Protein 7CY6 (pdb70)

Radius of gyration: 31.19 Å; Cα contacts (8 Å, |Δi|>4): 1895; chains: 1; bounding box: 80×72×86 Å

Solvent-accessible surface area: 35749 Å² total; per-residue (Å²): 58,55,141,35,104,2,33,0,20,4,44,28,92,60,1,49,84,0,1,27,83,1,0,126,89,0,65,173,85,58,57,28,107,17,53,26,73,79,28,127,55,1,56,107,92,0,6,37,42,6,18,27,26,43,16,0,1,0,1,4,38,36,1,36,89,0,0,18,7,22,91,49,47,10,16,11,92,8,82,13,64,78,70,11,48,98,99,1,40,95,32,0,8,78,2,0,80,57,88,62,92,18,5,0,0,0,3,6,1,68,0,0,2,0,0,28,7,101,104,34,10,98,123,31,8,168,40,2,78,76,3,36,66,36,1,159,113,10,91,94,130,65,62,15,1,3,32,2,8,5,51,67,2,41,17,0,1,2,2,2,0,3,41,34,2,59,0,6,95,100,64,106,31,128,47,66,34,178,45,4,2,1,46,51,77,5,0,66,24,0,0,53,33,0,25,48,4,23,148,81,163,34,8,92,34,118,4,48,66,76,85,3,38,44,5,1,25,143,14,76,0,0,0,6,2,9,1,24,112,3,22,81,78,6,84,123,36,103,19,86,29,7,10,36,47,3,0,35,9,120,66,83,45,3,68,0,1,0,12,0,20,0,0,0,6,2,38,42,4,65,6,81,122,40,0,51,55,0,0,20,86,32,2,2,46,68,89,0,0,89,21,6,30,172,49,68,113,23,6,0,0,0,4,64,59,12,3,118,93,24,34,156,42,95,64,13,40,6,0,13,75,2,3,109,75,20,25,38,21,1,8,15,63,17,10,77,14,0,49,62,6,1,71,51,2,3,71,23,9,19,76,60,196,50,94,19,84,48,1,2,45,34,3,49,59,76,0,28,150,11,0,55,61,39,75,44,70,40,67,92,12,100,132,18,11,55,23,66,26,104,124,176,20,43,95,87,32,28,127,66,49,6,104,123,8,28,68,14,68,145,107,13,64,60,95,87,132,94,61,74,24,40,108,18,51,100,2,51,18,62,65,59,73,4,9,50,2,0,44,1,29,38,102,82,126,62,13,0,37,0,53,112,70,49,80,48,65,105,17,22,106,46,36,115,32,3,71,31,15,148,46,32,28,9,9,0,0,0,19,21,7,2,8,4,60,9,38,74,13,112,29,43,4,17,13,0,47,6,136,23,0,15,97,18,8,64,51,0,31,59,11,30,131,85,18,48,76,113,37,15,112,32,1,36,120,49,9,156,43,2,56,10,4,7,11,45,14,0,1,0,3,0,8,10,125,59,116,148,70,29,5,93,20,29,30,144,21,82,48,20,90,1,37,93,31,109,2,43,22,43,0,0,0,3,0,0,0,0,3,28,16,111,59,31,135,82,1,52,54,0,19,49,8,4,92,66,0,70,91,110,40,13,28,23,96,58,92,91,69,71,71,50,15,51,8,31,15,5,2,3,0,9,54,77,141,30,12,47,1,1,1,55,2,15,35,36,11,5,114,21,46,71,93,49,155,145,119,32,119,34,16,27,65,10,5,80,103,0,0,60,19,0,10,62,21,0,66,151,52,0,66,2,2,20,23,1,50,91,47,0,10,32,119,90,0,106,55,6,8,7,23,65,2,6,3,0,0,0,10,5,21,75,43,58,18,20,19,2,10,61,13,64,40,14,0,0,8,4,4,22,0,13,19,1,104,42,56,12,47,0,32,6,1,3,4,1,0,8,0,0,5,0,1,1,0,0,0,9,2,0,0,0,1,0,0,0,28,1,0,0,6,1,15,50,62,29,109,54,90,58,145,2,33,8,43,5,3,20,3,23,1,46,9,105,7,0,16,5,0,2,5,0,8,54,37,72,32,65,134,95,5,65,23,49,5,107,67,20,20,101,95,16,90,60,15,70,101,171,87,26,83,41,13,10,161,160,32,18,72,83,11,25,63,123,11,124,65,17,11,62,39,40,101,27,48,30,25,64,0,1,33,40,30,87,40,22,37,58,11,2,21,0,0,8,7,8,2,0,78,74,80,180

Foldseek 3Di:
DDPQEFEEEDAPQFLQVLLLVLQVVVCVPPVHHYHYDHDPPLLQVLLQALLFLDDGQKYWDWLLQVLLCVVSVFFDFFDDDPVLCVQFDVVQQLSQDHPNTRFWAFWFKKWKWKKFFCVLPVDQAQAPVCQVVSQVVQVVVQAAAEAEALLFVLQLQLQLPQQPADAFDDDPSDTDLLRHRLQDPSNLQSLVSVLVCVVSVSYPLPGHHVNRLVCVLAPRYGIYMDMPVSVVSSVVGPTDMDTAFHHHYPNGGRAREMITTTMTGTSSDPCSVVVNCSVRVRQLDLSNQVSRCVSPRRQATRRVVNNVVVVVRVNSVRRVVSRVSHDHNHNHPLVVLLRVLVSQLSSCCNVVVDPSNVSSVRSSVLSSLLSVVVVVLQVLQVCQQADADDAPDDPVQLVVQLVQLVVLLVVQVVVCVVVVADDQAQDGDDLQKAQQKFWWADPDQDFTFTHGRDDIDGFADFPPQKDWDDGSSQVSNCCRRAQFAADRSFAIEMEGEQVLLQVLQVQQVVQCVVQVNAPDDSNVVLVVQFGAQASGWYWYKYKYAAPCGQADHDPVDDAAAGPDQVSARIWIYTFKTKDRDPDDDLSVLQVVLVVVCVVVVQWDWDAPPVNQDIKTKWFFFQDLVFLLGQGGIDPVLLVQLPPDPPHSCVNLVSQLSNQVSLVVSVCVRGVCQLVQLVSWFDPLLQVQASHSHLFGMKMKHKQHKHGWDADAQWEQKKKKKKTKDHIWMKGFFWKDQSSRRHIYDHGHIMMMIGRRNQTIIITTHMDIGGDMIMMMMMGIHRFVRSFLLSLSCVQQNNVCRSVSSVVSVVVLVVCCVPVRDVSSVVSSNVSSVVSVVSSVVSVSSVRGRTRANPSSRHYRNGHNIHHYHHDD

Nearest PDB structures (foldseek):
  7cy6-assembly1_A  TM=1.001E+00  e=0.000E+00  Escherichia coli
  7cy7-assembly1_A  TM=1.001E+00  e=0.000E+00  Escherichia coli
  7cy8-assembly1_A  TM=9.998E-01  e=0.000E+00  Escherichia coli
  8vxm-assembly1_A  TM=9.082E-01  e=4.873E-70  Escherichia coli K-12
  6k7d-assembly1_A  TM=8.519E-01  e=3.403E-69  Escherichia coli K-12

GO terms:
  GO:0005506 iron ion binding (F, IDA)
  GO:0141167 chromosomal 5-methylcytosine DNA demethylation, oxidation pathway (P, IDA)
  GO:0120204 methylcytosine to 5-glyceryl-methylcytosine dioxygenase activity (F, IDA)
  GO:0120204 methylcytosine to 5-glyceryl-methylcytosine dioxygenase activity (F, EXP)
  GO:0010109 regulation of photosynthesis (P, IMP)

Structure (mmCIF, N/CA/C/O backbone):
data_7CY6
#
_entry.id   7CY6
#
_cell.length_a   153.173
_cell.length_b   127.055
_cell.length_c   64.217
_cell.angle_alpha   90.000
_cell.angle_beta   102.740
_cell.angle_gamma   90.000
#
_symmetry.space_group_name_H-M   'C 1 2 1'
#
loop_
_entity.id
_entity.type
_entity.pdbx_description
1 polymer 'Maltodextrin-binding protein,5-methylcytosine-modifying enzyme 1'
2 polymer "DNA (5'-D(P*(5CM)P*GP*CP*GP*CP*GP*GP*GP*A)-3')"
3 non-polymer 'TETRAETHYLENE GLYCOL'
4 non-polymer 1,2-ETHANEDIOL
5 non-polymer 'FE (II) ION'
6 water water
#
loop_
_atom_site.group_PDB
_atom_site.id
_atom_site.type_symbol
_atom_site.label_atom_id
_atom_site.label_alt_id
_atom_site.label_comp_id
_atom_site.label_asym_id
_atom_site.label_entity_id
_atom_site.label_seq_id
_atom_site.pdbx_PDB_ins_code
_atom_site.Cartn_x
_atom_site.Cartn_y
_atom_site.Cartn_z
_atom_site.occupancy
_atom_site.B_iso_or_equiv
_atom_site.auth_seq_id
_atom_site.auth_comp_id
_atom_site.auth_asym_id
_atom_site.auth_atom_id
_atom_site.pdbx_PDB_model_num
ATOM 1 N N . ILE A 1 3 ? 450.425 9.424 161.250 1.00 71.70 -371 ILE A N 1
ATOM 2 C CA . ILE A 1 3 ? 449.088 9.934 160.872 1.00 74.08 -371 ILE A CA 1
ATOM 3 C C . ILE A 1 3 ? 448.077 9.551 161.957 1.00 72.61 -371 ILE A C 1
ATOM 4 O O . ILE A 1 3 ? 447.962 8.376 162.318 1.00 79.17 -371 ILE A O 1
ATOM 9 N N . GLU A 1 4 ? 447.342 10.542 162.465 1.00 70.83 -370 GLU A N 1
ATOM 10 C CA . GLU A 1 4 ? 446.414 10.335 163.579 1.00 67.47 -370 GLU A CA 1
ATOM 11 C C . GLU A 1 4 ? 445.036 9.917 163.084 1.00 65.92 -370 GLU A C 1
ATOM 12 O O . GLU A 1 4 ? 444.441 10.594 162.239 1.00 62.36 -370 GLU A O 1
ATOM 14 N N . GLU A 1 5 ? 444.534 8.804 163.619 1.00 68.01 -369 GLU A N 1
ATOM 15 C CA . GLU A 1 5 ? 443.178 8.347 163.320 1.00 69.93 -369 GLU A CA 1
ATOM 16 C C . GLU A 1 5 ? 442.156 9.318 163.911 1.00 69.29 -369 GLU A C 1
ATOM 17 O O . GLU A 1 5 ? 442.384 9.903 164.973 1.00 69.02 -369 GLU A O 1
ATOM 23 N N . GLY A 1 6 ? 441.043 9.496 163.200 1.00 63.04 -368 GLY A N 1
ATOM 24 C CA . GLY A 1 6 ? 440.013 10.453 163.577 1.00 61.24 -368 GLY A CA 1
ATOM 25 C C . GLY A 1 6 ? 440.246 11.880 163.110 1.00 66.19 -368 GLY A C 1
ATOM 26 O O . GLY A 1 6 ? 439.500 12.775 163.514 1.00 68.75 -368 GLY A O 1
ATOM 27 N N . LYS A 1 7 ? 441.259 12.108 162.269 1.00 67.72 -367 LYS A N 1
ATOM 28 C CA . LYS A 1 7 ? 441.606 13.433 161.759 1.00 70.27 -367 LYS A CA 1
ATOM 29 C C . LYS A 1 7 ? 441.893 13.336 160.268 1.00 72.03 -367 LYS A C 1
ATOM 30 O O . LYS A 1 7 ? 442.010 12.241 159.710 1.00 78.74 -367 LYS A O 1
ATOM 36 N N . LEU A 1 8 ? 442.023 14.495 159.626 1.00 65.41 -366 LEU A N 1
ATOM 37 C CA . LEU A 1 8 ? 442.408 14.571 158.222 1.00 55.69 -366 LEU A CA 1
ATOM 38 C C . LEU A 1 8 ? 443.414 15.690 158.031 1.00 52.13 -366 LEU A C 1
ATOM 39 O O . LEU A 1 8 ? 443.134 16.838 158.385 1.00 53.24 -366 LEU A O 1
ATOM 44 N N . VAL A 1 9 ? 444.579 15.356 157.483 1.00 50.53 -365 VAL A N 1
ATOM 45 C CA . VAL A 1 9 ? 445.576 16.344 157.087 1.00 50.91 -365 VAL A CA 1
ATOM 46 C C . VAL A 1 9 ? 445.755 16.269 155.568 1.00 53.28 -365 VAL A C 1
ATOM 47 O O . VAL A 1 9 ? 445.928 15.182 155.008 1.00 50.13 -365 VAL A O 1
ATOM 51 N N . ILE A 1 10 ? 445.700 17.429 154.916 1.00 53.43 -364 ILE A N 1
ATOM 52 C CA . ILE A 1 10 ? 445.777 17.530 153.465 1.00 46.67 -364 ILE A CA 1
ATOM 53 C C . ILE A 1 10 ? 447.024 18.303 153.095 1.00 42.78 -364 ILE A C 1
ATOM 54 O O . ILE A 1 10 ? 447.283 19.373 153.657 1.00 49.85 -364 ILE A O 1
ATOM 59 N N . TRP A 1 11 ? 447.784 17.773 152.140 1.00 37.82 -363 TRP A N 1
ATOM 60 C CA . TRP A 1 11 ? 448.854 18.534 151.508 1.00 41.25 -363 TRP A CA 1
ATOM 61 C C . TRP A 1 11 ? 448.404 19.012 150.132 1.00 40.97 -363 TRP A C 1
ATOM 62 O O . TRP A 1 11 ? 447.786 18.261 149.366 1.00 43.98 -363 TRP A O 1
ATOM 73 N N . ILE A 1 12 ? 448.698 20.274 149.834 1.00 39.77 -362 ILE A N 1
ATOM 74 C CA . ILE A 1 12 ? 448.406 20.872 148.533 1.00 38.72 -362 ILE A CA 1
ATOM 75 C C . ILE A 1 12 ? 449.449 21.953 148.284 1.00 36.77 -362 ILE A C 1
ATOM 76 O O . ILE A 1 12 ? 449.940 22.582 149.220 1.00 43.67 -362 ILE A O 1
ATOM 81 N N . ASN A 1 13 ? 449.805 22.156 147.024 1.00 39.18 -361 ASN A N 1
ATOM 82 C CA . ASN A 1 13 ? 450.849 23.117 146.702 1.00 43.58 -361 ASN A CA 1
ATOM 83 C C . ASN A 1 13 ? 450.459 24.527 147.123 1.00 50.64 -361 ASN A C 1
ATOM 84 O O . ASN A 1 13 ? 449.273 24.862 147.196 1.00 50.67 -361 ASN A O 1
ATOM 89 N N . GLY A 1 14 ? 451.466 25.353 147.394 1.00 55.40 -360 GLY A N 1
ATOM 90 C CA . GLY A 1 14 ? 451.234 26.700 147.894 1.00 52.25 -360 GLY A CA 1
ATOM 91 C C . GLY A 1 14 ? 450.584 27.642 146.894 1.00 49.50 -360 GLY A C 1
ATOM 92 O O . GLY A 1 14 ? 449.951 28.619 147.304 1.00 54.81 -360 GLY A O 1
ATOM 93 N N . ASP A 1 15 ? 450.716 27.362 145.596 1.00 44.74 -359 ASP A N 1
ATOM 94 C CA . ASP A 1 15 ? 450.138 28.227 144.571 1.00 44.66 -359 ASP A CA 1
ATOM 95 C C . ASP A 1 15 ? 448.652 27.960 144.313 1.00 46.89 -359 ASP A C 1
ATOM 96 O O . ASP A 1 15 ? 448.081 28.556 143.402 1.00 46.73 -359 ASP A O 1
ATOM 101 N N . LYS A 1 16 ? 448.027 27.083 145.094 1.00 45.68 -358 LYS A N 1
ATOM 102 C CA . LYS A 1 16 ? 446.612 26.775 144.932 1.00 46.27 -358 LYS A CA 1
ATOM 103 C C . LYS A 1 16 ? 445.784 27.393 146.050 1.00 51.65 -358 LYS A C 1
ATOM 104 O O . LYS A 1 16 ? 446.319 27.976 146.996 1.00 57.00 -358 LYS A O 1
ATOM 110 N N . GLY A 1 17 ? 444.466 27.278 145.930 1.00 42.89 -357 GLY A N 1
ATOM 111 C CA . GLY A 1 17 ? 443.562 27.921 146.874 1.00 33.96 -357 GLY A CA 1
ATOM 112 C C . GLY A 1 17 ? 443.402 27.181 148.186 1.00 42.26 -357 GLY A C 1
ATOM 113 O O . GLY A 1 17 ? 442.302 26.710 148.493 1.00 43.43 -357 GLY A O 1
ATOM 114 N N . TYR A 1 18 ? 444.474 27.095 148.981 1.00 47.07 -356 TYR A N 1
ATOM 115 C CA . TYR A 1 18 ? 444.430 26.274 150.189 1.00 48.69 -356 TYR A CA 1
ATOM 116 C C . TYR A 1 18 ? 443.506 26.852 151.252 1.00 52.45 -356 TYR A C 1
ATOM 117 O O . TYR A 1 18 ? 442.881 26.099 152.002 1.00 53.23 -356 TYR A O 1
ATOM 126 N N . ASN A 1 19 ? 443.391 28.177 151.312 1.00 52.40 -355 ASN A N 1
ATOM 127 C CA . ASN A 1 19 ? 442.460 28.781 152.265 1.00 51.09 -355 ASN A CA 1
ATOM 128 C C . ASN A 1 19 ? 441.014 28.466 151.893 1.00 50.14 -355 ASN A C 1
ATOM 129 O O . ASN A 1 19 ? 440.189 28.192 152.770 1.00 49.51 -355 ASN A O 1
ATOM 134 N N . GLY A 1 20 ? 440.701 28.469 150.600 1.00 51.29 -354 GLY A N 1
ATOM 135 C CA . GLY A 1 20 ? 439.385 28.016 150.170 1.00 50.02 -354 GLY A CA 1
ATOM 136 C C . GLY A 1 20 ? 439.129 26.559 150.522 1.00 51.80 -354 GLY A C 1
ATOM 137 O O . GLY A 1 20 ? 438.039 26.204 150.984 1.00 48.90 -354 GLY A O 1
ATOM 138 N N . LEU A 1 21 ? 440.131 25.706 150.308 1.00 50.56 -353 LEU A N 1
ATOM 139 C CA . LEU A 1 21 ? 440.032 24.309 150.719 1.00 46.64 -353 LEU A CA 1
ATOM 140 C C . LEU A 1 21 ? 439.832 24.189 152.231 1.00 50.93 -353 LEU A C 1
ATOM 141 O O . LEU A 1 21 ? 439.011 23.385 152.691 1.00 48.88 -353 LEU A O 1
ATOM 146 N N . ALA A 1 22 ? 440.556 25.001 153.005 1.00 55.64 -352 ALA A N 1
ATOM 147 C CA . ALA A 1 22 ? 440.398 24.988 154.462 1.00 54.08 -352 ALA A CA 1
ATOM 148 C C . ALA A 1 22 ? 438.958 25.285 154.869 1.00 54.35 -352 ALA A C 1
ATOM 149 O O . ALA A 1 22 ? 438.467 24.725 155.855 1.00 58.00 -352 ALA A O 1
ATOM 151 N N . GLU A 1 23 ? 438.279 26.149 154.114 1.00 54.97 -351 GLU A N 1
ATOM 152 C CA . GLU A 1 23 ? 436.868 26.437 154.376 1.00 56.91 -351 GLU A CA 1
ATOM 153 C C . GLU A 1 23 ? 435.985 25.218 154.129 1.00 62.02 -351 GLU A C 1
ATOM 154 O O . GLU A 1 23 ? 434.994 25.025 154.838 1.00 63.00 -351 GLU A O 1
ATOM 160 N N . VAL A 1 24 ? 436.336 24.394 153.142 1.00 63.05 -350 VAL A N 1
ATOM 161 C CA . VAL A 1 24 ? 435.603 23.152 152.906 1.00 58.71 -350 VAL A CA 1
ATOM 162 C C . VAL A 1 24 ? 435.840 22.173 154.059 1.00 56.96 -350 VAL A C 1
ATOM 163 O O . VAL A 1 24 ? 434.918 21.469 154.495 1.00 51.07 -350 VAL A O 1
ATOM 167 N N . GLY A 1 25 ? 437.072 22.126 154.562 1.00 57.45 -349 GLY A N 1
ATOM 168 C CA . GLY A 1 25 ? 437.351 21.330 155.750 1.00 61.41 -349 GLY A CA 1
ATOM 169 C C . GLY A 1 25 ? 436.639 21.867 156.980 1.00 62.04 -349 GLY A C 1
ATOM 170 O O . GLY A 1 25 ? 436.108 21.093 157.783 1.00 56.93 -349 GLY A O 1
ATOM 171 N N . LYS A 1 26 ? 436.609 23.192 157.126 1.00 61.47 -348 LYS A N 1
ATOM 172 C CA . LYS A 1 26 ? 435.879 23.801 158.236 1.00 60.97 -348 LYS A CA 1
ATOM 173 C C . LYS A 1 26 ? 434.388 23.476 158.158 1.00 60.23 -348 LYS A C 1
ATOM 174 O O . LYS A 1 26 ? 433.760 23.199 159.181 1.00 64.49 -348 LYS A O 1
ATOM 180 N N . LYS A 1 27 ? 433.824 23.471 156.951 1.00 61.80 -347 LYS A N 1
ATOM 181 C CA . LYS A 1 27 ? 432.444 23.008 156.789 1.00 61.12 -347 LYS A CA 1
ATOM 182 C C . LYS A 1 27 ? 432.322 21.503 157.047 1.00 66.13 -347 LYS A C 1
ATOM 183 O O . LYS A 1 27 ? 431.273 21.037 157.499 1.00 72.84 -347 LYS A O 1
ATOM 189 N N . PHE A 1 28 ? 433.383 20.747 156.764 1.00 66.68 -346 PHE A N 1
ATOM 190 C CA . PHE A 1 28 ? 433.384 19.309 157.042 1.00 62.04 -346 PHE A CA 1
ATOM 191 C C . PHE A 1 28 ? 433.432 19.041 158.548 1.00 65.09 -346 PHE A C 1
ATOM 192 O O . PHE A 1 28 ? 432.668 18.218 159.064 1.00 63.86 -346 PHE A O 1
ATOM 200 N N . GLU A 1 29 ? 434.324 19.743 159.257 1.00 65.87 -345 GLU A N 1
ATOM 201 C CA . GLU A 1 29 ? 434.439 19.608 160.709 1.00 65.83 -345 GLU A CA 1
ATOM 202 C C . GLU A 1 29 ? 433.115 19.902 161.415 1.00 69.20 -345 GLU A C 1
ATOM 203 O O . GLU A 1 29 ? 432.812 19.291 162.444 1.00 68.91 -345 GLU A O 1
ATOM 209 N N . LYS A 1 30 ? 432.316 20.815 160.861 1.00 70.83 -344 LYS A N 1
ATOM 210 C CA . LYS A 1 30 ? 431.045 21.155 161.487 1.00 68.96 -344 LYS A CA 1
ATOM 211 C C . LYS A 1 30 ? 430.072 19.975 161.463 1.00 70.28 -344 LYS A C 1
ATOM 212 O O . LYS A 1 30 ? 429.412 19.688 162.464 1.00 71.67 -344 LYS A O 1
ATOM 218 N N . ASP A 1 31 ? 430.005 19.269 160.339 1.00 69.84 -343 ASP A N 1
ATOM 219 C CA . ASP A 1 31 ? 428.973 18.248 160.159 1.00 67.50 -343 ASP A CA 1
ATOM 220 C C . ASP A 1 31 ? 429.314 16.922 160.821 1.00 65.72 -343 ASP A C 1
ATOM 221 O O . ASP A 1 31 ? 428.411 16.183 161.214 1.00 65.66 -343 ASP A O 1
ATOM 226 N N . THR A 1 32 ? 430.599 16.613 160.950 1.00 64.54 -342 THR A N 1
ATOM 227 C CA . THR A 1 32 ? 431.022 15.315 161.443 1.00 69.20 -342 THR A CA 1
ATOM 228 C C . THR A 1 32 ? 431.948 15.371 162.657 1.00 69.58 -342 THR A C 1
ATOM 229 O O . THR A 1 32 ? 432.174 14.334 163.281 1.00 70.76 -342 THR A O 1
ATOM 233 N N . GLY A 1 33 ? 432.495 16.543 162.982 1.00 62.20 -341 GLY A N 1
ATOM 234 C CA . GLY A 1 33 ? 433.389 16.686 164.122 1.00 61.74 -341 GLY A CA 1
ATOM 235 C C . GLY A 1 33 ? 434.842 16.351 163.844 1.00 69.78 -341 GLY A C 1
ATOM 236 O O . GLY A 1 33 ? 435.644 16.324 164.780 1.00 69.12 -341 GLY A O 1
ATOM 237 N N . ILE A 1 34 ? 435.196 16.114 162.580 1.00 71.53 -340 ILE A N 1
ATOM 238 C CA . ILE A 1 34 ? 436.549 15.737 162.202 1.00 68.02 -340 ILE A CA 1
ATOM 239 C C . ILE A 1 34 ? 437.298 16.977 161.744 1.00 66.17 -340 ILE A C 1
ATOM 240 O O . ILE A 1 34 ? 436.942 17.589 160.733 1.00 66.74 -340 ILE A O 1
ATOM 245 N N . LYS A 1 35 ? 438.332 17.352 162.491 1.00 61.38 -339 LYS A N 1
ATOM 246 C CA . LYS A 1 35 ? 439.137 18.515 162.133 1.00 58.61 -339 LYS A CA 1
ATOM 247 C C . LYS A 1 35 ? 439.911 18.230 160.849 1.00 61.36 -339 LYS A C 1
ATOM 248 O O . LYS A 1 35 ? 440.434 17.130 160.660 1.00 67.35 -339 LYS A O 1
ATOM 254 N N . VAL A 1 36 ? 439.953 19.224 159.962 1.00 62.09 -338 VAL A N 1
ATOM 255 C CA . VAL A 1 36 ? 440.682 19.127 158.702 1.00 56.35 -338 VAL A CA 1
ATOM 256 C C . VAL A 1 36 ? 441.763 20.200 158.689 1.00 55.09 -338 VAL A C 1
ATOM 257 O O . VAL A 1 36 ? 441.460 21.398 158.769 1.00 55.30 -338 VAL A O 1
ATOM 261 N N . THR A 1 37 ? 443.014 19.763 158.570 1.00 53.42 -337 THR A N 1
ATOM 262 C CA . THR A 1 37 ? 444.163 20.650 158.538 1.00 56.72 -337 THR A CA 1
ATOM 263 C C . THR A 1 37 ? 444.760 20.643 157.136 1.00 56.06 -337 THR A C 1
ATOM 264 O O . THR A 1 37 ? 445.216 19.600 156.657 1.00 56.65 -337 THR A O 1
ATOM 268 N N . VAL A 1 38 ? 444.765 21.811 156.499 1.00 56.20 -336 VAL A N 1
ATOM 269 C CA . VAL A 1 38 ? 445.368 22.001 155.183 1.00 51.51 -336 VAL A CA 1
ATOM 270 C C . VAL A 1 38 ? 446.745 22.635 155.368 1.00 52.86 -336 VAL A C 1
ATOM 271 O O . VAL A 1 38 ? 446.869 23.687 156.005 1.00 50.70 -336 VAL A O 1
ATOM 275 N N . GLU A 1 39 ? 447.770 21.991 154.812 1.00 53.01 -335 GLU A N 1
ATOM 276 C CA . GLU A 1 39 ? 449.144 22.481 154.862 1.00 56.18 -335 GLU A CA 1
ATOM 277 C C . GLU A 1 39 ? 449.673 22.593 153.433 1.00 59.35 -335 GLU A C 1
ATOM 278 O O . GLU A 1 39 ? 449.225 21.867 152.536 1.00 55.97 -335 GLU A O 1
ATOM 284 N N . HIS A 1 40 ? 450.622 23.505 153.219 1.00 58.82 -334 HIS A N 1
ATOM 285 C CA . HIS A 1 40 ? 451.275 23.661 151.921 1.00 55.12 -334 HIS A CA 1
ATOM 286 C C . HIS A 1 40 ? 452.787 23.595 152.074 1.00 56.67 -334 HIS A C 1
ATOM 287 O O . HIS A 1 40 ? 453.474 24.612 151.969 1.00 58.38 -334 HIS A O 1
ATOM 294 N N . PRO A 1 41 ? 453.332 22.390 152.305 1.00 58.29 -333 PRO A N 1
ATOM 295 C CA . PRO A 1 41 ? 454.784 22.237 152.446 1.00 55.65 -333 PRO A CA 1
ATOM 296 C C . PRO A 1 41 ? 455.532 22.594 151.173 1.00 57.48 -333 PRO A C 1
ATOM 297 O O . PRO A 1 41 ? 454.988 22.517 150.068 1.00 49.00 -333 PRO A O 1
ATOM 301 N N . ASP A 1 42 ? 456.791 22.980 151.340 1.00 64.96 -332 ASP A N 1
ATOM 302 C CA . ASP A 1 42 ? 457.687 23.202 150.214 1.00 67.27 -332 ASP A CA 1
ATOM 303 C C . ASP A 1 42 ? 458.197 21.883 149.664 1.00 69.81 -332 ASP A C 1
ATOM 304 O O . ASP A 1 42 ? 458.220 20.863 150.367 1.00 73.44 -332 ASP A O 1
ATOM 309 N N . LYS A 1 43 ? 458.622 21.919 148.401 1.00 69.34 -331 LYS A N 1
ATOM 310 C CA . LYS A 1 43 ? 459.072 20.730 147.671 1.00 66.73 -331 LYS A CA 1
ATOM 311 C C . LYS A 1 43 ? 458.084 19.581 147.886 1.00 64.07 -331 LYS A C 1
ATOM 312 O O . LYS A 1 43 ? 458.453 18.467 148.258 1.00 65.67 -331 LYS A O 1
ATOM 314 N N . LEU A 1 44 ? 456.806 19.887 147.676 1.00 61.36 -330 LEU A N 1
ATOM 315 C CA . LEU A 1 44 ? 455.740 18.941 147.970 1.00 51.19 -330 LEU A CA 1
ATOM 316 C C . LEU A 1 44 ? 455.859 17.674 147.121 1.00 48.39 -330 LEU A C 1
ATOM 317 O O . LEU A 1 44 ? 455.601 16.573 147.610 1.00 44.09 -330 LEU A O 1
ATOM 322 N N . GLU A 1 45 ? 456.241 17.829 145.856 1.00 53.77 -329 GLU A N 1
ATOM 323 C CA . GLU A 1 45 ? 456.404 16.673 144.971 1.00 57.73 -329 GLU A CA 1
ATOM 324 C C . GLU A 1 45 ? 457.533 15.766 145.445 1.00 60.80 -329 GLU A C 1
ATOM 325 O O . GLU A 1 45 ? 457.458 14.550 145.273 1.00 66.87 -329 GLU A O 1
ATOM 331 N N . GLU A 1 46 ? 458.573 16.347 146.039 1.00 61.37 -328 GLU A N 1
ATOM 332 C CA . GLU A 1 46 ? 459.668 15.548 146.578 1.00 60.68 -328 GLU A CA 1
ATOM 333 C C . GLU A 1 46 ? 459.332 15.023 147.967 1.00 57.28 -328 GLU A C 1
ATOM 334 O O . GLU A 1 46 ? 459.697 13.891 148.306 1.00 56.53 -328 GLU A O 1
ATOM 340 N N . LYS A 1 47 ? 458.611 15.819 148.762 1.00 52.33 -327 LYS A N 1
ATOM 341 C CA . LYS A 1 47 ? 458.433 15.506 150.179 1.00 51.06 -327 LYS A CA 1
ATOM 342 C C . LYS A 1 47 ? 457.436 14.374 150.397 1.00 47.47 -327 LYS A C 1
ATOM 343 O O . LYS A 1 47 ? 457.595 13.585 151.336 1.00 43.49 -327 LYS A O 1
ATOM 349 N N . PHE A 1 48 ? 456.419 14.270 149.540 1.00 48.05 -326 PHE A N 1
ATOM 350 C CA . PHE A 1 48 ? 455.396 13.244 149.743 1.00 48.76 -326 PHE A CA 1
ATOM 351 C C . PHE A 1 48 ? 455.912 11.811 149.552 1.00 48.65 -326 PHE A C 1
ATOM 352 O O . PHE A 1 48 ? 455.599 10.958 150.381 1.00 49.98 -326 PHE A O 1
ATOM 360 N N . PRO A 1 49 ? 456.665 11.500 148.476 1.00 50.75 -325 PRO A N 1
ATOM 361 C CA . PRO A 1 49 ? 457.184 10.118 148.367 1.00 49.85 -325 PRO A CA 1
ATOM 362 C C . PRO A 1 49 ? 458.203 9.761 149.453 1.00 50.69 -325 PRO A C 1
ATOM 363 O O . PRO A 1 49 ? 458.284 8.595 149.847 1.00 47.00 -325 PRO A O 1
ATOM 367 N N . GLN A 1 50 ? 458.958 10.751 149.940 1.00 49.00 -324 GLN A N 1
ATOM 368 C CA . GLN A 1 50 ? 459.917 10.526 151.019 1.00 48.27 -324 GLN A CA 1
ATOM 369 C C . GLN A 1 50 ? 459.212 10.217 152.341 1.00 52.53 -324 GLN A C 1
ATOM 370 O O . GLN A 1 50 ? 459.614 9.298 153.064 1.00 57.02 -324 GLN A O 1
ATOM 376 N N . VAL A 1 51 ? 458.147 10.948 152.650 1.00 50.31 -323 VAL A N 1
ATOM 377 C CA . VAL A 1 51 ? 457.467 10.769 153.927 1.00 50.38 -323 VAL A CA 1
ATOM 378 C C . VAL A 1 51 ? 456.388 9.679 153.882 1.00 53.75 -323 VAL A C 1
ATOM 379 O O . VAL A 1 51 ? 456.147 9.007 154.890 1.00 55.67 -323 VAL A O 1
ATOM 383 N N . ALA A 1 52 ? 455.733 9.481 152.737 1.00 52.18 -322 ALA A N 1
ATOM 384 C CA . ALA A 1 52 ? 454.707 8.439 152.649 1.00 55.47 -322 ALA A CA 1
ATOM 385 C C . ALA A 1 52 ? 455.311 7.042 152.676 1.00 61.20 -322 ALA A C 1
ATOM 386 O O . ALA A 1 52 ? 454.709 6.117 153.223 1.00 60.41 -322 ALA A O 1
ATOM 388 N N . ALA A 1 53 ? 456.510 6.889 152.106 1.00 66.19 -321 ALA A N 1
ATOM 389 C CA . ALA A 1 53 ? 457.212 5.603 152.132 1.00 66.61 -321 ALA A CA 1
ATOM 390 C C . ALA A 1 53 ? 457.487 5.116 153.560 1.00 75.26 -321 ALA A C 1
ATOM 391 O O . ALA A 1 53 ? 457.767 3.939 153.755 1.00 86.07 -321 ALA A O 1
ATOM 393 N N . THR A 1 54 ? 457.387 6.006 154.549 1.00 75.58 -320 THR A N 1
ATOM 394 C CA . THR A 1 54 ? 457.609 5.648 155.945 1.00 64.42 -320 THR A CA 1
ATOM 395 C C . THR A 1 54 ? 456.304 5.549 156.734 1.00 66.09 -320 THR A C 1
ATOM 396 O O . THR A 1 54 ? 456.315 5.642 157.967 1.00 70.80 -320 THR A O 1
ATOM 400 N N . GLY A 1 55 ? 455.183 5.353 156.048 1.00 65.70 -319 GLY A N 1
ATOM 401 C CA . GLY A 1 55 ? 453.901 5.277 156.731 1.00 66.76 -319 GLY A CA 1
ATOM 402 C C . GLY A 1 55 ? 453.447 6.571 157.388 1.00 70.60 -319 GLY A C 1
ATOM 403 O O . GLY A 1 55 ? 452.543 6.548 158.218 1.00 70.95 -319 GLY A O 1
ATOM 404 N N . ASP A 1 56 ? 454.071 7.693 157.032 1.00 68.90 -318 ASP A N 1
ATOM 405 C CA . ASP A 1 56 ? 453.727 8.994 157.590 1.00 71.77 -318 ASP A CA 1
ATOM 406 C C . ASP A 1 56 ? 453.294 9.939 156.480 1.00 71.39 -318 ASP A C 1
ATOM 407 O O . ASP A 1 56 ? 453.165 9.541 155.319 1.00 72.87 -318 ASP A O 1
ATOM 412 N N . GLY A 1 57 ? 453.061 11.194 156.845 1.00 69.65 -317 GLY A N 1
ATOM 413 C CA . GLY A 1 57 ? 452.617 12.197 155.906 1.00 63.75 -317 GLY A CA 1
ATOM 414 C C . GLY A 1 57 ? 451.115 12.409 155.935 1.00 60.64 -317 GLY A C 1
ATOM 415 O O . GLY A 1 57 ? 450.433 12.010 156.878 1.00 60.28 -317 GLY A O 1
ATOM 416 N N . PRO A 1 58 ? 450.578 13.050 154.893 1.00 55.86 -316 PRO A N 1
ATOM 417 C CA . PRO A 1 58 ? 449.183 13.493 154.926 1.00 50.80 -316 PRO A CA 1
ATOM 418 C C . PRO A 1 58 ? 448.206 12.355 154.684 1.00 45.86 -316 PRO A C 1
ATOM 419 O O . PRO A 1 58 ? 448.586 11.256 154.271 1.00 44.46 -316 PRO A O 1
ATOM 423 N N . ASP A 1 59 ? 446.936 12.632 154.957 1.00 47.97 -315 ASP A N 1
ATOM 424 C CA . ASP A 1 59 ? 445.863 11.710 154.584 1.00 50.29 -315 ASP A CA 1
ATOM 425 C C . ASP A 1 59 ? 445.540 11.819 153.096 1.00 48.77 -315 ASP A C 1
ATOM 426 O O . ASP A 1 59 ? 445.198 10.820 152.458 1.00 47.09 -315 ASP A O 1
ATOM 431 N N . ILE A 1 60 ? 445.628 13.035 152.553 1.00 48.52 -314 ILE A N 1
ATOM 432 C CA . ILE A 1 60 ? 445.277 13.329 151.168 1.00 43.29 -314 ILE A CA 1
ATOM 433 C C . ILE A 1 60 ? 446.392 14.174 150.553 1.00 40.92 -314 ILE A C 1
ATOM 434 O O . ILE A 1 60 ? 446.890 15.108 151.193 1.00 44.42 -314 ILE A O 1
ATOM 439 N N . ILE A 1 61 ? 446.789 13.830 149.331 1.00 32.66 -313 ILE A N 1
ATOM 440 C CA . ILE A 1 61 ? 447.788 14.582 148.584 1.00 35.56 -313 ILE A CA 1
ATOM 441 C C . ILE A 1 61 ? 447.117 15.185 147.351 1.00 35.54 -313 ILE A C 1
ATOM 442 O O . ILE A 1 61 ? 446.372 14.498 146.649 1.00 39.55 -313 ILE A O 1
ATOM 447 N N . PHE A 1 62 ? 447.358 16.474 147.115 1.00 33.34 -312 PHE A N 1
ATOM 448 C CA . PHE A 1 62 ? 446.934 17.165 145.903 1.00 31.65 -312 PHE A CA 1
ATOM 449 C C . PHE A 1 62 ? 448.149 17.408 145.023 1.00 32.07 -312 PHE A C 1
ATOM 450 O O . PHE A 1 62 ? 449.100 18.074 145.446 1.00 37.08 -312 PHE A O 1
ATOM 458 N N . TRP A 1 63 ? 448.122 16.876 143.804 1.00 30.68 -311 TRP A N 1
ATOM 459 C CA . TRP A 1 63 ? 449.192 17.132 142.850 1.00 31.05 -311 TRP A CA 1
ATOM 460 C C . TRP A 1 63 ? 448.727 16.792 141.449 1.00 30.39 -311 TRP A C 1
ATOM 461 O O . TRP A 1 63 ? 447.676 16.173 141.251 1.00 32.76 -311 TRP A O 1
ATOM 472 N N . ALA A 1 64 ? 449.534 17.199 140.470 1.00 30.13 -310 ALA A N 1
ATOM 473 C CA . ALA A 1 64 ? 449.356 16.788 139.081 1.00 28.48 -310 ALA A CA 1
ATOM 474 C C . ALA A 1 64 ? 449.300 15.260 138.965 1.00 28.88 -310 ALA A C 1
ATOM 475 O O . ALA A 1 64 ? 450.077 14.541 139.600 1.00 27.58 -310 ALA A O 1
ATOM 477 N N . HIS A 1 65 ? 448.368 14.774 138.150 1.00 30.74 -309 HIS A N 1
ATOM 478 C CA . HIS A 1 65 ? 448.112 13.345 138.050 1.00 29.50 -309 HIS A CA 1
ATOM 479 C C . HIS A 1 65 ? 449.346 12.564 137.595 1.00 30.54 -309 HIS A C 1
ATOM 480 O O . HIS A 1 65 ? 449.470 11.381 137.919 1.00 32.36 -309 HIS A O 1
ATOM 487 N N . ASP A 1 66 ? 450.252 13.214 136.854 1.00 30.54 -308 ASP A N 1
ATOM 488 C CA . ASP A 1 66 ? 451.368 12.503 136.234 1.00 33.03 -308 ASP A CA 1
ATOM 489 C C . ASP A 1 66 ? 452.328 11.922 137.266 1.00 36.86 -308 ASP A C 1
ATOM 490 O O . ASP A 1 66 ? 453.007 10.934 136.978 1.00 38.82 -308 ASP A O 1
ATOM 495 N N . ARG A 1 67 ? 452.388 12.507 138.460 1.00 37.25 -307 ARG A N 1
ATOM 496 C CA . ARG A 1 67 ? 453.270 11.968 139.494 1.00 40.53 -307 ARG A CA 1
ATOM 497 C C . ARG A 1 67 ? 452.687 10.741 140.180 1.00 36.93 -307 ARG A C 1
ATOM 498 O O . ARG A 1 67 ? 453.440 9.935 140.728 1.00 32.41 -307 ARG A O 1
ATOM 506 N N . PHE A 1 68 ? 451.362 10.585 140.129 1.00 36.43 -306 PHE A N 1
ATOM 507 C CA . PHE A 1 68 ? 450.651 9.572 140.915 1.00 33.93 -306 PHE A CA 1
ATOM 508 C C . PHE A 1 68 ? 450.884 8.135 140.455 1.00 34.07 -306 PHE A C 1
ATOM 509 O O . PHE A 1 68 ? 450.715 7.211 141.256 1.00 32.02 -306 PHE A O 1
ATOM 517 N N . GLY A 1 69 ? 451.249 7.921 139.188 1.00 36.51 -305 GLY A N 1
ATOM 518 C CA . GLY A 1 69 ? 451.627 6.573 138.752 1.00 36.98 -305 GLY A CA 1
ATOM 519 C C . GLY A 1 69 ? 452.925 6.105 139.382 1.00 40.35 -305 GLY A C 1
ATOM 520 O O . GLY A 1 69 ? 453.036 4.952 139.806 1.00 42.55 -305 GLY A O 1
ATOM 521 N N . GLY A 1 70 ? 453.916 6.994 139.442 1.00 41.74 -304 GLY A N 1
ATOM 522 C CA . GLY A 1 70 ? 455.118 6.731 140.232 1.00 40.21 -304 GLY A CA 1
ATOM 523 C C . GLY A 1 70 ? 454.773 6.370 141.668 1.00 41.54 -304 GLY A C 1
ATOM 524 O O . GLY A 1 70 ? 455.309 5.402 142.220 1.00 42.96 -304 GLY A O 1
ATOM 525 N N . TYR A 1 71 ? 453.852 7.125 142.272 1.00 38.72 -303 TYR A N 1
ATOM 526 C CA . TYR A 1 71 ? 453.444 6.854 143.651 1.00 38.70 -303 TYR A CA 1
ATOM 527 C C . TYR A 1 71 ? 452.781 5.491 143.775 1.00 38.87 -303 TYR A C 1
ATOM 528 O O . TYR A 1 71 ? 453.026 4.765 144.744 1.00 41.76 -303 TYR A O 1
ATOM 537 N N . ALA A 1 72 ? 451.946 5.138 142.798 1.00 40.72 -302 ALA A N 1
ATOM 538 C CA . ALA A 1 72 ? 451.235 3.853 142.813 1.00 42.94 -302 ALA A CA 1
ATOM 539 C C . ALA A 1 72 ? 452.197 2.671 142.649 1.00 49.89 -302 ALA A C 1
ATOM 540 O O . ALA A 1 72 ? 451.989 1.619 143.263 1.00 51.49 -302 ALA A O 1
ATOM 542 N N . GLN A 1 73 ? 453.238 2.836 141.822 1.00 51.37 -301 GLN A N 1
ATOM 543 C CA . GLN A 1 73 ? 454.282 1.814 141.697 1.00 50.20 -301 GLN A CA 1
ATOM 544 C C . GLN A 1 73 ? 454.905 1.483 143.051 1.00 53.07 -301 GLN A C 1
ATOM 545 O O . GLN A 1 73 ? 455.234 0.324 143.317 1.00 57.37 -301 GLN A O 1
ATOM 551 N N . SER A 1 74 ? 455.069 2.505 143.899 1.00 49.50 -300 SER A N 1
ATOM 552 C CA . SER A 1 74 ? 455.651 2.358 145.229 1.00 47.85 -300 SER A CA 1
ATOM 553 C C . SER A 1 74 ? 454.624 2.002 146.300 1.00 49.48 -300 SER A C 1
ATOM 554 O O . SER A 1 74 ? 454.979 1.930 147.475 1.00 56.13 -300 SER A O 1
ATOM 557 N N . GLY A 1 75 ? 453.365 1.792 145.921 1.00 49.06 -299 GLY A N 1
ATOM 558 C CA . GLY A 1 75 ? 452.322 1.466 146.890 1.00 50.23 -299 GLY A CA 1
ATOM 559 C C . GLY A 1 75 ? 452.009 2.562 147.894 1.00 49.81 -299 GLY A C 1
ATOM 560 O O . GLY A 1 75 ? 451.576 2.269 149.007 1.00 54.97 -299 GLY A O 1
ATOM 561 N N . LEU A 1 76 ? 452.207 3.818 147.517 1.00 44.35 -298 LEU A N 1
ATOM 562 C CA . LEU A 1 76 ? 451.936 4.926 148.425 1.00 41.10 -298 LEU A CA 1
ATOM 563 C C . LEU A 1 76 ? 450.472 5.340 148.454 1.00 43.54 -298 LEU A C 1
ATOM 564 O O . LEU A 1 76 ? 450.076 6.105 149.330 1.00 46.61 -298 LEU A O 1
ATOM 569 N N . LEU A 1 77 ? 449.660 4.843 147.525 1.00 44.99 -297 LEU A N 1
ATOM 570 C CA . LEU A 1 77 ? 448.294 5.325 147.356 1.00 46.06 -297 LEU A CA 1
ATOM 571 C C . LEU A 1 77 ? 447.289 4.210 147.522 1.00 44.75 -297 LEU A C 1
ATOM 572 O O . LEU A 1 77 ? 447.520 3.079 147.091 1.00 51.61 -297 LEU A O 1
ATOM 577 N N . ALA A 1 78 ? 446.169 4.546 148.146 1.00 42.31 -296 ALA A N 1
ATOM 578 C CA . ALA A 1 78 ? 445.054 3.619 148.297 1.00 45.41 -296 ALA A CA 1
ATOM 579 C C . ALA A 1 78 ? 444.208 3.598 147.036 1.00 47.25 -296 ALA A C 1
ATOM 580 O O . ALA A 1 78 ? 444.029 4.628 146.376 1.00 46.80 -296 ALA A O 1
ATOM 582 N N . GLU A 1 79 ? 443.679 2.423 146.703 1.00 45.09 -295 GLU A N 1
ATOM 583 C CA . GLU A 1 79 ? 442.687 2.339 145.641 1.00 47.10 -295 GLU A CA 1
ATOM 584 C C . GLU A 1 79 ? 441.406 3.006 146.114 1.00 51.09 -295 GLU A C 1
ATOM 585 O O . GLU A 1 79 ? 440.842 2.636 147.147 1.00 57.28 -295 GLU A O 1
ATOM 591 N N . ILE A 1 80 ? 440.960 3.983 145.360 1.00 51.11 -294 ILE A N 1
ATOM 592 C CA . ILE A 1 80 ? 439.724 4.682 145.668 1.00 52.82 -294 ILE A CA 1
ATOM 593 C C . ILE A 1 80 ? 438.569 3.922 145.030 1.00 58.08 -294 ILE A C 1
ATOM 594 O O . ILE A 1 80 ? 438.730 3.245 144.006 1.00 68.19 -294 ILE A O 1
ATOM 599 N N . THR A 1 81 ? 437.395 4.033 145.642 1.00 56.62 -293 THR A N 1
ATOM 600 C CA . THR A 1 81 ? 436.248 3.220 145.254 1.00 56.87 -293 THR A CA 1
ATOM 601 C C . THR A 1 81 ? 435.011 4.090 145.046 1.00 61.18 -293 THR A C 1
ATOM 602 O O . THR A 1 81 ? 434.037 3.981 145.792 1.00 68.90 -293 THR A O 1
ATOM 606 N N . PRO A 1 82 ? 435.024 4.967 144.032 1.00 57.50 -292 PRO A N 1
ATOM 607 C CA . PRO A 1 82 ? 433.800 5.718 143.735 1.00 55.37 -292 PRO A CA 1
ATOM 608 C C . PRO A 1 82 ? 432.738 4.824 143.108 1.00 56.33 -292 PRO A C 1
ATOM 609 O O . PRO A 1 82 ? 433.039 3.985 142.252 1.00 60.97 -292 PRO A O 1
ATOM 613 N N . ALA A 1 83 ? 431.501 4.995 143.558 1.00 52.43 -291 ALA A N 1
ATOM 614 C CA . ALA A 1 83 ? 430.360 4.355 142.921 1.00 53.86 -291 ALA A CA 1
ATOM 615 C C . ALA A 1 83 ? 430.209 4.846 141.482 1.00 59.00 -291 ALA A C 1
ATOM 616 O O . ALA A 1 83 ? 430.646 5.952 141.135 1.00 55.73 -291 ALA A O 1
ATOM 618 N N . ALA A 1 84 ? 429.598 4.012 140.642 1.00 60.60 -290 ALA A N 1
ATOM 619 C CA . ALA A 1 84 ? 429.409 4.357 139.238 1.00 60.03 -290 ALA A CA 1
ATOM 620 C C . ALA A 1 84 ? 428.640 5.671 139.083 1.00 56.81 -290 ALA A C 1
ATOM 621 O O . ALA A 1 84 ? 428.930 6.468 138.186 1.00 53.06 -290 ALA A O 1
ATOM 623 N N . ALA A 1 85 ? 427.667 5.902 139.965 1.00 56.45 -289 ALA A N 1
ATOM 624 C CA . ALA A 1 85 ? 426.928 7.163 139.972 1.00 53.02 -289 ALA A CA 1
ATOM 625 C C . ALA A 1 85 ? 427.859 8.362 140.188 1.00 56.02 -289 ALA A C 1
ATOM 626 O O . ALA A 1 85 ? 427.745 9.381 139.500 1.00 56.07 -289 ALA A O 1
ATOM 628 N N . PHE A 1 86 ? 428.787 8.249 141.134 1.00 52.44 -288 PHE A N 1
ATOM 629 C CA . PHE A 1 86 ? 429.689 9.360 141.399 1.00 46.73 -288 PHE A CA 1
ATOM 630 C C . PHE A 1 86 ? 430.644 9.593 140.228 1.00 48.00 -288 PHE A C 1
ATOM 631 O O . PHE A 1 86 ? 430.919 10.744 139.869 1.00 53.52 -288 PHE A O 1
ATOM 639 N N . GLN A 1 87 ? 431.145 8.515 139.621 1.00 44.53 -287 GLN A N 1
ATOM 640 C CA . GLN A 1 87 ? 432.038 8.656 138.470 1.00 45.22 -287 GLN A CA 1
ATOM 641 C C . GLN A 1 87 ? 431.367 9.400 137.315 1.00 45.23 -287 GLN A C 1
ATOM 642 O O . GLN A 1 87 ? 432.049 10.057 136.528 1.00 48.61 -287 GLN A O 1
ATOM 648 N N . ASP A 1 88 ? 430.037 9.331 137.230 1.00 43.93 -286 ASP A N 1
ATOM 649 C CA . ASP A 1 88 ? 429.307 10.029 136.170 1.00 41.55 -286 ASP A CA 1
ATOM 650 C C . ASP A 1 88 ? 429.302 11.538 136.348 1.00 39.11 -286 ASP A C 1
ATOM 651 O O . ASP A 1 88 ? 428.989 12.256 135.397 1.00 41.72 -286 ASP A O 1
ATOM 656 N N . LYS A 1 89 ? 429.610 12.023 137.553 1.00 40.33 -285 LYS A N 1
ATOM 657 C CA . LYS A 1 89 ? 429.629 13.460 137.810 1.00 43.22 -285 LYS A CA 1
ATOM 658 C C . LYS A 1 89 ? 430.838 14.144 137.173 1.00 43.29 -285 LYS A C 1
ATOM 659 O O . LYS A 1 89 ? 430.834 15.361 136.999 1.00 42.88 -285 LYS A O 1
ATOM 665 N N . LEU A 1 90 ? 431.867 13.371 136.835 1.00 42.49 -284 LEU A N 1
ATOM 666 C CA . LEU A 1 90 ? 433.124 13.907 136.323 1.00 38.13 -284 LEU A CA 1
ATOM 667 C C . LEU A 1 90 ? 433.316 13.458 134.886 1.00 37.07 -284 LEU A C 1
ATOM 668 O O . LEU A 1 90 ? 432.864 12.378 134.499 1.00 39.18 -284 LEU A O 1
ATOM 673 N N . TYR A 1 91 ? 433.982 14.292 134.093 1.00 38.05 -283 TYR A N 1
ATOM 674 C CA . TYR A 1 91 ? 434.238 13.960 132.693 1.00 37.26 -283 TYR A CA 1
ATOM 675 C C . TYR A 1 91 ? 435.006 12.644 132.580 1.00 36.83 -283 TYR A C 1
ATOM 676 O O . TYR A 1 91 ? 435.964 12.421 133.330 1.00 37.00 -283 TYR A O 1
ATOM 685 N N . PRO A 1 92 ? 434.609 11.758 131.653 1.00 38.93 -282 PRO A N 1
ATOM 686 C CA . PRO A 1 92 ? 435.275 10.451 131.538 1.00 38.29 -282 PRO A CA 1
ATOM 687 C C . PRO A 1 92 ? 436.803 10.513 131.392 1.00 37.11 -282 PRO A C 1
ATOM 688 O O . PRO A 1 92 ? 437.507 9.747 132.060 1.00 41.77 -282 PRO A O 1
ATOM 692 N N . PHE A 1 93 ? 437.328 11.414 130.563 1.00 32.56 -281 PHE A N 1
ATOM 693 C CA . PHE A 1 93 ? 438.768 11.402 130.326 1.00 33.23 -281 PHE A CA 1
ATOM 694 C C . PHE A 1 93 ? 439.571 11.731 131.581 1.00 34.07 -281 PHE A C 1
ATOM 695 O O . PHE A 1 93 ? 440.732 11.334 131.673 1.00 37.45 -281 PHE A O 1
ATOM 703 N N . THR A 1 94 ? 438.973 12.439 132.542 1.00 35.35 -280 THR A N 1
ATOM 704 C CA . THR A 1 94 ? 439.693 12.768 133.771 1.00 34.23 -280 THR A CA 1
ATOM 705 C C . THR A 1 94 ? 439.885 11.524 134.634 1.00 35.24 -280 THR A C 1
ATOM 706 O O . THR A 1 94 ? 440.928 11.370 135.275 1.00 38.80 -280 THR A O 1
ATOM 710 N N . TRP A 1 95 ? 438.910 10.614 134.633 1.00 35.83 -279 TRP A N 1
ATOM 711 C CA . TRP A 1 95 ? 439.134 9.331 135.298 1.00 40.13 -279 TRP A CA 1
ATOM 712 C C . TRP A 1 95 ? 440.265 8.539 134.645 1.00 39.43 -279 TRP A C 1
ATOM 713 O O . TRP A 1 95 ? 441.001 7.833 135.339 1.00 39.82 -279 TRP A O 1
ATOM 724 N N . ASP A 1 96 ? 440.420 8.644 133.323 1.00 37.94 -278 ASP A N 1
ATOM 725 C CA . ASP A 1 96 ? 441.549 7.975 132.670 1.00 37.67 -278 ASP A CA 1
ATOM 726 C C . ASP A 1 96 ? 442.888 8.471 133.205 1.00 36.08 -278 ASP A C 1
ATOM 727 O O . ASP A 1 96 ? 443.848 7.705 133.264 1.00 37.45 -278 ASP A O 1
ATOM 732 N N . ALA A 1 97 ? 442.956 9.740 133.608 1.00 34.68 -277 ALA A N 1
ATOM 733 C CA . ALA A 1 97 ? 444.214 10.312 134.079 1.00 36.53 -277 ALA A CA 1
ATOM 734 C C . ALA A 1 97 ? 444.629 9.796 135.452 1.00 35.23 -277 ALA A C 1
ATOM 735 O O . ALA A 1 97 ? 445.779 9.995 135.849 1.00 32.37 -277 ALA A O 1
ATOM 737 N N . VAL A 1 98 ? 443.718 9.151 136.177 1.00 35.62 -276 VAL A N 1
ATOM 738 C CA . VAL A 1 98 ? 444.000 8.694 137.532 1.00 37.95 -276 VAL A CA 1
ATOM 739 C C . VAL A 1 98 ? 443.884 7.175 137.629 1.00 43.67 -276 VAL A C 1
ATOM 740 O O . VAL A 1 98 ? 443.436 6.638 138.645 1.00 43.26 -276 VAL A O 1
ATOM 744 N N . ARG A 1 99 ? 444.296 6.477 136.572 1.00 47.04 -275 ARG A N 1
ATOM 745 C CA . ARG A 1 99 ? 444.300 5.020 136.540 1.00 46.22 -275 ARG A CA 1
ATOM 746 C C . ARG A 1 99 ? 445.721 4.497 136.469 1.00 46.75 -275 ARG A C 1
ATOM 747 O O . ARG A 1 99 ? 446.496 4.908 135.603 1.00 46.94 -275 ARG A O 1
ATOM 755 N N . TYR A 1 100 ? 446.065 3.609 137.395 1.00 48.57 -274 TYR A N 1
ATOM 756 C CA . TYR A 1 100 ? 447.299 2.844 137.304 1.00 46.82 -274 TYR A CA 1
ATOM 7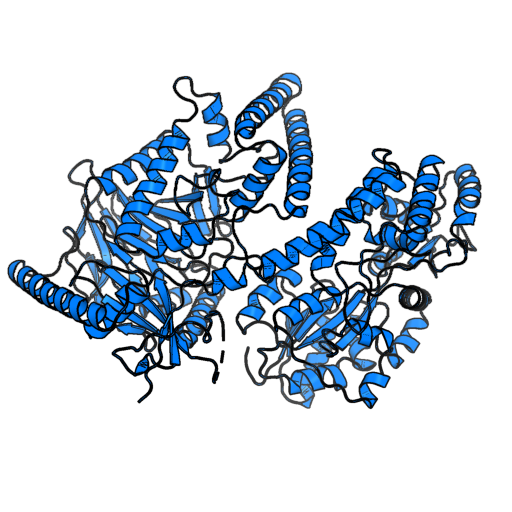57 C C . TYR A 1 100 ? 446.969 1.372 137.458 1.00 53.08 -274 TYR A C 1
ATOM 758 O O . TYR A 1 100 ? 446.279 0.985 138.407 1.00 54.77 -274 TYR A O 1
ATOM 767 N N . ASN A 1 101 ? 447.441 0.560 136.512 1.00 54.36 -273 ASN A N 1
ATOM 768 C CA . ASN A 1 101 ? 447.260 -0.887 136.539 1.00 52.77 -273 ASN A CA 1
ATOM 769 C C . ASN A 1 101 ? 445.781 -1.267 136.600 1.00 52.83 -273 ASN A C 1
ATOM 770 O O . ASN A 1 101 ? 445.383 -2.174 137.329 1.00 57.88 -273 ASN A O 1
ATOM 775 N N . GLY A 1 102 ? 444.964 -0.537 135.845 1.00 54.18 -272 GLY A N 1
ATOM 776 C CA . GLY A 1 102 ? 443.521 -0.733 135.839 1.00 57.25 -272 GLY A CA 1
ATOM 777 C C . GLY A 1 102 ? 442.780 -0.330 137.104 1.00 56.83 -272 GLY A C 1
ATOM 778 O O . GLY A 1 102 ? 441.583 -0.592 137.210 1.00 56.59 -272 GLY A O 1
ATOM 779 N N . LYS A 1 103 ? 443.460 0.314 138.050 1.00 56.26 -271 LYS A N 1
ATOM 780 C CA . LYS A 1 103 ? 442.846 0.749 139.301 1.00 54.40 -271 LYS A CA 1
ATOM 781 C C . LYS A 1 103 ? 442.797 2.272 139.369 1.00 54.08 -271 LYS A C 1
ATOM 782 O O . LYS A 1 103 ? 443.742 2.952 138.961 1.00 60.65 -271 LYS A O 1
ATOM 788 N N . LEU A 1 104 ? 441.686 2.800 139.873 1.00 51.24 -270 LEU A N 1
ATOM 789 C CA . LEU A 1 104 ? 441.593 4.225 140.174 1.00 46.10 -270 LEU A CA 1
ATOM 790 C C . LEU A 1 104 ? 442.403 4.534 141.428 1.00 49.62 -270 LEU A C 1
ATOM 791 O O . LEU A 1 104 ? 442.240 3.872 142.458 1.00 54.45 -270 LEU A O 1
ATOM 796 N N . ILE A 1 105 ? 443.278 5.533 141.348 1.00 46.06 -269 ILE A N 1
ATOM 797 C CA . ILE A 1 105 ? 444.174 5.836 142.455 1.00 41.46 -269 ILE A CA 1
ATOM 798 C C . ILE A 1 105 ? 444.071 7.278 142.935 1.00 39.85 -269 ILE A C 1
ATOM 799 O O . ILE A 1 105 ? 444.904 7.716 143.719 1.00 42.41 -269 ILE A O 1
ATOM 804 N N . ALA A 1 106 ? 443.070 8.023 142.470 1.00 40.54 -268 ALA A N 1
ATOM 805 C CA . ALA A 1 106 ? 442.924 9.429 142.849 1.00 36.35 -268 ALA A CA 1
ATOM 806 C C . ALA A 1 106 ? 441.615 9.978 142.309 1.00 34.08 -268 ALA A C 1
ATOM 807 O O . ALA A 1 106 ? 441.040 9.440 141.360 1.00 34.82 -268 ALA A O 1
ATOM 809 N N . TYR A 1 107 ? 441.161 11.077 142.910 1.00 33.25 -267 TYR A N 1
ATOM 810 C CA . TYR A 1 107 ? 440.005 11.818 142.413 1.00 34.97 -267 TYR A CA 1
ATOM 811 C C . TYR A 1 107 ? 440.477 13.009 141.574 1.00 37.92 -267 TYR A C 1
ATOM 812 O O . TYR A 1 107 ? 441.282 13.811 142.055 1.00 35.09 -267 TYR A O 1
ATOM 821 N N . PRO A 1 108 ? 440.003 13.155 140.327 1.00 37.79 -266 PRO A N 1
ATOM 822 C CA . PRO A 1 108 ? 440.338 14.371 139.577 1.00 38.32 -266 PRO A CA 1
ATOM 823 C C . PRO A 1 108 ? 439.673 15.596 140.207 1.00 38.46 -266 PRO A C 1
ATOM 824 O O . PRO A 1 108 ? 438.595 15.499 140.810 1.00 39.83 -266 PRO A O 1
ATOM 828 N N . ILE A 1 109 ? 440.334 16.745 140.090 1.00 37.24 -265 ILE A N 1
ATOM 829 C CA . ILE A 1 109 ? 439.765 17.999 140.568 1.00 38.40 -265 ILE A CA 1
ATOM 830 C C . ILE A 1 109 ? 439.715 19.041 139.446 1.00 34.69 -265 ILE A C 1
ATOM 831 O O . ILE A 1 109 ? 438.642 19.555 139.122 1.00 34.42 -265 ILE A O 1
ATOM 836 N N . ALA A 1 110 ? 440.868 19.354 138.850 1.00 29.69 -264 ALA A N 1
ATOM 837 C CA . ALA A 1 110 ? 440.941 20.414 137.851 1.00 29.54 -264 ALA A CA 1
ATOM 838 C C . ALA A 1 110 ? 441.722 19.933 136.633 1.00 29.01 -264 ALA A C 1
ATOM 839 O O . ALA A 1 110 ? 442.483 18.966 136.702 1.00 31.88 -264 ALA A O 1
ATOM 841 N N . VAL A 1 111 ? 441.516 20.624 135.515 1.00 27.60 -263 VAL A N 1
ATOM 842 C CA . VAL A 1 111 ? 442.074 20.262 134.225 1.00 27.36 -263 VAL A CA 1
ATOM 843 C C . VAL A 1 111 ? 442.777 21.485 133.656 1.00 29.18 -263 VAL A C 1
ATOM 844 O O . VAL A 1 111 ? 442.193 22.575 133.609 1.00 27.61 -263 VAL A O 1
ATOM 848 N N . GLU A 1 112 ? 444.021 21.304 133.213 1.00 29.11 -262 GLU A N 1
ATOM 849 C CA . GLU A 1 112 ? 444.729 22.381 132.546 1.00 27.99 -262 GLU A CA 1
ATOM 850 C C . GLU A 1 112 ? 445.411 21.877 131.280 1.00 27.45 -262 GLU A C 1
ATOM 851 O O . GLU A 1 112 ? 445.873 20.732 131.210 1.00 27.88 -262 GLU A O 1
ATOM 857 N N . ALA A 1 113 ? 445.462 22.762 130.290 1.00 24.79 -261 ALA A N 1
ATOM 858 C CA . ALA A 1 113 ? 446.184 22.560 129.051 1.00 25.24 -261 ALA A CA 1
ATOM 859 C C . ALA A 1 113 ? 446.497 23.932 128.456 1.00 25.58 -261 ALA A C 1
ATOM 860 O O . ALA A 1 113 ? 445.877 24.944 128.815 1.00 25.34 -261 ALA A O 1
ATOM 862 N N . LEU A 1 114 ? 447.460 23.953 127.541 1.00 22.76 -260 LEU A N 1
ATOM 863 C CA . LEU A 1 114 ? 447.819 25.165 126.822 1.00 22.19 -260 LEU A CA 1
ATOM 864 C C . LEU A 1 114 ? 446.684 25.605 125.889 1.00 23.20 -260 LEU A C 1
ATOM 865 O O . LEU A 1 114 ? 445.971 24.776 125.314 1.00 25.79 -260 LEU A O 1
ATOM 870 N N . SER A 1 115 ? 446.541 26.916 125.722 1.00 23.33 -259 SER A N 1
ATOM 871 C CA . SER A 1 115 ? 445.659 27.456 124.706 1.00 22.27 -259 SER A CA 1
ATOM 872 C C . SER A 1 115 ? 446.382 28.506 123.875 1.00 22.77 -259 SER A C 1
ATOM 873 O O . SER A 1 115 ? 447.498 28.922 124.188 1.00 23.17 -259 SER A O 1
ATOM 876 N N . LEU A 1 116 ? 445.711 28.949 122.820 1.00 22.52 -258 LEU A N 1
ATOM 877 C CA . LEU A 1 116 ? 446.152 30.089 122.048 1.00 23.43 -258 LEU A CA 1
ATOM 878 C C . LEU A 1 116 ? 445.635 31.376 122.679 1.00 25.63 -258 LEU A C 1
ATOM 879 O O . LEU A 1 116 ? 444.429 31.527 122.886 1.00 27.28 -258 LEU A O 1
ATOM 884 N N . ILE A 1 117 ? 446.539 32.306 122.966 1.00 24.28 -257 ILE A N 1
ATOM 885 C CA . ILE A 1 117 ? 446.177 33.598 123.540 1.00 25.56 -257 ILE A CA 1
ATOM 886 C C . ILE A 1 117 ? 446.479 34.644 122.481 1.00 25.70 -257 ILE A C 1
ATOM 887 O O . ILE A 1 117 ? 447.589 34.676 121.943 1.00 30.01 -257 ILE A O 1
ATOM 892 N N . TYR A 1 118 ? 445.494 35.467 122.149 1.00 25.40 -256 TYR A N 1
ATOM 893 C CA . TYR A 1 118 ? 445.661 36.424 121.064 1.00 28.55 -256 TYR A CA 1
ATOM 894 C C . TYR A 1 118 ? 445.204 37.814 121.470 1.00 30.21 -256 TYR A C 1
ATOM 895 O O . TYR A 1 118 ? 444.324 37.982 122.315 1.00 29.56 -256 TYR A O 1
ATOM 904 N N . ASN A 1 119 ? 445.804 38.806 120.822 1.00 34.02 -255 ASN A N 1
ATOM 905 C CA . ASN A 1 119 ? 445.551 40.212 121.085 1.00 33.62 -255 ASN A CA 1
ATOM 906 C C . ASN A 1 119 ? 444.437 40.689 120.159 1.00 35.79 -255 ASN A C 1
ATOM 907 O O . ASN A 1 119 ? 444.638 40.794 118.945 1.00 42.18 -255 ASN A O 1
ATOM 912 N N . LYS A 1 120 ? 443.276 41.003 120.733 1.00 31.93 -254 LYS A N 1
ATOM 913 C CA . LYS A 1 120 ? 442.088 41.304 119.934 1.00 34.48 -254 LYS A CA 1
ATOM 914 C C . LYS A 1 120 ? 442.243 42.557 119.081 1.00 38.60 -254 LYS A C 1
ATOM 915 O O . LYS A 1 120 ? 441.590 42.683 118.047 1.00 37.88 -254 LYS A O 1
ATOM 921 N N . ASP A 1 121 ? 443.069 43.504 119.519 1.00 41.70 -253 ASP A N 1
ATOM 922 C CA . ASP A 1 121 ? 443.258 44.719 118.725 1.00 41.96 -253 ASP A CA 1
ATOM 923 C C . ASP A 1 121 ? 444.206 44.485 117.556 1.00 42.57 -253 ASP A C 1
ATOM 924 O O . ASP A 1 121 ? 443.993 45.027 116.470 1.00 50.44 -253 ASP A O 1
ATOM 929 N N . LEU A 1 122 ? 445.250 43.687 117.773 1.00 41.22 -252 LEU A N 1
ATOM 930 C CA . LEU A 1 122 ? 446.204 43.357 116.712 1.00 42.61 -252 LEU A CA 1
ATOM 931 C C . LEU A 1 122 ? 445.633 42.334 115.740 1.00 43.51 -252 LEU A C 1
ATOM 932 O O . LEU A 1 122 ? 446.023 42.295 114.572 1.00 43.39 -252 LEU A O 1
ATOM 937 N N . LEU A 1 123 ? 444.705 41.512 116.217 1.00 43.20 -251 LEU A N 1
ATOM 938 C CA . LEU A 1 123 ? 444.257 40.336 115.491 1.00 39.94 -251 LEU A CA 1
ATOM 939 C C . LEU A 1 123 ? 442.834 39.992 115.919 1.00 38.05 -251 LEU A C 1
ATOM 940 O O . LEU A 1 123 ? 442.636 39.171 116.815 1.00 39.51 -251 LEU A O 1
ATOM 945 N N . PRO A 1 124 ? 441.825 40.605 115.289 1.00 36.68 -250 PRO A N 1
ATOM 946 C CA . PRO A 1 124 ? 440.439 40.319 115.681 1.00 37.89 -250 PRO A CA 1
ATOM 947 C C . PRO A 1 124 ? 440.023 38.867 115.452 1.00 37.88 -250 PRO A C 1
ATOM 948 O O . PRO A 1 124 ? 439.228 38.334 116.225 1.00 37.54 -250 PRO A O 1
ATOM 952 N N . ASN A 1 125 ? 440.550 38.222 114.411 1.00 40.95 -249 ASN A N 1
ATOM 953 C CA . ASN A 1 125 ? 440.222 36.827 114.125 1.00 38.14 -249 ASN A CA 1
ATOM 954 C C . ASN A 1 125 ? 441.495 35.995 114.095 1.00 39.55 -249 ASN A C 1
ATOM 955 O O . ASN A 1 125 ? 442.236 36.017 113.103 1.00 47.53 -249 ASN A O 1
ATOM 960 N N . PRO A 1 126 ? 441.772 35.238 115.168 1.00 35.92 -248 PRO A N 1
ATOM 961 C CA . PRO A 1 126 ? 443.016 34.482 115.219 1.00 33.60 -248 PRO A CA 1
ATOM 962 C C . PRO A 1 126 ? 442.982 33.341 114.206 1.00 34.95 -248 PRO A C 1
ATOM 963 O O . PRO A 1 126 ? 441.906 32.848 113.853 1.00 37.69 -248 PRO A O 1
ATOM 967 N N . PRO A 1 127 ? 444.151 32.911 113.713 1.00 35.48 -247 PRO A N 1
ATOM 968 C CA . PRO A 1 127 ? 444.161 31.898 112.658 1.00 35.26 -247 PRO A CA 1
ATOM 969 C C . PRO A 1 127 ? 443.731 30.526 113.165 1.00 35.92 -247 PRO A C 1
ATOM 970 O O . PRO A 1 127 ? 444.128 30.094 114.251 1.00 37.95 -247 PRO A O 1
ATOM 974 N N . LYS A 1 128 ? 442.919 29.842 112.371 1.00 34.99 -246 LYS A N 1
ATOM 975 C CA . LYS A 1 128 ? 442.500 28.497 112.730 1.00 34.84 -246 LYS A CA 1
ATOM 976 C C . LYS A 1 128 ? 443.599 27.459 112.498 1.00 30.90 -246 LYS A C 1
ATOM 977 O O . LYS A 1 128 ? 443.530 26.366 113.058 1.00 33.99 -246 LYS A O 1
ATOM 983 N N . THR A 1 129 ? 444.609 27.785 111.698 1.00 27.19 -245 THR A N 1
ATOM 984 C CA . THR A 1 129 ? 445.635 26.819 111.324 1.00 27.24 -245 THR A CA 1
ATOM 985 C C . THR A 1 129 ? 447.025 27.404 111.506 1.00 28.79 -245 THR A C 1
ATOM 986 O O . THR A 1 129 ? 447.227 28.622 111.403 1.00 32.88 -245 THR A O 1
ATOM 990 N N . TRP A 1 130 ? 447.986 26.521 111.764 1.00 26.49 -244 TRP A N 1
ATOM 991 C CA . TRP A 1 130 ? 449.386 26.927 111.824 1.00 26.10 -244 TRP A CA 1
ATOM 992 C C . TRP A 1 130 ? 449.872 27.478 110.488 1.00 29.92 -244 TRP A C 1
ATOM 993 O O . TRP A 1 130 ? 450.701 28.397 110.455 1.00 31.92 -244 TRP A O 1
ATOM 1004 N N . GLU A 1 131 ? 449.355 26.929 109.389 1.00 33.44 -243 GLU A N 1
ATOM 1005 C CA . GLU A 1 131 ? 449.879 27.235 108.059 1.00 36.13 -243 GLU A CA 1
ATOM 1006 C C . GLU A 1 131 ? 449.632 28.690 107.647 1.00 32.87 -243 GLU A C 1
ATOM 1007 O O . GLU A 1 131 ? 450.388 29.234 106.841 1.00 38.38 -243 GLU A O 1
ATOM 1013 N N . GLU A 1 132 ? 448.595 29.324 108.210 1.00 30.25 -242 GLU A N 1
ATOM 1014 C CA . GLU A 1 132 ? 448.327 30.739 107.946 1.00 37.12 -242 GLU A CA 1
ATOM 1015 C C . GLU A 1 132 ? 449.343 31.661 108.600 1.00 39.04 -242 GLU A C 1
ATOM 1016 O O . GLU A 1 132 ? 449.501 32.808 108.160 1.00 43.10 -242 GLU A O 1
ATOM 1022 N N . ILE A 1 133 ? 450.017 31.179 109.645 1.00 39.75 -241 ILE A N 1
ATOM 1023 C CA . ILE A 1 133 ? 450.810 32.066 110.500 1.00 37.72 -241 ILE A CA 1
ATOM 1024 C C . ILE A 1 133 ? 451.952 32.774 109.767 1.00 39.05 -241 ILE A C 1
ATOM 1025 O O . ILE A 1 133 ? 452.159 33.963 110.006 1.00 37.38 -241 ILE A O 1
ATOM 1030 N N . PRO A 1 134 ? 452.670 32.117 108.840 1.00 43.45 -240 PRO A N 1
ATOM 1031 C CA . PRO A 1 134 ? 453.703 32.872 108.095 1.00 45.78 -240 PRO A CA 1
ATOM 1032 C C . PRO A 1 134 ? 453.179 34.106 107.344 1.00 41.98 -240 PRO A C 1
ATOM 1033 O O . PRO A 1 134 ? 453.779 35.184 107.459 1.00 45.00 -240 PRO A O 1
ATOM 1037 N N . ALA A 1 135 ? 452.088 33.976 106.598 1.00 41.70 -239 ALA A N 1
ATOM 1038 C CA . ALA A 1 135 ? 451.521 35.129 105.898 1.00 46.45 -239 ALA A CA 1
ATOM 1039 C C . ALA A 1 135 ? 451.105 36.207 106.907 1.00 53.43 -239 ALA A C 1
ATOM 1040 O O . ALA A 1 135 ? 451.523 37.372 106.822 1.00 58.59 -239 ALA A O 1
ATOM 1042 N N . LEU A 1 136 ? 450.291 35.804 107.880 1.00 53.66 -238 LEU A N 1
ATOM 1043 C CA . LEU A 1 136 ? 449.867 36.695 108.956 1.00 45.66 -238 LEU A CA 1
ATOM 1044 C C . LEU A 1 136 ? 451.048 37.410 109.620 1.00 41.70 -238 LEU A C 1
ATOM 1045 O O . LEU A 1 136 ? 450.945 38.586 109.969 1.00 43.42 -238 LEU A O 1
ATOM 1050 N N . ASP A 1 137 ? 452.172 36.712 109.792 1.00 40.02 -237 ASP A N 1
ATOM 1051 C CA . ASP A 1 137 ? 453.347 37.351 110.377 1.00 42.02 -237 ASP A CA 1
ATOM 1052 C C . ASP A 1 137 ? 453.958 38.386 109.448 1.00 47.60 -237 ASP A C 1
ATOM 1053 O O . ASP A 1 137 ? 454.529 39.374 109.918 1.00 47.48 -237 ASP A O 1
ATOM 1058 N N . LYS A 1 138 ? 453.856 38.164 108.139 1.00 52.58 -236 LYS A N 1
ATOM 1059 C CA . LYS A 1 138 ? 454.411 39.114 107.180 1.00 57.43 -236 LYS A CA 1
ATOM 1060 C C . LYS A 1 138 ? 453.706 40.474 107.275 1.00 59.19 -236 LYS A C 1
ATOM 1061 O O . LYS A 1 138 ? 454.365 41.519 107.311 1.00 63.94 -236 LYS A O 1
ATOM 1067 N N . GLU A 1 139 ? 452.376 40.463 107.336 1.00 60.24 -235 GLU A N 1
ATOM 1068 C CA . GLU A 1 139 ? 451.621 41.711 107.489 1.00 56.90 -235 GLU A CA 1
ATOM 1069 C C . GLU A 1 139 ? 451.956 42.397 108.813 1.00 57.55 -235 GLU A C 1
ATOM 1070 O O . GLU A 1 139 ? 452.184 43.611 108.852 1.00 60.38 -235 GLU A O 1
ATOM 1076 N N . LEU A 1 140 ? 451.984 41.631 109.900 1.00 53.15 -234 LEU A N 1
ATOM 1077 C CA . LEU A 1 140 ? 452.259 42.213 111.213 1.00 49.18 -234 LEU A CA 1
ATOM 1078 C C . LEU A 1 140 ? 453.679 42.756 111.294 1.00 52.36 -234 LEU A C 1
ATOM 1079 O O . LEU A 1 140 ? 453.938 43.728 112.016 1.00 50.81 -234 LEU A O 1
ATOM 1084 N N . LYS A 1 141 ? 454.605 42.131 110.566 1.00 55.23 -233 LYS A N 1
ATOM 1085 C CA . LYS A 1 141 ? 455.977 42.637 110.495 1.00 56.73 -233 LYS A CA 1
ATOM 1086 C C . LYS A 1 141 ? 456.027 44.016 109.846 1.00 60.20 -233 LYS A C 1
ATOM 1087 O O . LYS A 1 141 ? 456.783 44.890 110.287 1.00 57.36 -233 LYS A O 1
ATOM 1093 N N . ALA A 1 142 ? 455.195 44.228 108.828 1.00 63.64 -232 ALA A N 1
ATOM 1094 C CA . ALA A 1 142 ? 455.140 45.531 108.160 1.00 65.95 -232 ALA A CA 1
ATOM 1095 C C . ALA A 1 142 ? 454.646 46.627 109.111 1.00 67.80 -232 ALA A C 1
ATOM 1096 O O . ALA A 1 142 ? 455.002 47.799 108.956 1.00 74.22 -232 ALA A O 1
ATOM 1098 N N . LYS A 1 143 ? 453.843 46.244 110.098 1.00 63.30 -231 LYS A N 1
ATOM 1099 C CA . LYS A 1 143 ? 453.339 47.175 111.096 1.00 56.45 -231 LYS A CA 1
ATOM 1100 C C . LYS A 1 143 ? 454.264 47.311 112.305 1.00 56.26 -231 LYS A C 1
ATOM 1101 O O . LYS A 1 143 ? 453.918 48.006 113.263 1.00 61.25 -231 LYS A O 1
ATOM 1107 N N . GLY A 1 144 ? 455.415 46.644 112.298 1.00 55.63 -230 GLY A N 1
ATOM 1108 C CA . GLY A 1 144 ? 456.299 46.660 113.459 1.00 59.35 -230 GLY A CA 1
ATOM 1109 C C . GLY A 1 144 ? 455.923 45.696 114.574 1.00 59.66 -230 GLY A C 1
ATOM 1110 O O . GLY A 1 144 ? 456.270 45.928 115.736 1.00 61.31 -230 GLY A O 1
ATOM 1111 N N . LYS A 1 145 ? 455.239 44.606 114.231 1.00 57.37 -229 LYS A N 1
ATOM 1112 C CA . LYS A 1 145 ? 454.818 43.592 115.192 1.00 53.93 -229 LYS A CA 1
ATOM 1113 C C . LYS A 1 145 ? 455.247 42.213 114.703 1.00 59.16 -229 LYS A C 1
ATOM 1114 O O . LYS A 1 145 ? 455.840 42.071 113.626 1.00 67.25 -229 LYS A O 1
ATOM 1120 N N . SER A 1 146 ? 454.928 41.190 115.493 1.00 52.12 -228 SER A N 1
ATOM 1121 C CA . SER A 1 146 ? 455.079 39.795 115.092 1.00 42.72 -228 SER A CA 1
ATOM 1122 C C . SER A 1 146 ? 453.771 39.063 115.351 1.00 39.88 -228 SER A C 1
ATOM 1123 O O . SER A 1 146 ? 452.970 39.470 116.200 1.00 35.29 -228 SER A O 1
ATOM 1126 N N . ALA A 1 147 ? 453.566 37.972 114.620 1.00 36.45 -227 ALA A N 1
ATOM 1127 C CA . ALA A 1 147 ? 452.355 37.175 114.772 1.00 35.06 -227 ALA A CA 1
ATOM 1128 C C . ALA A 1 147 ? 452.324 36.371 116.073 1.00 33.13 -227 ALA A C 1
ATOM 1129 O O . ALA A 1 147 ? 451.296 36.319 116.746 1.00 34.39 -227 ALA A O 1
ATOM 1131 N N . LEU A 1 148 ? 453.432 35.719 116.417 1.00 29.76 -226 LEU A N 1
ATOM 1132 C CA . LEU A 1 148 ? 453.420 34.707 117.469 1.00 29.24 -226 LEU A CA 1
ATOM 1133 C C . LEU A 1 148 ? 454.756 34.636 118.179 1.00 31.94 -226 LEU A C 1
ATOM 1134 O O . LEU A 1 148 ? 455.794 34.514 117.528 1.00 35.53 -226 LEU A O 1
ATOM 1139 N N . MET A 1 149 ? 454.724 34.685 119.512 1.00 30.89 -225 MET A N 1
ATOM 1140 C CA . MET A 1 149 ? 455.892 34.359 120.332 1.00 29.02 -225 MET A CA 1
ATOM 1141 C C . MET A 1 149 ? 455.479 33.482 121.503 1.00 24.36 -225 MET A C 1
ATOM 1142 O O . MET A 1 149 ? 454.535 33.805 122.225 1.00 24.22 -225 MET A O 1
ATOM 1147 N N . PHE A 1 150 ? 456.180 32.369 121.693 1.00 24.46 -224 PHE A N 1
ATOM 1148 C CA . PHE A 1 150 ? 455.970 31.527 122.857 1.00 23.69 -224 PHE A CA 1
ATOM 1149 C C . PHE A 1 150 ? 457.258 30.812 123.209 1.00 25.42 -224 PHE A C 1
ATOM 1150 O O . PHE A 1 150 ? 458.221 30.803 122.435 1.00 29.95 -224 PHE A O 1
ATOM 1158 N N . ASN A 1 151 ? 457.277 30.229 124.400 1.00 23.92 -223 ASN A N 1
ATOM 1159 C CA . ASN A 1 151 ? 458.468 29.576 124.917 1.00 23.01 -223 ASN A CA 1
ATOM 1160 C C . ASN A 1 151 ? 458.911 28.412 124.029 1.00 25.43 -223 ASN A C 1
ATOM 1161 O O . ASN A 1 151 ? 458.246 27.382 123.973 1.00 27.39 -223 ASN A O 1
ATOM 1166 N N . LEU A 1 152 ? 460.030 28.573 123.330 1.00 26.77 -222 LEU A N 1
ATOM 1167 C CA . LEU A 1 152 ? 460.563 27.488 122.525 1.00 25.03 -222 LEU A CA 1
ATOM 1168 C C . LEU A 1 152 ? 461.611 26.678 123.256 1.00 24.98 -222 LEU A C 1
ATOM 1169 O O . LEU A 1 152 ? 462.131 25.726 122.687 1.00 28.60 -222 LEU A O 1
ATOM 1174 N N . GLN A 1 153 ? 461.923 27.020 124.502 1.00 25.70 -221 GLN A N 1
ATOM 1175 C CA . GLN A 1 153 ? 462.992 26.322 125.211 1.00 27.46 -221 GLN A CA 1
ATOM 1176 C C . GLN A 1 153 ? 462.534 25.015 125.845 1.00 29.58 -221 GLN A C 1
ATOM 1177 O O . GLN A 1 153 ? 463.334 24.099 126.010 1.00 30.63 -221 GLN A O 1
ATOM 1183 N N . GLU A 1 154 ? 461.254 24.921 126.211 1.00 26.95 -220 GLU A N 1
ATOM 1184 C CA . GLU A 1 154 ? 460.729 23.762 126.927 1.00 23.40 -220 GLU A CA 1
ATOM 1185 C C . GLU A 1 154 ? 459.793 22.976 126.019 1.00 24.08 -220 GLU A C 1
ATOM 1186 O O . GLU A 1 154 ? 458.877 23.543 125.423 1.00 24.59 -220 GLU A O 1
ATOM 1192 N N . PRO A 1 155 ? 459.997 21.663 125.885 1.00 25.18 -219 PRO A N 1
ATOM 1193 C CA . PRO A 1 155 ? 459.143 20.904 124.961 1.00 22.50 -219 PRO A CA 1
ATOM 1194 C C . PRO A 1 155 ? 457.680 20.838 125.398 1.00 22.68 -219 PRO A C 1
ATOM 1195 O O . PRO A 1 155 ? 456.828 20.524 124.573 1.00 23.02 -219 PRO A O 1
ATOM 1199 N N . TYR A 1 156 ? 457.362 21.159 126.649 1.00 22.18 -218 TYR A N 1
ATOM 1200 C CA . TYR A 1 156 ? 455.956 21.233 127.046 1.00 22.04 -218 TYR A CA 1
ATOM 1201 C C . TYR A 1 156 ? 455.193 22.206 126.146 1.00 21.70 -218 TYR A C 1
ATOM 1202 O O . TYR A 1 156 ? 454.029 21.973 125.812 1.00 22.25 -218 TYR A O 1
ATOM 1211 N N . PHE A 1 157 ? 455.855 23.282 125.731 1.00 21.90 -217 PHE A N 1
ATOM 1212 C CA . PHE A 1 157 ? 455.198 24.320 124.947 1.00 22.99 -217 PHE A CA 1
ATOM 1213 C C . PHE A 1 157 ? 455.182 24.030 123.459 1.00 22.68 -217 PHE A C 1
ATOM 1214 O O . PHE A 1 157 ? 454.245 24.446 122.779 1.00 24.07 -217 PHE A O 1
ATOM 1222 N N . THR A 1 158 ? 456.200 23.337 122.949 1.00 20.40 -216 THR A N 1
ATOM 1223 C CA . THR A 1 158 ? 456.272 23.051 121.522 1.00 22.25 -216 THR A CA 1
ATOM 1224 C C . THR A 1 158 ? 455.650 21.714 121.159 1.00 22.32 -216 THR A C 1
ATOM 1225 O O . THR A 1 158 ? 455.333 21.488 119.990 1.00 23.32 -216 THR A O 1
ATOM 1229 N N . TRP A 1 159 ? 455.466 20.835 122.141 1.00 22.63 -215 TRP A N 1
ATOM 1230 C CA . TRP A 1 159 ? 454.823 19.548 121.896 1.00 23.32 -215 TRP A CA 1
ATOM 1231 C C . TRP A 1 159 ? 453.463 19.585 121.178 1.00 23.48 -215 TRP A C 1
ATOM 1232 O O . TRP A 1 159 ? 453.210 18.686 120.375 1.00 23.64 -215 TRP A O 1
ATOM 1243 N N . PRO A 1 160 ? 452.563 20.558 121.458 1.00 22.51 -214 PRO A N 1
ATOM 1244 C CA . PRO A 1 160 ? 451.254 20.509 120.781 1.00 22.31 -214 PRO A CA 1
ATOM 1245 C C . PRO A 1 160 ? 451.366 20.493 119.265 1.00 23.58 -214 PRO A C 1
ATOM 1246 O O . PRO A 1 160 ? 450.570 19.824 118.585 1.00 24.56 -214 PRO A O 1
ATOM 1250 N N . LEU A 1 161 ? 452.351 21.213 118.731 1.00 23.31 -213 LEU A N 1
ATOM 1251 C CA . LEU A 1 161 ? 452.574 21.227 117.299 1.00 23.27 -213 LEU A CA 1
ATOM 1252 C C . LEU A 1 161 ? 453.257 19.935 116.840 1.00 23.16 -213 LEU A C 1
ATOM 1253 O O . LEU A 1 161 ? 452.888 19.360 115.814 1.00 25.94 -213 LEU A O 1
ATOM 1258 N N . ILE A 1 162 ? 454.220 19.452 117.617 1.00 23.87 -212 ILE A N 1
ATOM 1259 C CA . ILE A 1 162 ? 454.947 18.255 117.232 1.00 25.46 -212 ILE A CA 1
ATOM 1260 C C . ILE A 1 162 ? 454.025 17.034 117.247 1.00 28.50 -212 ILE A C 1
ATOM 1261 O O . ILE A 1 162 ? 454.148 16.133 116.415 1.00 30.93 -212 ILE A O 1
ATOM 1266 N N . ALA A 1 163 ? 453.065 17.021 118.160 1.00 27.65 -211 ALA A N 1
ATOM 1267 C CA . ALA A 1 163 ? 452.189 15.866 118.282 1.00 31.37 -211 ALA A CA 1
ATOM 1268 C C . ALA A 1 163 ? 450.972 15.917 117.359 1.00 28.84 -211 ALA A C 1
ATOM 1269 O O . ALA A 1 163 ? 450.321 14.884 117.166 1.00 30.60 -211 ALA A O 1
ATOM 1271 N N . ALA A 1 164 ? 450.651 17.083 116.797 1.00 25.45 -210 ALA A N 1
ATOM 1272 C CA . ALA A 1 164 ? 449.369 17.247 116.101 1.00 26.38 -210 ALA A CA 1
ATOM 1273 C C . ALA A 1 164 ? 449.155 16.166 115.044 1.00 29.96 -210 ALA A C 1
ATOM 1274 O O . ALA A 1 164 ? 448.072 15.584 114.945 1.00 35.59 -210 ALA A O 1
ATOM 1276 N N . ASP A 1 165 ? 450.200 15.866 114.282 1.00 31.61 -209 ASP A N 1
ATOM 1277 C CA . ASP A 1 165 ? 450.100 14.970 113.139 1.00 32.68 -209 ASP A CA 1
ATOM 1278 C C . ASP A 1 165 ? 450.589 13.557 113.446 1.00 35.73 -209 ASP A C 1
ATOM 1279 O O . ASP A 1 165 ? 450.713 12.744 112.529 1.00 41.98 -209 ASP A O 1
ATOM 1284 N N . GLY A 1 166 ? 450.885 13.243 114.705 1.00 33.96 -208 GLY A N 1
ATOM 1285 C CA . GLY A 1 166 ? 451.231 11.865 115.023 1.00 33.03 -208 GLY A CA 1
ATOM 1286 C C . GLY A 1 166 ? 452.270 11.576 116.081 1.00 34.12 -208 GLY A C 1
ATOM 1287 O O . GLY A 1 166 ? 452.470 10.413 116.426 1.00 43.72 -208 GLY A O 1
ATOM 1288 N N . GLY A 1 167 ? 452.951 12.593 116.598 1.00 32.61 -207 GLY A N 1
ATOM 1289 C CA . GLY A 1 167 ? 453.865 12.366 117.715 1.00 33.04 -207 GLY A CA 1
ATOM 1290 C C . GLY A 1 167 ? 453.134 11.945 118.978 1.00 31.49 -207 GLY A C 1
ATOM 1291 O O . GLY A 1 167 ? 452.015 12.376 119.242 1.00 31.88 -207 GLY A O 1
ATOM 1292 N N . TYR A 1 168 ? 453.777 11.077 119.757 1.00 32.19 -206 TYR A N 1
ATOM 1293 C CA . TYR A 1 168 ? 453.289 10.700 121.080 1.00 28.63 -206 TYR A CA 1
ATOM 1294 C C . TYR A 1 168 ? 454.468 10.397 121.973 1.00 27.84 -206 TYR A C 1
ATOM 1295 O O . TYR A 1 168 ? 455.575 10.129 121.494 1.00 32.24 -206 TYR A O 1
ATOM 1304 N N . ALA A 1 169 ? 454.235 10.421 123.279 1.00 25.76 -205 ALA A N 1
ATOM 1305 C CA . ALA A 1 169 ? 455.328 10.152 124.216 1.00 25.51 -205 ALA A CA 1
ATOM 1306 C C . ALA A 1 169 ? 455.591 8.656 124.300 1.00 30.45 -205 ALA A C 1
ATOM 1307 O O . ALA A 1 169 ? 456.520 8.136 123.671 1.00 32.72 -205 ALA A O 1
ATOM 1309 N N . PHE A 1 170 ? 454.771 7.959 125.083 1.00 31.13 -204 PHE A N 1
ATOM 1310 C CA . PHE A 1 170 ? 454.811 6.501 125.136 1.00 32.72 -204 PHE A CA 1
ATOM 1311 C C . PHE A 1 170 ? 453.484 5.964 124.642 1.00 34.58 -204 PHE A C 1
ATOM 1312 O O . PHE A 1 170 ? 452.430 6.546 124.924 1.00 35.29 -204 PHE A O 1
ATOM 1320 N N . LYS A 1 171 ? 453.530 4.868 123.894 1.00 36.37 -203 LYS A N 1
ATOM 1321 C CA . LYS A 1 171 ? 452.299 4.263 123.398 1.00 38.38 -203 LYS A CA 1
ATOM 1322 C C . LYS A 1 171 ? 451.501 3.669 124.551 1.00 35.76 -203 LYS A C 1
ATOM 1323 O O . LYS A 1 171 ? 452.056 3.028 125.448 1.00 37.63 -203 LYS A O 1
ATOM 1329 N N . TYR A 1 172 ? 450.199 3.915 124.533 1.00 38.56 -202 TYR A N 1
ATOM 1330 C CA . TYR A 1 172 ? 449.293 3.425 125.569 1.00 43.22 -202 TYR A CA 1
ATOM 1331 C C . TYR A 1 172 ? 448.417 2.343 124.981 1.00 45.44 -202 TYR A C 1
ATOM 1332 O O . TYR A 1 172 ? 447.817 2.541 123.918 1.00 49.64 -202 TYR A O 1
ATOM 1341 N N . ALA A 1 173 ? 448.345 1.204 125.658 1.00 48.74 -201 ALA A N 1
ATOM 1342 C CA . ALA A 1 173 ? 447.511 0.096 125.194 1.00 51.32 -201 ALA A CA 1
ATOM 1343 C C . ALA A 1 173 ? 447.263 -0.847 126.353 1.00 52.04 -201 ALA A C 1
ATOM 1344 O O . ALA A 1 173 ? 448.192 -1.172 127.096 1.00 52.20 -201 ALA A O 1
ATOM 1346 N N . ALA A 1 174 ? 446.006 -1.275 126.496 1.00 54.28 -200 ALA A N 1
ATOM 1347 C CA . ALA A 1 174 ? 445.571 -2.214 127.537 1.00 54.34 -200 ALA A CA 1
ATOM 1348 C C . ALA A 1 174 ? 445.861 -1.672 128.940 1.00 54.98 -200 ALA A C 1
ATOM 1349 O O . ALA A 1 174 ? 446.365 -2.385 129.813 1.00 61.92 -200 ALA A O 1
ATOM 1351 N N . GLY A 1 175 ? 445.557 -0.392 129.140 1.00 51.76 -199 GLY A N 1
ATOM 1352 C CA . GLY A 1 175 ? 445.723 0.226 130.443 1.00 54.01 -199 GLY A CA 1
ATOM 1353 C C . GLY A 1 175 ? 447.150 0.469 130.897 1.00 54.69 -199 GLY A C 1
ATOM 1354 O O . GLY A 1 175 ? 447.362 0.774 132.069 1.00 50.13 -199 GLY A O 1
ATOM 1355 N N . LYS A 1 176 ? 448.128 0.353 129.997 1.00 54.38 -198 LYS A N 1
ATOM 1356 C CA . LYS A 1 176 ? 449.535 0.505 130.365 1.00 50.93 -198 LYS A CA 1
ATOM 1357 C C . LYS A 1 176 ? 450.294 1.291 129.307 1.00 42.48 -198 LYS A C 1
ATOM 1358 O O . LYS A 1 176 ? 449.957 1.259 128.118 1.00 41.16 -198 LYS A O 1
ATOM 1364 N N . TYR A 1 177 ? 451.336 1.983 129.750 1.00 38.39 -197 TYR A N 1
ATOM 1365 C CA . TYR A 1 177 ? 452.255 2.661 128.848 1.00 37.18 -197 TYR A CA 1
ATOM 1366 C C . TYR A 1 177 ? 453.401 1.731 128.475 1.00 35.47 -197 TYR A C 1
ATOM 1367 O O . TYR A 1 177 ? 454.072 1.192 129.353 1.00 38.35 -197 TYR A O 1
ATOM 1376 N N . ASP A 1 178 ? 453.621 1.551 127.175 1.00 32.62 -196 ASP A N 1
ATOM 1377 C CA . ASP A 1 178 ? 454.730 0.738 126.682 1.00 32.98 -196 ASP A CA 1
ATOM 1378 C C . ASP A 1 178 ? 455.967 1.614 126.545 1.00 27.16 -196 ASP A C 1
ATOM 1379 O O . ASP A 1 178 ? 456.121 2.337 125.559 1.00 30.58 -196 ASP A O 1
ATOM 1384 N N . ILE A 1 179 ? 456.878 1.510 127.510 1.00 26.89 -195 ILE A N 1
ATOM 1385 C CA . ILE A 1 179 ? 458.090 2.326 127.498 1.00 30.89 -195 ILE A CA 1
ATOM 1386 C C . ILE A 1 179 ? 459.072 1.931 126.401 1.00 33.91 -195 ILE A C 1
ATOM 1387 O O . ILE A 1 179 ? 460.053 2.636 126.184 1.00 38.62 -195 ILE A O 1
ATOM 1392 N N . LYS A 1 180 ? 458.826 0.829 125.703 1.00 37.37 -194 LYS A N 1
ATOM 1393 C CA . LYS A 1 180 ? 459.639 0.512 124.531 1.00 37.08 -194 LYS A CA 1
ATOM 1394 C C . LYS A 1 180 ? 459.184 1.268 123.280 1.00 38.30 -194 LYS A C 1
ATOM 1395 O O . LYS A 1 180 ? 459.918 1.318 122.294 1.00 41.32 -194 LYS A O 1
ATOM 1401 N N . ASP A 1 181 ? 457.993 1.862 123.318 1.00 36.76 -193 ASP A N 1
ATOM 1402 C CA . ASP A 1 181 ? 457.363 2.453 122.145 1.00 35.09 -193 ASP A CA 1
ATOM 1403 C C . ASP A 1 181 ? 457.281 3.966 122.347 1.00 37.98 -193 ASP A C 1
ATOM 1404 O O . ASP A 1 181 ? 456.310 4.490 122.901 1.00 40.10 -193 ASP A O 1
ATOM 1409 N N . VAL A 1 182 ? 458.308 4.664 121.884 1.00 37.53 -192 VAL A N 1
ATOM 1410 C CA . VAL A 1 182 ? 458.364 6.120 121.963 1.00 35.04 -192 VAL A CA 1
ATOM 1411 C C . VAL A 1 182 ? 457.988 6.674 120.595 1.00 34.46 -192 VAL A C 1
ATOM 1412 O O . VAL A 1 182 ? 458.369 6.103 119.572 1.00 41.21 -192 VAL A O 1
ATOM 1416 N N . GLY A 1 183 ? 457.219 7.762 120.575 1.00 33.35 -191 GLY A N 1
ATOM 1417 C CA . GLY A 1 183 ? 456.630 8.271 119.334 1.00 30.36 -191 GLY A CA 1
ATOM 1418 C C . GLY A 1 183 ? 457.205 9.592 118.858 1.00 27.33 -191 GLY A C 1
ATOM 1419 O O . GLY A 1 183 ? 456.496 10.469 118.354 1.00 26.83 -191 GLY A O 1
ATOM 1420 N N . VAL A 1 184 ? 458.515 9.709 118.983 1.00 28.67 -190 VAL A N 1
ATOM 1421 C CA . VAL A 1 184 ? 459.217 10.944 118.695 1.00 30.02 -190 VAL A CA 1
ATOM 1422 C C . VAL A 1 184 ? 459.746 10.991 117.254 1.00 31.77 -190 VAL A C 1
ATOM 1423 O O . VAL A 1 184 ? 459.981 12.080 116.722 1.00 34.18 -190 VAL A O 1
ATOM 1427 N N . ASP A 1 185 ? 459.864 9.828 116.607 1.00 37.19 -189 ASP A N 1
ATOM 1428 C CA . ASP A 1 185 ? 460.571 9.672 115.340 1.00 40.01 -189 ASP A CA 1
ATOM 1429 C C . ASP A 1 185 ? 459.657 9.345 114.159 1.00 36.90 -189 ASP A C 1
ATOM 1430 O O . ASP A 1 185 ? 460.146 9.049 113.072 1.00 42.91 -189 ASP A O 1
ATOM 1435 N N . ASN A 1 186 ? 458.344 9.393 114.335 1.00 32.52 -188 ASN A N 1
ATOM 1436 C CA . ASN A 1 186 ? 457.476 9.070 113.211 1.00 30.84 -188 ASN A CA 1
ATOM 1437 C C . ASN A 1 186 ? 457.292 10.278 112.294 1.00 33.44 -188 ASN A C 1
ATOM 1438 O O . ASN A 1 186 ? 457.781 11.378 112.572 1.00 36.47 -188 ASN A O 1
ATOM 1443 N N . ALA A 1 187 ? 456.564 10.076 111.201 1.00 36.99 -187 ALA A N 1
ATOM 1444 C CA . ALA A 1 187 ? 456.407 11.122 110.193 1.00 37.80 -187 ALA A CA 1
ATOM 1445 C C . ALA A 1 187 ? 455.640 12.325 110.734 1.00 37.97 -187 ALA A C 1
ATOM 1446 O O . ALA A 1 187 ? 455.943 13.467 110.380 1.00 44.45 -187 ALA A O 1
ATOM 1448 N N . GLY A 1 188 ? 454.639 12.077 111.570 1.00 39.07 -186 GLY A N 1
ATOM 1449 C CA . GLY A 1 188 ? 453.854 13.177 112.117 1.00 40.62 -186 GLY A CA 1
ATOM 1450 C C . GLY A 1 188 ? 454.689 14.096 112.988 1.00 36.88 -186 GLY A C 1
ATOM 1451 O O . GLY A 1 188 ? 454.616 15.330 112.868 1.00 35.61 -186 GLY A O 1
ATOM 1452 N N . ALA A 1 189 ? 455.495 13.501 113.868 1.00 30.50 -185 ALA A N 1
ATOM 1453 C CA . ALA A 1 189 ? 456.361 14.281 114.737 1.00 26.47 -185 ALA A CA 1
ATOM 1454 C C . ALA A 1 189 ? 457.391 15.052 113.920 1.00 30.57 -185 ALA A C 1
ATOM 1455 O O . ALA A 1 189 ? 457.680 16.212 114.225 1.00 28.71 -185 ALA A O 1
ATOM 1457 N N . LYS A 1 190 ? 457.931 14.417 112.874 1.00 35.30 -184 LYS A N 1
ATOM 1458 C CA . LYS A 1 190 ? 458.935 15.066 112.028 1.00 34.36 -184 LYS A CA 1
ATOM 1459 C C . LYS A 1 190 ? 458.337 16.271 111.307 1.00 32.47 -184 LYS A C 1
ATOM 1460 O O . LYS A 1 190 ? 458.964 17.338 111.247 1.00 34.36 -184 LYS A O 1
ATOM 1466 N N . ALA A 1 191 ? 457.120 16.111 110.772 1.00 28.33 -183 ALA A N 1
ATOM 1467 C CA . ALA A 1 191 ? 456.442 17.206 110.075 1.00 28.04 -183 ALA A CA 1
ATOM 1468 C C . ALA A 1 191 ? 456.135 18.360 111.021 1.00 31.38 -183 ALA A C 1
ATOM 1469 O O . ALA A 1 191 ? 456.309 19.528 110.658 1.00 37.35 -183 ALA A O 1
ATOM 1471 N N . GLY A 1 192 ? 455.678 18.047 112.232 1.00 29.98 -182 GLY A N 1
ATOM 1472 C CA . GLY A 1 192 ? 455.438 19.094 113.230 1.00 28.45 -182 GLY A CA 1
ATOM 1473 C C . GLY A 1 192 ? 456.696 19.890 113.544 1.00 28.00 -182 GLY A C 1
ATOM 1474 O O . GLY A 1 192 ? 456.707 21.115 113.406 1.00 27.86 -182 GLY A O 1
ATOM 1475 N N . LEU A 1 193 ? 457.772 19.198 113.933 1.00 27.70 -181 LEU A N 1
ATOM 1476 C CA . LEU A 1 193 ? 459.021 19.887 114.252 1.00 26.50 -181 LEU A CA 1
ATOM 1477 C C . LEU A 1 193 ? 459.574 20.635 113.039 1.00 31.29 -181 LEU A C 1
ATOM 1478 O O . LEU A 1 193 ? 460.165 21.710 113.176 1.00 34.98 -181 LEU A O 1
ATOM 1483 N N . THR A 1 194 ? 459.386 20.078 111.853 1.00 32.67 -180 THR A N 1
ATOM 1484 C CA . THR A 1 194 ? 459.868 20.740 110.645 1.00 34.06 -180 THR A CA 1
ATOM 1485 C C . THR A 1 194 ? 459.180 22.086 110.443 1.00 35.31 -180 THR A C 1
ATOM 1486 O O . THR A 1 194 ? 459.829 23.091 110.134 1.00 39.37 -180 THR A O 1
ATOM 1490 N N . PHE A 1 195 ? 457.860 22.109 110.591 1.00 32.12 -179 PHE A N 1
ATOM 1491 C CA . PHE A 1 195 ? 457.128 23.364 110.461 1.00 32.67 -179 PHE A CA 1
ATOM 1492 C C . PHE A 1 195 ? 457.624 24.383 111.483 1.00 30.26 -179 PHE A C 1
ATOM 1493 O O . PHE A 1 195 ? 457.753 25.572 111.178 1.00 35.77 -179 PHE A O 1
ATOM 1501 N N . LEU A 1 196 ? 457.902 23.918 112.696 1.00 27.96 -178 LEU A N 1
ATOM 1502 C CA . LEU A 1 196 ? 458.422 24.804 113.729 1.00 28.04 -178 LEU A CA 1
ATOM 1503 C C . LEU A 1 196 ? 459.751 25.422 113.301 1.00 33.10 -178 LEU A C 1
ATOM 1504 O O . LEU A 1 196 ? 459.931 26.637 113.396 1.00 34.73 -178 LEU A O 1
ATOM 1509 N N . VAL A 1 197 ? 460.679 24.598 112.822 1.00 34.55 -177 VAL A N 1
ATOM 1510 C CA . VAL A 1 197 ? 461.994 25.118 112.454 1.00 34.04 -177 VAL A CA 1
ATOM 1511 C C . VAL A 1 197 ? 461.901 25.961 111.182 1.00 30.87 -177 VAL A C 1
ATOM 1512 O O . VAL A 1 197 ? 462.637 26.942 111.040 1.00 33.32 -177 VAL A O 1
ATOM 1516 N N . ASP A 1 198 ? 460.991 25.607 110.266 1.00 31.36 -176 ASP A N 1
ATOM 1517 C CA . ASP A 1 198 ? 460.739 26.454 109.098 1.00 35.22 -176 ASP A CA 1
ATOM 1518 C C . ASP A 1 198 ? 460.263 27.840 109.508 1.00 40.87 -176 ASP A C 1
ATOM 1519 O O . ASP A 1 198 ? 460.603 28.826 108.848 1.00 52.74 -176 ASP A O 1
ATOM 1524 N N . LEU A 1 199 ? 459.486 27.930 110.590 1.00 37.64 -175 LEU A N 1
ATOM 1525 C CA . LEU A 1 199 ? 459.112 29.240 111.121 1.00 36.56 -175 LEU A CA 1
ATOM 1526 C C . LEU A 1 199 ? 460.342 30.022 111.547 1.00 37.60 -175 LEU A C 1
ATOM 1527 O O . LEU A 1 199 ? 460.451 31.218 111.252 1.00 42.56 -175 LEU A O 1
ATOM 1532 N N . ILE A 1 200 ? 461.268 29.360 112.233 1.00 34.34 -174 ILE A N 1
ATOM 1533 C CA . ILE A 1 200 ? 462.492 30.025 112.658 1.00 38.40 -174 ILE A CA 1
ATOM 1534 C C . ILE A 1 200 ? 463.355 30.389 111.449 1.00 45.64 -174 ILE A C 1
ATOM 1535 O O . ILE A 1 200 ? 463.906 31.496 111.377 1.00 51.71 -174 ILE A O 1
ATOM 1540 N N . LYS A 1 201 ? 463.458 29.470 110.489 1.00 48.11 -173 LYS A N 1
ATOM 1541 C CA . LYS A 1 201 ? 464.337 29.677 109.341 1.00 52.77 -173 LYS A CA 1
ATOM 1542 C C . LYS A 1 201 ? 463.883 30.884 108.518 1.00 53.66 -173 LYS A C 1
ATOM 1543 O O . LYS A 1 201 ? 464.704 31.638 108.002 1.00 56.24 -173 LYS A O 1
ATOM 1549 N N . ASN A 1 202 ? 462.570 31.073 108.417 1.00 49.75 -172 ASN A N 1
ATOM 1550 C CA . ASN A 1 202 ? 462.000 32.211 107.714 1.00 46.44 -172 ASN A CA 1
ATOM 1551 C C . ASN A 1 202 ? 461.762 33.407 108.636 1.00 48.19 -172 ASN A C 1
ATOM 1552 O O . ASN A 1 202 ? 460.928 34.264 108.329 1.00 50.27 -172 ASN A O 1
ATOM 1557 N N . LYS A 1 203 ? 462.476 33.457 109.766 1.00 50.90 -171 LYS A N 1
ATOM 1558 C CA . LYS A 1 203 ? 462.518 34.618 110.662 1.00 52.53 -171 LYS A CA 1
ATOM 1559 C C . LYS A 1 203 ? 461.152 35.009 111.230 1.00 50.77 -171 LYS A C 1
ATOM 1560 O O . LYS A 1 203 ? 460.991 36.103 111.762 1.00 50.04 -171 LYS A O 1
ATOM 1566 N N . HIS A 1 204 ? 460.164 34.120 111.136 1.00 48.71 -170 HIS A N 1
ATOM 1567 C CA . HIS A 1 204 ? 458.883 34.362 111.805 1.00 42.67 -170 HIS A CA 1
ATOM 1568 C C . HIS A 1 204 ? 458.994 34.197 113.321 1.00 41.73 -170 HIS A C 1
ATOM 1569 O O . HIS A 1 204 ? 458.216 34.785 114.067 1.00 45.53 -170 HIS A O 1
ATOM 1576 N N . MET A 1 205 ? 459.966 33.415 113.778 1.00 40.94 -169 MET A N 1
ATOM 1577 C CA . MET A 1 205 ? 460.185 33.161 115.193 1.00 38.56 -169 MET A CA 1
ATOM 1578 C C . MET A 1 205 ? 461.688 33.112 115.455 1.00 38.23 -169 MET A C 1
ATOM 1579 O O . MET A 1 205 ? 462.471 32.837 114.546 1.00 39.83 -169 MET A O 1
ATOM 1584 N N . ASN A 1 206 ? 462.081 33.391 116.700 1.00 37.62 -168 ASN A N 1
ATOM 1585 C CA . ASN A 1 206 ? 463.487 33.376 117.128 1.00 41.48 -168 ASN A CA 1
ATOM 1586 C C . ASN A 1 206 ? 463.764 32.142 117.973 1.00 36.88 -168 ASN A C 1
ATOM 1587 O O . ASN A 1 206 ? 463.007 31.842 118.901 1.00 31.94 -168 ASN A O 1
ATOM 1592 N N . ALA A 1 207 ? 464.862 31.450 117.674 1.00 34.26 -167 ALA A N 1
ATOM 1593 C CA . ALA A 1 207 ? 465.269 30.272 118.434 1.00 29.30 -167 ALA A CA 1
ATOM 1594 C C . ALA A 1 207 ? 465.526 30.573 119.912 1.00 34.14 -167 ALA A C 1
ATOM 1595 O O . ALA A 1 207 ? 465.466 29.667 120.742 1.00 35.41 -167 ALA A O 1
ATOM 1597 N N . ASP A 1 208 ? 465.793 31.836 120.247 1.00 40.50 -166 ASP A N 1
ATOM 1598 C CA . ASP A 1 208 ? 466.133 32.226 121.614 1.00 41.39 -166 ASP A CA 1
ATOM 1599 C C . ASP A 1 208 ? 464.928 32.494 122.504 1.00 37.06 -166 ASP A C 1
ATOM 1600 O O . ASP A 1 208 ? 465.094 32.606 123.722 1.00 34.93 -166 ASP A O 1
ATOM 1605 N N . THR A 1 209 ? 463.731 32.618 121.930 1.00 32.21 -165 THR A N 1
ATOM 1606 C CA . THR A 1 209 ? 462.560 33.012 122.710 1.00 30.76 -165 THR A CA 1
ATOM 1607 C C . THR A 1 209 ? 462.257 31.994 123.814 1.00 30.19 -165 THR A C 1
ATOM 1608 O O . THR A 1 209 ? 462.127 30.797 123.548 1.00 31.61 -165 THR A O 1
ATOM 1612 N N . ASP A 1 210 ? 462.166 32.482 125.048 1.00 26.61 -164 ASP A N 1
ATOM 1613 C CA . ASP A 1 210 ? 461.897 31.651 126.212 1.00 25.74 -164 ASP A CA 1
ATOM 1614 C C . ASP A 1 210 ? 460.585 32.102 126.870 1.00 24.09 -164 ASP A C 1
ATOM 1615 O O . ASP A 1 210 ? 459.818 32.877 126.283 1.00 26.24 -164 ASP A O 1
ATOM 1620 N N . TYR A 1 211 ? 460.314 31.616 128.080 1.00 25.31 -163 TYR A N 1
ATOM 1621 C CA . TYR A 1 211 ? 459.072 31.983 128.748 1.00 26.92 -163 TYR A CA 1
ATOM 1622 C C . TYR A 1 211 ? 458.986 33.494 128.999 1.00 34.85 -163 TYR A C 1
ATOM 1623 O O . TYR A 1 211 ? 457.973 34.126 128.669 1.00 36.91 -163 TYR A O 1
ATOM 1632 N N . SER A 1 212 ? 460.042 34.070 129.581 1.00 36.42 -162 SER A N 1
ATOM 1633 C CA . SER A 1 212 ? 460.009 35.474 130.011 1.00 33.92 -162 SER A CA 1
ATOM 1634 C C . SER A 1 212 ? 459.921 36.424 128.825 1.00 28.26 -162 SER A C 1
ATOM 1635 O O . SER A 1 212 ? 459.155 37.389 128.866 1.00 32.31 -162 SER A O 1
ATOM 1638 N N . ILE A 1 213 ? 460.703 36.160 127.778 1.00 27.03 -161 ILE A N 1
ATOM 1639 C CA . ILE A 1 213 ? 460.685 37.018 126.599 1.00 30.92 -161 ILE A CA 1
ATOM 1640 C C . ILE A 1 213 ? 459.298 37.006 125.948 1.00 33.93 -161 ILE A C 1
ATOM 1641 O O . ILE A 1 213 ? 458.777 38.055 125.541 1.00 33.43 -161 ILE A O 1
ATOM 1646 N N . ALA A 1 214 ? 458.688 35.825 125.848 1.00 34.25 -160 ALA A N 1
ATOM 1647 C CA . ALA A 1 214 ? 457.389 35.722 125.175 1.00 27.73 -160 ALA A CA 1
ATOM 1648 C C . ALA A 1 214 ? 456.279 36.343 126.010 1.00 26.53 -160 ALA A C 1
ATOM 1649 O O . ALA A 1 214 ? 455.368 36.966 125.462 1.00 30.78 -160 ALA A O 1
ATOM 1651 N N . GLU A 1 215 ? 456.343 36.181 127.330 1.00 27.67 -159 GLU A N 1
ATOM 1652 C CA . GLU A 1 215 ? 455.340 36.793 128.197 1.00 28.38 -159 GLU A CA 1
ATOM 1653 C C . GLU A 1 215 ? 455.452 38.315 128.175 1.00 33.90 -159 GLU A C 1
ATOM 1654 O O . GLU A 1 215 ? 454.441 39.025 128.078 1.00 34.64 -159 GLU A O 1
ATOM 1660 N N . ALA A 1 216 ? 456.679 38.821 128.261 1.00 36.10 -158 ALA A N 1
ATOM 1661 C CA . ALA A 1 216 ? 456.880 40.268 128.240 1.00 34.77 -158 ALA A CA 1
ATOM 1662 C C . ALA A 1 216 ? 456.446 40.844 126.898 1.00 33.86 -158 ALA A C 1
ATOM 1663 O O . ALA A 1 216 ? 455.839 41.916 126.845 1.00 35.57 -158 ALA A O 1
ATOM 1665 N N . ALA A 1 217 ? 456.705 40.110 125.817 1.00 34.40 -157 ALA A N 1
ATOM 1666 C CA . ALA A 1 217 ? 456.349 40.596 124.486 1.00 37.57 -157 ALA A CA 1
ATOM 1667 C C . ALA A 1 217 ? 454.837 40.621 124.279 1.00 39.22 -157 ALA A C 1
ATOM 1668 O O . ALA A 1 217 ? 454.296 41.588 123.723 1.00 40.44 -157 ALA A O 1
ATOM 1670 N N . PHE A 1 218 ? 454.136 39.568 124.703 1.00 35.32 -156 PHE A N 1
ATOM 1671 C CA . PHE A 1 218 ? 452.688 39.581 124.519 1.00 31.69 -156 PHE A CA 1
ATOM 1672 C C . PHE A 1 218 ? 452.031 40.594 125.448 1.00 30.51 -156 PHE A C 1
ATOM 1673 O O . PHE A 1 218 ? 451.118 41.312 125.038 1.00 30.71 -156 PHE A O 1
ATOM 1681 N N . ASN A 1 219 ? 452.499 40.670 126.692 1.00 32.92 -155 ASN A N 1
ATOM 1682 C CA . ASN A 1 219 ? 451.862 41.555 127.657 1.00 36.86 -155 ASN A CA 1
ATOM 1683 C C . ASN A 1 219 ? 452.171 43.024 127.424 1.00 40.67 -155 ASN A C 1
ATOM 1684 O O . ASN A 1 219 ? 451.542 43.871 128.058 1.00 44.75 -155 ASN A O 1
ATOM 1689 N N . LYS A 1 220 ? 453.096 43.337 126.513 1.00 42.04 -154 LYS A N 1
ATOM 1690 C CA . LYS A 1 220 ? 453.395 44.723 126.149 1.00 42.56 -154 LYS A CA 1
ATOM 1691 C C . LYS A 1 220 ? 452.798 45.139 124.808 1.00 39.64 -154 LYS A C 1
ATOM 1692 O O . LYS A 1 220 ? 452.969 46.285 124.399 1.00 41.97 -154 LYS A O 1
ATOM 1698 N N . GLY A 1 221 ? 452.089 44.244 124.125 1.00 36.89 -153 GLY A N 1
ATOM 1699 C CA . GLY A 1 221 ? 451.464 44.586 122.857 1.00 34.69 -153 GLY A CA 1
ATOM 1700 C C . GLY A 1 221 ? 452.312 44.383 121.613 1.00 36.34 -153 GLY A C 1
ATOM 1701 O O . GLY A 1 221 ? 451.914 44.827 120.538 1.00 38.56 -153 GLY A O 1
ATOM 1702 N N . GLU A 1 222 ? 453.438 43.680 121.727 1.00 39.45 -152 GLU A N 1
ATOM 1703 C CA . GLU A 1 222 ? 454.407 43.560 120.632 1.00 40.59 -152 GLU A CA 1
ATOM 1704 C C . GLU A 1 222 ? 454.143 42.382 119.701 1.00 42.87 -152 GLU A C 1
ATOM 1705 O O . GLU A 1 222 ? 454.552 42.415 118.539 1.00 42.30 -152 GLU A O 1
ATOM 1711 N N . THR A 1 223 ? 453.487 41.336 120.198 1.00 39.90 -151 THR A N 1
ATOM 1712 C CA . THR A 1 223 ? 453.164 40.184 119.375 1.00 36.27 -151 THR A CA 1
ATOM 1713 C C . THR A 1 223 ? 451.672 39.910 119.475 1.00 34.62 -151 THR A C 1
ATOM 1714 O O . THR A 1 223 ? 451.048 40.203 120.501 1.00 37.49 -151 THR A O 1
ATOM 1718 N N . ALA A 1 224 ? 451.096 39.374 118.400 1.00 30.80 -150 ALA A N 1
ATOM 1719 C CA . ALA A 1 224 ? 449.647 39.204 118.334 1.00 29.41 -150 ALA A CA 1
ATOM 1720 C C . ALA A 1 224 ? 449.159 37.927 119.016 1.00 29.64 -150 ALA A C 1
ATOM 1721 O O . ALA A 1 224 ? 447.995 37.858 119.415 1.00 33.94 -150 ALA A O 1
ATOM 1723 N N . MET A 1 225 ? 450.019 36.926 119.159 1.00 27.64 -149 MET A N 1
ATOM 1724 C CA . MET A 1 225 ? 449.640 35.658 119.773 1.00 26.34 -149 MET A CA 1
ATOM 1725 C C . MET A 1 225 ? 450.760 35.155 120.657 1.00 26.11 -149 MET A C 1
ATOM 1726 O O . MET A 1 225 ? 451.933 35.403 120.388 1.00 30.19 -149 MET A O 1
ATOM 1731 N N . THR A 1 226 ? 450.382 34.432 121.707 1.00 25.18 -148 THR A N 1
ATOM 1732 C CA . THR A 1 226 ? 451.307 33.578 122.437 1.00 23.95 -148 THR A CA 1
ATOM 1733 C C . THR A 1 226 ? 450.598 32.259 122.728 1.00 24.99 -148 THR A C 1
ATOM 1734 O O . THR A 1 226 ? 449.419 32.067 122.380 1.00 25.02 -148 THR A O 1
ATOM 1738 N N . ILE A 1 227 ? 451.321 31.351 123.373 1.00 23.66 -147 ILE A N 1
ATOM 1739 C CA . ILE A 1 227 ? 450.780 30.061 123.772 1.00 23.20 -147 ILE A CA 1
ATOM 1740 C C . ILE A 1 227 ? 451.145 29.866 125.227 1.00 23.49 -147 ILE A C 1
ATOM 1741 O O . ILE A 1 227 ? 452.330 29.830 125.577 1.00 25.15 -147 ILE A O 1
ATOM 1746 N N . ASN A 1 228 ? 450.136 29.767 126.079 1.00 24.30 -146 ASN A N 1
ATOM 1747 C CA . ASN A 1 228 ? 450.380 29.640 127.508 1.00 25.47 -146 ASN A CA 1
ATOM 1748 C C . ASN A 1 228 ? 449.155 29.021 128.149 1.00 25.28 -146 ASN A C 1
ATOM 1749 O O . ASN A 1 228 ? 448.127 28.831 127.488 1.00 25.57 -146 ASN A O 1
ATOM 1754 N N . GLY A 1 229 ? 449.278 28.699 129.439 1.00 23.50 -145 GLY A N 1
ATOM 1755 C CA . GLY A 1 229 ? 448.206 28.076 130.201 1.00 22.75 -145 GLY A CA 1
ATOM 1756 C C . GLY A 1 229 ? 447.462 29.043 131.103 1.00 24.36 -145 GLY A C 1
ATOM 1757 O O . GLY A 1 229 ? 447.757 30.238 131.130 1.00 27.00 -145 GLY A O 1
ATOM 1758 N N . PRO A 1 230 ? 446.467 28.545 131.856 1.00 26.14 -144 PRO A N 1
ATOM 1759 C CA . PRO A 1 230 ? 445.646 29.449 132.682 1.00 27.13 -144 PRO A CA 1
ATOM 1760 C C . PRO A 1 230 ? 446.415 30.158 133.797 1.00 27.47 -144 PRO A C 1
ATOM 1761 O O . PRO A 1 230 ? 445.939 31.167 134.315 1.00 28.07 -144 PRO A O 1
ATOM 1765 N N . TRP A 1 231 ? 447.609 29.679 134.139 1.00 28.28 -143 TRP A N 1
ATOM 1766 C CA . TRP A 1 231 ? 448.409 30.348 135.163 1.00 27.60 -143 TRP A CA 1
ATOM 1767 C C . TRP A 1 231 ? 448.949 31.695 134.691 1.00 32.22 -143 TRP A C 1
ATOM 1768 O O . TRP A 1 231 ? 449.411 32.482 135.513 1.00 37.67 -143 TRP A O 1
ATOM 1779 N N . ALA A 1 232 ? 448.916 31.958 133.385 1.00 29.61 -142 ALA A N 1
ATOM 1780 C CA . ALA A 1 232 ? 449.464 33.196 132.841 1.00 25.65 -142 ALA A CA 1
ATOM 1781 C C . ALA A 1 232 ? 448.435 34.322 132.760 1.00 24.91 -142 ALA A C 1
ATOM 1782 O O . ALA A 1 232 ? 448.807 35.454 132.468 1.00 30.14 -142 ALA A O 1
ATOM 1784 N N . TRP A 1 233 ? 447.156 34.023 132.989 1.00 25.33 -141 TRP A N 1
ATOM 1785 C CA . TRP A 1 233 ? 446.108 35.016 132.752 1.00 28.28 -141 TRP A CA 1
ATOM 1786 C C . TRP A 1 233 ? 446.199 36.199 133.714 1.00 31.26 -141 TRP A C 1
ATOM 1787 O O . TRP A 1 233 ? 445.961 37.341 133.316 1.00 31.21 -141 TRP A O 1
ATOM 1798 N N . SER A 1 234 ? 446.539 35.931 134.976 1.00 33.91 -140 SER A N 1
ATOM 1799 C CA . SER A 1 234 ? 446.636 36.989 135.993 1.00 36.67 -140 SER A CA 1
ATOM 1800 C C . SER A 1 234 ? 447.524 38.141 135.503 1.00 31.43 -140 SER A C 1
ATOM 1801 O O . SER A 1 234 ? 447.134 39.308 135.578 1.00 33.75 -140 SER A O 1
ATOM 1804 N N . ASN A 1 235 ? 448.700 37.805 134.975 1.00 31.52 -139 ASN A N 1
ATOM 1805 C CA . ASN A 1 235 ? 449.640 38.825 134.524 1.00 32.74 -139 ASN A CA 1
ATOM 1806 C C . ASN A 1 235 ? 449.116 39.599 133.328 1.00 34.52 -139 ASN A C 1
ATOM 1807 O O . ASN A 1 235 ? 449.256 40.824 133.274 1.00 42.99 -139 ASN A O 1
ATOM 1812 N N . ILE A 1 236 ? 448.501 38.915 132.369 1.00 31.16 -138 ILE A N 1
ATOM 1813 C CA . ILE A 1 236 ? 447.885 39.644 131.260 1.00 27.27 -138 ILE A CA 1
ATOM 1814 C C . ILE A 1 236 ? 446.756 40.526 131.781 1.00 27.45 -138 ILE A C 1
ATOM 1815 O O . ILE A 1 236 ? 446.494 41.599 131.227 1.00 32.46 -138 ILE A O 1
ATOM 1820 N N . ASP A 1 237 ? 446.103 40.098 132.862 1.00 31.67 -137 ASP A N 1
ATOM 1821 C CA . ASP A 1 237 ? 444.990 40.855 133.419 1.00 32.87 -137 ASP A CA 1
ATOM 1822 C C . ASP A 1 237 ? 445.418 42.179 134.059 1.00 31.40 -137 ASP A C 1
ATOM 1823 O O . ASP A 1 237 ? 444.593 43.075 134.187 1.00 28.73 -137 ASP A O 1
ATOM 1828 N N . THR A 1 238 ? 446.686 42.316 134.446 1.00 32.35 -136 THR A N 1
ATOM 1829 C CA . THR A 1 238 ? 447.181 43.601 134.946 1.00 30.53 -136 THR A CA 1
ATOM 1830 C C . THR A 1 238 ? 447.619 44.544 133.818 1.00 32.49 -136 THR A C 1
ATOM 1831 O O . THR A 1 238 ? 447.711 45.750 134.041 1.00 32.40 -136 THR A O 1
ATOM 1835 N N . SER A 1 239 ? 447.876 44.001 132.625 1.00 31.55 -135 SER A N 1
ATOM 1836 C CA . SER A 1 239 ? 448.375 44.751 131.483 1.00 29.31 -135 SER A CA 1
ATOM 1837 C C . SER A 1 239 ? 447.233 45.418 130.725 1.00 29.99 -135 SER A C 1
ATOM 1838 O O . SER A 1 239 ? 446.054 45.240 131.041 1.00 32.56 -135 SER A O 1
ATOM 1841 N N . ALA A 1 240 ? 447.593 46.180 129.695 1.00 30.65 -134 ALA A N 1
ATOM 1842 C CA . ALA A 1 240 ? 446.628 46.913 128.877 1.00 31.37 -134 ALA A CA 1
ATOM 1843 C C . ALA A 1 240 ? 446.084 46.099 127.704 1.00 31.42 -134 ALA A C 1
ATOM 1844 O O . ALA A 1 240 ? 445.262 46.610 126.945 1.00 33.27 -134 ALA A O 1
ATOM 1846 N N . VAL A 1 241 ? 446.512 44.852 127.562 1.00 32.00 -133 VAL A N 1
ATOM 1847 C CA . VAL A 1 241 ? 446.208 44.078 126.371 1.00 31.10 -133 VAL A CA 1
ATOM 1848 C C . VAL A 1 241 ? 444.779 43.553 126.429 1.00 33.38 -133 VAL A C 1
ATOM 1849 O O . VAL A 1 241 ? 444.379 42.933 127.416 1.00 34.69 -133 VAL A O 1
ATOM 1853 N N . ASN A 1 242 ? 444.010 43.825 125.372 1.00 32.74 -132 ASN A N 1
ATOM 1854 C CA . ASN A 1 242 ? 442.703 43.215 125.157 1.00 31.80 -132 ASN A CA 1
ATOM 1855 C C . ASN A 1 242 ? 442.906 41.869 124.467 1.00 33.80 -132 ASN A C 1
ATOM 1856 O O . ASN A 1 242 ? 443.301 41.818 123.297 1.00 37.07 -132 ASN A O 1
ATOM 1861 N N . TYR A 1 243 ? 442.632 40.781 125.188 1.00 34.80 -131 TYR A N 1
ATOM 1862 C CA . TYR A 1 243 ? 443.030 39.455 124.742 1.00 32.94 -131 TYR A CA 1
ATOM 1863 C C . TYR A 1 243 ? 441.896 38.456 124.831 1.00 33.13 -131 TYR A C 1
ATOM 1864 O O . TYR A 1 243 ? 440.940 38.631 125.594 1.00 30.92 -131 TYR A O 1
ATOM 1873 N N . GLY A 1 244 ? 442.025 37.394 124.035 1.00 33.68 -130 GLY A N 1
ATOM 1874 C CA . GLY A 1 244 ? 441.143 36.247 124.132 1.00 31.72 -130 GLY A CA 1
ATOM 1875 C C . GLY A 1 244 ? 441.945 34.960 124.192 1.00 29.35 -130 GLY A C 1
ATOM 1876 O O . GLY A 1 244 ? 443.139 34.929 123.854 1.00 29.76 -130 GLY A O 1
ATOM 1877 N N . VAL A 1 245 ? 441.268 33.892 124.620 1.00 28.91 -129 VAL A N 1
ATOM 1878 C CA . VAL A 1 245 ? 441.874 32.569 124.744 1.00 27.76 -129 VAL A CA 1
ATOM 1879 C C . VAL A 1 245 ? 441.035 31.580 123.941 1.00 27.53 -129 VAL A C 1
ATOM 1880 O O . VAL A 1 245 ? 439.825 31.486 124.151 1.00 31.38 -129 VAL A O 1
ATOM 1884 N N . THR A 1 246 ? 441.670 30.843 123.034 1.00 26.26 -128 THR A N 1
ATOM 1885 C CA . THR A 1 246 ? 440.910 30.041 122.084 1.00 25.40 -128 THR A CA 1
ATOM 1886 C C . THR A 1 246 ? 441.615 28.720 121.784 1.00 26.09 -128 THR A C 1
ATOM 1887 O O . THR A 1 246 ? 442.679 28.408 122.343 1.00 26.09 -128 THR A O 1
ATOM 1891 N N . VAL A 1 247 ? 440.998 27.930 120.917 1.00 26.51 -127 VAL A N 1
ATOM 1892 C CA . VAL A 1 247 ? 441.540 26.639 120.534 1.00 25.30 -127 VAL A CA 1
ATOM 1893 C C . VAL A 1 247 ? 442.861 26.851 119.791 1.00 24.61 -127 VAL A C 1
ATOM 1894 O O . VAL A 1 247 ? 442.999 27.793 118.998 1.00 27.00 -127 VAL A O 1
ATOM 1898 N N . LEU A 1 248 ? 443.839 25.998 120.077 1.00 24.90 -126 LEU A N 1
ATOM 1899 C CA . LEU A 1 248 ? 445.105 26.047 119.358 1.00 27.12 -126 LEU A CA 1
ATOM 1900 C C . LEU A 1 248 ? 444.882 25.879 117.852 1.00 30.37 -126 LEU A C 1
ATOM 1901 O O . LEU A 1 248 ? 443.890 25.275 117.439 1.00 31.04 -126 LEU A O 1
ATOM 1906 N N . PRO A 1 249 ? 445.782 26.414 117.019 1.00 31.12 -125 PRO A N 1
ATOM 1907 C CA . PRO A 1 249 ? 445.651 26.187 115.579 1.00 30.99 -125 PRO A CA 1
ATOM 1908 C C . PRO A 1 249 ? 445.794 24.707 115.243 1.00 30.35 -125 PRO A C 1
ATOM 1909 O O . PRO A 1 249 ? 446.379 23.929 116.007 1.00 26.80 -125 PRO A O 1
ATOM 1913 N N . THR A 1 250 ? 445.217 24.328 114.109 1.00 28.84 -124 THR A N 1
ATOM 1914 C CA . THR A 1 250 ? 445.396 22.992 113.568 1.00 27.41 -124 THR A CA 1
ATOM 1915 C C . THR A 1 250 ? 446.666 22.932 112.720 1.00 26.95 -124 THR A C 1
ATOM 1916 O O . THR A 1 250 ? 447.179 23.956 112.246 1.00 30.45 -124 THR A O 1
ATOM 1920 N N . PHE A 1 251 ? 447.161 21.714 112.524 1.00 25.92 -123 PHE A N 1
ATOM 1921 C CA . PHE A 1 251 ? 448.320 21.452 111.672 1.00 28.88 -123 PHE A CA 1
ATOM 1922 C C . PHE A 1 251 ? 448.001 20.247 110.812 1.00 34.55 -123 PHE A C 1
ATOM 1923 O O . PHE A 1 251 ? 447.714 19.169 111.348 1.00 37.51 -123 PHE A O 1
ATOM 1931 N N . LYS A 1 252 ? 448.057 20.427 109.489 1.00 37.06 -122 LYS A N 1
ATOM 1932 C CA . LYS A 1 252 ? 447.605 19.401 108.531 1.00 35.66 -122 LYS A CA 1
ATOM 1933 C C . LYS A 1 252 ? 446.176 18.971 108.848 1.00 37.60 -122 LYS A C 1
ATOM 1934 O O . LYS A 1 252 ? 445.848 17.781 108.842 1.00 41.05 -122 LYS A O 1
ATOM 1940 N N . GLY A 1 253 ? 445.339 19.951 109.185 1.00 35.16 -121 GLY A N 1
ATOM 1941 C CA . GLY A 1 253 ? 443.949 19.697 109.528 1.00 30.99 -121 GLY A CA 1
ATOM 1942 C C . GLY A 1 253 ? 443.736 18.919 110.813 1.00 33.35 -121 GLY A C 1
ATOM 1943 O O . GLY A 1 253 ? 442.589 18.622 111.142 1.00 36.98 -121 GLY A O 1
ATOM 1944 N N . GLN A 1 254 ? 444.822 18.596 111.540 1.00 33.63 -120 GLN A N 1
ATOM 1945 C CA A GLN A 1 254 ? 444.761 17.920 112.827 0.54 34.35 -120 GLN A CA 1
ATOM 1946 C CA B GLN A 1 254 ? 444.751 17.924 112.834 0.46 34.38 -120 GLN A CA 1
ATOM 1947 C C . GLN A 1 254 ? 444.825 18.923 113.979 1.00 33.81 -120 GLN A C 1
ATOM 1948 O O . GLN A 1 254 ? 445.516 19.933 113.887 1.00 29.62 -120 GLN A O 1
ATOM 1959 N N . PRO A 1 255 ? 444.115 18.651 115.077 1.00 35.55 -119 PRO A N 1
ATOM 1960 C CA . PRO A 1 255 ? 444.230 19.536 116.245 1.00 32.98 -119 PRO A CA 1
ATOM 1961 C C . PRO A 1 255 ? 445.617 19.454 116.866 1.00 31.67 -119 PRO A C 1
ATOM 1962 O O . PRO A 1 255 ? 446.225 18.376 116.914 1.00 32.40 -119 PRO A O 1
ATOM 1966 N N . SER A 1 256 ? 446.123 20.596 117.323 1.00 27.82 -118 SER A N 1
ATOM 1967 C CA . SER A 1 256 ? 447.288 20.560 118.208 1.00 25.94 -118 SER A CA 1
ATOM 1968 C C . SER A 1 256 ? 446.909 19.772 119.456 1.00 26.04 -118 SER A C 1
ATOM 1969 O O . SER A 1 256 ? 445.748 19.797 119.897 1.00 31.02 -118 SER A O 1
ATOM 1972 N N . LYS A 1 257 ? 447.874 19.046 120.013 1.00 23.78 -117 LYS A N 1
ATOM 1973 C CA . LYS A 1 257 ? 447.608 18.106 121.096 1.00 25.34 -117 LYS A CA 1
ATOM 1974 C C . LYS A 1 257 ? 448.469 18.477 122.298 1.00 23.26 -117 LYS A C 1
ATOM 1975 O O . LYS A 1 257 ? 449.479 17.825 122.571 1.00 26.32 -117 LYS A O 1
ATOM 1981 N N . PRO A 1 258 ? 448.084 19.520 123.037 1.00 24.60 -116 PRO A N 1
ATOM 1982 C CA . PRO A 1 258 ? 448.840 19.861 124.240 1.00 24.34 -116 PRO A CA 1
ATOM 1983 C C . PRO A 1 258 ? 448.752 18.741 125.263 1.00 23.77 -116 PRO A C 1
ATOM 1984 O O . PRO A 1 258 ? 447.800 17.951 125.265 1.00 26.15 -116 PRO A O 1
ATOM 1988 N N . PHE A 1 259 ? 449.759 18.658 126.118 1.00 21.35 -115 PHE A N 1
ATOM 1989 C CA . PHE A 1 259 ? 449.650 17.802 127.275 1.00 21.06 -115 PHE A CA 1
ATOM 1990 C C . PHE A 1 259 ? 448.552 18.310 128.214 1.00 21.67 -115 PHE A C 1
ATOM 1991 O O . PHE A 1 259 ? 448.269 19.507 128.283 1.00 24.15 -115 PHE A O 1
ATOM 1999 N N . VAL A 1 260 ? 447.921 17.376 128.913 1.00 23.65 -114 VAL A N 1
ATOM 2000 C CA . VAL A 1 260 ? 446.829 17.663 129.835 1.00 22.12 -114 VAL A CA 1
ATOM 2001 C C . VAL A 1 260 ? 447.288 17.270 131.227 1.00 21.84 -114 VAL A C 1
ATOM 2002 O O . VAL A 1 260 ? 447.818 16.169 131.426 1.00 24.13 -114 VAL A O 1
ATOM 2006 N N . GLY A 1 261 ? 447.151 18.188 132.172 1.00 22.51 -113 GLY A N 1
ATOM 2007 C CA . GLY A 1 261 ? 447.500 17.889 133.549 1.00 21.92 -113 GLY A CA 1
ATOM 2008 C C . GLY A 1 261 ? 446.214 17.926 134.340 1.00 23.60 -113 GLY A C 1
ATOM 2009 O O . GLY A 1 261 ? 445.429 18.865 134.203 1.00 26.80 -113 GLY A O 1
ATOM 2010 N N . VAL A 1 262 ? 445.966 16.905 135.148 1.00 25.97 -112 VAL A N 1
ATOM 2011 C CA . VAL A 1 262 ? 444.754 16.839 135.952 1.00 24.42 -112 VAL A CA 1
ATOM 2012 C C . VAL A 1 262 ? 445.178 16.940 137.406 1.00 25.63 -112 VAL A C 1
ATOM 2013 O O . VAL A 1 262 ? 445.797 16.019 137.949 1.00 28.52 -112 VAL A O 1
ATOM 2017 N N . LEU A 1 263 ? 444.874 18.072 138.028 1.00 26.76 -111 LEU A N 1
ATOM 2018 C CA . LEU A 1 263 ? 445.075 18.206 139.461 1.00 28.00 -111 LEU A CA 1
ATOM 2019 C C . LEU A 1 263 ? 444.184 17.196 140.166 1.00 30.42 -111 LEU A C 1
ATOM 2020 O O . LEU A 1 263 ? 442.973 17.188 139.949 1.00 32.61 -111 LEU A O 1
ATOM 2025 N N . SER A 1 264 ? 444.780 16.345 140.998 1.00 30.52 -110 SER A N 1
ATOM 2026 C CA . SER A 1 264 ? 444.061 15.219 141.583 1.00 32.67 -110 SER A CA 1
ATOM 2027 C C . SER A 1 264 ? 444.353 15.079 143.067 1.00 33.10 -110 SER A C 1
ATOM 2028 O O . SER A 1 264 ? 445.431 15.451 143.543 1.00 34.10 -110 SER A O 1
ATOM 2031 N N . ALA A 1 265 ? 443.377 14.518 143.785 1.00 32.36 -109 ALA A N 1
ATOM 2032 C CA . ALA A 1 265 ? 443.509 14.193 145.200 1.00 32.98 -109 ALA A CA 1
ATOM 2033 C C . ALA A 1 265 ? 443.611 12.683 145.371 1.00 36.85 -109 ALA A C 1
ATOM 2034 O O . ALA A 1 265 ? 442.704 11.947 144.969 1.00 41.32 -109 ALA A O 1
ATOM 2036 N N . GLY A 1 266 ? 444.709 12.225 145.966 1.00 36.66 -108 GLY A N 1
ATOM 2037 C CA . GLY A 1 266 ? 444.910 10.812 146.246 1.00 34.92 -108 GLY A CA 1
ATOM 2038 C C . GLY A 1 266 ? 444.944 10.557 147.742 1.00 37.45 -108 GLY A C 1
ATOM 2039 O O . GLY A 1 266 ? 445.264 11.456 148.529 1.00 38.42 -108 GLY A O 1
ATOM 2040 N N . ILE A 1 267 ? 444.616 9.324 148.132 1.00 39.21 -107 ILE A N 1
ATOM 2041 C CA . ILE A 1 267 ? 444.529 8.935 149.537 1.00 39.59 -107 ILE A CA 1
ATOM 2042 C C . ILE A 1 267 ? 445.742 8.093 149.914 1.00 43.76 -107 ILE A C 1
ATOM 2043 O O . ILE A 1 267 ? 446.023 7.069 149.275 1.00 40.75 -107 ILE A O 1
ATOM 2048 N N . ASN A 1 268 ? 446.442 8.520 150.964 1.00 48.29 -106 ASN A N 1
ATOM 2049 C CA . ASN A 1 268 ? 447.639 7.834 151.435 1.00 51.04 -106 ASN A CA 1
ATOM 2050 C C . ASN A 1 268 ? 447.322 6.387 151.794 1.00 53.44 -106 ASN A C 1
ATOM 2051 O O . ASN A 1 268 ? 446.329 6.110 152.471 1.00 56.92 -106 ASN A O 1
ATOM 2056 N N . ALA A 1 269 ? 448.164 5.465 151.327 1.00 53.67 -105 ALA A N 1
ATOM 2057 C CA . ALA A 1 269 ? 447.976 4.050 151.643 1.00 53.51 -105 ALA A CA 1
ATOM 2058 C C . ALA A 1 269 ? 448.079 3.796 153.145 1.00 48.86 -105 ALA A C 1
ATOM 2059 O O . ALA A 1 269 ? 447.360 2.953 153.678 1.00 50.59 -105 ALA A O 1
ATOM 2061 N N . ALA A 1 270 ? 448.947 4.553 153.820 1.00 49.54 -104 ALA A N 1
ATOM 2062 C CA . ALA A 1 270 ? 449.198 4.438 155.257 1.00 48.81 -104 ALA A CA 1
ATOM 2063 C C . ALA A 1 270 ? 448.167 5.179 156.105 1.00 55.38 -104 ALA A C 1
ATOM 2064 O O . ALA A 1 270 ? 448.353 5.300 157.319 1.00 58.53 -104 ALA A O 1
ATOM 2066 N N . SER A 1 271 ? 447.096 5.673 155.490 1.00 59.19 -103 SER A N 1
ATOM 2067 C CA . SER A 1 271 ? 446.106 6.466 156.204 1.00 60.22 -103 SER A CA 1
ATOM 2068 C C . SER A 1 271 ? 445.092 5.562 156.905 1.00 60.19 -103 SER A C 1
ATOM 2069 O O . SER A 1 271 ? 444.514 4.686 156.268 1.00 57.81 -103 SER A O 1
ATOM 2072 N N . PRO A 1 272 ? 444.858 5.770 158.210 1.00 59.66 -102 PRO A N 1
ATOM 2073 C CA . PRO A 1 272 ? 443.746 5.088 158.879 1.00 59.18 -102 PRO A CA 1
ATOM 2074 C C . PRO A 1 272 ? 442.384 5.727 158.613 1.00 60.59 -102 PRO A C 1
ATOM 2075 O O . PRO A 1 272 ? 441.369 5.192 159.066 1.00 64.03 -102 PRO A O 1
ATOM 2079 N N . ASN A 1 273 ? 442.351 6.855 157.905 1.00 57.42 -101 ASN A N 1
ATOM 2080 C CA . ASN A 1 273 ? 441.113 7.600 157.724 1.00 58.24 -101 ASN A CA 1
ATOM 2081 C C . ASN A 1 273 ? 440.662 7.575 156.272 1.00 58.16 -101 ASN A C 1
ATOM 2082 O O . ASN A 1 273 ? 440.243 8.602 155.729 1.00 56.00 -101 ASN A O 1
ATOM 2087 N N . LYS A 1 274 ? 440.729 6.398 155.651 1.00 58.28 -100 LYS A N 1
ATOM 2088 C CA . LYS A 1 274 ? 440.426 6.263 154.230 1.00 55.72 -100 LYS A CA 1
ATOM 2089 C C . LYS A 1 274 ? 438.961 6.598 153.929 1.00 54.24 -100 LYS A C 1
ATOM 2090 O O . LYS A 1 274 ? 438.670 7.386 153.023 1.00 54.74 -100 LYS A O 1
ATOM 2096 N N . GLU A 1 275 ? 438.038 6.029 154.699 1.00 52.01 -99 GLU A N 1
ATOM 2097 C CA . GLU A 1 275 ? 436.623 6.274 154.441 1.00 54.00 -99 GLU A CA 1
ATOM 2098 C C . GLU A 1 275 ? 436.218 7.714 154.763 1.00 56.64 -99 GLU A C 1
ATOM 2099 O O . GLU A 1 275 ? 435.316 8.261 154.125 1.00 61.00 -99 GLU A O 1
ATOM 2105 N N . LEU A 1 276 ? 436.887 8.335 155.731 1.00 57.85 -98 LEU A N 1
ATOM 2106 C CA . LEU A 1 276 ? 436.646 9.749 155.997 1.00 58.62 -98 LEU A CA 1
ATOM 2107 C C . LEU A 1 276 ? 437.138 10.621 154.850 1.00 54.88 -98 LEU A C 1
ATOM 2108 O O . LEU A 1 276 ? 436.456 11.570 154.445 1.00 50.87 -98 LEU A O 1
ATOM 2113 N N . ALA A 1 277 ? 438.320 10.304 154.317 1.00 56.61 -97 ALA A N 1
ATOM 2114 C CA . ALA A 1 277 ? 438.852 11.041 153.169 1.00 52.59 -97 ALA A CA 1
ATOM 2115 C C . ALA A 1 277 ? 437.950 10.876 151.950 1.00 50.07 -97 ALA A C 1
ATOM 2116 O O . ALA A 1 277 ? 437.751 11.827 151.190 1.00 52.14 -97 ALA A O 1
ATOM 2118 N N . LYS A 1 278 ? 437.386 9.679 151.776 1.00 50.37 -96 LYS A N 1
ATOM 2119 C CA . LYS A 1 278 ? 436.504 9.423 150.641 1.00 51.42 -96 LYS A CA 1
ATOM 2120 C C . LYS A 1 278 ? 435.233 10.267 150.721 1.00 51.67 -96 LYS A C 1
ATOM 2121 O O . LYS A 1 278 ? 434.801 10.841 149.717 1.00 53.65 -96 LYS A O 1
ATOM 2127 N N . GLU A 1 279 ? 434.629 10.363 151.900 1.00 50.71 -95 GLU A N 1
ATOM 2128 C CA . GLU A 1 279 ? 433.406 11.155 151.987 1.00 53.28 -95 GLU A CA 1
ATOM 2129 C C . GLU A 1 279 ? 433.693 12.657 151.949 1.00 49.43 -95 GLU A C 1
ATOM 2130 O O . GLU A 1 279 ? 432.872 13.418 151.435 1.00 50.31 -95 GLU A O 1
ATOM 2136 N N . PHE A 1 280 ? 434.844 13.091 152.473 1.00 47.15 -94 PHE A N 1
ATOM 2137 C CA . PHE A 1 280 ? 435.217 14.502 152.356 1.00 47.16 -94 PHE A CA 1
ATOM 2138 C C . PHE A 1 280 ? 435.415 14.895 150.895 1.00 49.60 -94 PHE A C 1
ATOM 2139 O O . PHE A 1 280 ? 435.016 15.984 150.477 1.00 50.20 -94 PHE A O 1
ATOM 2147 N N . LEU A 1 281 ? 436.050 14.021 150.123 1.00 46.99 -93 LEU A N 1
ATOM 2148 C CA . LEU A 1 281 ? 436.307 14.329 148.727 1.00 44.08 -93 LEU A CA 1
ATOM 2149 C C . LEU A 1 281 ? 435.031 14.231 147.898 1.00 45.78 -93 LEU A C 1
ATOM 2150 O O . LEU A 1 281 ? 434.767 15.088 147.050 1.00 50.18 -93 LEU A O 1
ATOM 2155 N N . GLU A 1 282 ? 434.208 13.219 148.158 1.00 46.66 -92 GLU A N 1
ATOM 2156 C CA . GLU A 1 282 ? 433.048 12.972 147.298 1.00 48.95 -92 GLU A CA 1
ATOM 2157 C C . GLU A 1 282 ? 431.891 13.916 147.608 1.00 51.05 -92 GLU A C 1
ATOM 2158 O O . GLU A 1 282 ? 431.274 14.473 146.697 1.00 51.14 -92 GLU A O 1
ATOM 2164 N N . ASN A 1 283 ? 431.596 14.109 148.889 1.00 53.44 -91 ASN A N 1
ATOM 2165 C CA . ASN A 1 283 ? 430.392 14.828 149.288 1.00 53.84 -91 ASN A CA 1
ATOM 2166 C C . ASN A 1 283 ? 430.637 16.291 149.634 1.00 50.70 -91 ASN A C 1
ATOM 2167 O O . ASN A 1 283 ? 429.674 17.060 149.725 1.00 49.30 -91 ASN A O 1
ATOM 2172 N N . TYR A 1 284 ? 431.896 16.687 149.823 1.00 50.22 -90 TYR A N 1
ATOM 2173 C CA . TYR A 1 284 ? 432.221 18.049 150.243 1.00 51.86 -90 TYR A CA 1
ATOM 2174 C C . TYR A 1 284 ? 433.069 18.807 149.231 1.00 52.72 -90 TYR A C 1
ATOM 2175 O O . TYR A 1 284 ? 432.736 19.943 148.887 1.00 58.20 -90 TYR A O 1
ATOM 2184 N N . LEU A 1 285 ? 434.163 18.219 148.750 1.00 49.08 -89 LEU A N 1
ATOM 2185 C CA . LEU A 1 285 ? 434.999 18.950 147.806 1.00 44.00 -89 LEU A CA 1
ATOM 2186 C C . LEU A 1 285 ? 434.399 18.933 146.400 1.00 43.67 -89 LEU A C 1
ATOM 2187 O O . LEU A 1 285 ? 434.145 19.993 145.821 1.00 44.32 -89 LEU A O 1
ATOM 2192 N N . LEU A 1 286 ? 434.171 17.738 145.856 1.00 41.90 -88 LEU A N 1
ATOM 2193 C CA . LEU A 1 286 ? 433.674 17.586 144.487 1.00 38.62 -88 LEU A CA 1
ATOM 2194 C C . LEU A 1 286 ? 432.182 17.874 144.399 1.00 42.58 -88 LEU A C 1
ATOM 2195 O O . LEU A 1 286 ? 431.375 17.055 143.957 1.00 49.21 -88 LEU A O 1
ATOM 2200 N N . THR A 1 287 ? 431.826 19.071 144.848 1.00 43.59 -87 THR A N 1
ATOM 2201 C CA . THR A 1 287 ? 430.500 19.646 144.650 1.00 44.18 -87 THR A CA 1
ATOM 2202 C C . THR A 1 287 ? 430.678 21.052 144.095 1.00 45.77 -87 THR A C 1
ATOM 2203 O O . THR A 1 287 ? 431.793 21.592 144.081 1.00 46.33 -87 THR A O 1
ATOM 2207 N N . ASP A 1 288 ? 429.582 21.639 143.614 1.00 44.18 -86 ASP A N 1
ATOM 2208 C CA . ASP A 1 288 ? 429.619 23.029 143.176 1.00 41.83 -86 ASP A CA 1
ATOM 2209 C C . ASP A 1 288 ? 430.037 23.949 144.322 1.00 44.99 -86 ASP A C 1
ATOM 2210 O O . ASP A 1 288 ? 430.910 24.801 144.151 1.00 51.45 -86 ASP A O 1
ATOM 2215 N N . GLU A 1 289 ? 429.437 23.762 145.497 1.00 50.00 -85 GLU A N 1
ATOM 2216 C CA . GLU A 1 289 ? 429.819 24.547 146.672 1.00 55.04 -85 GLU A CA 1
ATOM 2217 C C . GLU A 1 289 ? 431.282 24.314 147.046 1.00 51.44 -85 GLU A C 1
ATOM 2218 O O . GLU A 1 289 ? 431.989 25.253 147.434 1.00 51.89 -85 GLU A O 1
ATOM 2224 N N . GLY A 1 290 ? 431.744 23.072 146.919 1.00 50.15 -84 GLY A N 1
ATOM 2225 C CA . GLY A 1 290 ? 433.117 22.757 147.291 1.00 48.57 -84 GLY A CA 1
ATOM 2226 C C . GLY A 1 290 ? 434.136 23.423 146.386 1.00 47.09 -84 GLY A C 1
ATOM 2227 O O . GLY A 1 290 ? 435.029 24.138 146.858 1.00 50.77 -84 GLY A O 1
ATOM 2228 N N . LEU A 1 291 ? 434.009 23.211 145.080 1.00 46.36 -83 LEU A N 1
ATOM 2229 C CA . LEU A 1 291 ? 434.995 23.762 144.154 1.00 44.19 -83 LEU A CA 1
ATOM 2230 C C . LEU A 1 291 ? 434.906 25.279 144.079 1.00 47.11 -83 LEU A C 1
ATOM 2231 O O . LEU A 1 291 ? 435.921 25.946 143.860 1.00 48.51 -83 LEU A O 1
ATOM 2236 N N . GLU A 1 292 ? 433.707 25.829 144.287 1.00 46.87 -82 GLU A N 1
ATOM 2237 C CA . GLU A 1 292 ? 433.545 27.282 144.383 1.00 49.74 -82 GLU A CA 1
ATOM 2238 C C . GLU A 1 292 ? 434.432 27.871 145.479 1.00 50.72 -82 GLU A C 1
ATOM 2239 O O . GLU A 1 292 ? 435.161 28.840 145.243 1.00 54.74 -82 GLU A O 1
ATOM 2245 N N . ALA A 1 293 ? 434.379 27.283 146.676 1.00 49.86 -81 ALA A N 1
ATOM 2246 C CA . ALA A 1 293 ? 435.133 27.823 147.811 1.00 48.67 -81 ALA A CA 1
ATOM 2247 C C . ALA A 1 293 ? 436.625 27.840 147.511 1.00 49.64 -81 ALA A C 1
ATOM 2248 O O . ALA A 1 293 ? 437.326 28.786 147.876 1.00 54.72 -81 ALA A O 1
ATOM 2250 N N . VAL A 1 294 ? 437.115 26.801 146.842 1.00 50.29 -80 VAL A N 1
ATOM 2251 C CA . VAL A 1 294 ? 438.507 26.774 146.421 1.00 49.60 -80 VAL A CA 1
ATOM 2252 C C . VAL A 1 294 ? 438.739 27.811 145.326 1.00 50.78 -80 VAL A C 1
ATOM 2253 O O . VAL A 1 294 ? 439.682 28.613 145.400 1.00 54.70 -80 VAL A O 1
ATOM 2257 N N . ASN A 1 295 ? 437.868 27.811 144.316 1.00 48.70 -79 ASN A N 1
ATOM 2258 C CA . ASN A 1 295 ? 438.062 28.659 143.147 1.00 50.22 -79 ASN A CA 1
ATOM 2259 C C . ASN A 1 295 ? 438.051 30.144 143.502 1.00 54.96 -79 ASN A C 1
ATOM 2260 O O . ASN A 1 295 ? 438.748 30.935 142.863 1.00 55.88 -79 ASN A O 1
ATOM 2265 N N . LYS A 1 296 ? 437.281 30.520 144.526 1.00 57.08 -78 LYS A N 1
ATOM 2266 C CA . LYS A 1 296 ? 437.213 31.919 144.942 1.00 59.69 -78 LYS A CA 1
ATOM 2267 C C . LYS A 1 296 ? 438.535 32.381 145.557 1.00 58.57 -78 LYS A C 1
ATOM 2268 O O . LYS A 1 296 ? 438.943 33.531 145.357 1.00 69.24 -78 LYS A O 1
ATOM 2274 N N . ASP A 1 297 ? 439.206 31.489 146.288 1.00 55.20 -77 ASP A N 1
ATOM 2275 C CA . ASP A 1 297 ? 440.543 31.761 146.825 1.00 56.40 -77 ASP A CA 1
ATOM 2276 C C . ASP A 1 297 ? 441.532 31.984 145.677 1.00 58.00 -77 ASP A C 1
ATOM 2277 O O . ASP A 1 297 ? 442.053 33.087 145.512 1.00 66.60 -77 ASP A O 1
ATOM 2282 N N . LYS A 1 298 ? 441.795 30.936 144.901 1.00 56.12 -76 LYS A N 1
ATOM 2283 C CA . LYS A 1 298 ? 442.596 31.033 143.685 1.00 55.50 -76 LYS A CA 1
ATOM 2284 C C . LYS A 1 298 ? 441.931 30.156 142.626 1.00 56.05 -76 LYS A C 1
ATOM 2285 O O . LYS A 1 298 ? 441.521 29.028 142.920 1.00 49.57 -76 LYS A O 1
ATOM 2291 N N . PRO A 1 299 ? 441.800 30.662 141.394 1.00 57.08 -75 PRO A N 1
ATOM 2292 C CA . PRO A 1 299 ? 440.990 29.961 140.390 1.00 53.32 -75 PRO A CA 1
ATOM 2293 C C . PRO A 1 299 ? 441.582 28.608 140.000 1.00 46.39 -75 PRO A C 1
ATOM 2294 O O . PRO A 1 299 ? 442.787 28.488 139.779 1.00 42.16 -75 PRO A O 1
ATOM 2298 N N . LEU A 1 300 ? 440.722 27.592 139.935 1.00 43.78 -74 LEU A N 1
ATOM 2299 C CA . LEU A 1 300 ? 441.144 26.247 139.559 1.00 39.09 -74 LEU A CA 1
ATOM 2300 C C . LEU A 1 300 ? 441.423 26.122 138.073 1.00 39.18 -74 LEU A C 1
ATOM 2301 O O . LEU A 1 300 ? 442.174 25.237 137.661 1.00 41.06 -74 LEU A O 1
ATOM 2306 N N . GLY A 1 301 ? 440.836 27.009 137.272 1.00 36.96 -73 GLY A N 1
ATOM 2307 C CA . GLY A 1 301 ? 440.852 26.859 135.830 1.00 32.62 -73 GLY A CA 1
ATOM 2308 C C . GLY A 1 301 ? 439.659 26.021 135.426 1.00 30.31 -73 GLY A C 1
ATOM 2309 O O . GLY A 1 301 ? 438.556 26.198 135.962 1.00 30.79 -73 GLY A O 1
ATOM 2310 N N . ALA A 1 302 ? 439.858 25.116 134.473 1.00 29.88 -72 ALA A N 1
ATOM 2311 C CA . ALA A 1 302 ? 438.821 24.149 134.164 1.00 30.29 -72 ALA A CA 1
ATOM 2312 C C . ALA A 1 302 ? 438.785 23.075 135.253 1.00 32.07 -72 ALA A C 1
ATOM 2313 O O . ALA A 1 302 ? 439.765 22.849 135.976 1.00 31.41 -72 ALA A O 1
ATOM 2315 N N . VAL A 1 303 ? 437.635 22.419 135.360 1.00 30.03 -71 VAL A N 1
ATOM 2316 C CA . VAL A 1 303 ? 437.327 21.558 136.483 1.00 30.60 -71 VAL A CA 1
ATOM 2317 C C . VAL A 1 303 ? 436.787 20.223 135.976 1.00 30.98 -71 VAL A C 1
ATOM 2318 O O . VAL A 1 303 ? 436.111 20.160 134.943 1.00 32.74 -71 VAL A O 1
ATOM 2322 N N . ALA A 1 304 ? 437.112 19.148 136.694 1.00 31.12 -70 ALA A N 1
ATOM 2323 C CA . ALA A 1 304 ? 436.665 17.801 136.323 1.00 33.58 -70 ALA A CA 1
ATOM 2324 C C . ALA A 1 304 ? 435.180 17.543 136.609 1.00 34.93 -70 ALA A C 1
ATOM 2325 O O . ALA A 1 304 ? 434.589 16.643 136.004 1.00 34.31 -70 ALA A O 1
ATOM 2327 N N . LEU A 1 305 ? 434.574 18.296 137.526 1.00 34.45 -69 LEU A N 1
ATOM 2328 C CA . LEU A 1 305 ? 433.169 18.103 137.874 1.00 35.14 -69 LEU A CA 1
ATOM 2329 C C . LEU A 1 305 ? 432.288 18.779 136.830 1.00 37.42 -69 LEU A C 1
ATOM 2330 O O . LEU A 1 305 ? 432.274 20.010 136.725 1.00 37.16 -69 LEU A O 1
ATOM 2335 N N . LYS A 1 306 ? 431.536 17.980 136.072 1.00 37.95 -68 LYS A N 1
ATOM 2336 C CA . LYS A 1 306 ? 430.782 18.511 134.938 1.00 38.96 -68 LYS A CA 1
ATOM 2337 C C . LYS A 1 306 ? 429.868 19.661 135.349 1.00 40.22 -68 LYS A C 1
ATOM 2338 O O . LYS A 1 306 ? 429.766 20.661 134.633 1.00 41.25 -68 LYS A O 1
ATOM 2344 N N . SER A 1 307 ? 429.198 19.529 136.494 1.00 39.86 -67 SER A N 1
ATOM 2345 C CA . SER A 1 307 ? 428.169 20.509 136.845 1.00 39.50 -67 SER A CA 1
ATOM 2346 C C . SER A 1 307 ? 428.786 21.888 137.080 1.00 41.27 -67 SER A C 1
ATOM 2347 O O . SER A 1 307 ? 428.250 22.896 136.618 1.00 44.06 -67 SER A O 1
ATOM 2350 N N . TYR A 1 308 ? 429.926 21.934 137.764 1.00 38.50 -66 TYR A N 1
ATOM 2351 C CA . TYR A 1 308 ? 430.581 23.212 137.998 1.00 39.51 -66 TYR A CA 1
ATOM 2352 C C . TYR A 1 308 ? 431.316 23.708 136.760 1.00 39.47 -66 TYR A C 1
ATOM 2353 O O . TYR A 1 308 ? 431.395 24.917 136.535 1.00 45.59 -66 TYR A O 1
ATOM 2362 N N . GLU A 1 309 ? 431.841 22.787 135.954 1.00 32.70 -65 GLU A N 1
ATOM 2363 C CA . GLU A 1 309 ? 432.525 23.175 134.726 1.00 36.06 -65 GLU A CA 1
ATOM 2364 C C . GLU A 1 309 ? 431.570 23.831 133.730 1.00 39.13 -65 GLU A C 1
ATOM 2365 O O . GLU A 1 309 ? 431.964 24.736 132.992 1.00 41.14 -65 GLU A O 1
ATOM 2371 N N . GLU A 1 310 ? 430.316 23.377 133.701 1.00 39.44 -64 GLU A N 1
ATOM 2372 C CA . GLU A 1 310 ? 429.313 24.036 132.860 1.00 42.50 -64 GLU A CA 1
ATOM 2373 C C . GLU A 1 310 ? 429.098 25.482 133.306 1.00 41.99 -64 GLU A C 1
ATOM 2374 O O . GLU A 1 310 ? 428.771 26.348 132.487 1.00 44.80 -64 GLU A O 1
ATOM 2380 N N . GLU A 1 311 ? 429.293 25.747 134.595 1.00 38.36 -63 GLU A N 1
ATOM 2381 C CA . GLU A 1 311 ? 429.189 27.104 135.112 1.00 39.38 -63 GLU A CA 1
ATOM 2382 C C . GLU A 1 311 ? 430.424 27.926 134.741 1.00 39.95 -63 GLU A C 1
ATOM 2383 O O . GLU A 1 311 ? 430.305 29.031 134.200 1.00 45.25 -63 GLU A O 1
ATOM 2389 N N . LEU A 1 312 ? 431.606 27.387 135.035 1.00 36.76 -62 LEU A N 1
ATOM 2390 C CA . LEU A 1 312 ? 432.863 28.073 134.729 1.00 34.30 -62 LEU A CA 1
ATOM 2391 C C . LEU A 1 312 ? 433.017 28.363 133.238 1.00 34.78 -62 LEU A C 1
ATOM 2392 O O . LEU A 1 312 ? 433.529 29.417 132.854 1.00 37.13 -62 LEU A O 1
ATOM 2397 N N . ALA A 1 313 ? 432.578 27.433 132.392 1.00 35.69 -61 ALA A N 1
ATOM 2398 C CA . ALA A 1 313 ? 432.800 27.530 130.947 1.00 36.87 -61 ALA A CA 1
ATOM 2399 C C . ALA A 1 313 ? 432.065 28.709 130.324 1.00 40.97 -61 ALA A C 1
ATOM 2400 O O . ALA A 1 313 ? 432.198 28.959 129.128 1.00 42.37 -61 ALA A O 1
ATOM 2402 N N . LYS A 1 314 ? 431.277 29.424 131.121 1.00 42.40 -60 LYS A N 1
ATOM 2403 C CA . LYS A 1 314 ? 430.734 30.698 130.663 1.00 38.54 -60 LYS A CA 1
ATOM 2404 C C . LYS A 1 314 ? 431.846 31.717 130.454 1.00 44.59 -60 LYS A C 1
ATOM 2405 O O . LYS A 1 314 ? 431.663 32.667 129.694 1.00 51.49 -60 LYS A O 1
ATOM 2411 N N . ASP A 1 315 ? 432.994 31.512 131.114 1.00 41.84 -59 ASP A N 1
ATOM 2412 C CA . ASP A 1 315 ? 434.219 32.233 130.797 1.00 36.82 -59 ASP A CA 1
ATOM 2413 C C . ASP A 1 315 ? 434.834 31.575 129.564 1.00 35.91 -59 ASP A C 1
ATOM 2414 O O . ASP A 1 315 ? 435.241 30.412 129.613 1.00 36.99 -59 ASP A O 1
ATOM 2419 N N . PRO A 1 316 ? 434.899 32.301 128.440 1.00 34.59 -58 PRO A N 1
ATOM 2420 C CA . PRO A 1 316 ? 435.434 31.704 127.212 1.00 31.57 -58 PRO A CA 1
ATOM 2421 C C . PRO A 1 316 ? 436.851 31.170 127.375 1.00 30.94 -58 PRO A C 1
ATOM 2422 O O . PRO A 1 316 ? 437.244 30.240 126.659 1.00 30.02 -58 PRO A O 1
ATOM 2426 N N . ARG A 1 317 ? 437.604 31.727 128.315 1.00 29.19 -57 ARG A N 1
ATOM 2427 C CA . ARG A 1 317 ? 438.954 31.234 128.553 1.00 31.18 -57 ARG A CA 1
ATOM 2428 C C . ARG A 1 317 ? 438.919 29.831 129.155 1.00 33.02 -57 ARG A C 1
ATOM 2429 O O . ARG A 1 317 ? 439.730 28.976 128.774 1.00 28.05 -57 ARG A O 1
ATOM 2437 N N . ILE A 1 318 ? 437.966 29.581 130.064 1.00 31.79 -56 ILE A N 1
ATOM 2438 C CA . ILE A 1 318 ? 437.783 28.239 130.620 1.00 32.33 -56 ILE A CA 1
ATOM 2439 C C . ILE A 1 318 ? 437.329 27.267 129.529 1.00 28.56 -56 ILE A C 1
ATOM 2440 O O . ILE A 1 318 ? 437.907 26.184 129.365 1.00 30.35 -56 ILE A O 1
ATOM 2445 N N . ALA A 1 319 ? 436.324 27.662 128.752 1.00 27.69 -55 ALA A N 1
ATOM 2446 C CA . ALA A 1 319 ? 435.813 26.803 127.680 1.00 28.51 -55 ALA A CA 1
ATOM 2447 C C . ALA A 1 319 ? 436.937 26.382 126.726 1.00 29.22 -55 ALA A C 1
ATOM 2448 O O . ALA A 1 319 ? 437.086 25.199 126.415 1.00 32.53 -55 ALA A O 1
ATOM 2450 N N . ALA A 1 320 ? 437.736 27.353 126.274 1.00 27.65 -54 ALA A N 1
ATOM 2451 C CA . ALA A 1 320 ? 438.900 27.059 125.438 1.00 26.17 -54 ALA A CA 1
ATOM 2452 C C . ALA A 1 320 ? 439.866 26.098 126.124 1.00 25.14 -54 ALA A C 1
ATOM 2453 O O . ALA A 1 320 ? 440.423 25.204 125.474 1.00 28.03 -54 ALA A O 1
ATOM 2455 N N . THR A 1 321 ? 440.109 26.295 127.417 1.00 24.92 -53 THR A N 1
ATOM 2456 C CA . THR A 1 321 ? 441.026 25.414 128.132 1.00 26.30 -53 THR A CA 1
ATOM 2457 C C . THR A 1 321 ? 440.556 23.961 128.059 1.00 30.48 -53 THR A C 1
ATOM 2458 O O . THR A 1 321 ? 441.344 23.065 127.725 1.00 30.10 -53 THR A O 1
ATOM 2462 N N . MET A 1 322 ? 439.273 23.728 128.352 1.00 28.61 -52 MET A N 1
ATOM 2463 C CA . MET A 1 322 ? 438.728 22.373 128.325 1.00 27.30 -52 MET A CA 1
ATOM 2464 C C . MET A 1 322 ? 438.708 21.816 126.901 1.00 27.46 -52 MET A C 1
ATOM 2465 O O . MET A 1 322 ? 438.979 20.626 126.693 1.00 32.19 -52 MET A O 1
ATOM 2470 N N . GLU A 1 323 ? 438.411 22.666 125.918 1.00 27.28 -51 GLU A N 1
ATOM 2471 C CA . GLU A 1 323 ? 438.427 22.229 124.524 1.00 29.79 -51 GLU A CA 1
ATOM 2472 C C . GLU A 1 323 ? 439.825 21.754 124.093 1.00 28.07 -51 GLU A C 1
ATOM 2473 O O . GLU A 1 323 ? 439.962 20.682 123.490 1.00 29.24 -51 GLU A O 1
ATOM 2479 N N . ASN A 1 324 ? 440.864 22.545 124.380 1.00 29.51 -50 ASN A N 1
ATOM 2480 C CA . ASN A 1 324 ? 442.221 22.099 124.054 1.00 26.46 -50 ASN A CA 1
ATOM 2481 C C . ASN A 1 324 ? 442.590 20.874 124.870 1.00 24.13 -50 ASN A C 1
ATOM 2482 O O . ASN A 1 324 ? 443.311 19.991 124.388 1.00 24.49 -50 ASN A O 1
ATOM 2487 N N . ALA A 1 325 ? 442.114 20.810 126.108 1.00 23.27 -49 ALA A N 1
ATOM 2488 C CA . ALA A 1 325 ? 442.378 19.636 126.928 1.00 24.69 -49 ALA A CA 1
ATOM 2489 C C . ALA A 1 325 ? 441.767 18.383 126.302 1.00 28.59 -49 ALA A C 1
ATOM 2490 O O . ALA A 1 325 ? 442.408 17.335 126.255 1.00 31.22 -49 ALA A O 1
ATOM 2492 N N . GLN A 1 326 ? 440.546 18.484 125.785 1.00 29.12 -48 GLN A N 1
ATOM 2493 C CA . GLN A 1 326 ? 439.919 17.284 125.230 1.00 28.72 -48 GLN A CA 1
ATOM 2494 C C . GLN A 1 326 ? 440.525 16.894 123.886 1.00 29.99 -48 GLN A C 1
ATOM 2495 O O . GLN A 1 326 ? 440.503 15.719 123.524 1.00 35.28 -48 GLN A O 1
ATOM 2501 N N . LYS A 1 327 ? 441.089 17.858 123.158 1.00 28.24 -47 LYS A N 1
ATOM 2502 C CA . LYS A 1 327 ? 441.877 17.541 121.971 1.00 24.95 -47 LYS A CA 1
ATOM 2503 C C . LYS A 1 327 ? 443.305 17.121 122.287 1.00 25.43 -47 LYS A C 1
ATOM 2504 O O . LYS A 1 327 ? 444.060 16.808 121.373 1.00 31.55 -47 LYS A O 1
ATOM 2510 N N . GLY A 1 328 ? 443.699 17.111 123.553 1.00 26.11 -46 GLY A N 1
ATOM 2511 C CA . GLY A 1 328 ? 445.089 16.936 123.913 1.00 27.17 -46 GLY A CA 1
ATOM 2512 C C . GLY A 1 328 ? 445.448 15.506 124.253 1.00 29.28 -46 GLY A C 1
ATOM 2513 O O . GLY A 1 328 ? 444.704 14.564 123.979 1.00 34.43 -46 GLY A O 1
ATOM 2514 N N . GLU A 1 329 ? 446.617 15.356 124.860 1.00 29.84 -45 GLU A N 1
ATOM 2515 C CA . GLU A 1 329 ? 447.191 14.062 125.219 1.00 29.06 -45 GLU A CA 1
ATOM 2516 C C . GLU A 1 329 ? 447.387 14.104 126.726 1.00 30.03 -45 GLU A C 1
ATOM 2517 O O . GLU A 1 329 ? 448.116 14.964 127.240 1.00 29.54 -45 GLU A O 1
ATOM 2523 N N . ILE A 1 330 ? 446.687 13.229 127.436 1.00 27.98 -44 ILE A N 1
ATOM 2524 C CA . ILE A 1 330 ? 446.869 13.125 128.874 1.00 26.92 -44 ILE A CA 1
ATOM 2525 C C . ILE A 1 330 ? 448.335 12.823 129.153 1.00 25.00 -44 ILE A C 1
ATOM 2526 O O . ILE A 1 330 ? 448.934 11.930 128.545 1.00 23.58 -44 ILE A O 1
ATOM 2531 N N . MET A 1 331 ? 448.936 13.596 130.036 1.00 23.27 -43 MET A N 1
ATOM 2532 C CA . MET A 1 331 ? 450.349 13.386 130.263 1.00 23.98 -43 MET A CA 1
ATOM 2533 C C . MET A 1 331 ? 450.535 12.015 130.912 1.00 26.13 -43 MET A C 1
ATOM 2534 O O . MET A 1 331 ? 449.839 11.702 131.880 1.00 26.75 -43 MET A O 1
ATOM 2539 N N . PRO A 1 332 ? 451.425 11.169 130.363 1.00 25.07 -42 PRO A N 1
ATOM 2540 C CA . PRO A 1 332 ? 451.652 9.852 130.968 1.00 23.39 -42 PRO A CA 1
ATOM 2541 C C . PRO A 1 332 ? 452.075 9.979 132.427 1.00 26.70 -42 PRO A C 1
ATOM 2542 O O . PRO A 1 332 ? 452.827 10.886 132.792 1.00 30.61 -42 PRO A O 1
ATOM 2546 N N . ASN A 1 333 ? 451.564 9.079 133.257 1.00 28.40 -41 ASN A N 1
ATOM 2547 C CA . ASN A 1 333 ? 451.773 9.127 134.701 1.00 31.87 -41 ASN A CA 1
ATOM 2548 C C . ASN A 1 333 ? 452.859 8.157 135.166 1.00 34.83 -41 ASN A C 1
ATOM 2549 O O . ASN A 1 333 ? 452.695 7.484 136.180 1.00 39.89 -41 ASN A O 1
ATOM 2554 N N . ILE A 1 334 ? 453.966 8.052 134.448 1.00 32.55 -40 ILE A N 1
ATOM 2555 C CA . ILE A 1 334 ? 455.016 7.101 134.819 1.00 27.41 -40 ILE A CA 1
ATOM 2556 C C . ILE A 1 334 ? 456.312 7.880 134.983 1.00 25.24 -40 ILE A C 1
ATOM 2557 O O . ILE A 1 334 ? 456.472 8.933 134.359 1.00 25.04 -40 ILE A O 1
ATOM 2562 N N . PRO A 1 335 ? 457.241 7.407 135.830 1.00 24.66 -39 PRO A N 1
ATOM 2563 C CA . PRO A 1 335 ? 458.506 8.135 136.017 1.00 25.61 -39 PRO A CA 1
ATOM 2564 C C . PRO A 1 335 ? 459.363 8.239 134.758 1.00 26.18 -39 PRO A C 1
ATOM 2565 O O . PRO A 1 335 ? 460.170 9.168 134.662 1.00 29.29 -39 PRO A O 1
ATOM 2569 N N . GLN A 1 336 ? 459.186 7.338 133.789 1.00 28.13 -38 GLN A N 1
ATOM 2570 C CA . GLN A 1 336 ? 460.003 7.374 132.566 1.00 27.18 -38 GLN A CA 1
ATOM 2571 C C . GLN A 1 336 ? 459.720 8.583 131.676 1.00 23.67 -38 GLN A C 1
ATOM 2572 O O . GLN A 1 336 ? 460.396 8.759 130.659 1.00 24.06 -38 GLN A O 1
ATOM 2578 N N . MET A 1 337 ? 458.737 9.412 132.027 1.00 20.40 -37 MET A N 1
ATOM 2579 C CA . MET A 1 337 ? 458.554 10.666 131.305 1.00 20.20 -37 MET A CA 1
ATOM 2580 C C . MET A 1 337 ? 459.791 11.555 131.381 1.00 21.86 -37 MET A C 1
ATOM 2581 O O . MET A 1 337 ? 460.024 12.357 130.468 1.00 26.05 -37 MET A O 1
ATOM 2586 N N . SER A 1 338 ? 460.595 11.420 132.440 1.00 21.66 -36 SER A N 1
ATOM 2587 C CA . SER A 1 338 ? 461.824 12.216 132.546 1.00 24.03 -36 SER A CA 1
ATOM 2588 C C . SER A 1 338 ? 462.796 11.902 131.412 1.00 23.10 -36 SER A C 1
ATOM 2589 O O . SER A 1 338 ? 463.435 12.804 130.861 1.00 27.74 -36 SER A O 1
ATOM 2592 N N . ALA A 1 339 ? 462.922 10.627 131.060 1.00 21.31 -35 ALA A N 1
ATOM 2593 C CA . ALA A 1 339 ? 463.671 10.273 129.856 1.00 19.86 -35 ALA A CA 1
ATOM 2594 C C . ALA A 1 339 ? 463.090 10.975 128.625 1.00 21.92 -35 ALA A C 1
ATOM 2595 O O . ALA A 1 339 ? 463.839 11.454 127.773 1.00 24.21 -35 ALA A O 1
ATOM 2597 N N . PHE A 1 340 ? 461.761 11.068 128.543 1.00 22.06 -34 PHE A N 1
ATOM 2598 C CA . PHE A 1 340 ? 461.136 11.682 127.373 1.00 20.58 -34 PHE A CA 1
ATOM 2599 C C . PHE A 1 340 ? 461.466 13.173 127.311 1.00 22.59 -34 PHE A C 1
ATOM 2600 O O . PHE A 1 340 ? 461.872 13.684 126.254 1.00 22.61 -34 PHE A O 1
ATOM 2608 N N . TRP A 1 341 ? 461.304 13.870 128.446 1.00 23.21 -33 TRP A N 1
ATOM 2609 C CA . TRP A 1 341 ? 461.507 15.316 128.491 1.00 22.12 -33 TRP A CA 1
ATOM 2610 C C . TRP A 1 341 ? 462.934 15.699 128.113 1.00 22.03 -33 TRP A C 1
ATOM 2611 O O . TRP A 1 341 ? 463.139 16.618 127.312 1.00 22.65 -33 TRP A O 1
ATOM 2622 N N . TYR A 1 342 ? 463.921 15.031 128.711 1.00 22.07 -32 TYR A N 1
ATOM 2623 C CA . TYR A 1 342 ? 465.309 15.397 128.411 1.00 22.82 -32 TYR A CA 1
ATOM 2624 C C . TYR A 1 342 ? 465.623 15.183 126.928 1.00 22.75 -32 TYR A C 1
ATOM 2625 O O . TYR A 1 342 ? 466.241 16.034 126.286 1.00 25.16 -32 TYR A O 1
ATOM 2634 N N . ALA A 1 343 ? 465.181 14.061 126.371 1.00 22.76 -31 ALA A N 1
ATOM 2635 C CA . ALA A 1 343 ? 465.529 13.739 124.986 1.00 21.64 -31 ALA A CA 1
ATOM 2636 C C . ALA A 1 343 ? 464.853 14.700 124.008 1.00 23.38 -31 ALA A C 1
ATOM 2637 O O . ALA A 1 343 ? 465.487 15.168 123.060 1.00 26.03 -31 ALA A O 1
ATOM 2639 N N . VAL A 1 344 ? 463.582 15.025 124.242 1.00 23.39 -30 VAL A N 1
ATOM 2640 C CA . VAL A 1 344 ? 462.866 15.928 123.339 1.00 22.35 -30 VAL A CA 1
ATOM 2641 C C . VAL A 1 344 ? 463.341 17.378 123.512 1.00 20.80 -30 VAL A C 1
ATOM 2642 O O . VAL A 1 344 ? 463.418 18.126 122.538 1.00 21.26 -30 VAL A O 1
ATOM 2646 N N . ARG A 1 345 ? 463.645 17.791 124.741 1.00 20.90 -29 ARG A N 1
ATOM 2647 C CA . ARG A 1 345 ? 464.187 19.140 124.938 1.00 21.01 -29 ARG A CA 1
ATOM 2648 C C . ARG A 1 345 ? 465.472 19.323 124.118 1.00 21.86 -29 ARG A C 1
ATOM 2649 O O . ARG A 1 345 ? 465.611 20.293 123.369 1.00 23.85 -29 ARG A O 1
ATOM 2657 N N . THR A 1 346 ? 466.390 18.3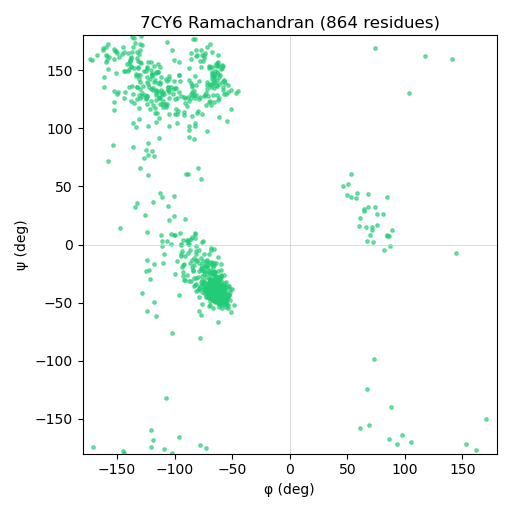67 124.220 1.00 22.45 -28 THR A N 1
ATOM 2658 C CA . THR A 1 346 ? 467.625 18.415 123.444 1.00 21.85 -28 THR A CA 1
ATOM 2659 C C . THR A 1 346 ? 467.340 18.484 121.950 1.00 23.74 -28 THR A C 1
ATOM 2660 O O . THR A 1 346 ? 467.897 19.333 121.237 1.00 29.46 -28 THR A O 1
ATOM 2664 N N . ALA A 1 347 ? 466.460 17.609 121.468 1.00 23.75 -27 ALA A N 1
ATOM 2665 C CA . ALA A 1 347 ? 466.193 17.542 120.037 1.00 24.21 -27 ALA A CA 1
ATOM 2666 C C . ALA A 1 347 ? 465.604 18.851 119.510 1.00 25.77 -27 ALA A C 1
ATOM 2667 O O . ALA A 1 347 ? 466.007 19.330 118.440 1.00 27.73 -27 ALA A O 1
ATOM 2669 N N . VAL A 1 348 ? 464.644 19.434 120.236 1.00 22.53 -26 VAL A N 1
ATOM 2670 C CA . VAL A 1 348 ? 464.037 20.673 119.756 1.00 23.30 -26 VAL A CA 1
ATOM 2671 C C . VAL A 1 348 ? 465.056 21.812 119.759 1.00 24.03 -26 VAL A C 1
ATOM 2672 O O . VAL A 1 348 ? 465.093 22.617 118.826 1.00 27.70 -26 VAL A O 1
ATOM 2676 N N . ILE A 1 349 ? 465.864 21.907 120.811 1.00 24.41 -25 ILE A N 1
ATOM 2677 C CA . ILE A 1 349 ? 466.902 22.938 120.855 1.00 26.23 -25 ILE A CA 1
ATOM 2678 C C . ILE A 1 349 ? 467.907 22.759 119.702 1.00 31.18 -25 ILE A C 1
ATOM 2679 O O . ILE A 1 349 ? 468.296 23.734 119.041 1.00 32.59 -25 ILE A O 1
ATOM 2684 N N . ASN A 1 350 ? 468.314 21.519 119.432 1.00 31.32 -24 ASN A N 1
ATOM 2685 C CA . ASN A 1 350 ? 469.271 21.287 118.343 1.00 28.96 -24 ASN A CA 1
ATOM 2686 C C . ASN A 1 350 ? 468.656 21.521 116.971 1.00 32.97 -24 ASN A C 1
ATOM 2687 O O . ASN A 1 350 ? 469.318 22.058 116.069 1.00 33.55 -24 ASN A O 1
ATOM 2692 N N . ALA A 1 351 ? 467.404 21.112 116.775 1.00 32.24 -23 ALA A N 1
ATOM 2693 C CA . ALA A 1 351 ? 466.772 21.366 115.479 1.00 32.82 -23 ALA A CA 1
ATOM 2694 C C . ALA A 1 351 ? 466.558 22.860 115.253 1.00 35.35 -23 ALA A C 1
ATOM 2695 O O . ALA A 1 351 ? 466.587 23.314 114.112 1.00 34.58 -23 ALA A O 1
ATOM 2697 N N . ALA A 1 352 ? 466.367 23.631 116.327 1.00 36.38 -22 ALA A N 1
ATOM 2698 C CA . ALA A 1 352 ? 466.067 25.063 116.188 1.00 34.07 -22 ALA A CA 1
ATOM 2699 C C . ALA A 1 352 ? 467.322 25.886 115.897 1.00 36.05 -22 ALA A C 1
ATOM 2700 O O . ALA A 1 352 ? 467.270 26.844 115.125 1.00 38.82 -22 ALA A O 1
ATOM 2702 N N . SER A 1 353 ? 468.435 25.509 116.526 1.00 34.95 -21 SER A N 1
ATOM 2703 C CA . SER A 1 353 ? 469.733 26.155 116.373 1.00 38.71 -21 SER A CA 1
ATOM 2704 C C . SER A 1 353 ? 470.488 25.721 115.117 1.00 46.02 -21 SER A C 1
ATOM 2705 O O . SER A 1 353 ? 471.489 26.348 114.767 1.00 59.66 -21 SER A O 1
ATOM 2708 N N . GLY A 1 354 ? 470.050 24.651 114.457 1.00 39.10 -20 GLY A N 1
ATOM 2709 C CA . GLY A 1 354 ? 470.776 24.118 113.323 1.00 34.67 -20 GLY A CA 1
ATOM 2710 C C . GLY A 1 354 ? 471.854 23.115 113.669 1.00 34.09 -20 GLY A C 1
ATOM 2711 O O . GLY A 1 354 ? 472.486 22.578 112.757 1.00 42.00 -20 GLY A O 1
ATOM 2712 N N . ARG A 1 355 ? 472.063 22.835 114.955 1.00 31.91 -19 ARG A N 1
ATOM 2713 C CA . ARG A 1 355 ? 473.019 21.810 115.373 1.00 33.68 -19 ARG A CA 1
ATOM 2714 C C . ARG A 1 355 ? 472.661 20.415 114.839 1.00 37.74 -19 ARG A C 1
ATOM 2715 O O . ARG A 1 355 ? 473.543 19.601 114.601 1.00 40.82 -19 ARG A O 1
ATOM 2723 N N . GLN A 1 356 ? 471.377 20.135 114.641 1.00 34.87 -18 GLN A N 1
ATOM 2724 C CA . GLN A 1 356 ? 470.967 18.900 113.971 1.00 33.16 -18 GLN A CA 1
ATOM 2725 C C . GLN A 1 356 ? 469.842 19.199 113.003 1.00 33.44 -18 GLN A C 1
ATOM 2726 O O . GLN A 1 356 ? 469.077 20.140 113.202 1.00 36.60 -18 GLN A O 1
ATOM 2732 N N . THR A 1 357 ? 469.721 18.388 111.963 1.00 33.35 -17 THR A N 1
ATOM 2733 C CA . THR A 1 357 ? 468.504 18.431 111.173 1.00 32.57 -17 THR A CA 1
ATOM 2734 C C . THR A 1 357 ? 467.349 17.908 112.030 1.00 29.54 -17 THR A C 1
ATOM 2735 O O . THR A 1 357 ? 467.565 17.325 113.091 1.00 28.37 -17 THR A O 1
ATOM 2739 N N . VAL A 1 358 ? 466.120 18.146 111.581 1.00 32.32 -16 VAL A N 1
ATOM 2740 C CA . VAL A 1 358 ? 464.945 17.599 112.259 1.00 31.04 -16 VAL A CA 1
ATOM 2741 C C . VAL A 1 358 ? 465.017 16.070 112.322 1.00 31.31 -16 VAL A C 1
ATOM 2742 O O . VAL A 1 358 ? 464.757 15.470 113.371 1.00 27.78 -16 VAL A O 1
ATOM 2746 N N . ASP A 1 359 ? 465.405 15.447 111.208 1.00 35.81 -15 ASP A N 1
ATOM 2747 C CA . ASP A 1 359 ? 465.509 13.992 111.144 1.00 37.90 -15 ASP A CA 1
ATOM 2748 C C . ASP A 1 359 ? 466.529 13.469 112.137 1.00 34.37 -15 ASP A C 1
ATOM 2749 O O . ASP A 1 359 ? 466.230 12.561 112.919 1.00 36.42 -15 ASP A O 1
ATOM 2754 N N . ALA A 1 360 ? 467.733 14.040 112.114 1.00 31.36 -14 ALA A N 1
ATOM 2755 C CA . ALA A 1 360 ? 468.785 13.600 113.030 1.00 29.58 -14 ALA A CA 1
ATOM 2756 C C . ALA A 1 360 ? 468.392 13.874 114.484 1.00 29.90 -14 ALA A C 1
ATOM 2757 O O . ALA A 1 360 ? 468.617 13.032 115.361 1.00 30.40 -14 ALA A O 1
ATOM 2759 N N . ALA A 1 361 ? 467.775 15.029 114.742 1.00 30.91 -13 ALA A N 1
ATOM 2760 C CA . ALA A 1 361 ? 467.409 15.378 116.111 1.00 28.54 -13 ALA A CA 1
ATOM 2761 C C . ALA A 1 361 ? 466.393 14.382 116.679 1.00 26.33 -13 ALA A C 1
ATOM 2762 O O . ALA A 1 361 ? 466.554 13.878 117.798 1.00 28.83 -13 ALA A O 1
ATOM 2764 N N . LEU A 1 362 ? 465.355 14.079 115.907 1.00 27.37 -12 LEU A N 1
ATOM 2765 C CA . LEU A 1 362 ? 464.302 13.206 116.418 1.00 26.00 -12 LEU A CA 1
ATOM 2766 C C . LEU A 1 362 ? 464.741 11.746 116.468 1.00 28.51 -12 LEU A C 1
ATOM 2767 O O . LEU A 1 362 ? 464.315 11.008 117.364 1.00 30.21 -12 LEU A O 1
ATOM 2772 N N . ALA A 1 363 ? 465.602 11.327 115.532 1.00 31.49 -11 ALA A N 1
ATOM 2773 C CA . ALA A 1 363 ? 466.101 9.950 115.537 1.00 29.01 -11 ALA A CA 1
ATOM 2774 C C . ALA A 1 363 ? 466.871 9.675 116.819 1.00 28.04 -11 ALA A C 1
ATOM 2775 O O . ALA A 1 363 ? 466.646 8.656 117.483 1.00 35.48 -11 ALA A O 1
ATOM 2777 N N . ALA A 1 364 ? 467.762 10.594 117.196 1.00 27.83 -10 ALA A N 1
ATOM 2778 C CA . ALA A 1 364 ? 468.521 10.416 118.428 1.00 28.11 -10 ALA A CA 1
ATOM 2779 C C . ALA A 1 364 ? 467.614 10.506 119.654 1.00 26.92 -10 ALA A C 1
ATOM 2780 O O . ALA A 1 364 ? 467.815 9.774 120.627 1.00 26.52 -10 ALA A O 1
ATOM 2782 N N . ALA A 1 365 ? 466.616 11.395 119.632 1.00 25.63 -9 ALA A N 1
ATOM 2783 C CA . ALA A 1 365 ? 465.734 11.502 120.795 1.00 23.74 -9 ALA A CA 1
ATOM 2784 C C . ALA A 1 365 ? 464.970 10.197 120.998 1.00 25.68 -9 ALA A C 1
ATOM 2785 O O . ALA A 1 365 ? 464.881 9.696 122.121 1.00 26.40 -9 ALA A O 1
ATOM 2787 N N . GLN A 1 366 ? 464.452 9.626 119.906 1.00 26.43 -8 GLN A N 1
ATOM 2788 C CA . GLN A 1 366 ? 463.762 8.342 119.977 1.00 25.54 -8 GLN A CA 1
ATOM 2789 C C . GLN A 1 366 ? 464.625 7.259 120.643 1.00 27.80 -8 GLN A C 1
ATOM 2790 O O . GLN A 1 366 ? 464.203 6.646 121.637 1.00 28.61 -8 GLN A O 1
ATOM 2796 N N . THR A 1 367 ? 465.831 7.046 120.138 1.00 28.85 -7 THR A N 1
ATOM 2797 C CA A THR A 1 367 ? 466.670 5.968 120.658 0.32 26.32 -7 THR A CA 1
ATOM 2798 C CA B THR A 1 367 ? 466.668 5.970 120.651 0.68 27.68 -7 THR A CA 1
ATOM 2799 C C . THR A 1 367 ? 467.186 6.284 122.058 1.00 25.51 -7 THR A C 1
ATOM 2800 O O . THR A 1 367 ? 467.307 5.382 122.893 1.00 29.65 -7 THR A O 1
ATOM 2807 N N . ASN A 1 368 ? 467.489 7.554 122.330 1.00 24.72 -6 ASN A N 1
ATOM 2808 C CA . ASN A 1 368 ? 467.996 7.922 123.653 1.00 25.05 -6 ASN A CA 1
ATOM 2809 C C . ASN A 1 368 ? 466.906 7.851 124.724 1.00 25.00 -6 ASN A C 1
ATOM 2810 O O . ASN A 1 368 ? 467.173 7.434 125.858 1.00 25.41 -6 ASN A O 1
ATOM 2815 N N . ALA A 1 369 ? 465.676 8.250 124.389 1.00 23.92 -5 ALA A N 1
ATOM 2816 C CA . ALA A 1 369 ? 464.600 8.158 125.382 1.00 22.24 -5 ALA A CA 1
ATOM 2817 C C . ALA A 1 369 ? 464.249 6.703 125.687 1.00 25.83 -5 ALA A C 1
ATOM 2818 O O . ALA A 1 369 ? 464.030 6.348 126.846 1.00 28.44 -5 ALA A O 1
ATOM 2820 N N . ALA A 1 370 ? 464.219 5.850 124.659 1.00 24.55 -4 ALA A N 1
ATOM 2821 C CA . ALA A 1 370 ? 463.933 4.430 124.888 1.00 25.22 -4 ALA A CA 1
ATOM 2822 C C . ALA A 1 370 ? 465.042 3.782 125.717 1.00 25.50 -4 ALA A C 1
ATOM 2823 O O . ALA A 1 370 ? 464.760 3.014 126.637 1.00 28.70 -4 ALA A O 1
ATOM 2825 N N . ARG A 1 371 ? 466.298 4.084 125.392 1.00 28.52 -3 ARG A N 1
ATOM 2826 C CA . ARG A 1 371 ? 467.415 3.531 126.156 1.00 32.23 -3 ARG A CA 1
ATOM 2827 C C . ARG A 1 371 ? 467.350 3.994 127.613 1.00 27.45 -3 ARG A C 1
ATOM 2828 O O . ARG A 1 371 ? 467.466 3.183 128.537 1.00 26.73 -3 ARG A O 1
ATOM 2836 N N . ALA A 1 372 ? 467.121 5.290 127.825 1.00 27.07 -2 ALA A N 1
ATOM 2837 C CA . ALA A 1 372 ? 467.062 5.827 129.185 1.00 29.77 -2 ALA A CA 1
ATOM 2838 C C . ALA A 1 372 ? 465.868 5.263 129.960 1.00 31.12 -2 ALA A C 1
ATOM 2839 O O . ALA A 1 372 ? 465.981 4.962 131.155 1.00 34.03 -2 ALA A O 1
ATOM 2841 N N . ALA A 1 373 ? 464.727 5.113 129.286 1.00 29.68 -1 ALA A N 1
ATOM 2842 C CA . ALA A 1 373 ? 463.554 4.519 129.928 1.00 26.93 -1 ALA A CA 1
ATOM 2843 C C . ALA A 1 373 ? 463.833 3.074 130.346 1.00 26.12 -1 ALA A C 1
ATOM 2844 O O . ALA A 1 373 ? 463.467 2.664 131.456 1.00 33.20 -1 ALA A O 1
ATOM 2846 N N . ALA A 1 374 ? 464.483 2.302 129.468 1.00 22.40 0 ALA A N 1
ATOM 2847 C CA . ALA A 1 374 ? 464.875 0.929 129.806 1.00 24.78 0 ALA A CA 1
ATOM 2848 C C . ALA A 1 374 ? 465.810 0.890 131.021 1.00 28.80 0 ALA A C 1
ATOM 2849 O O . ALA A 1 374 ? 465.550 0.154 131.978 1.00 36.87 0 ALA A O 1
ATOM 2851 N N . MET A 1 375 ? 466.896 1.667 130.989 1.00 29.48 1 MET A N 1
ATOM 2852 C CA . MET A 1 375 ? 467.848 1.646 132.107 1.00 34.63 1 MET A CA 1
ATOM 2853 C C . MET A 1 375 ? 467.172 2.031 133.418 1.00 34.43 1 MET A C 1
ATOM 2854 O O . MET A 1 375 ? 467.500 1.475 134.472 1.00 38.79 1 MET A O 1
ATOM 2859 N N . SER A 1 376 ? 466.212 2.956 133.352 1.00 33.72 2 SER A N 1
ATOM 2860 C CA . SER A 1 376 ? 465.436 3.328 134.532 1.00 37.42 2 SER A CA 1
ATOM 2861 C C . SER A 1 376 ? 464.765 2.102 135.161 1.00 40.16 2 SER A C 1
ATOM 2862 O O . SER A 1 376 ? 464.805 1.924 136.387 1.00 42.97 2 SER A O 1
ATOM 2865 N N . VAL A 1 377 ? 464.177 1.242 134.333 1.00 39.36 3 VAL A N 1
ATOM 2866 C CA . VAL A 1 377 ? 463.587 0.009 134.845 1.00 39.32 3 VAL A CA 1
ATOM 2867 C C . VAL A 1 377 ? 464.654 -0.899 135.460 1.00 42.40 3 VAL A C 1
ATOM 2868 O O . VAL A 1 377 ? 464.452 -1.458 136.545 1.00 45.23 3 VAL A O 1
ATOM 2872 N N . ALA A 1 378 ? 465.789 -1.049 134.777 1.00 41.96 4 ALA A N 1
ATOM 2873 C CA . ALA A 1 378 ? 466.848 -1.935 135.271 1.00 39.42 4 ALA A CA 1
ATOM 2874 C C . ALA A 1 378 ? 467.371 -1.465 136.627 1.00 38.22 4 ALA A C 1
ATOM 2875 O O . ALA A 1 378 ? 467.574 -2.275 137.534 1.00 41.59 4 ALA A O 1
ATOM 2877 N N . LEU A 1 379 ? 467.572 -0.157 136.774 1.00 37.84 5 LEU A N 1
ATOM 2878 C CA . LEU A 1 379 ? 468.028 0.391 138.047 1.00 37.61 5 LEU A CA 1
ATOM 2879 C C . LEU A 1 379 ? 467.009 0.168 139.155 1.00 40.95 5 LEU A C 1
ATOM 2880 O O . LEU A 1 379 ? 467.378 -0.130 140.298 1.00 40.66 5 LEU A O 1
ATOM 2885 N N . ALA A 1 380 ? 465.724 0.301 138.829 1.00 40.43 6 ALA A N 1
ATOM 2886 C CA . ALA A 1 380 ? 464.690 0.167 139.860 1.00 37.86 6 ALA A CA 1
ATOM 2887 C C . ALA A 1 380 ? 464.623 -1.267 140.379 1.00 38.41 6 ALA A C 1
ATOM 2888 O O . ALA A 1 380 ? 464.418 -1.487 141.576 1.00 44.52 6 ALA A O 1
ATOM 2890 N N . SER A 1 381 ? 464.835 -2.245 139.500 1.00 38.55 7 SER A N 1
ATOM 2891 C CA . SER A 1 381 ? 464.869 -3.636 139.951 1.00 41.02 7 SER A CA 1
ATOM 2892 C C . SER A 1 381 ? 466.183 -3.975 140.648 1.00 42.09 7 SER A C 1
ATOM 2893 O O . SER A 1 381 ? 466.192 -4.781 141.585 1.00 46.70 7 SER A O 1
ATOM 2896 N N . GLU A 1 382 ? 467.290 -3.381 140.201 1.00 39.53 8 GLU A N 1
ATOM 2897 C CA A GLU A 1 382 ? 468.565 -3.590 140.880 0.49 34.33 8 GLU A CA 1
ATOM 2898 C CA B GLU A 1 382 ? 468.571 -3.569 140.874 0.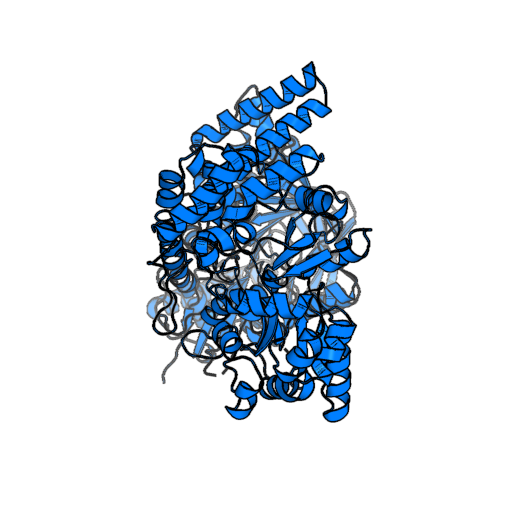51 33.72 8 GLU A CA 1
ATOM 2899 C C . GLU A 1 382 ? 468.514 -3.048 142.311 1.00 33.32 8 GLU A C 1
ATOM 2900 O O . GLU A 1 382 ? 469.100 -3.635 143.225 1.00 37.12 8 GLU A O 1
ATOM 2911 N N . TYR A 1 383 ? 467.798 -1.949 142.515 1.00 32.79 9 TYR A N 1
ATOM 2912 C CA . TYR A 1 383 ? 467.703 -1.360 143.846 1.00 34.80 9 TYR A CA 1
ATOM 2913 C C . TYR A 1 383 ? 467.044 -2.305 144.842 1.00 35.05 9 TYR A C 1
ATOM 2914 O O . TYR A 1 383 ? 467.450 -2.368 146.006 1.00 30.98 9 TYR A O 1
ATOM 2923 N N . GLN A 1 384 ? 466.027 -3.037 144.398 1.00 34.82 10 GLN A N 1
ATOM 2924 C CA . GLN A 1 384 ? 465.395 -4.003 145.294 1.00 36.10 10 GLN A CA 1
ATOM 2925 C C . GLN A 1 384 ? 466.380 -5.082 145.727 1.00 36.64 10 GLN A C 1
ATOM 2926 O O . GLN A 1 384 ? 466.286 -5.594 146.847 1.00 37.63 10 GLN A O 1
ATOM 2932 N N . LEU A 1 385 ? 467.344 -5.415 144.873 1.00 35.28 11 LEU A N 1
ATOM 2933 C CA . LEU A 1 385 ? 468.332 -6.411 145.267 1.00 34.23 11 LEU A CA 1
ATOM 2934 C C . LEU A 1 385 ? 469.286 -5.871 146.336 1.00 31.45 11 LEU A C 1
ATOM 2935 O O . LEU A 1 385 ? 469.660 -6.606 147.258 1.00 32.66 11 LEU A O 1
ATOM 2940 N N . VAL A 1 386 ? 469.678 -4.599 146.251 1.00 29.13 12 VAL A N 1
ATOM 2941 C CA . VAL A 1 386 ? 470.576 -4.086 147.285 1.00 31.29 12 VAL A CA 1
ATOM 2942 C C . VAL A 1 386 ? 469.817 -3.917 148.601 1.00 30.25 12 VAL A C 1
ATOM 2943 O O . VAL A 1 386 ? 470.373 -4.171 149.666 1.00 32.07 12 VAL A O 1
ATOM 2947 N N . GLN A 1 387 ? 468.539 -3.526 148.542 1.00 30.32 13 GLN A N 1
ATOM 2948 C CA . GLN A 1 387 ? 467.776 -3.389 149.784 1.00 31.91 13 GLN A CA 1
ATOM 2949 C C . GLN A 1 387 ? 467.653 -4.722 150.511 1.00 32.82 13 GLN A C 1
ATOM 2950 O O . GLN A 1 387 ? 467.676 -4.759 151.743 1.00 33.24 13 GLN A O 1
ATOM 2956 N N . ASN A 1 388 ? 467.558 -5.812 149.754 1.00 31.59 14 ASN A N 1
ATOM 2957 C CA . ASN A 1 388 ? 467.345 -7.136 150.326 1.00 30.26 14 ASN A CA 1
ATOM 2958 C C . ASN A 1 388 ? 468.614 -7.963 150.443 1.00 28.07 14 ASN A C 1
ATOM 2959 O O . ASN A 1 388 ? 468.525 -9.151 150.764 1.00 30.84 14 ASN A O 1
ATOM 2964 N N . ALA A 1 389 ? 469.784 -7.368 150.187 1.00 23.06 15 ALA A N 1
ATOM 2965 C CA . ALA A 1 389 ? 471.019 -8.143 150.165 1.00 21.10 15 ALA A CA 1
ATOM 2966 C C . ALA A 1 389 ? 471.391 -8.608 151.571 1.00 20.69 15 ALA A C 1
ATOM 2967 O O . ALA A 1 389 ? 471.047 -7.961 152.569 1.00 22.12 15 ALA A O 1
ATOM 2969 N N . GLN A 1 390 ? 472.087 -9.738 151.648 1.00 20.86 16 GLN A N 1
ATOM 2970 C CA . GLN A 1 390 ? 472.452 -10.331 152.929 1.00 22.82 16 GLN A CA 1
ATOM 2971 C C . GLN A 1 390 ? 473.966 -10.347 153.119 1.00 24.84 16 GLN A C 1
ATOM 2972 O O . GLN A 1 390 ? 474.728 -10.500 152.156 1.00 26.66 16 GLN A O 1
ATOM 2978 N N . LEU A 1 391 ? 474.392 -10.211 154.370 1.00 23.70 17 LEU A N 1
ATOM 2979 C CA . LEU A 1 391 ? 475.801 -10.342 154.691 1.00 25.44 17 LEU A CA 1
ATOM 2980 C C . LEU A 1 391 ? 476.290 -11.749 154.375 1.00 27.05 17 LEU A C 1
ATOM 2981 O O . LEU A 1 391 ? 475.518 -12.697 154.454 1.00 27.83 17 LEU A O 1
ATOM 2986 N N . PRO A 1 392 ? 477.565 -11.895 153.989 1.00 30.08 18 PRO A N 1
ATOM 2987 C CA . PRO A 1 392 ? 478.170 -13.233 153.908 1.00 31.25 18 PRO A CA 1
ATOM 2988 C C . PRO A 1 392 ? 477.852 -14.021 155.175 1.00 33.52 18 PRO A C 1
ATOM 2989 O O . PRO A 1 392 ? 478.024 -13.511 156.290 1.00 37.39 18 PRO A O 1
ATOM 2993 N N . GLN A 1 393 ? 477.363 -15.247 155.009 1.00 31.42 19 GLN A N 1
ATOM 2994 C CA . GLN A 1 393 ? 476.851 -15.997 156.147 1.00 30.73 19 GLN A CA 1
ATOM 2995 C C . GLN A 1 393 ? 477.987 -16.544 156.998 1.00 33.43 19 GLN A C 1
ATOM 2996 O O . GLN A 1 393 ? 478.730 -17.421 156.561 1.00 37.17 19 GLN A O 1
ATOM 3002 N N . ARG A 1 394 ? 478.109 -16.021 158.213 1.00 31.95 20 ARG A N 1
ATOM 3003 C CA . ARG A 1 394 ? 478.955 -16.629 159.228 1.00 33.24 20 ARG A CA 1
ATOM 3004 C C . ARG A 1 394 ? 478.133 -17.259 160.347 1.00 33.02 20 ARG A C 1
ATOM 3005 O O . ARG A 1 394 ? 478.688 -17.961 161.191 1.00 37.70 20 ARG A O 1
ATOM 3013 N N . TRP A 1 395 ? 476.820 -17.033 160.354 1.00 31.45 21 TRP A N 1
ATOM 3014 C CA . TRP A 1 395 ? 475.969 -17.543 161.419 1.00 29.79 21 TRP A CA 1
ATOM 3015 C C . TRP A 1 395 ? 475.613 -19.006 161.189 1.00 30.54 21 TRP A C 1
ATOM 3016 O O . TRP A 1 395 ? 475.302 -19.415 160.069 1.00 34.50 21 TRP A O 1
ATOM 3027 N N . SER A 1 396 ? 475.660 -19.779 162.266 1.00 32.08 22 SER A N 1
ATOM 3028 C CA . SER A 1 396 ? 475.085 -21.119 162.324 1.00 36.49 22 SER A CA 1
ATOM 3029 C C . SER A 1 396 ? 474.866 -21.438 163.792 1.00 40.18 22 SER A C 1
ATOM 3030 O O . SER A 1 396 ? 475.431 -20.779 164.669 1.00 40.69 22 SER A O 1
ATOM 3033 N N . GLN A 1 397 ? 474.033 -22.440 164.058 1.00 41.06 23 GLN A N 1
ATOM 3034 C CA . GLN A 1 397 ? 473.810 -22.869 165.434 1.00 39.44 23 GLN A CA 1
ATOM 3035 C C . GLN A 1 397 ? 475.117 -23.320 166.077 1.00 36.88 23 GLN A C 1
ATOM 3036 O O . GLN A 1 397 ? 475.402 -22.979 167.231 1.00 34.49 23 GLN A O 1
ATOM 3042 N N . SER A 1 398 ? 475.940 -24.037 165.318 1.00 42.39 24 SER A N 1
ATOM 3043 C CA . SER A 1 398 ? 477.252 -24.439 165.812 1.00 42.89 24 SER A CA 1
ATOM 3044 C C . SER A 1 398 ? 478.133 -23.221 166.107 1.00 40.26 24 SER A C 1
ATOM 3045 O O . SER A 1 398 ? 478.829 -23.178 167.131 1.00 39.66 24 SER A O 1
ATOM 3048 N N . ALA A 1 399 ? 478.104 -22.227 165.224 1.00 38.60 25 ALA A N 1
ATOM 3049 C CA . ALA A 1 399 ? 478.975 -21.062 165.395 1.00 34.91 25 ALA A CA 1
ATOM 3050 C C . ALA A 1 399 ? 478.453 -20.148 166.502 1.00 29.47 25 ALA A C 1
ATOM 3051 O O . ALA A 1 399 ? 479.238 -19.582 167.267 1.00 27.93 25 ALA A O 1
ATOM 3053 N N . ARG A 1 400 ? 477.129 -20.005 166.582 1.00 29.12 26 ARG A N 1
ATOM 3054 C CA . ARG A 1 400 ? 476.479 -19.317 167.695 1.00 31.30 26 ARG A CA 1
ATOM 3055 C C . ARG A 1 400 ? 477.002 -19.809 169.047 1.00 28.39 26 ARG A C 1
ATOM 3056 O O . ARG A 1 400 ? 477.421 -19.011 169.891 1.00 29.52 26 ARG A O 1
ATOM 3064 N N . LYS A 1 401 ? 476.988 -21.124 169.249 1.00 32.10 27 LYS A N 1
ATOM 3065 C CA . LYS A 1 401 ? 477.335 -21.685 170.550 1.00 32.38 27 LYS A CA 1
ATOM 3066 C C . LYS A 1 401 ? 478.814 -21.507 170.872 1.00 33.41 27 LYS A C 1
ATOM 3067 O O . LYS A 1 401 ? 479.157 -21.110 171.991 1.00 39.75 27 LYS A O 1
ATOM 3073 N N . SER A 1 402 ? 479.688 -21.790 169.905 1.00 35.41 28 SER A N 1
ATOM 3074 C CA . SER A 1 402 ? 481.128 -21.561 170.091 1.00 32.72 28 SER A CA 1
ATOM 3075 C C . SER A 1 402 ? 481.397 -20.120 170.502 1.00 32.49 28 SER A C 1
ATOM 3076 O O . SER A 1 402 ? 482.175 -19.861 171.430 1.00 32.09 28 SER A O 1
ATOM 3079 N N . LEU A 1 403 ? 480.752 -19.175 169.815 1.00 30.47 29 LEU A N 1
ATOM 3080 C CA . LEU A 1 403 ? 480.994 -17.773 170.114 1.00 29.46 29 LEU A CA 1
ATOM 3081 C C . LEU A 1 403 ? 480.444 -17.405 171.485 1.00 23.06 29 LEU A C 1
ATOM 3082 O O . LEU A 1 403 ? 481.069 -16.636 172.221 1.00 27.80 29 LEU A O 1
ATOM 3087 N N . ALA A 1 404 ? 479.281 -17.951 171.839 1.00 24.05 30 ALA A N 1
ATOM 3088 C CA . ALA A 1 404 ? 478.712 -17.693 173.166 1.00 25.05 30 ALA A CA 1
ATOM 3089 C C . ALA A 1 404 ? 479.687 -18.102 174.261 1.00 26.16 30 ALA A C 1
ATOM 3090 O O . ALA A 1 404 ? 479.821 -17.405 175.271 1.00 27.54 30 ALA A O 1
ATOM 3092 N N . ILE A 1 405 ? 480.397 -19.209 174.050 1.00 31.12 31 ILE A N 1
ATOM 3093 C CA . ILE A 1 405 ? 481.317 -19.707 175.069 1.00 32.28 31 ILE A CA 1
ATOM 3094 C C . ILE A 1 405 ? 482.546 -18.811 175.159 1.00 32.02 31 ILE A C 1
ATOM 3095 O O . ILE A 1 405 ? 483.006 -18.494 176.263 1.00 30.15 31 ILE A O 1
ATOM 3100 N N . LEU A 1 406 ? 483.073 -18.388 174.007 1.00 32.44 32 LEU A N 1
ATOM 3101 C CA . LEU A 1 406 ? 484.165 -17.417 173.993 1.00 32.63 32 LEU A CA 1
ATOM 3102 C C . LEU A 1 406 ? 483.751 -16.121 174.686 1.00 34.14 32 LEU A C 1
ATOM 3103 O O . LEU A 1 406 ? 484.504 -15.572 175.498 1.00 33.58 32 LEU A O 1
ATOM 3108 N N . GLU A 1 407 ? 482.555 -15.627 174.357 1.00 33.44 33 GLU A N 1
ATOM 3109 C CA . GLU A 1 407 ? 482.056 -14.411 174.979 1.00 30.49 33 GLU A CA 1
ATOM 3110 C C . GLU A 1 407 ? 481.893 -14.608 176.484 1.00 31.50 33 GLU A C 1
ATOM 3111 O O . GLU A 1 407 ? 482.232 -13.721 177.276 1.00 32.99 33 GLU A O 1
ATOM 3117 N N . ALA A 1 408 ? 481.396 -15.777 176.887 1.00 30.27 34 ALA A N 1
ATOM 3118 C CA . ALA A 1 408 ? 481.218 -16.053 178.312 1.00 27.14 34 ALA A CA 1
ATOM 3119 C C . ALA A 1 408 ? 482.561 -16.112 179.045 1.00 26.76 34 ALA A C 1
ATOM 3120 O O . ALA A 1 408 ? 482.662 -15.652 180.189 1.00 28.39 34 ALA A O 1
ATOM 3122 N N . THR A 1 409 ? 483.588 -16.672 178.403 1.00 26.85 35 THR A N 1
ATOM 3123 C CA . THR A 1 409 ? 484.909 -16.688 179.011 1.00 28.18 35 THR A CA 1
ATOM 3124 C C . THR A 1 409 ? 485.430 -15.262 179.191 1.00 29.83 35 THR A C 1
ATOM 3125 O O . THR A 1 409 ? 485.996 -14.922 180.244 1.00 31.21 35 THR A O 1
ATOM 3129 N N . ALA A 1 410 ? 485.235 -14.424 178.173 1.00 24.12 36 ALA A N 1
ATOM 3130 C CA . ALA A 1 410 ? 485.744 -13.059 178.221 1.00 22.75 36 ALA A CA 1
ATOM 3131 C C . ALA A 1 410 ? 485.035 -12.227 179.287 1.00 25.15 36 ALA A C 1
ATOM 3132 O O . ALA A 1 410 ? 485.664 -11.374 179.918 1.00 28.83 36 ALA A O 1
ATOM 3134 N N . ARG A 1 411 ? 483.741 -12.479 179.513 1.00 25.04 37 ARG A N 1
ATOM 3135 C CA . ARG A 1 411 ? 483.039 -11.777 180.589 1.00 27.87 37 ARG A CA 1
ATOM 3136 C C . ARG A 1 411 ? 483.647 -12.088 181.958 1.00 30.36 37 ARG A C 1
ATOM 3137 O O . ARG A 1 411 ? 483.727 -11.210 182.824 1.00 28.11 37 ARG A O 1
ATOM 3145 N N . LYS A 1 412 ? 484.081 -13.328 182.160 1.00 30.30 38 LYS A N 1
ATOM 3146 C CA . LYS A 1 412 ? 484.742 -13.663 183.419 1.00 31.61 38 LYS A CA 1
ATOM 3147 C C . LYS A 1 412 ? 486.116 -12.991 183.524 1.00 31.47 38 LYS A C 1
ATOM 3148 O O . LYS A 1 412 ? 486.448 -12.426 184.568 1.00 34.28 38 LYS A O 1
ATOM 3154 N N .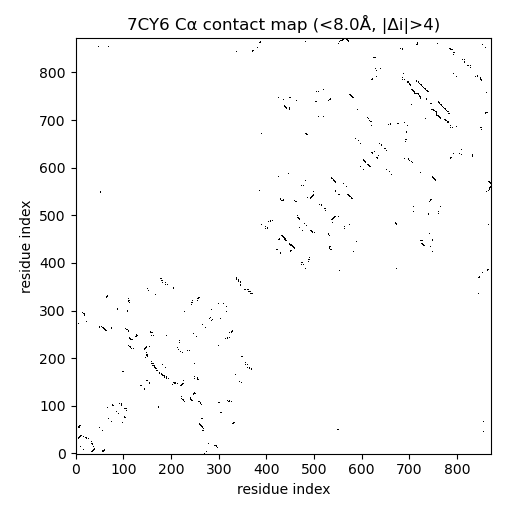 GLU A 1 413 ? 486.902 -13.011 182.446 1.00 32.31 39 GLU A N 1
ATOM 3155 C CA . GLU A 1 413 ? 488.185 -12.294 182.442 1.00 32.25 39 GLU A CA 1
ATOM 3156 C C . GLU A 1 413 ? 487.988 -10.820 182.790 1.00 36.46 39 GLU A C 1
ATOM 3157 O O . GLU A 1 413 ? 488.664 -10.284 183.674 1.00 38.07 39 GLU A O 1
ATOM 3163 N N . ALA A 1 414 ? 487.051 -10.166 182.099 1.00 36.67 40 ALA A N 1
ATOM 3164 C CA . ALA A 1 414 ? 486.779 -8.751 182.346 1.00 33.55 40 ALA A CA 1
ATOM 3165 C C . ALA A 1 414 ? 486.376 -8.511 183.797 1.00 30.50 40 ALA A C 1
ATOM 3166 O O . ALA A 1 414 ? 486.842 -7.557 184.426 1.00 33.39 40 ALA A O 1
ATOM 3168 N N . THR A 1 415 ? 485.509 -9.366 184.333 1.00 30.38 41 THR A N 1
ATOM 3169 C CA . THR A 1 415 ? 485.118 -9.244 185.733 1.00 31.09 41 THR A CA 1
ATOM 3170 C C . THR A 1 415 ? 486.318 -9.433 186.661 1.00 33.35 41 THR A C 1
ATOM 3171 O O . THR A 1 415 ? 486.465 -8.707 187.656 1.00 32.49 41 THR A O 1
ATOM 3175 N N . ALA A 1 416 ? 487.175 -10.402 186.338 1.00 33.00 42 ALA A N 1
ATOM 3176 C CA . ALA A 1 416 ? 488.362 -10.652 187.157 1.00 37.23 42 ALA A CA 1
ATOM 3177 C C . ALA A 1 416 ? 489.277 -9.423 187.179 1.00 41.38 42 ALA A C 1
ATOM 3178 O O . ALA A 1 416 ? 489.669 -8.948 188.250 1.00 41.61 42 ALA A O 1
ATOM 3180 N N . GLN A 1 417 ? 489.597 -8.880 186.007 1.00 39.67 43 GLN A N 1
ATOM 3181 C CA . GLN A 1 417 ? 490.495 -7.736 186.008 1.00 41.95 43 GLN A CA 1
ATOM 3182 C C . GLN A 1 417 ? 489.798 -6.445 186.409 1.00 45.11 43 GLN A C 1
ATOM 3183 O O . GLN A 1 417 ? 490.479 -5.461 186.694 1.00 48.87 43 GLN A O 1
ATOM 3189 N N . MET A 1 418 ? 488.462 -6.444 186.466 1.00 45.21 44 MET A N 1
ATOM 3190 C CA . MET A 1 418 ? 487.741 -5.332 187.097 1.00 44.29 44 MET A CA 1
ATOM 3191 C C . MET A 1 418 ? 487.909 -5.369 188.613 1.00 45.23 44 MET A C 1
ATOM 3192 O O . MET A 1 418 ? 488.148 -4.331 189.238 1.00 46.57 44 MET A O 1
ATOM 3197 N N . GLU A 1 419 ? 487.769 -6.548 189.213 1.00 45.81 45 GLU A N 1
ATOM 3198 C CA . GLU A 1 419 ? 488.012 -6.686 190.649 1.00 48.80 45 GLU A CA 1
ATOM 3199 C C . GLU A 1 419 ? 489.474 -6.406 190.989 1.00 45.22 45 GLU A C 1
ATOM 3200 O O . GLU A 1 419 ? 489.763 -5.690 191.950 1.00 50.79 45 GLU A O 1
ATOM 3206 N N . ALA A 1 420 ? 490.391 -6.938 190.183 1.00 45.06 46 ALA A N 1
ATOM 3207 C CA . ALA A 1 420 ? 491.816 -6.722 190.411 1.00 45.45 46 ALA A CA 1
ATOM 3208 C C . ALA A 1 420 ? 492.187 -5.240 190.384 1.00 52.11 46 ALA A C 1
ATOM 3209 O O . ALA A 1 420 ? 493.063 -4.808 191.136 1.00 62.24 46 ALA A O 1
ATOM 3211 N N . ALA A 1 421 ? 491.516 -4.457 189.539 1.00 42.54 47 ALA A N 1
ATOM 3212 C CA . ALA A 1 421 ? 491.870 -3.054 189.362 1.00 35.24 47 ALA A CA 1
ATOM 3213 C C . ALA A 1 421 ? 491.056 -2.115 190.232 1.00 33.43 47 ALA A C 1
ATOM 3214 O O . ALA A 1 421 ? 491.379 -0.929 190.303 1.00 44.53 47 ALA A O 1
ATOM 3216 N N . GLY A 1 422 ? 490.015 -2.609 190.892 1.00 32.57 48 GLY A N 1
ATOM 3217 C CA . GLY A 1 422 ? 489.172 -1.753 191.707 1.00 35.65 48 GLY A CA 1
ATOM 3218 C C . GLY A 1 422 ? 488.041 -1.055 190.980 1.00 38.83 48 GLY A C 1
ATOM 3219 O O . GLY A 1 422 ? 487.358 -0.221 191.573 1.00 43.08 48 GLY A O 1
ATOM 3220 N N . GLY A 1 423 ? 487.813 -1.381 189.720 1.00 39.72 49 GLY A N 1
ATOM 3221 C CA . GLY A 1 423 ? 486.712 -0.777 188.996 1.00 35.03 49 GLY A CA 1
ATOM 3222 C C . GLY A 1 423 ? 486.898 -0.943 187.510 1.00 29.85 49 GLY A C 1
ATOM 3223 O O . GLY A 1 423 ? 487.841 -1.595 187.051 1.00 26.59 49 GLY A O 1
ATOM 3224 N N . SER A 1 424 ? 485.960 -0.354 186.768 1.00 26.86 50 SER A N 1
ATOM 3225 C CA . SER A 1 424 ? 485.991 -0.320 185.314 1.00 22.12 50 SER A CA 1
ATOM 3226 C C . SER A 1 424 ? 486.615 0.980 184.832 1.00 19.84 50 SER A C 1
ATOM 3227 O O . SER A 1 424 ? 486.347 2.046 185.396 1.00 21.32 50 SER A O 1
ATOM 3230 N N . PHE A 1 425 ? 487.427 0.886 183.778 1.00 17.40 51 PHE A N 1
ATOM 3231 C CA . PHE A 1 425 ? 488.071 2.045 183.176 1.00 18.29 51 PHE A CA 1
ATOM 3232 C C . PHE A 1 425 ? 487.938 2.030 181.662 1.00 18.16 51 PHE A C 1
ATOM 3233 O O . PHE A 1 425 ? 487.944 0.966 181.032 1.00 19.01 51 PHE A O 1
ATOM 3241 N N . CYS A 1 426 ? 487.799 3.220 181.085 1.00 17.37 52 CYS A N 1
ATOM 3242 C CA . CYS A 1 426 ? 487.987 3.432 179.648 1.00 18.32 52 CYS A CA 1
ATOM 3243 C C . CYS A 1 426 ? 489.180 4.369 179.545 1.00 16.29 52 CYS A C 1
ATOM 3244 O O . CYS A 1 426 ? 489.071 5.561 179.854 1.00 16.13 52 CYS A O 1
ATOM 3247 N N . GLY A 1 427 ? 490.329 3.816 179.153 1.00 17.39 53 GLY A N 1
ATOM 3248 C CA . GLY A 1 427 ? 491.593 4.549 179.231 1.00 18.93 53 GLY A CA 1
ATOM 3249 C C . GLY A 1 427 ? 491.922 4.764 180.699 1.00 18.97 53 GLY A C 1
ATOM 3250 O O . GLY A 1 427 ? 491.995 3.804 181.473 1.00 21.63 53 GLY A O 1
ATOM 3251 N N . GLN A 1 428 ? 492.124 6.021 181.092 1.00 19.77 54 GLN A N 1
ATOM 3252 C CA . GLN A 1 428 ? 492.264 6.369 182.502 1.00 20.31 54 GLN A CA 1
ATOM 3253 C C . GLN A 1 428 ? 490.945 6.792 183.150 1.00 19.40 54 GLN A C 1
ATOM 3254 O O . GLN A 1 428 ? 490.921 7.016 184.350 1.00 23.11 54 GLN A O 1
ATOM 3260 N N . PHE A 1 429 ? 489.852 6.916 182.373 1.00 17.33 55 PHE A N 1
ATOM 3261 C CA . PHE A 1 429 ? 488.579 7.429 182.903 1.00 17.33 55 PHE A CA 1
ATOM 3262 C C . PHE A 1 429 ? 487.828 6.350 183.694 1.00 18.30 55 PHE A C 1
ATOM 3263 O O . PHE A 1 429 ? 487.572 5.268 183.162 1.00 18.26 55 PHE A O 1
ATOM 3271 N N . PRO A 1 430 ? 487.465 6.613 184.959 1.00 20.02 56 PRO A N 1
ATOM 3272 C CA . PRO A 1 430 ? 486.690 5.625 185.720 1.00 19.57 56 PRO A CA 1
ATOM 3273 C C . PRO A 1 430 ? 485.266 5.539 185.190 1.00 18.72 56 PRO A C 1
ATOM 3274 O O . PRO A 1 430 ? 484.583 6.558 185.073 1.00 21.44 56 PRO A O 1
ATOM 3278 N N . VAL A 1 431 ? 484.821 4.324 184.884 1.00 17.99 57 VAL A N 1
ATOM 3279 C CA . VAL A 1 431 ? 483.505 4.108 184.292 1.00 18.14 57 VAL A CA 1
ATOM 3280 C C . VAL A 1 431 ? 482.581 3.489 185.340 1.00 20.44 57 VAL A C 1
ATOM 3281 O O . VAL A 1 431 ? 482.855 2.397 185.844 1.00 23.92 57 VAL A O 1
ATOM 3285 N N . ASP A 1 432 ? 481.482 4.179 185.646 1.00 19.97 58 ASP A N 1
ATOM 3286 C CA . ASP A 1 432 ? 480.466 3.672 186.572 1.00 20.40 58 ASP A CA 1
ATOM 3287 C C . ASP A 1 432 ? 479.072 3.930 185.997 1.00 20.56 58 ASP A C 1
ATOM 3288 O O . ASP A 1 432 ? 478.576 5.064 186.065 1.00 21.74 58 ASP A O 1
ATOM 3293 N N . PRO A 1 433 ? 478.398 2.892 185.472 1.00 21.09 59 PRO A N 1
ATOM 3294 C CA . PRO A 1 433 ? 477.049 3.074 184.898 1.00 21.43 59 PRO A CA 1
ATOM 3295 C C . PRO A 1 433 ? 475.988 3.552 185.890 1.00 25.15 59 PRO A C 1
ATOM 3296 O O . PRO A 1 433 ? 474.878 3.892 185.459 1.00 23.04 59 PRO A O 1
ATOM 3300 N N . ALA A 1 434 ? 476.277 3.565 187.197 1.00 24.25 60 ALA A N 1
ATOM 3301 C CA . ALA A 1 434 ? 475.307 4.121 188.139 1.00 23.03 60 ALA A CA 1
ATOM 3302 C C . ALA A 1 434 ? 475.159 5.625 187.991 1.00 23.51 60 ALA A C 1
ATOM 3303 O O . ALA A 1 434 ? 474.189 6.184 188.508 1.00 23.48 60 ALA A O 1
ATOM 3305 N N . PHE A 1 435 ? 476.095 6.284 187.310 1.00 22.31 61 PHE A N 1
ATOM 3306 C CA . PHE A 1 435 ? 476.115 7.739 187.226 1.00 23.78 61 PHE A CA 1
ATOM 3307 C C . PHE A 1 435 ? 476.129 8.220 185.787 1.00 25.77 61 PHE A C 1
ATOM 3308 O O . PHE A 1 435 ? 476.624 7.542 184.886 1.00 26.63 61 PHE A O 1
ATOM 3316 N N . LYS A 1 436 ? 475.534 9.384 185.582 1.00 22.98 62 LYS A N 1
ATOM 3317 C CA . LYS A 1 436 ? 475.539 10.052 184.301 1.00 21.20 62 LYS A CA 1
ATOM 3318 C C . LYS A 1 436 ? 476.593 11.153 184.358 1.00 20.56 62 LYS A C 1
ATOM 3319 O O . LYS A 1 436 ? 476.602 11.952 185.299 1.00 21.64 62 LYS A O 1
ATOM 3325 N N . VAL A 1 437 ? 477.479 11.187 183.363 1.00 18.91 63 VAL A N 1
ATOM 3326 C CA . VAL A 1 437 ? 478.622 12.098 183.410 1.00 18.49 63 VAL A CA 1
ATOM 3327 C C . VAL A 1 437 ? 478.191 13.437 182.823 1.00 18.89 63 VAL A C 1
ATOM 3328 O O . VAL A 1 437 ? 478.169 13.619 181.608 1.00 19.30 63 VAL A O 1
ATOM 3332 N N . LEU A 1 438 ? 477.857 14.385 183.686 1.00 19.86 64 LEU A N 1
ATOM 3333 C CA . LEU A 1 438 ? 477.417 15.694 183.197 1.00 19.81 64 LEU A CA 1
ATOM 3334 C C . LEU A 1 438 ? 478.589 16.590 182.842 1.00 19.79 64 LEU A C 1
ATOM 3335 O O . LEU A 1 438 ? 478.489 17.398 181.922 1.00 20.89 64 LEU A O 1
ATOM 3340 N N . SER A 1 439 ? 479.687 16.491 183.569 1.00 18.97 65 SER A N 1
ATOM 3341 C CA . SER A 1 439 ? 480.899 17.171 183.120 1.00 19.76 65 SER A CA 1
ATOM 3342 C C . SER A 1 439 ? 482.103 16.340 183.507 1.00 18.69 65 SER A C 1
ATOM 3343 O O . SER A 1 439 ? 482.012 15.441 184.349 1.00 22.21 65 SER A O 1
ATOM 3346 N N . LEU A 1 440 ? 483.240 16.636 182.905 1.00 18.73 66 LEU A N 1
ATOM 3347 C CA . LEU A 1 440 ? 484.409 15.798 183.122 1.00 18.51 66 LEU A CA 1
ATOM 3348 C C . LEU A 1 440 ? 485.683 16.559 182.781 1.00 19.29 66 LEU A C 1
ATOM 3349 O O . LEU A 1 440 ? 485.672 17.545 182.021 1.00 19.18 66 LEU A O 1
ATOM 3354 N N . GLU A 1 441 ? 486.774 16.096 183.381 1.00 17.19 67 GLU A N 1
ATOM 3355 C CA . GLU A 1 441 ? 488.073 16.737 183.271 1.00 17.21 67 GLU A CA 1
ATOM 3356 C C . GLU A 1 441 ? 488.973 15.933 182.344 1.00 16.57 67 GLU A C 1
ATOM 3357 O O . GLU A 1 441 ? 488.976 14.695 182.374 1.00 17.16 67 GLU A O 1
ATOM 3363 N N . TYR A 1 442 ? 489.765 16.658 181.566 1.00 15.68 68 TYR A N 1
ATOM 3364 C CA . TYR A 1 442 ? 490.773 16.096 180.679 1.00 15.59 68 TYR A CA 1
ATOM 3365 C C . TYR A 1 442 ? 492.132 16.624 181.099 1.00 16.75 68 TYR A C 1
ATOM 3366 O O . TYR A 1 442 ? 492.260 17.779 181.521 1.00 18.56 68 TYR A O 1
ATOM 3375 N N . SER A 1 443 ? 493.154 15.799 180.969 1.00 17.10 69 SER A N 1
ATOM 3376 C CA . SER A 1 443 ? 494.505 16.266 181.231 1.00 18.57 69 SER A CA 1
ATOM 3377 C C . SER A 1 443 ? 495.336 16.117 179.971 1.00 19.25 69 SER A C 1
ATOM 3378 O O . SER A 1 443 ? 495.143 15.177 179.201 1.00 23.48 69 SER A O 1
ATOM 3381 N N . ALA A 1 444 ? 496.277 17.035 179.782 1.00 18.39 70 ALA A N 1
ATOM 3382 C CA . ALA A 1 444 ? 497.199 17.017 178.644 1.00 19.01 70 ALA A CA 1
ATOM 3383 C C . ALA A 1 444 ? 498.617 17.042 179.194 1.00 19.67 70 ALA A C 1
ATOM 3384 O O . ALA A 1 444 ? 499.226 18.095 179.286 1.00 22.93 70 ALA A O 1
ATOM 3386 N N . PRO A 1 445 ? 499.145 15.899 179.601 1.00 22.37 71 PRO A N 1
ATOM 3387 C CA . PRO A 1 445 ? 500.463 15.906 180.243 1.00 29.86 71 PRO A CA 1
ATOM 3388 C C . PRO A 1 445 ? 501.622 16.004 179.238 1.00 35.62 71 PRO A C 1
ATOM 3389 O O . PRO A 1 445 ? 502.685 16.521 179.572 1.00 38.62 71 PRO A O 1
ATOM 3393 N N . ASN A 1 446 ? 501.402 15.501 178.024 1.00 34.99 72 ASN A N 1
ATOM 3394 C CA . ASN A 1 446 ? 502.395 15.478 176.957 1.00 27.67 72 ASN A CA 1
ATOM 3395 C C . ASN A 1 446 ? 501.719 15.931 175.647 1.00 27.38 72 ASN A C 1
ATOM 3396 O O . ASN A 1 446 ? 500.523 16.176 175.649 1.00 26.31 72 ASN A O 1
ATOM 3401 N N . PRO A 1 447 ? 502.460 16.035 174.524 1.00 25.58 73 PRO A N 1
ATOM 3402 C CA . PRO A 1 447 ? 501.842 16.519 173.281 1.00 20.95 73 PRO A CA 1
ATOM 3403 C C . PRO A 1 447 ? 500.931 15.529 172.562 1.00 17.61 73 PRO A C 1
ATOM 3404 O O . PRO A 1 447 ? 500.442 15.857 171.478 1.00 17.76 73 PRO A O 1
ATOM 3408 N N . ASP A 1 448 ? 500.697 14.342 173.115 1.00 17.10 74 ASP A N 1
ATOM 3409 C CA . ASP A 1 448 ? 499.684 13.444 172.566 1.00 19.43 74 ASP A CA 1
ATOM 3410 C C . ASP A 1 448 ? 498.282 13.989 172.904 1.00 16.44 74 ASP A C 1
ATOM 3411 O O . ASP A 1 448 ? 498.140 15.089 173.463 1.00 16.23 74 ASP A O 1
ATOM 3416 N N . ILE A 1 449 ? 497.235 13.241 172.566 1.00 17.11 75 ILE A N 1
ATOM 3417 C CA . ILE A 1 449 ? 495.861 13.723 172.797 1.00 17.72 75 ILE A CA 1
ATOM 3418 C C . ILE A 1 449 ? 495.580 13.859 174.287 1.00 14.92 75 ILE A C 1
ATOM 3419 O O . ILE A 1 449 ? 496.120 13.132 175.097 1.00 15.04 75 ILE A O 1
ATOM 3424 N N . ALA A 1 450 ? 494.760 14.838 174.642 1.00 13.39 76 ALA A N 1
ATOM 3425 C CA . ALA A 1 450 ? 494.304 14.991 176.010 1.00 13.70 76 ALA A CA 1
ATOM 3426 C C . ALA A 1 450 ? 493.516 13.737 176.442 1.00 14.82 76 ALA A C 1
ATOM 3427 O O . ALA A 1 450 ? 492.814 13.116 175.641 1.00 15.86 76 ALA A O 1
ATOM 3429 N N . ARG A 1 451 ? 493.662 13.368 177.712 1.00 15.20 77 ARG A N 1
ATOM 3430 C CA . ARG A 1 451 ? 493.139 12.115 178.253 1.00 14.32 77 ARG A CA 1
ATOM 3431 C C . ARG A 1 451 ? 492.004 12.420 179.221 1.00 14.59 77 ARG A C 1
ATOM 3432 O O . ARG A 1 451 ? 492.173 13.239 180.119 1.00 15.76 77 ARG A O 1
ATOM 3440 N N . ALA A 1 452 ? 490.868 11.744 179.063 1.00 15.54 78 ALA A N 1
ATOM 3441 C CA . ALA A 1 452 ? 489.756 11.903 180.011 1.00 17.94 78 ALA A CA 1
ATOM 3442 C C . ALA A 1 452 ? 490.130 11.275 181.348 1.00 16.71 78 ALA A C 1
ATOM 3443 O O . ALA A 1 452 ? 490.466 10.084 181.405 1.00 16.70 78 ALA A O 1
ATOM 3445 N N . ILE A 1 453 ? 490.093 12.048 182.422 1.00 15.51 79 ILE A N 1
ATOM 3446 C CA . ILE A 1 453 ? 490.630 11.507 183.666 1.00 15.94 79 ILE A CA 1
ATOM 3447 C C . ILE A 1 453 ? 489.624 11.454 184.822 1.00 19.32 79 ILE A C 1
ATOM 3448 O O . ILE A 1 453 ? 489.734 10.593 185.692 1.00 22.08 79 ILE A O 1
ATOM 3453 N N . ARG A 1 454 ? 488.647 12.355 184.859 1.00 18.79 80 ARG A N 1
ATOM 3454 C CA . ARG A 1 454 ? 487.860 12.485 186.085 1.00 25.38 80 ARG A CA 1
ATOM 3455 C C . ARG A 1 454 ? 486.428 12.911 185.802 1.00 26.16 80 ARG A C 1
ATOM 3456 O O . ARG A 1 454 ? 486.182 13.852 185.044 1.00 22.11 80 ARG A O 1
ATOM 3464 N N . ARG A 1 455 ? 485.481 12.201 186.398 1.00 25.57 81 ARG A N 1
ATOM 3465 C CA A ARG A 1 455 ? 484.092 12.633 186.386 0.64 25.12 81 ARG A CA 1
ATOM 3466 C CA B ARG A 1 455 ? 484.096 12.643 186.376 0.36 25.21 81 ARG A CA 1
ATOM 3467 C C . ARG A 1 455 ? 483.932 13.804 187.351 1.00 25.05 81 ARG A C 1
ATOM 3468 O O . ARG A 1 455 ? 484.326 13.707 188.516 1.00 28.20 81 ARG A O 1
ATOM 3483 N N . VAL A 1 456 ? 483.360 14.904 186.875 1.00 23.39 82 VAL A N 1
ATOM 3484 C CA . VAL A 1 456 ? 483.223 16.077 187.731 1.00 23.45 82 VAL A CA 1
ATOM 3485 C C . VAL A 1 456 ? 481.789 16.202 188.256 1.00 27.69 82 VAL A C 1
ATOM 3486 O O . VAL A 1 456 ? 481.527 15.904 189.418 1.00 32.97 82 VAL A O 1
ATOM 3490 N N . ASP A 1 457 ? 480.855 16.649 187.418 1.00 28.28 83 ASP A N 1
ATOM 3491 C CA . ASP A 1 457 ? 479.447 16.713 187.802 1.00 25.05 83 ASP A CA 1
ATOM 3492 C C . ASP A 1 457 ? 478.710 15.471 187.309 1.00 24.76 83 ASP A C 1
ATOM 3493 O O . ASP A 1 457 ? 479.024 14.929 186.239 1.00 25.28 83 ASP A O 1
ATOM 3498 N N . SER A 1 458 ? 477.733 15.021 188.094 1.00 20.96 84 SER A N 1
ATOM 3499 C CA . SER A 1 458 ? 476.966 13.842 187.749 1.00 21.38 84 SER A CA 1
ATOM 3500 C C . SER A 1 458 ? 475.560 13.910 188.343 1.00 25.45 84 SER A C 1
ATOM 3501 O O . SER A 1 458 ? 475.263 14.744 189.201 1.00 24.61 84 SER A O 1
ATOM 3504 N N . VAL A 1 459 ? 474.704 13.019 187.858 1.00 23.28 85 VAL A N 1
ATOM 3505 C CA . VAL A 1 459 ? 473.435 12.675 188.481 1.00 22.96 85 VAL A CA 1
ATOM 3506 C C . VAL A 1 459 ? 473.295 11.154 188.419 1.00 23.34 85 VAL A C 1
ATOM 3507 O O . VAL A 1 459 ? 474.041 10.495 187.686 1.00 22.74 85 VAL A O 1
ATOM 3511 N N . PRO A 1 460 ? 472.356 10.564 189.169 1.00 24.64 86 PRO A N 1
ATOM 3512 C CA . PRO A 1 460 ? 472.098 9.138 188.999 1.00 24.28 86 PRO A CA 1
ATOM 3513 C C . PRO A 1 460 ? 471.689 8.865 187.565 1.00 23.91 86 PRO A C 1
ATOM 3514 O O . PRO A 1 460 ? 470.960 9.658 186.956 1.00 24.82 86 PRO A O 1
ATOM 3518 N N . ASN A 1 461 ? 472.181 7.759 187.024 1.00 22.55 87 ASN A N 1
ATOM 3519 C CA . ASN A 1 461 ? 471.978 7.453 185.620 1.00 23.07 87 ASN A CA 1
ATOM 3520 C C . ASN A 1 461 ? 470.528 7.037 185.350 1.00 22.91 87 ASN A C 1
ATOM 3521 O O . ASN A 1 461 ? 470.077 6.039 185.901 1.00 25.14 87 ASN A O 1
ATOM 3526 N N . PRO A 1 462 ? 469.801 7.766 184.490 1.00 22.94 88 PRO A N 1
ATOM 3527 C CA . PRO A 1 462 ? 468.422 7.394 184.199 1.00 24.19 88 PRO A CA 1
ATOM 3528 C C . PRO A 1 462 ? 468.323 5.994 183.611 1.00 25.06 88 PRO A C 1
ATOM 3529 O O . PRO A 1 462 ? 469.265 5.501 182.985 1.00 23.61 88 PRO A O 1
ATOM 3533 N N . PRO A 1 463 ? 467.197 5.312 183.839 1.00 25.37 89 PRO A N 1
ATOM 3534 C CA . PRO A 1 463 ? 467.040 3.970 183.295 1.00 25.42 89 PRO A CA 1
ATOM 3535 C C . PRO A 1 463 ? 466.778 4.007 181.797 1.00 25.32 89 PRO A C 1
ATOM 3536 O O . PRO A 1 463 ? 466.362 5.034 181.246 1.00 25.61 89 PRO A O 1
ATOM 3540 N N . LEU A 1 464 ? 467.019 2.877 181.142 1.00 24.41 90 LEU A N 1
ATOM 3541 C CA . LEU A 1 464 ? 466.689 2.750 179.738 1.00 23.75 90 LEU A CA 1
ATOM 3542 C C . LEU A 1 464 ? 465.202 3.025 179.540 1.00 25.17 90 LEU A C 1
ATOM 3543 O O . LEU A 1 464 ? 464.389 2.620 180.362 1.00 25.79 90 LEU A O 1
ATOM 3548 N N . PRO A 1 465 ? 464.823 3.703 178.453 1.00 25.76 91 PRO A N 1
ATOM 3549 C CA . PRO A 1 465 ? 463.392 3.786 178.127 1.00 24.78 91 PRO A CA 1
ATOM 3550 C C . PRO A 1 465 ? 462.833 2.388 177.861 1.00 26.24 91 PRO A C 1
ATOM 3551 O O . PRO A 1 465 ? 463.588 1.430 177.628 1.00 27.75 91 PRO A O 1
ATOM 3555 N N . SER A 1 466 ? 461.515 2.271 177.897 1.00 29.11 92 SER A N 1
ATOM 3556 C CA . SER A 1 466 ? 460.891 0.953 177.853 1.00 30.01 92 SER A CA 1
ATOM 3557 C C . SER A 1 466 ? 461.104 0.209 176.526 1.00 28.15 92 SER A C 1
ATOM 3558 O O . SER A 1 466 ? 461.082 -1.010 176.493 1.00 30.60 92 SER A O 1
ATOM 3561 N N . HIS A 1 467 ? 461.335 0.928 175.439 1.00 28.76 93 HIS A N 1
ATOM 3562 C CA . HIS A 1 467 ? 461.483 0.262 174.151 1.00 27.89 93 HIS A CA 1
ATOM 3563 C C . HIS A 1 467 ? 462.905 -0.232 173.849 1.00 26.70 93 HIS A C 1
ATOM 3564 O O . HIS A 1 467 ? 463.152 -0.738 172.754 1.00 28.40 93 HIS A O 1
ATOM 3571 N N . VAL A 1 468 ? 463.829 -0.094 174.799 1.00 25.39 94 VAL A N 1
ATOM 3572 C CA . VAL A 1 468 ? 465.231 -0.476 174.610 1.00 24.43 94 VAL A CA 1
ATOM 3573 C C . VAL A 1 468 ? 465.580 -1.452 175.727 1.00 25.15 94 VAL A C 1
ATOM 3574 O O . VAL A 1 468 ? 465.359 -1.146 176.901 1.00 27.69 94 VAL A O 1
ATOM 3578 N N . VAL A 1 469 ? 466.079 -2.637 175.372 1.00 25.10 95 VAL A N 1
ATOM 3579 C CA . VAL A 1 469 ? 466.411 -3.658 176.373 1.00 26.87 95 VAL A CA 1
ATOM 3580 C C . VAL A 1 469 ? 467.811 -4.191 176.124 1.00 25.62 95 VAL A C 1
ATOM 3581 O O . VAL A 1 469 ? 468.149 -4.572 174.996 1.00 27.68 95 VAL A O 1
ATOM 3585 N N . ALA A 1 470 ? 468.629 -4.188 177.170 1.00 23.57 96 ALA A N 1
ATOM 3586 C CA . ALA A 1 470 ? 469.963 -4.768 177.081 1.00 23.78 96 ALA A CA 1
ATOM 3587 C C . ALA A 1 470 ? 469.846 -6.274 176.960 1.00 25.52 96 ALA A C 1
ATOM 3588 O O . ALA A 1 470 ? 469.053 -6.902 177.661 1.00 27.24 96 ALA A O 1
ATOM 3590 N N . ILE A 1 471 ? 470.639 -6.852 176.074 1.00 26.11 97 ILE A N 1
ATOM 3591 C CA . ILE A 1 471 ? 470.656 -8.293 175.919 1.00 26.08 97 ILE A CA 1
ATOM 3592 C C . ILE A 1 471 ? 471.561 -8.883 176.998 1.00 27.52 97 ILE A C 1
ATOM 3593 O O . ILE A 1 471 ? 472.711 -8.466 177.144 1.00 27.39 97 ILE A O 1
ATOM 3598 N N . GLN A 1 472 ? 471.023 -9.829 177.770 1.00 24.96 98 GLN A N 1
ATOM 3599 C CA . GLN A 1 472 ? 471.773 -10.477 178.838 1.00 28.93 98 GLN A CA 1
ATOM 3600 C C . GLN A 1 472 ? 472.482 -11.750 178.395 1.00 27.25 98 GLN A C 1
ATOM 3601 O O . GLN A 1 472 ? 473.535 -12.093 178.940 1.00 27.91 98 GLN A O 1
ATOM 3607 N N . SER A 1 473 ? 471.907 -12.452 177.421 1.00 27.27 99 SER A N 1
ATOM 3608 C CA . SER A 1 473 ? 472.353 -13.792 177.066 1.00 27.48 99 SER A CA 1
ATOM 3609 C C . SER A 1 473 ? 473.551 -13.749 176.121 1.00 27.11 99 SER A C 1
ATOM 3610 O O . SER A 1 473 ? 473.524 -13.031 175.120 1.00 29.85 99 SER A O 1
ATOM 3613 N N . THR A 1 474 ? 474.588 -14.530 176.428 1.00 24.73 100 THR A N 1
ATOM 3614 C CA . THR A 1 474 ? 475.683 -14.714 175.487 1.00 25.03 100 THR A CA 1
ATOM 3615 C C . THR A 1 474 ? 475.212 -15.400 174.207 1.00 25.11 100 THR A C 1
ATOM 3616 O O . THR A 1 474 ? 475.776 -15.156 173.137 1.00 26.16 100 THR A O 1
ATOM 3620 N N . ALA A 1 475 ? 474.161 -16.223 174.299 1.00 24.20 101 ALA A N 1
ATOM 3621 C CA . ALA A 1 475 ? 473.606 -16.891 173.118 1.00 24.91 101 ALA A CA 1
ATOM 3622 C C . ALA A 1 475 ? 472.986 -15.876 172.161 1.00 27.82 101 ALA A C 1
ATOM 3623 O O . ALA A 1 475 ? 473.234 -15.910 170.949 1.00 33.06 101 ALA A O 1
ATOM 3625 N N . VAL A 1 476 ? 472.166 -14.979 172.696 1.00 28.33 102 VAL A N 1
ATOM 3626 C CA . VAL A 1 476 ? 471.548 -13.936 171.890 1.00 24.40 102 VAL A CA 1
ATOM 3627 C C . VAL A 1 476 ? 472.603 -12.970 171.360 1.00 24.07 102 VAL A C 1
ATOM 3628 O O . VAL A 1 476 ? 472.552 -12.560 170.191 1.00 25.34 102 VAL A O 1
ATOM 3632 N N . ASP A 1 477 ? 473.580 -12.630 172.198 1.00 22.58 103 ASP A N 1
ATOM 3633 C CA . ASP A 1 477 ? 474.674 -11.756 171.767 1.00 21.95 103 ASP A CA 1
ATOM 3634 C C . ASP A 1 477 ? 475.401 -12.364 170.570 1.00 23.56 103 ASP A C 1
ATOM 3635 O O . ASP A 1 477 ? 475.730 -11.657 169.615 1.00 23.39 103 ASP A O 1
ATOM 3640 N N . ALA A 1 478 ? 475.610 -13.682 170.589 1.00 27.19 104 ALA A N 1
ATOM 3641 C CA . ALA A 1 478 ? 476.335 -14.343 169.494 1.00 26.98 104 ALA A CA 1
ATOM 3642 C C . ALA A 1 478 ? 475.469 -14.459 168.237 1.00 27.04 104 ALA A C 1
ATOM 3643 O O . ALA A 1 478 ? 475.983 -14.341 167.116 1.00 24.44 104 ALA A O 1
ATOM 3645 N N . ASP A 1 479 ? 474.168 -14.714 168.417 1.00 24.74 105 ASP A N 1
ATOM 3646 C CA . ASP A 1 479 ? 473.214 -14.685 167.306 1.00 24.49 105 ASP A CA 1
ATOM 3647 C C . ASP A 1 479 ? 473.350 -13.385 166.519 1.00 26.92 105 ASP A C 1
ATOM 3648 O O . ASP A 1 479 ? 473.618 -13.385 165.310 1.00 29.39 105 ASP A O 1
ATOM 3653 N N . LEU A 1 480 ? 473.166 -12.266 167.213 1.00 25.12 106 LEU A N 1
ATOM 3654 C CA . LEU A 1 480 ? 473.167 -10.981 166.538 1.00 22.08 106 LEU A CA 1
ATOM 3655 C C . LEU A 1 480 ? 474.546 -10.637 166.007 1.00 21.32 106 LEU A C 1
ATOM 3656 O O . LEU A 1 480 ? 474.664 -10.066 164.922 1.00 22.63 106 LEU A O 1
ATOM 3661 N N . SER A 1 481 ? 475.592 -11.014 166.736 1.00 21.53 107 SER A N 1
ATOM 3662 C CA . SER A 1 481 ? 476.947 -10.668 166.306 1.00 22.06 107 SER A CA 1
ATOM 3663 C C . SER A 1 481 ? 477.283 -11.348 164.978 1.00 21.57 107 SER A C 1
ATOM 3664 O O . SER A 1 481 ? 477.835 -10.719 164.071 1.00 21.07 107 SER A O 1
ATOM 3667 N N . LEU A 1 482 ? 476.942 -12.627 164.857 1.00 23.35 108 LEU A N 1
ATOM 3668 C CA . LEU A 1 482 ? 477.220 -13.365 163.623 1.00 24.49 108 LEU A CA 1
ATOM 3669 C C . LEU A 1 482 ? 476.283 -12.972 162.482 1.00 23.61 108 LEU A C 1
ATOM 3670 O O . LEU A 1 482 ? 476.700 -12.894 161.331 1.00 25.33 108 LEU A O 1
ATOM 3675 N N . ALA A 1 483 ? 475.008 -12.738 162.780 1.00 22.08 109 ALA A N 1
ATOM 3676 C CA . ALA A 1 483 ? 474.057 -12.417 161.719 1.00 21.47 109 ALA A CA 1
ATOM 3677 C C . ALA A 1 483 ? 474.181 -10.981 161.225 1.00 22.78 109 ALA A C 1
ATOM 3678 O O . ALA A 1 483 ? 473.738 -10.688 160.112 1.00 24.20 109 ALA A O 1
ATOM 3680 N N . MET A 1 484 ? 474.745 -10.085 162.039 1.00 21.24 110 MET A N 1
ATOM 3681 C CA . MET A 1 484 ? 474.745 -8.664 161.709 1.00 20.71 110 MET A CA 1
ATOM 3682 C C . MET A 1 484 ? 476.101 -8.105 161.361 1.00 18.28 110 MET A C 1
ATOM 3683 O O . MET A 1 484 ? 476.197 -6.921 161.037 1.00 21.55 110 MET A O 1
ATOM 3688 N N . GLY A 1 485 ? 477.149 -8.917 161.413 1.00 18.47 111 GLY A N 1
ATOM 3689 C CA . GLY A 1 485 ? 478.489 -8.411 161.082 1.00 16.12 111 GLY A CA 1
ATOM 3690 C C . GLY A 1 485 ? 479.015 -7.418 162.101 1.00 16.52 111 GLY A C 1
ATOM 3691 O O . GLY A 1 485 ? 479.584 -6.395 161.726 1.00 19.46 111 GLY A O 1
ATOM 3692 N N . VAL A 1 486 ? 478.835 -7.709 163.388 1.00 17.95 112 VAL A N 1
ATOM 3693 C CA . VAL A 1 486 ? 479.319 -6.858 164.473 1.00 18.81 112 VAL A CA 1
ATOM 3694 C C . VAL A 1 486 ? 480.175 -7.714 165.400 1.00 20.08 112 VAL A C 1
ATOM 3695 O O . VAL A 1 486 ? 479.718 -8.754 165.870 1.00 24.12 112 VAL A O 1
ATOM 3699 N N . SER A 1 487 ? 481.388 -7.266 165.702 1.00 21.19 113 SER A N 1
ATOM 3700 C CA . SER A 1 487 ? 482.255 -8.020 166.598 1.00 22.90 113 SER A CA 1
ATOM 3701 C C . SER A 1 487 ? 482.902 -7.061 167.586 1.00 20.09 113 SER A C 1
ATOM 3702 O O . SER A 1 487 ? 484.017 -6.576 167.361 1.00 21.32 113 SER A O 1
ATOM 3705 N N . LEU A 1 488 ? 482.190 -6.759 168.659 1.00 19.51 114 LEU A N 1
ATOM 3706 C CA . LEU A 1 488 ? 482.704 -5.820 169.646 1.00 19.40 114 LEU A CA 1
ATOM 3707 C C . LEU A 1 488 ? 483.663 -6.511 170.598 1.00 19.99 114 LEU A C 1
ATOM 3708 O O . LEU A 1 488 ? 483.731 -7.740 170.645 1.00 23.56 114 LEU A O 1
ATOM 3713 N N . THR A 1 489 ? 484.392 -5.706 171.371 1.00 19.80 115 THR A N 1
ATOM 3714 C CA . THR A 1 489 ? 485.413 -6.200 172.283 1.00 20.87 115 THR A CA 1
ATOM 3715 C C . THR A 1 489 ? 484.827 -7.305 173.163 1.00 23.06 115 THR A C 1
ATOM 3716 O O . THR A 1 489 ? 483.891 -7.059 173.925 1.00 25.17 115 THR A O 1
ATOM 3720 N N . PRO A 1 490 ? 485.347 -8.530 173.057 1.00 21.76 116 PRO A N 1
ATOM 3721 C CA . PRO A 1 490 ? 484.752 -9.664 173.762 1.00 23.12 116 PRO A CA 1
ATOM 3722 C C . PRO A 1 490 ? 484.634 -9.428 175.269 1.00 22.84 116 PRO A C 1
ATOM 3723 O O . PRO A 1 490 ? 485.588 -9.018 175.920 1.00 22.63 116 PRO A O 1
ATOM 3727 N N . GLY A 1 491 ? 483.447 -9.668 175.814 1.00 23.80 117 GLY A N 1
ATOM 3728 C CA . GLY A 1 491 ? 483.247 -9.516 177.245 1.00 22.92 117 GLY A CA 1
ATOM 3729 C C . GLY A 1 491 ? 483.219 -8.093 177.786 1.00 21.96 117 GLY A C 1
ATOM 3730 O O . GLY A 1 491 ? 483.069 -7.920 178.993 1.00 22.05 117 GLY A O 1
ATOM 3731 N N . ARG A 1 492 ? 483.340 -7.074 176.929 1.00 20.39 118 ARG A N 1
ATOM 3732 C CA . ARG A 1 492 ? 483.439 -5.672 177.360 1.00 22.36 118 ARG A CA 1
ATOM 3733 C C . ARG A 1 492 ? 482.502 -4.772 176.553 1.00 22.85 118 ARG A C 1
ATOM 3734 O O . ARG A 1 492 ? 482.829 -3.629 176.243 1.00 21.53 118 ARG A O 1
ATOM 3742 N N . HIS A 1 493 ? 481.330 -5.286 176.204 1.00 22.93 119 HIS A N 1
ATOM 3743 C CA . HIS A 1 493 ? 480.368 -4.530 175.424 1.00 22.58 119 HIS A CA 1
ATOM 3744 C C . HIS A 1 493 ? 478.964 -4.880 175.893 1.00 22.21 119 HIS A C 1
ATOM 3745 O O . HIS A 1 493 ? 478.758 -5.863 176.620 1.00 22.50 119 HIS A O 1
ATOM 3752 N N . THR A 1 494 ? 477.992 -4.067 175.482 1.00 19.11 120 THR A N 1
ATOM 3753 C CA . THR A 1 494 ? 476.582 -4.352 175.748 1.00 19.18 120 THR A CA 1
ATOM 3754 C C . THR A 1 494 ? 475.818 -4.230 174.443 1.00 18.92 120 THR A C 1
ATOM 3755 O O . THR A 1 494 ? 476.031 -3.284 173.678 1.00 20.21 120 THR A O 1
ATOM 3759 N N . SER A 1 495 ? 474.964 -5.205 174.177 1.00 19.22 121 SER A N 1
ATOM 3760 C CA . SER A 1 495 ? 474.084 -5.182 173.010 1.00 20.62 121 SER A CA 1
ATOM 3761 C C . SER A 1 495 ? 472.664 -4.845 173.460 1.00 23.13 121 SER A C 1
ATOM 3762 O O . SER A 1 495 ? 472.239 -5.243 174.553 1.00 21.15 121 SER A O 1
ATOM 3765 N N . TYR A 1 496 ? 471.943 -4.105 172.624 1.00 22.45 122 TYR A N 1
ATOM 3766 C CA . TYR A 1 496 ? 470.577 -3.699 172.924 1.00 21.70 122 TYR A CA 1
ATOM 3767 C C . TYR A 1 496 ? 469.662 -4.017 171.753 1.00 23.09 122 TYR A C 1
ATOM 3768 O O . TYR A 1 496 ? 470.076 -3.953 170.587 1.00 24.50 122 TYR A O 1
ATOM 3777 N N . LEU A 1 497 ? 468.417 -4.366 172.078 1.00 21.72 123 LEU A N 1
ATOM 3778 C CA . LEU A 1 497 ? 467.354 -4.490 171.093 1.00 22.60 123 LEU A CA 1
ATOM 3779 C C . LEU A 1 497 ? 466.357 -3.361 171.287 1.00 23.87 123 LEU A C 1
ATOM 3780 O O . LEU A 1 497 ? 465.905 -3.112 172.412 1.00 23.45 123 LEU A O 1
ATOM 3785 N N . VAL A 1 498 ? 466.008 -2.692 170.190 1.00 24.65 124 VAL A N 1
ATOM 3786 C CA . VAL A 1 498 ? 465.134 -1.524 170.207 1.00 23.30 124 VAL A CA 1
ATOM 3787 C C . VAL A 1 498 ? 463.957 -1.790 169.283 1.00 24.05 124 VAL A C 1
ATOM 3788 O O . VAL A 1 498 ? 464.143 -2.047 168.089 1.00 25.11 124 VAL A O 1
ATOM 3792 N N . ASP A 1 499 ? 462.744 -1.740 169.833 1.00 26.27 125 ASP A N 1
ATOM 3793 C CA . ASP A 1 499 ? 461.545 -1.964 169.025 1.00 26.93 125 ASP A CA 1
ATOM 3794 C C . ASP A 1 499 ? 461.421 -0.882 167.950 1.00 26.94 125 ASP A C 1
ATOM 3795 O O . ASP A 1 499 ? 461.481 0.318 168.252 1.00 31.94 125 ASP A O 1
ATOM 3800 N N . ALA A 1 500 ? 461.243 -1.315 166.699 1.00 26.33 126 ALA A N 1
ATOM 3801 C CA . ALA A 1 500 ? 461.276 -0.408 165.555 1.00 27.02 126 ALA A CA 1
ATOM 3802 C C . ALA A 1 500 ? 460.138 0.602 165.560 1.00 27.34 126 ALA A C 1
ATOM 3803 O O . ALA A 1 500 ? 460.310 1.743 165.137 1.00 30.59 126 ALA A O 1
ATOM 3805 N N . ARG A 1 501 ? 458.960 0.168 165.985 1.00 28.04 127 ARG A N 1
ATOM 3806 C CA . ARG A 1 501 ? 457.793 1.048 166.014 1.00 30.40 127 ARG A CA 1
ATOM 3807 C C . ARG A 1 501 ? 458.012 2.175 167.018 1.00 28.56 127 ARG A C 1
ATOM 3808 O O . ARG A 1 501 ? 457.853 3.359 166.697 1.00 29.54 127 ARG A O 1
ATOM 3816 N N . ALA A 1 502 ? 458.427 1.818 168.229 1.00 29.28 128 ALA A N 1
ATOM 3817 C CA . ALA A 1 502 ? 458.697 2.836 169.243 1.00 29.17 128 ALA A CA 1
ATOM 3818 C C . ALA A 1 502 ? 459.884 3.708 168.851 1.00 28.31 128 ALA A C 1
ATOM 3819 O O . ALA A 1 502 ? 459.890 4.909 169.152 1.00 28.29 128 ALA A O 1
ATOM 3821 N N . LEU A 1 503 ? 460.878 3.126 168.172 1.00 24.32 129 LEU A N 1
ATOM 3822 C CA . LEU A 1 503 ? 461.995 3.924 167.691 1.00 23.32 129 LEU A CA 1
ATOM 3823 C C . LEU A 1 503 ? 461.509 5.044 166.770 1.00 23.52 129 LEU A C 1
ATOM 3824 O O . LEU A 1 503 ? 461.950 6.196 166.888 1.00 24.35 129 LEU A O 1
ATOM 3829 N N . GLN A 1 504 ? 460.595 4.722 165.860 1.00 25.27 130 GLN A N 1
ATOM 3830 C CA . GLN A 1 504 ? 460.069 5.730 164.931 1.00 28.51 130 GLN A CA 1
ATOM 3831 C C . GLN A 1 504 ? 459.281 6.830 165.663 1.00 26.01 130 GLN A C 1
ATOM 3832 O O . GLN A 1 504 ? 459.470 8.014 165.368 1.00 28.08 130 GLN A O 1
ATOM 3838 N N . GLN A 1 505 ? 458.419 6.450 166.609 1.00 24.08 131 GLN A N 1
ATOM 3839 C CA . GLN A 1 505 ? 457.674 7.439 167.398 1.00 27.38 131 GLN A CA 1
ATOM 3840 C C . GLN A 1 505 ? 458.616 8.365 168.159 1.00 29.18 131 GLN A C 1
ATOM 3841 O O . GLN A 1 505 ? 458.402 9.582 168.200 1.00 32.12 131 GLN A O 1
ATOM 3847 N N . SER A 1 506 ? 459.648 7.794 168.775 1.00 28.32 132 SER A N 1
ATOM 3848 C CA . SER A 1 506 ? 460.598 8.599 169.538 1.00 25.32 132 SER A CA 1
ATOM 3849 C C . SER A 1 506 ? 461.387 9.525 168.618 1.00 24.92 132 SER A C 1
ATOM 3850 O O . SER A 1 506 ? 461.707 10.662 169.004 1.00 28.47 132 SER A O 1
ATOM 3853 N N . ASN A 1 507 ? 461.709 9.051 167.409 1.00 22.47 133 ASN A N 1
ATOM 3854 C CA . ASN A 1 507 ? 462.298 9.926 166.397 1.00 24.76 133 ASN A CA 1
ATOM 3855 C C . ASN A 1 507 ? 461.421 11.159 166.176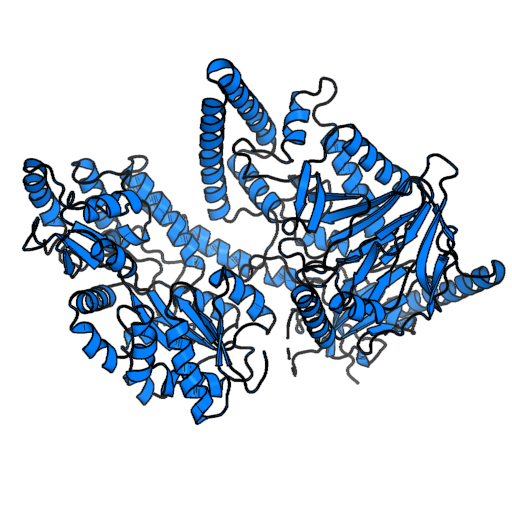 1.00 26.14 133 ASN A C 1
ATOM 3856 O O . ASN A 1 507 ? 461.923 12.286 166.108 1.00 29.94 133 ASN A O 1
ATOM 3861 N N . SER A 1 508 ? 460.108 10.942 166.074 1.00 29.16 134 SER A N 1
ATOM 3862 C CA . SER A 1 508 ? 459.166 12.032 165.818 1.00 30.19 134 SER A CA 1
ATOM 3863 C C . SER A 1 508 ? 459.062 12.969 167.013 1.00 25.84 134 SER A C 1
ATOM 3864 O O . SER A 1 508 ? 459.078 14.196 166.852 1.00 28.64 134 SER A O 1
ATOM 3867 N N . ALA A 1 509 ? 458.957 12.392 168.205 1.00 24.66 135 ALA A N 1
ATOM 3868 C CA . ALA A 1 509 ? 458.938 13.187 169.431 1.00 24.92 135 ALA A CA 1
ATOM 3869 C C . ALA A 1 509 ? 460.180 14.074 169.541 1.00 27.20 135 ALA A C 1
ATOM 3870 O O . ALA A 1 509 ? 460.093 15.221 169.979 1.00 29.91 135 ALA A O 1
ATOM 3872 N N . ALA A 1 510 ? 461.338 13.559 169.142 1.00 26.09 136 ALA A N 1
ATOM 3873 C CA . ALA A 1 510 ? 462.552 14.363 169.250 1.00 24.41 136 ALA A CA 1
ATOM 3874 C C . ALA A 1 510 ? 462.539 15.543 168.275 1.00 23.69 136 ALA A C 1
ATOM 3875 O O . ALA A 1 510 ? 462.961 16.648 168.629 1.00 22.72 136 ALA A O 1
ATOM 3877 N N . VAL A 1 511 ? 462.064 15.322 167.050 1.00 26.31 137 VAL A N 1
ATOM 3878 C CA . VAL A 1 511 ? 462.012 16.417 166.085 1.00 30.54 137 VAL A CA 1
ATOM 3879 C C . VAL A 1 511 ? 460.988 17.456 166.540 1.00 29.60 137 VAL A C 1
ATOM 3880 O O . VAL A 1 511 ? 461.232 18.663 166.451 1.00 32.64 137 VAL A O 1
ATOM 3884 N N . ALA A 1 512 ? 459.855 16.987 167.050 1.00 24.95 138 ALA A N 1
ATOM 3885 C CA . ALA A 1 512 ? 458.858 17.887 167.616 1.00 28.02 138 ALA A CA 1
ATOM 3886 C C . ALA A 1 512 ? 459.481 18.777 168.691 1.00 32.25 138 ALA A C 1
ATOM 3887 O O . ALA A 1 512 ? 459.298 19.998 168.683 1.00 37.45 138 ALA A O 1
ATOM 3889 N N . ALA A 1 513 ? 460.260 18.176 169.592 1.00 30.73 139 ALA A N 1
ATOM 3890 C CA . ALA A 1 513 ? 460.875 18.948 170.670 1.00 26.82 139 ALA A CA 1
ATOM 3891 C C . ALA A 1 513 ? 461.820 20.011 170.123 1.00 25.73 139 ALA A C 1
ATOM 3892 O O . ALA A 1 513 ? 461.805 21.157 170.593 1.00 29.64 139 ALA A O 1
ATOM 3894 N N . ARG A 1 514 ? 462.643 19.647 169.138 1.00 26.58 140 ARG A N 1
ATOM 3895 C CA . ARG A 1 514 ? 463.591 20.605 168.573 1.00 28.69 140 ARG A CA 1
ATOM 3896 C C . ARG A 1 514 ? 462.864 21.773 167.919 1.00 32.64 140 ARG A C 1
ATOM 3897 O O . ARG A 1 514 ? 463.271 22.931 168.083 1.00 35.55 140 ARG A O 1
ATOM 3905 N N . LYS A 1 515 ? 461.791 21.475 167.188 1.00 32.62 141 LYS A N 1
ATOM 3906 C CA . LYS A 1 515 ? 460.976 22.534 166.583 1.00 33.60 141 LYS A CA 1
ATOM 3907 C C . LYS A 1 515 ? 460.289 23.383 167.641 1.00 33.37 141 LYS A C 1
ATOM 3908 O O . LYS A 1 515 ? 460.271 24.609 167.527 1.00 33.54 141 LYS A O 1
ATOM 3914 N N . ALA A 1 516 ? 459.763 22.750 168.693 1.00 31.30 142 ALA A N 1
ATOM 3915 C CA . ALA A 1 516 ? 459.094 23.516 169.750 1.00 32.68 142 ALA A CA 1
ATOM 3916 C C . ALA A 1 516 ? 460.078 24.438 170.464 1.00 31.41 142 ALA A C 1
ATOM 3917 O O . ALA A 1 516 ? 459.686 25.499 170.958 1.00 34.16 142 ALA A O 1
ATOM 3919 N N . ASP A 1 517 ? 461.355 24.063 170.477 1.00 30.69 143 ASP A N 1
ATOM 3920 C CA . ASP A 1 517 ? 462.372 24.871 171.127 1.00 31.04 143 ASP A CA 1
ATOM 3921 C C . ASP A 1 517 ? 462.859 26.029 170.261 1.00 27.82 143 ASP A C 1
ATOM 3922 O O . ASP A 1 517 ? 463.647 26.851 170.741 1.00 29.81 143 ASP A O 1
ATOM 3927 N N . GLY A 1 518 ? 462.409 26.107 169.008 1.00 27.98 144 GLY A N 1
ATOM 3928 C CA . GLY A 1 518 ? 462.937 27.092 168.075 1.00 27.73 144 GLY A CA 1
ATOM 3929 C C . GLY A 1 518 ? 464.211 26.652 167.374 1.00 29.90 144 GLY A C 1
ATOM 3930 O O . GLY A 1 518 ? 465.138 27.456 167.214 1.00 35.96 144 GLY A O 1
ATOM 3931 N N . ASP A 1 519 ? 464.272 25.385 166.963 1.00 28.28 145 ASP A N 1
ATOM 3932 C CA . ASP A 1 519 ? 465.434 24.839 166.258 1.00 28.26 145 ASP A CA 1
ATOM 3933 C C . ASP A 1 519 ? 466.719 25.082 167.032 1.00 33.40 145 ASP A C 1
ATOM 3934 O O . ASP A 1 519 ? 467.650 25.740 166.546 1.00 36.16 145 ASP A O 1
ATOM 3939 N N . LYS A 1 520 ? 466.752 24.533 168.243 1.00 35.81 146 LYS A N 1
ATOM 3940 C CA . LYS A 1 520 ? 467.802 24.819 169.208 1.00 34.51 146 LYS A CA 1
ATOM 3941 C C . LYS A 1 520 ? 467.629 23.868 170.384 1.00 30.37 146 LYS A C 1
ATOM 3942 O O . LYS A 1 520 ? 466.543 23.312 170.608 1.00 34.80 146 LYS A O 1
ATOM 3948 N N . TRP A 1 521 ? 468.704 23.674 171.133 1.00 25.50 147 TRP A N 1
ATOM 3949 C CA . TRP A 1 521 ? 468.606 23.034 172.433 1.00 25.12 147 TRP A CA 1
ATOM 3950 C C . TRP A 1 521 ? 467.937 23.990 173.414 1.00 28.63 147 TRP A C 1
ATOM 3951 O O . TRP A 1 521 ? 468.579 24.877 173.974 1.00 34.12 147 TRP A O 1
ATOM 3962 N N . GLY A 1 522 ? 466.639 23.813 173.605 1.00 27.41 148 GLY A N 1
ATOM 3963 C CA . GLY A 1 522 ? 465.919 24.536 174.631 1.00 25.33 148 GLY A CA 1
ATOM 3964 C C . GLY A 1 522 ? 465.287 23.567 175.615 1.00 28.91 148 GLY A C 1
ATOM 3965 O O . GLY A 1 522 ? 465.680 22.398 175.711 1.00 32.46 148 GLY A O 1
ATOM 3966 N N . PRO A 1 523 ? 464.265 24.027 176.344 1.00 27.65 149 PRO A N 1
ATOM 3967 C CA . PRO A 1 523 ? 463.723 23.210 177.443 1.00 26.63 149 PRO A CA 1
ATOM 3968 C C . PRO A 1 523 ? 463.106 21.871 176.998 1.00 25.06 149 PRO A C 1
ATOM 3969 O O . PRO A 1 523 ? 463.242 20.887 177.723 1.00 28.36 149 PRO A O 1
ATOM 3973 N N . ALA A 1 524 ? 462.462 21.807 175.832 1.00 24.59 150 ALA A N 1
ATOM 3974 C CA . ALA A 1 524 ? 461.888 20.538 175.371 1.00 23.63 150 ALA A CA 1
ATOM 3975 C C . ALA A 1 524 ? 462.982 19.510 175.057 1.00 24.27 150 ALA A C 1
ATOM 3976 O O . ALA A 1 524 ? 462.851 18.329 175.394 1.00 25.51 150 ALA A O 1
ATOM 3978 N N . CYS A 1 525 ? 464.049 19.944 174.401 1.00 23.85 151 CYS A N 1
ATOM 3979 C CA . CYS A 1 525 ? 465.165 19.033 174.150 1.00 23.38 151 CYS A CA 1
ATOM 3980 C C . CYS A 1 525 ? 465.826 18.632 175.465 1.00 23.88 151 CYS A C 1
ATOM 3981 O O . CYS A 1 525 ? 466.215 17.471 175.639 1.00 24.86 151 CYS A O 1
ATOM 3984 N N . ASP A 1 526 ? 465.925 19.578 176.400 1.00 24.44 152 ASP A N 1
ATOM 3985 C CA . ASP A 1 526 ? 466.526 19.276 177.687 1.00 27.39 152 ASP A CA 1
ATOM 3986 C C . ASP A 1 526 ? 465.712 18.229 178.439 1.00 31.24 152 ASP A C 1
ATOM 3987 O O . ASP A 1 526 ? 466.278 17.321 179.063 1.00 34.81 152 ASP A O 1
ATOM 3992 N N . GLU A 1 527 ? 464.384 18.340 178.380 1.00 32.01 153 GLU A N 1
ATOM 3993 C CA . GLU A 1 527 ? 463.541 17.356 179.043 1.00 31.31 153 GLU A CA 1
ATOM 3994 C C . GLU A 1 527 ? 463.806 15.952 178.509 1.00 29.18 153 GLU A C 1
ATOM 3995 O O . GLU A 1 527 ? 463.934 15.006 179.286 1.00 30.50 153 GLU A O 1
ATOM 4001 N N . MET A 1 528 ? 463.915 15.814 177.189 1.00 25.63 154 MET A N 1
ATOM 4002 C CA . MET A 1 528 ? 464.321 14.530 176.599 1.00 23.93 154 MET A CA 1
ATOM 4003 C C . MET A 1 528 ? 465.692 14.082 177.109 1.00 24.59 154 MET A C 1
ATOM 4004 O O . MET A 1 528 ? 465.860 12.929 177.521 1.00 24.88 154 MET A O 1
ATOM 4009 N N . PHE A 1 529 ? 466.667 14.986 177.087 1.00 23.11 155 PHE A N 1
ATOM 4010 C CA . PHE A 1 529 ? 468.011 14.632 177.523 1.00 22.90 155 PHE A CA 1
ATOM 4011 C C . PHE A 1 529 ? 468.016 14.107 178.961 1.00 25.03 155 PHE A C 1
ATOM 4012 O O . PHE A 1 529 ? 468.761 13.172 179.277 1.00 25.54 155 PHE A O 1
ATOM 4020 N N . ARG A 1 530 ? 467.157 14.671 179.824 1.00 24.92 156 ARG A N 1
ATOM 4021 C CA . ARG A 1 530 ? 467.123 14.227 181.223 1.00 27.07 156 ARG A CA 1
ATOM 4022 C C . ARG A 1 530 ? 466.644 12.784 181.360 1.00 26.15 156 ARG A C 1
ATOM 4023 O O . ARG A 1 530 ? 466.872 12.155 182.396 1.00 29.33 156 ARG A O 1
ATOM 4031 N N . GLY A 1 531 ? 465.996 12.258 180.329 1.00 25.29 157 GLY A N 1
ATOM 4032 C CA . GLY A 1 531 ? 465.610 10.864 180.312 1.00 24.34 157 GLY A CA 1
ATOM 4033 C C . GLY A 1 531 ? 466.588 9.943 179.615 1.00 26.16 157 GLY A C 1
ATOM 4034 O O . GLY A 1 531 ? 466.333 8.742 179.543 1.00 26.59 157 GLY A O 1
ATOM 4035 N N . CYS A 1 532 ? 467.685 10.474 179.077 1.00 22.39 158 CYS A N 1
ATOM 4036 C CA . CYS A 1 532 ? 468.619 9.618 178.356 1.00 22.44 158 CYS A CA 1
ATOM 4037 C C . CYS A 1 532 ? 469.594 8.971 179.324 1.00 21.42 158 CYS A C 1
ATOM 4038 O O . CYS A 1 532 ? 470.109 9.622 180.236 1.00 21.70 158 CYS A O 1
ATOM 4041 N N . ARG A 1 533 ? 469.819 7.678 179.127 1.00 20.55 159 ARG A N 1
ATOM 4042 C CA . ARG A 1 533 ? 470.786 6.944 179.906 1.00 21.11 159 ARG A CA 1
ATOM 4043 C C . ARG A 1 533 ? 472.202 7.168 179.352 1.00 19.93 159 ARG A C 1
ATOM 4044 O O . ARG A 1 533 ? 472.451 6.982 178.164 1.00 20.61 159 ARG A O 1
ATOM 4052 N N . CYS A 1 534 ? 473.119 7.544 180.235 1.00 19.46 160 CYS A N 1
ATOM 4053 C CA . CYS A 1 534 ? 474.521 7.744 179.881 1.00 20.27 160 CYS A CA 1
ATOM 4054 C C . CYS A 1 534 ? 475.217 6.399 179.620 1.00 18.61 160 CYS A C 1
ATOM 4055 O O . CYS A 1 534 ? 475.069 5.464 180.403 1.00 19.53 160 CYS A O 1
ATOM 4058 N N . VAL A 1 535 ? 475.983 6.310 178.526 1.00 18.24 161 VAL A N 1
ATOM 4059 C CA . VAL A 1 535 ? 476.785 5.123 178.213 1.00 17.74 161 VAL A CA 1
ATOM 4060 C C . VAL A 1 535 ? 478.246 5.539 177.999 1.00 18.04 161 VAL A C 1
ATOM 4061 O O . VAL A 1 535 ? 479.010 4.865 177.302 1.00 17.85 161 VAL A O 1
ATOM 4065 N N . THR A 1 536 ? 478.633 6.660 178.608 1.00 17.76 162 THR A N 1
ATOM 4066 C CA . THR A 1 536 ? 480.000 7.157 178.545 1.00 17.19 162 THR A CA 1
ATOM 4067 C C . THR A 1 536 ? 480.982 6.055 178.927 1.00 18.18 162 THR A C 1
ATOM 4068 O O . THR A 1 536 ? 480.790 5.356 179.927 1.00 17.88 162 THR A O 1
ATOM 4072 N N . GLY A 1 537 ? 482.028 5.904 178.120 1.00 18.60 163 GLY A N 1
ATOM 4073 C CA . GLY A 1 537 ? 483.049 4.916 178.394 1.00 17.65 163 GLY A CA 1
ATOM 4074 C C . GLY A 1 537 ? 482.714 3.517 177.946 1.00 16.87 163 GLY A C 1
ATOM 4075 O O . GLY A 1 537 ? 483.560 2.639 178.043 1.00 17.83 163 GLY A O 1
ATOM 4076 N N . GLN A 1 538 ? 481.507 3.296 177.450 1.00 16.68 164 GLN A N 1
ATOM 4077 C CA . GLN A 1 538 ? 481.034 1.967 177.094 1.00 16.59 164 GLN A CA 1
ATOM 4078 C C . GLN A 1 538 ? 481.223 1.703 175.615 1.00 16.26 164 GLN A C 1
ATOM 4079 O O . GLN A 1 538 ? 481.317 2.611 174.802 1.00 16.51 164 GLN A O 1
ATOM 4085 N N . GLU A 1 539 ? 481.280 0.431 175.274 1.00 16.96 165 GLU A N 1
ATOM 4086 C CA . GLU A 1 539 ? 481.214 -0.007 173.890 1.00 16.65 165 GLU A CA 1
ATOM 4087 C C . GLU A 1 539 ? 479.875 -0.726 173.742 1.00 17.78 165 GLU A C 1
ATOM 4088 O O . GLU A 1 539 ? 479.594 -1.679 174.484 1.00 18.21 165 GLU A O 1
ATOM 4094 N N . VAL A 1 540 ? 479.020 -0.232 172.840 1.00 17.49 166 VAL A N 1
ATOM 4095 C CA . VAL A 1 540 ? 477.640 -0.702 172.747 1.00 16.73 166 VAL A CA 1
ATOM 4096 C C . VAL A 1 540 ? 477.217 -0.832 171.291 1.00 16.34 166 VAL A C 1
ATOM 4097 O O . VAL A 1 540 ? 477.782 -0.194 170.401 1.00 16.14 166 VAL A O 1
ATOM 4101 N N . VAL A 1 541 ? 476.221 -1.681 171.051 1.00 16.62 167 VAL A N 1
ATOM 4102 C CA . VAL A 1 541 ? 475.584 -1.785 169.738 1.00 17.03 167 VAL A CA 1
ATOM 4103 C C . VAL A 1 541 ? 474.069 -1.878 169.921 1.00 18.26 167 VAL A C 1
ATOM 4104 O O . VAL A 1 541 ? 473.585 -2.587 170.810 1.00 17.04 167 VAL A O 1
ATOM 4108 N N . PHE A 1 542 ? 473.328 -1.132 169.096 1.00 18.97 168 PHE A N 1
ATOM 4109 C CA . PHE A 1 542 ? 471.867 -1.112 169.112 1.00 18.71 168 PHE A CA 1
ATOM 4110 C C . PHE A 1 542 ? 471.360 -1.738 167.830 1.00 19.30 168 PHE A C 1
ATOM 4111 O O . PHE A 1 542 ? 471.673 -1.263 166.728 1.00 18.07 168 PHE A O 1
ATOM 4119 N N . TYR A 1 543 ? 470.580 -2.807 167.982 1.00 19.32 169 TYR A N 1
ATOM 4120 C CA . TYR A 1 543 ? 469.883 -3.428 166.871 1.00 19.73 169 TYR A CA 1
ATOM 4121 C C . TYR A 1 543 ? 468.410 -3.061 166.997 1.00 21.37 169 TYR A C 1
ATOM 4122 O O . TYR A 1 543 ? 467.850 -3.123 168.097 1.00 22.56 169 TYR A O 1
ATOM 4131 N N . THR A 1 544 ? 467.780 -2.680 165.891 1.00 20.91 170 THR A N 1
ATOM 4132 C CA . THR A 1 544 ? 466.340 -2.506 165.907 1.00 21.39 170 THR A CA 1
ATOM 4133 C C . THR A 1 544 ? 465.670 -3.778 165.386 1.00 23.26 170 THR A C 1
ATOM 4134 O O . THR A 1 544 ? 466.214 -4.462 164.509 1.00 22.64 170 THR A O 1
ATOM 4138 N N . ALA A 1 545 ? 464.504 -4.099 165.942 1.00 21.92 171 ALA A N 1
ATOM 4139 C CA . ALA A 1 545 ? 463.762 -5.302 165.566 1.00 25.52 171 ALA A CA 1
ATOM 4140 C C . ALA A 1 545 ? 462.429 -4.889 164.959 1.00 27.29 171 ALA A C 1
ATOM 4141 O O . ALA A 1 545 ? 461.576 -4.334 165.651 1.00 29.44 171 ALA A O 1
ATOM 4143 N N . VAL A 1 546 ? 462.265 -5.158 163.666 1.00 27.94 172 VAL A N 1
ATOM 4144 C CA . VAL A 1 546 ? 461.034 -4.864 162.950 1.00 28.53 172 VAL A CA 1
ATOM 4145 C C . VAL A 1 546 ? 460.142 -6.109 162.946 1.00 33.60 172 VAL A C 1
ATOM 4146 O O . VAL A 1 546 ? 460.581 -7.193 162.550 1.00 36.70 172 VAL A O 1
ATOM 4150 N N . LYS A 1 547 ? 458.890 -5.942 163.371 1.00 33.76 173 LYS A N 1
ATOM 4151 C CA . LYS A 1 547 ? 457.907 -7.025 163.361 1.00 32.62 173 LYS A CA 1
ATOM 4152 C C . LYS A 1 547 ? 457.350 -7.227 161.959 1.00 33.95 173 LYS A C 1
ATOM 4153 O O . LYS A 1 547 ? 457.073 -6.257 161.234 1.00 32.54 173 LYS A O 1
ATOM 4159 N N . GLU A 1 548 ? 457.146 -8.488 161.598 1.00 33.44 174 GLU A N 1
ATOM 4160 C CA . GLU A 1 548 ? 456.622 -8.836 160.278 1.00 35.31 174 GLU A CA 1
ATOM 4161 C C . GLU A 1 548 ? 455.185 -8.331 160.127 1.00 34.53 174 GLU A C 1
ATOM 4162 O O . GLU A 1 548 ? 454.332 -8.681 160.941 1.00 34.84 174 GLU A O 1
ATOM 4168 N N . PRO A 1 549 ? 454.899 -7.492 159.116 1.00 37.69 175 PRO A N 1
ATOM 4169 C CA . PRO A 1 549 ? 453.511 -7.054 158.909 1.00 44.75 175 PRO A CA 1
ATOM 4170 C C . PRO A 1 549 ? 452.549 -8.236 158.772 1.00 55.32 175 PRO A C 1
ATOM 4171 O O . PRO A 1 549 ? 452.542 -8.917 157.745 1.00 63.79 175 PRO A O 1
ATOM 4175 N N . ALA A 1 550 ? 451.758 -8.480 159.815 1.00 60.15 176 ALA A N 1
ATOM 4176 C CA . ALA A 1 550 ? 450.945 -9.694 159.916 1.00 64.10 176 ALA A CA 1
ATOM 4177 C C . ALA A 1 550 ? 449.800 -9.741 158.901 1.00 73.48 176 ALA A C 1
ATOM 4178 O O . ALA A 1 550 ? 448.781 -9.059 159.052 1.00 82.32 176 ALA A O 1
ATOM 4180 N N . SER A 1 559 ? 456.051 1.670 157.581 1.00 60.66 185 SER A N 1
ATOM 4181 C CA . SER A 1 559 ? 457.210 1.791 158.457 1.00 54.28 185 SER A CA 1
ATOM 4182 C C . SER A 1 559 ? 458.411 2.471 157.805 1.00 51.54 185 SER A C 1
ATOM 4183 O O . SER A 1 559 ? 458.551 2.527 156.577 1.00 51.73 185 SER A O 1
ATOM 4186 N N . LEU A 1 560 ? 459.289 2.973 158.667 1.00 49.00 186 LEU A N 1
ATOM 4187 C CA . LEU A 1 560 ? 460.537 3.571 158.236 1.00 45.73 186 LEU A CA 1
ATOM 4188 C C . LEU A 1 560 ? 461.480 2.536 157.618 1.00 39.65 186 LEU A C 1
ATOM 4189 O O . LEU A 1 560 ? 462.264 2.860 156.720 1.00 42.29 186 LEU A O 1
ATOM 4194 N N . PHE A 1 561 ? 461.383 1.292 158.083 1.00 39.22 187 PHE A N 1
ATOM 4195 C CA . PHE A 1 561 ? 462.331 0.227 157.762 1.00 39.74 187 PHE A CA 1
ATOM 4196 C C . PHE A 1 561 ? 461.717 -0.772 156.792 1.00 39.88 187 PHE A C 1
ATOM 4197 O O . PHE A 1 561 ? 460.537 -1.117 156.924 1.00 36.79 187 PHE A O 1
ATOM 4205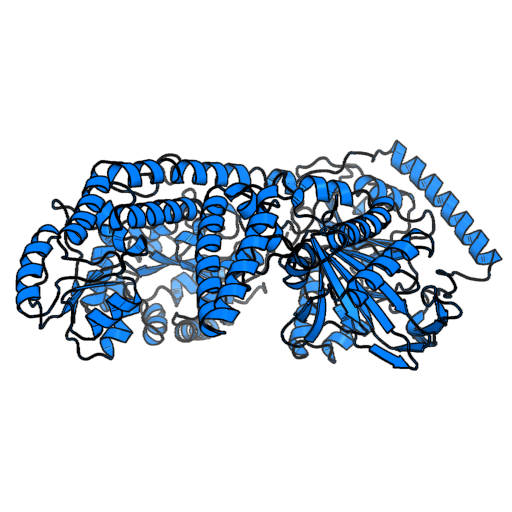 N N . LYS A 1 562 ? 462.524 -1.244 155.835 1.00 38.79 188 LYS A N 1
ATOM 4206 C CA . LYS A 1 562 ? 462.021 -2.079 154.736 1.00 40.02 188 LYS A CA 1
ATOM 4207 C C . LYS A 1 562 ? 462.707 -3.439 154.634 1.00 36.37 188 LYS A C 1
ATOM 4208 O O . LYS A 1 562 ? 463.294 -3.756 153.598 1.00 42.13 188 LYS A O 1
ATOM 4214 N N . PRO A 1 563 ? 462.637 -4.272 155.684 1.00 31.87 189 PRO A N 1
ATOM 4215 C CA . PRO A 1 563 ? 463.220 -5.608 155.561 1.00 31.01 189 PRO A CA 1
ATOM 4216 C C . PRO A 1 563 ? 462.394 -6.473 154.619 1.00 35.25 189 PRO A C 1
ATOM 4217 O O . PRO A 1 563 ? 461.194 -6.248 154.448 1.00 38.23 189 PRO A O 1
ATOM 4221 N N . SER A 1 564 ? 463.052 -7.449 153.999 1.00 35.07 190 SER A N 1
ATOM 4222 C CA . SER A 1 564 ? 462.378 -8.415 153.144 1.00 33.57 190 SER A CA 1
ATOM 4223 C C . SER A 1 564 ? 462.125 -9.685 153.944 1.00 32.93 190 SER A C 1
ATOM 4224 O O . SER A 1 564 ? 463.046 -10.474 154.186 1.00 32.28 190 SER A O 1
ATOM 4227 N N . PHE A 1 565 ? 460.873 -9.885 154.345 1.00 34.32 191 PHE A N 1
ATOM 4228 C CA . PHE A 1 565 ? 460.484 -11.070 155.090 1.00 39.07 191 PHE A CA 1
ATOM 4229 C C . PHE A 1 565 ? 460.363 -12.320 154.229 1.00 42.26 191 PHE A C 1
ATOM 4230 O O . PHE A 1 565 ? 460.003 -13.380 154.743 1.00 46.50 191 PHE A O 1
ATOM 4238 N N . ASP A 1 566 ? 460.669 -12.204 152.938 1.00 42.17 192 ASP A N 1
ATOM 4239 C CA . ASP A 1 566 ? 460.870 -13.355 152.068 1.00 40.38 192 ASP A CA 1
ATOM 4240 C C . ASP A 1 566 ? 462.306 -13.855 152.075 1.00 39.82 192 ASP A C 1
ATOM 4241 O O . ASP A 1 566 ? 462.591 -14.904 151.494 1.00 41.71 192 ASP A O 1
ATOM 4246 N N . GLY A 1 567 ? 463.209 -13.128 152.728 1.00 39.11 193 GLY A N 1
ATOM 4247 C CA . GLY A 1 567 ? 464.602 -13.510 152.773 1.00 34.33 193 GLY A CA 1
ATOM 4248 C C . GLY A 1 567 ? 464.866 -14.757 153.592 1.00 34.30 193 GLY A C 1
ATOM 4249 O O . GLY A 1 567 ? 463.980 -15.294 154.269 1.00 37.55 193 GLY A O 1
ATOM 4250 N N . PRO A 1 568 ? 466.101 -15.236 153.543 1.00 31.85 194 PRO A N 1
ATOM 4251 C CA . PRO A 1 568 ? 466.464 -16.403 154.343 1.00 34.02 194 PRO A CA 1
ATOM 4252 C C . PRO A 1 568 ? 466.345 -16.111 155.839 1.00 38.97 194 PRO A C 1
ATOM 4253 O O . PRO A 1 568 ? 466.653 -15.008 156.298 1.00 40.23 194 PRO A O 1
ATOM 4257 N N . ALA A 1 569 ? 465.864 -17.102 156.585 1.00 36.15 195 ALA A N 1
ATOM 4258 C CA . ALA A 1 569 ? 465.584 -16.950 158.003 1.00 31.34 195 ALA A CA 1
ATOM 4259 C C . ALA A 1 569 ? 466.541 -17.788 158.830 1.00 28.18 195 ALA A C 1
ATOM 4260 O O . ALA A 1 569 ? 466.839 -18.928 158.476 1.00 34.05 195 ALA A O 1
ATOM 4262 N N . PHE A 1 570 ? 467.029 -17.215 159.923 1.00 29.92 196 PHE A N 1
ATOM 4263 C CA . PHE A 1 570 ? 467.764 -17.975 160.930 1.00 30.65 196 PHE A CA 1
ATOM 4264 C C . PHE A 1 570 ? 466.848 -18.293 162.106 1.00 34.93 196 PHE A C 1
ATOM 4265 O O . PHE A 1 570 ? 465.819 -17.634 162.321 1.00 35.73 196 PHE A O 1
ATOM 4273 N N . ARG A 1 571 ? 467.227 -19.315 162.867 1.00 37.60 197 ARG A N 1
ATOM 4274 C CA . ARG A 1 571 ? 466.473 -19.719 164.040 1.00 39.10 197 ARG A CA 1
ATOM 4275 C C . ARG A 1 571 ? 467.130 -19.105 165.273 1.00 34.07 197 ARG A C 1
ATOM 4276 O O . ARG A 1 571 ? 468.245 -19.481 165.622 1.00 34.79 197 ARG A O 1
ATOM 4284 N N . PRO A 1 572 ? 466.465 -18.160 165.948 1.00 34.18 198 PRO A N 1
ATOM 4285 C CA . PRO A 1 572 ? 467.120 -17.479 167.072 1.00 33.62 198 PRO A CA 1
ATOM 4286 C C . PRO A 1 572 ? 467.141 -18.351 168.309 1.00 33.47 198 PRO A C 1
ATOM 4287 O O . PRO A 1 572 ? 466.278 -19.213 168.488 1.00 39.31 198 PRO A O 1
ATOM 4291 N N . SER A 1 573 ? 468.127 -18.131 169.173 1.00 34.98 199 SER A N 1
ATOM 4292 C CA . SER A 1 573 ? 468.064 -18.778 170.477 1.00 38.69 199 SER A CA 1
ATOM 4293 C C . SER A 1 573 ? 466.926 -18.196 171.311 1.00 37.31 199 SER A C 1
ATOM 4294 O O . SER A 1 573 ? 466.300 -18.916 172.091 1.00 37.40 199 SER A O 1
ATOM 4297 N N . TRP A 1 574 ? 466.628 -16.913 171.104 1.00 38.56 200 TRP A N 1
ATOM 4298 C CA . TRP A 1 574 ? 465.606 -16.206 171.860 1.00 40.57 200 TRP A CA 1
ATOM 4299 C C . TRP A 1 574 ? 464.316 -16.156 171.063 1.00 33.36 200 TRP A C 1
ATOM 4300 O O . TRP A 1 574 ? 464.268 -15.543 169.998 1.00 37.98 200 TRP A O 1
ATOM 4311 N N . GLY A 1 575 ? 463.270 -16.791 171.589 1.00 30.59 201 GLY A N 1
ATOM 4312 C CA . GLY A 1 575 ? 462.012 -16.923 170.865 1.00 34.51 201 GLY A CA 1
ATOM 4313 C C . GLY A 1 575 ? 461.378 -15.589 170.497 1.00 38.70 201 GLY A C 1
ATOM 4314 O O . GLY A 1 575 ? 460.686 -15.485 169.482 1.00 40.88 201 GLY A O 1
ATOM 4315 N N . GLU A 1 576 ? 461.644 -14.556 171.296 1.00 44.27 202 GLU A N 1
ATOM 4316 C CA . GLU A 1 576 ? 461.027 -13.253 171.064 1.00 47.91 202 GLU A CA 1
ATOM 4317 C C . GLU A 1 576 ? 461.502 -12.588 169.774 1.00 43.16 202 GLU A C 1
ATOM 4318 O O . GLU A 1 576 ? 460.844 -11.664 169.295 1.00 40.86 202 GLU A O 1
ATOM 4324 N N . LEU A 1 577 ? 462.622 -13.041 169.210 1.00 39.29 203 LEU A N 1
ATOM 4325 C CA . LEU A 1 577 ? 463.047 -12.550 167.906 1.00 36.12 203 LEU A CA 1
ATOM 4326 C C . LEU A 1 577 ? 462.233 -13.124 166.760 1.00 34.55 203 LEU A C 1
ATOM 4327 O O . LEU A 1 577 ? 462.309 -12.596 165.648 1.00 35.15 203 LEU A O 1
ATOM 4332 N N . SER A 1 578 ? 461.467 -14.186 167.013 1.00 32.79 204 SER A N 1
ATOM 4333 C CA . SER A 1 578 ? 460.753 -14.879 165.942 1.00 32.88 204 SER A CA 1
ATOM 4334 C C . SER A 1 578 ? 459.719 -13.969 165.313 1.00 37.95 204 SER A C 1
ATOM 4335 O O . SER A 1 578 ? 459.009 -13.244 166.015 1.00 48.74 204 SER A O 1
ATOM 4338 N N . GLY A 1 579 ? 459.641 -13.998 163.989 1.00 37.66 205 GLY A N 1
ATOM 4339 C CA . GLY A 1 579 ? 458.748 -13.100 163.273 1.00 30.84 205 GLY A CA 1
ATOM 4340 C C . GLY A 1 579 ? 459.270 -11.682 163.192 1.00 30.32 205 GLY A C 1
ATOM 4341 O O . GLY A 1 579 ? 458.506 -10.765 162.885 1.00 32.79 205 GLY A O 1
ATOM 4342 N N . LYS A 1 580 ? 460.559 -11.479 163.443 1.00 31.16 206 LYS A N 1
ATOM 4343 C CA . LYS A 1 580 ? 461.142 -10.146 163.383 1.00 29.67 206 LYS A CA 1
ATOM 4344 C C . LYS A 1 580 ? 462.402 -10.151 162.534 1.00 26.75 206 LYS A C 1
ATOM 4345 O O . LYS A 1 580 ? 463.034 -11.194 162.328 1.00 29.07 206 LYS A O 1
ATOM 4351 N N . ALA A 1 581 ? 462.750 -8.973 162.017 1.00 24.29 207 ALA A N 1
ATOM 4352 C CA . ALA A 1 581 ? 464.008 -8.747 161.314 1.00 26.12 207 ALA A CA 1
ATOM 4353 C C . ALA A 1 581 ? 464.815 -7.711 162.082 1.00 26.33 207 ALA A C 1
ATOM 4354 O O . ALA A 1 581 ? 464.251 -6.723 162.563 1.00 28.22 207 ALA A O 1
ATOM 4356 N N . THR A 1 582 ? 466.127 -7.917 162.190 1.00 22.21 208 THR A N 1
ATOM 4357 C CA . THR A 1 582 ? 466.997 -6.995 162.913 1.00 21.26 208 THR A CA 1
ATOM 4358 C C . THR A 1 582 ? 467.939 -6.281 161.956 1.00 21.31 208 THR A C 1
ATOM 4359 O O . THR A 1 582 ? 468.384 -6.866 160.964 1.00 20.99 208 THR A O 1
ATOM 4363 N N . GLY A 1 583 ? 468.222 -5.010 162.258 1.00 20.58 209 GLY A N 1
ATOM 4364 C CA . GLY A 1 583 ? 469.255 -4.248 161.574 1.00 19.64 209 GLY A CA 1
ATOM 4365 C C . GLY A 1 583 ? 470.042 -3.448 162.598 1.00 20.33 209 GLY A C 1
ATOM 4366 O O . GLY A 1 583 ? 469.574 -3.232 163.722 1.00 20.74 209 GLY A O 1
ATOM 4367 N N . VAL A 1 584 ? 471.237 -3.015 162.210 1.00 17.17 210 VAL A N 1
ATOM 4368 C CA . VAL A 1 584 ? 472.129 -2.271 163.099 1.00 16.91 210 VAL A CA 1
ATOM 4369 C C . VAL A 1 584 ? 471.868 -0.781 162.922 1.00 18.17 210 VAL A C 1
ATOM 4370 O O . VAL A 1 584 ? 472.156 -0.223 161.851 1.00 18.16 210 VAL A O 1
ATOM 4374 N N . VAL A 1 585 ? 471.358 -0.123 163.966 1.00 17.37 211 VAL A N 1
ATOM 4375 C CA . VAL A 1 585 ? 471.128 1.319 163.876 1.00 18.00 211 VAL A CA 1
ATOM 4376 C C . VAL A 1 585 ? 472.223 2.162 164.526 1.00 17.81 211 VAL A C 1
ATOM 4377 O O . VAL A 1 585 ? 472.387 3.325 164.155 1.00 18.95 211 VAL A O 1
ATOM 4381 N N . ALA A 1 586 ? 472.952 1.619 165.504 1.00 16.28 212 ALA A N 1
ATOM 4382 C CA . ALA A 1 586 ? 474.027 2.388 166.139 1.00 15.90 212 ALA A CA 1
ATOM 4383 C C . ALA A 1 586 ? 475.011 1.491 166.877 1.00 16.07 212 ALA A C 1
ATOM 4384 O O . ALA A 1 586 ? 474.616 0.478 167.488 1.00 17.23 212 ALA A O 1
ATOM 4386 N N . CYS A 1 587 ? 476.283 1.899 166.819 1.00 15.68 213 CYS A N 1
ATOM 4387 C CA A CYS A 1 587 ? 477.396 1.271 167.536 0.35 15.92 213 CYS A CA 1
ATOM 4388 C CA B CYS A 1 587 ? 477.366 1.280 167.556 0.65 15.73 213 CYS A CA 1
ATOM 4389 C C . CYS A 1 587 ? 478.289 2.369 168.093 1.00 16.20 213 CYS A C 1
ATOM 4390 O O . CYS A 1 587 ? 478.612 3.322 167.377 1.00 17.03 213 CYS A O 1
ATOM 4395 N N . VAL A 1 588 ? 478.702 2.226 169.352 1.00 15.31 214 VAL A N 1
ATOM 4396 C CA . VAL A 1 588 ? 479.657 3.135 169.985 1.00 15.45 214 VAL A CA 1
ATOM 4397 C C . VAL A 1 588 ? 480.922 2.344 170.319 1.00 15.58 214 VAL A C 1
ATOM 4398 O O . VAL A 1 588 ? 480.858 1.305 170.998 1.00 15.89 214 VAL A O 1
ATOM 4402 N N . LEU A 1 589 ? 482.055 2.829 169.818 1.00 14.33 215 LEU A N 1
ATOM 4403 C CA . LEU A 1 589 ? 483.357 2.207 170.006 1.00 15.51 215 LEU A CA 1
ATOM 4404 C C . LEU A 1 589 ? 484.235 3.122 170.822 1.00 16.02 215 LEU A C 1
ATOM 4405 O O . LEU A 1 589 ? 484.114 4.341 170.739 1.00 18.26 215 LEU A O 1
ATOM 4410 N N . GLN A 1 590 ? 485.123 2.522 171.604 1.00 16.68 216 GLN A N 1
ATOM 4411 C CA . GLN A 1 590 ? 486.190 3.240 172.308 1.00 16.23 216 GLN A CA 1
ATOM 4412 C C . GLN A 1 590 ? 487.506 2.755 171.730 1.00 15.30 216 GLN A C 1
ATOM 4413 O O . GLN A 1 590 ? 487.859 1.594 171.909 1.00 18.66 216 GLN A O 1
ATOM 4419 N N . VAL A 1 591 ? 488.232 3.623 171.034 1.00 16.30 217 VAL A N 1
ATOM 4420 C CA . VAL A 1 591 ? 489.476 3.235 170.371 1.00 15.67 217 VAL A CA 1
ATOM 4421 C C . VAL A 1 591 ? 490.624 3.439 171.363 1.00 15.73 217 VAL A C 1
ATOM 4422 O O . VAL A 1 591 ? 490.826 4.557 171.828 1.00 15.36 217 VAL A O 1
ATOM 4426 N N . PRO A 1 592 ? 491.364 2.376 171.719 1.00 17.33 218 PRO A N 1
ATOM 4427 C CA . PRO A 1 592 ? 492.520 2.586 172.602 1.00 18.87 218 PRO A CA 1
ATOM 4428 C C . PRO A 1 592 ? 493.540 3.478 171.902 1.00 16.38 218 PRO A C 1
ATOM 4429 O O . PRO A 1 592 ? 493.783 3.343 170.710 1.00 15.70 218 PRO A O 1
ATOM 4433 N N . ILE A 1 593 ? 494.082 4.443 172.628 1.00 15.81 219 ILE A N 1
ATOM 4434 C CA . ILE A 1 593 ? 495.028 5.326 171.992 1.00 18.21 219 ILE A CA 1
ATOM 4435 C C . ILE A 1 593 ? 496.264 4.537 171.596 1.00 18.25 219 ILE A C 1
ATOM 4436 O O . ILE A 1 593 ? 496.640 3.563 172.259 1.00 18.45 219 ILE A O 1
ATOM 4441 N N . GLY A 1 594 ? 496.838 4.902 170.460 1.00 16.32 220 GLY A N 1
ATOM 4442 C CA . GLY A 1 594 ? 497.972 4.166 169.937 1.00 13.45 220 GLY A CA 1
ATOM 4443 C C . GLY A 1 594 ? 498.264 4.658 168.548 1.00 14.70 220 GLY A C 1
ATOM 4444 O O . GLY A 1 594 ? 497.953 5.815 168.208 1.00 17.11 220 GLY A O 1
ATOM 4445 N N . LYS A 1 595 ? 498.791 3.761 167.724 1.00 14.74 221 LYS A N 1
ATOM 4446 C CA . LYS A 1 595 ? 499.301 4.157 166.423 1.00 17.18 221 LYS A CA 1
ATOM 4447 C C . LYS A 1 595 ? 498.192 4.687 165.514 1.00 15.44 221 LYS A C 1
ATOM 4448 O O . LYS A 1 595 ? 498.400 5.654 164.777 1.00 15.63 221 LYS A O 1
ATOM 4454 N N . GLU A 1 596 ? 497.004 4.093 165.588 1.00 14.08 222 GLU A N 1
ATOM 4455 C CA . GLU A 1 596 ? 495.942 4.533 164.679 1.00 14.74 222 GLU A CA 1
ATOM 4456 C C . GLU A 1 596 ? 495.388 5.897 165.074 1.00 13.34 222 GLU A C 1
ATOM 4457 O O . GLU A 1 596 ? 495.123 6.733 164.197 1.00 13.40 222 GLU A O 1
ATOM 4463 N N . THR A 1 597 ? 495.222 6.143 166.376 1.00 13.01 223 THR A N 1
ATOM 4464 C CA . THR A 1 597 ? 494.782 7.470 166.824 1.00 13.12 223 THR A CA 1
ATOM 4465 C C . THR A 1 597 ? 495.857 8.523 166.583 1.00 14.87 223 THR A C 1
ATOM 4466 O O . THR A 1 597 ? 495.528 9.675 166.269 1.00 14.82 223 THR A O 1
ATOM 4470 N N . ASP A 1 598 ? 497.136 8.136 166.685 1.00 15.65 224 ASP A N 1
ATOM 4471 C CA . ASP A 1 598 ? 498.216 9.048 166.274 1.00 15.41 224 ASP A CA 1
ATOM 4472 C C . ASP A 1 598 ? 498.045 9.467 164.807 1.00 13.50 224 ASP A C 1
ATOM 4473 O O . ASP A 1 598 ? 498.041 10.655 164.483 1.00 13.78 224 ASP A O 1
ATOM 4478 N N . ILE A 1 599 ? 497.879 8.493 163.923 1.00 13.85 225 ILE A N 1
ATOM 4479 C CA . ILE A 1 599 ? 497.771 8.783 162.497 1.00 13.89 225 ILE A CA 1
ATOM 4480 C C . ILE A 1 599 ? 496.588 9.688 162.211 1.00 13.11 225 ILE A C 1
ATOM 4481 O O . ILE A 1 599 ? 496.698 10.673 161.460 1.00 13.55 225 ILE A O 1
ATOM 4486 N N . ILE A 1 600 ? 495.443 9.360 162.801 1.00 12.71 226 ILE A N 1
ATOM 4487 C CA . ILE A 1 600 ? 494.211 10.111 162.523 1.00 13.17 226 ILE A CA 1
ATOM 4488 C C . ILE A 1 600 ? 494.351 11.549 162.998 1.00 12.78 226 ILE A C 1
ATOM 4489 O O . ILE A 1 600 ? 494.073 12.492 162.245 1.00 13.17 226 ILE A O 1
ATOM 4494 N N . CYS A 1 601 ? 494.808 11.723 164.239 1.00 13.15 227 CYS A N 1
ATOM 4495 C CA . CYS A 1 601 ? 494.929 13.079 164.804 1.00 14.50 227 CYS A CA 1
ATOM 4496 C C . CYS A 1 601 ? 495.943 13.909 164.018 1.00 13.53 227 CYS A C 1
ATOM 4497 O O . CYS A 1 601 ? 495.718 15.101 163.775 1.00 13.37 227 CYS A O 1
ATOM 4500 N N . ALA A 1 602 ? 497.019 13.261 163.562 1.00 12.94 228 ALA A N 1
ATOM 4501 C CA . ALA A 1 602 ? 498.053 13.956 162.783 1.00 12.67 228 ALA A CA 1
ATOM 4502 C C . ALA A 1 602 ? 497.514 14.448 161.454 1.00 13.35 228 ALA A C 1
ATOM 4503 O O . ALA A 1 602 ? 497.842 15.557 161.029 1.00 14.84 228 ALA A O 1
ATOM 4505 N N . GLU A 1 603 ? 496.708 13.641 160.769 1.00 13.93 229 GLU A N 1
ATOM 4506 C CA . GLU A 1 603 ? 496.103 14.111 159.510 1.00 13.49 229 GLU A CA 1
ATOM 4507 C C . GLU A 1 603 ? 495.189 15.313 159.734 1.00 12.68 229 GLU A C 1
ATOM 4508 O O . GLU A 1 603 ? 495.218 16.273 158.953 1.00 13.61 229 GLU A O 1
ATOM 4514 N N . TYR A 1 604 ? 494.361 15.286 160.786 1.00 13.12 230 TYR A N 1
ATOM 4515 C CA . TYR A 1 604 ? 493.519 16.472 161.044 1.00 14.08 230 TYR A CA 1
ATOM 4516 C C . TYR A 1 604 ? 494.389 17.701 161.232 1.00 13.09 230 TYR A C 1
ATOM 4517 O O . TYR A 1 604 ? 494.108 18.758 160.672 1.00 14.03 230 TYR A O 1
ATOM 4526 N N . ASP A 1 605 ? 495.466 17.552 161.989 1.00 13.30 231 ASP A N 1
ATOM 4527 C CA . ASP A 1 605 ? 496.369 18.673 162.212 1.00 14.58 231 ASP A CA 1
ATOM 4528 C C . ASP A 1 605 ? 497.000 19.155 160.906 1.00 14.83 231 ASP A C 1
ATOM 4529 O O . ASP A 1 605 ? 497.024 20.366 160.643 1.00 15.34 231 ASP A O 1
ATOM 4534 N N . ASN A 1 606 ? 497.488 18.223 160.080 1.00 15.18 232 ASN A N 1
ATOM 4535 C CA . ASN A 1 606 ? 498.080 18.599 158.794 1.00 17.19 232 ASN A CA 1
ATOM 4536 C C . ASN A 1 606 ? 497.090 19.374 157.932 1.00 16.26 232 ASN A C 1
ATOM 4537 O O . ASN A 1 606 ? 497.427 20.419 157.363 1.00 16.33 232 ASN A O 1
ATOM 4542 N N . LEU A 1 607 ? 495.870 18.857 157.807 1.00 15.07 233 LEU A N 1
ATOM 4543 C CA . LEU A 1 607 ? 494.898 19.518 156.941 1.00 15.84 233 LEU A CA 1
ATOM 4544 C C . LEU A 1 607 ? 494.467 20.872 157.526 1.00 16.88 233 LEU A C 1
ATOM 4545 O O . LEU A 1 607 ? 494.220 21.817 156.771 1.00 17.41 233 LEU A O 1
ATOM 4550 N N . VAL A 1 608 ? 494.431 21.002 158.851 1.00 16.60 234 VAL A N 1
ATOM 4551 C CA . VAL A 1 608 ? 494.098 22.311 159.417 1.00 15.61 234 VAL A CA 1
ATOM 4552 C C . VAL A 1 608 ? 495.226 23.296 159.146 1.00 16.03 234 VAL A C 1
ATOM 4553 O O . VAL A 1 608 ? 494.988 24.365 158.567 1.00 17.23 234 VAL A O 1
ATOM 4557 N N . SER A 1 609 ? 496.463 22.914 159.492 1.00 16.25 235 SER A N 1
ATOM 4558 C CA . SER A 1 609 ? 497.613 23.807 159.301 1.00 16.60 235 SER A CA 1
ATOM 4559 C C . SER A 1 609 ? 497.780 24.225 157.850 1.00 18.54 235 SER A C 1
ATOM 4560 O O . SER A 1 609 ? 498.184 25.351 157.582 1.00 23.12 235 SER A O 1
ATOM 4563 N N . LYS A 1 610 ? 497.481 23.331 156.909 1.00 19.41 236 LYS A N 1
ATOM 4564 C CA . LYS A 1 610 ? 497.696 23.666 155.499 1.00 18.89 236 LYS A CA 1
ATOM 4565 C C . LYS A 1 610 ? 496.529 24.431 154.888 1.00 21.79 236 LYS A C 1
ATOM 4566 O O . LYS A 1 610 ? 496.527 24.670 153.679 1.00 24.76 236 LYS A O 1
ATOM 4572 N N . GLY A 1 611 ? 495.534 24.814 155.695 1.00 19.80 237 GLY A N 1
ATOM 4573 C CA . GLY A 1 611 ? 494.384 25.552 155.185 1.00 18.51 237 GLY A CA 1
ATOM 4574 C C . GLY A 1 611 ? 493.479 24.769 154.254 1.00 19.48 237 GLY A C 1
ATOM 4575 O O . GLY A 1 611 ? 492.898 25.349 153.343 1.00 23.53 237 GLY A O 1
ATOM 4576 N N . GLN A 1 612 ? 493.351 23.461 154.452 1.00 19.30 238 GLN A N 1
ATOM 4577 C CA . GLN A 1 612 ? 492.547 22.659 153.533 1.00 18.05 238 GLN A CA 1
ATOM 4578 C C . GLN A 1 612 ? 491.094 22.495 153.981 1.00 19.43 238 GLN A C 1
ATOM 4579 O O . GLN A 1 612 ? 490.326 21.806 153.307 1.00 21.00 238 GLN A O 1
ATOM 4585 N N . PHE A 1 613 ? 490.679 23.125 155.078 1.00 19.97 239 PHE A N 1
ATOM 4586 C CA . PHE A 1 613 ? 489.262 23.073 155.459 1.00 20.96 239 PHE A CA 1
ATOM 4587 C C . PHE A 1 613 ? 488.527 24.304 154.955 1.00 23.05 239 PHE A C 1
ATOM 4588 O O . PHE A 1 613 ? 488.986 25.440 155.131 1.00 26.19 239 PHE A O 1
ATOM 4596 N N . ALA A 1 614 ? 487.392 24.068 154.312 1.00 21.77 240 ALA A N 1
ATOM 4597 C CA . ALA A 1 614 ? 486.478 25.134 153.933 1.00 19.86 240 ALA A CA 1
ATOM 4598 C C . ALA A 1 614 ? 485.528 25.400 155.101 1.00 20.52 240 ALA A C 1
ATOM 4599 O O . ALA A 1 614 ? 484.848 24.485 155.583 1.00 23.30 240 ALA A O 1
ATOM 4601 N N . THR A 1 615 ? 485.485 26.638 155.575 1.00 24.45 241 THR A N 1
ATOM 4602 C CA . THR A 1 615 ? 484.581 26.971 156.667 1.00 26.53 241 THR A CA 1
ATOM 4603 C C . THR A 1 615 ? 483.193 27.255 156.122 1.00 27.62 241 THR A C 1
ATOM 4604 O O . THR A 1 615 ? 483.037 28.046 155.202 1.00 32.34 241 THR A O 1
ATOM 4608 N N . VAL A 1 616 ? 482.185 26.603 156.692 1.00 28.37 242 VAL A N 1
ATOM 4609 C CA . VAL A 1 616 ? 480.798 26.810 156.282 1.00 32.16 242 VAL A CA 1
ATOM 4610 C C . VAL A 1 616 ? 479.915 26.816 157.524 1.00 38.92 242 VAL A C 1
ATOM 4611 O O . VAL A 1 616 ? 480.322 26.402 158.616 1.00 40.13 242 VAL A O 1
ATOM 4615 N N . ASP A 1 617 ? 478.695 27.300 157.353 1.00 43.19 243 ASP A N 1
ATOM 4616 C CA . ASP A 1 617 ? 477.707 27.272 158.421 1.00 50.80 243 ASP A CA 1
ATOM 4617 C C . ASP A 1 617 ? 476.568 26.362 158.011 1.00 46.39 243 ASP A C 1
ATOM 4618 O O . ASP A 1 617 ? 476.170 26.336 156.838 1.00 48.12 243 ASP A O 1
ATOM 4623 N N . ARG A 1 618 ? 476.101 25.576 158.968 1.00 42.78 244 ARG A N 1
ATOM 4624 C CA . ARG A 1 618 ? 475.059 24.594 158.730 1.00 42.58 244 ARG A CA 1
ATOM 4625 C C . ARG A 1 618 ? 473.761 24.953 159.447 1.00 43.02 244 ARG A C 1
ATOM 4626 O O . ARG A 1 618 ? 473.775 25.631 160.454 1.00 40.24 244 ARG A O 1
ATOM 4634 N N . PHE A 1 619 ? 472.636 24.498 158.912 1.00 44.57 245 PHE A N 1
ATOM 4635 C CA . PHE A 1 619 ? 471.329 24.727 159.533 1.00 45.28 245 PHE A CA 1
ATOM 4636 C C . PHE A 1 619 ? 471.150 26.214 159.850 1.00 49.39 245 PHE A C 1
ATOM 4637 O O . PHE A 1 619 ? 470.854 26.601 160.983 1.00 46.36 245 PHE A O 1
ATOM 4645 N N . GLY A 1 620 ? 471.377 27.044 158.835 1.00 53.53 246 GLY A N 1
ATOM 4646 C CA . GLY A 1 620 ? 471.390 28.488 159.017 1.00 52.83 246 GLY A CA 1
ATOM 4647 C C . GLY A 1 620 ? 472.631 28.971 159.745 1.00 56.60 246 GLY A C 1
ATOM 4648 O O . GLY A 1 620 ? 473.692 29.139 159.137 1.00 64.24 246 GLY A O 1
ATOM 4649 N N . GLY A 1 621 ? 472.497 29.204 161.045 1.00 55.93 247 GLY A N 1
ATOM 4650 C CA . GLY A 1 621 ? 473.621 29.587 161.881 1.00 54.43 247 GLY A CA 1
ATOM 4651 C C . GLY A 1 621 ? 473.637 28.799 163.172 1.00 56.08 247 GLY A C 1
ATOM 4652 O O . GLY A 1 621 ? 474.057 29.318 164.214 1.00 53.68 247 GLY A O 1
ATOM 4653 N N . ASP A 1 622 ? 473.165 27.552 163.108 1.00 53.59 248 ASP A N 1
ATOM 4654 C CA . ASP A 1 622 ? 473.170 26.674 164.279 1.00 48.89 248 ASP A CA 1
ATOM 4655 C C . ASP A 1 622 ? 474.592 26.498 164.828 1.00 47.63 248 ASP A C 1
ATOM 4656 O O . ASP A 1 622 ? 474.813 26.602 166.035 1.00 41.05 248 ASP A O 1
ATOM 4661 N N . HIS A 1 623 ? 475.552 26.268 163.936 1.00 51.33 249 HIS A N 1
ATOM 4662 C CA . HIS A 1 623 ? 476.941 26.049 164.320 1.00 48.47 249 HIS A CA 1
ATOM 4663 C C . HIS A 1 623 ? 477.835 26.246 163.101 1.00 46.71 249 HIS A C 1
ATOM 4664 O O . HIS A 1 623 ? 477.353 26.346 161.966 1.00 40.90 249 HIS A O 1
ATOM 4671 N N . THR A 1 624 ? 479.141 26.332 163.354 1.00 44.48 250 THR A N 1
ATOM 4672 C CA . THR A 1 624 ? 480.150 26.408 162.304 1.00 40.84 250 THR A CA 1
ATOM 4673 C C . THR A 1 624 ? 480.757 25.027 162.074 1.00 35.78 250 THR A C 1
ATOM 4674 O O . THR A 1 624 ? 481.082 24.326 163.034 1.00 40.20 250 THR A O 1
ATOM 4678 N N . VAL A 1 625 ? 480.899 24.639 160.806 1.00 30.99 251 VAL A N 1
ATOM 4679 C CA . VAL A 1 625 ? 481.562 23.388 160.462 1.00 28.53 251 VAL A CA 1
ATOM 4680 C C . VAL A 1 625 ? 482.618 23.638 159.394 1.00 25.38 251 VAL A C 1
ATOM 4681 O O . VAL A 1 625 ? 482.397 24.389 158.436 1.00 26.00 251 VAL A O 1
ATOM 4685 N N . ASN A 1 626 ? 483.748 22.966 159.544 1.00 21.32 252 ASN A N 1
ATOM 4686 C CA . ASN A 1 626 ? 484.791 22.969 158.540 1.00 18.88 252 ASN A CA 1
ATOM 4687 C C . ASN A 1 626 ? 484.712 21.663 157.756 1.00 18.23 252 ASN A C 1
ATOM 4688 O O . ASN A 1 626 ? 484.545 20.586 158.337 1.00 18.76 252 ASN A O 1
ATOM 4693 N N . MET A 1 627 ? 484.790 21.769 156.431 1.00 16.69 253 MET A N 1
ATOM 4694 C CA . MET A 1 627 ? 484.633 20.618 155.546 1.00 15.90 253 MET A CA 1
ATOM 4695 C C . MET A 1 627 ? 485.887 20.421 154.719 1.00 15.86 253 MET A C 1
ATOM 4696 O O . MET A 1 627 ? 486.543 21.394 154.347 1.00 16.13 253 MET A O 1
ATOM 4701 N N . THR A 1 628 ? 486.181 19.156 154.427 1.00 14.31 254 THR A N 1
ATOM 4702 C CA . THR A 1 628 ? 487.205 18.748 153.452 1.00 15.35 254 THR A CA 1
ATOM 4703 C C . THR A 1 628 ? 486.697 17.478 152.767 1.00 15.22 254 THR A C 1
ATOM 4704 O O . THR A 1 628 ? 485.581 17.028 153.020 1.00 14.11 254 THR A O 1
ATOM 4708 N N . GLY A 1 629 ? 487.500 16.913 151.874 1.00 16.29 255 GLY A N 1
ATOM 4709 C CA . GLY A 1 629 ? 487.106 15.714 151.144 1.00 14.92 255 GLY A CA 1
ATOM 4710 C C . GLY A 1 629 ? 486.729 16.008 149.706 1.00 15.02 255 GLY A C 1
ATOM 4711 O O . GLY A 1 629 ? 486.918 17.122 149.208 1.00 17.63 255 GLY A O 1
ATOM 4712 N N . ASN A 1 630 ? 486.157 15.003 149.045 1.00 14.78 256 ASN A N 1
ATOM 4713 C CA . ASN A 1 630 ? 485.889 15.048 147.604 1.00 15.00 256 ASN A CA 1
ATOM 4714 C C . ASN A 1 630 ? 484.529 15.650 147.276 1.00 16.86 256 ASN A C 1
ATOM 4715 O O . ASN A 1 630 ? 483.654 15.010 146.657 1.00 16.67 256 ASN A O 1
ATOM 4720 N N . ALA A 1 631 ? 484.345 16.901 147.678 1.00 16.28 257 ALA A N 1
ATOM 4721 C CA . ALA A 1 631 ? 483.140 17.623 147.317 1.00 17.44 257 ALA A CA 1
ATOM 4722 C C . ALA A 1 631 ? 483.187 18.020 145.845 1.00 18.41 257 ALA A C 1
ATOM 4723 O O . ALA A 1 631 ? 484.237 18.008 145.203 1.00 20.50 257 ALA A O 1
ATOM 4725 N N . LEU A 1 632 ? 482.026 18.402 145.327 1.00 18.31 258 LEU A N 1
ATOM 4726 C CA . LEU A 1 632 ? 481.950 19.167 144.083 1.00 17.86 258 LEU A CA 1
ATOM 4727 C C . LEU A 1 632 ? 480.969 20.299 144.340 1.00 17.61 258 LEU A C 1
ATOM 4728 O O . LEU A 1 632 ? 479.756 20.088 144.364 1.00 17.78 258 LEU A O 1
ATOM 4733 N N . ILE A 1 633 ? 481.491 21.492 144.585 1.00 18.85 259 ILE A N 1
ATOM 4734 C CA . ILE A 1 633 ? 480.650 22.639 144.895 1.00 20.47 259 ILE A CA 1
ATOM 4735 C C . ILE A 1 633 ? 480.256 23.278 143.565 1.00 22.97 259 ILE A C 1
ATOM 4736 O O . ILE A 1 633 ? 480.977 24.122 143.020 1.00 25.22 259 ILE A O 1
ATOM 4741 N N . GLN A 1 634 ? 479.102 22.870 143.032 1.00 22.02 260 GLN A N 1
ATOM 4742 C CA . GLN A 1 634 ? 478.649 23.413 141.743 1.00 26.43 260 GLN A CA 1
ATOM 4743 C C . GLN A 1 634 ? 478.314 24.892 141.826 1.00 28.76 260 GLN A C 1
ATOM 4744 O O . GLN A 1 634 ? 478.286 25.571 140.810 1.00 28.97 260 GLN A O 1
ATOM 4750 N N . ASN A 1 635 ? 478.087 25.397 143.035 1.00 30.13 261 ASN A N 1
ATOM 4751 C CA . ASN A 1 635 ? 477.978 26.831 143.258 1.00 32.01 261 ASN A CA 1
ATOM 4752 C C . ASN A 1 635 ? 479.186 27.598 142.717 1.00 32.97 261 ASN A C 1
ATOM 4753 O O . ASN A 1 635 ? 479.045 28.714 142.233 1.00 36.85 261 ASN A O 1
ATOM 4758 N N . ASP A 1 636 ? 480.369 27.003 142.823 1.00 30.67 262 ASP A N 1
ATOM 4759 C CA . ASP A 1 636 ? 481.611 27.575 142.308 1.00 26.09 262 ASP A CA 1
ATOM 4760 C C . ASP A 1 636 ? 481.667 27.237 140.825 1.00 25.17 262 ASP A C 1
ATOM 4761 O O . ASP A 1 636 ? 481.928 26.092 140.450 1.00 25.06 262 ASP A O 1
ATOM 4766 N N . GLY A 1 637 ? 481.394 28.229 139.975 1.00 26.22 263 GLY A N 1
ATOM 4767 C CA . GLY A 1 637 ? 481.256 27.978 138.549 1.00 21.07 263 GLY A CA 1
ATOM 4768 C C . GLY A 1 637 ? 482.456 27.301 137.906 1.00 24.54 263 GLY A C 1
ATOM 4769 O O . GLY A 1 637 ? 482.306 26.518 136.968 1.00 27.55 263 GLY A O 1
ATOM 4770 N N . LYS A 1 638 ? 483.655 27.585 138.416 1.00 28.71 264 LYS A N 1
ATOM 4771 C CA . LYS A 1 638 ? 484.865 27.012 137.837 1.00 27.37 264 LYS A CA 1
ATOM 4772 C C . LYS A 1 638 ? 485.228 25.649 138.419 1.00 24.96 264 LYS A C 1
ATOM 4773 O O . LYS A 1 638 ? 486.242 25.078 138.008 1.00 24.76 264 LYS A O 1
ATOM 4779 N N . ALA A 1 639 ? 484.433 25.119 139.353 1.00 22.84 265 ALA A N 1
ATOM 4780 C CA . ALA A 1 639 ? 484.752 23.820 139.960 1.00 23.73 265 ALA A CA 1
ATOM 4781 C C . ALA A 1 639 ? 484.449 22.708 138.969 1.00 22.66 265 ALA A C 1
ATOM 4782 O O . ALA A 1 639 ? 483.346 22.647 138.425 1.00 22.71 265 ALA A O 1
ATOM 4784 N N . ILE A 1 640 ? 485.417 21.830 138.724 1.00 21.17 266 ILE A N 1
ATOM 4785 C CA . ILE A 1 640 ? 485.218 20.827 137.685 1.00 19.76 266 ILE A CA 1
ATOM 4786 C C . ILE A 1 640 ? 485.945 19.539 138.062 1.00 18.62 266 ILE A C 1
ATOM 4787 O O . ILE A 1 640 ? 486.081 18.624 137.253 1.00 18.46 266 ILE A O 1
ATOM 4792 N N . SER A 1 641 ? 486.354 19.445 139.327 1.00 18.40 267 SER A N 1
ATOM 4793 C CA . SER A 1 641 ? 487.133 18.319 139.819 1.00 17.14 267 SER A CA 1
ATOM 4794 C C . SER A 1 641 ? 486.878 18.135 141.311 1.00 17.77 267 SER A C 1
ATOM 4795 O O . SER A 1 641 ? 486.317 19.011 141.971 1.00 17.49 267 SER A O 1
ATOM 4798 N N . LYS A 1 642 ? 487.322 17.006 141.851 1.00 16.36 268 LYS A N 1
ATOM 4799 C CA . LYS A 1 642 ? 486.997 16.670 143.229 1.00 15.54 268 LYS A CA 1
ATOM 4800 C C . LYS A 1 642 ? 487.667 17.651 144.202 1.00 16.11 268 LYS A C 1
ATOM 4801 O O . LYS A 1 642 ? 488.817 18.058 144.001 1.00 17.94 268 LYS A O 1
ATOM 4807 N N . GLY A 1 643 ? 486.928 18.049 145.233 1.00 14.54 269 GLY A N 1
ATOM 4808 C CA . GLY A 1 643 ? 487.471 18.869 146.293 1.00 15.30 269 GLY A CA 1
ATOM 4809 C C . GLY A 1 643 ? 486.805 20.226 146.413 1.00 17.30 269 GLY A C 1
ATOM 4810 O O . GLY A 1 643 ? 486.147 20.709 145.475 1.00 17.95 269 GLY A O 1
ATOM 4811 N N . TYR A 1 644 ? 486.997 20.858 147.572 1.00 17.26 270 TYR A N 1
ATOM 4812 C CA . TYR A 1 644 ? 486.668 22.259 147.744 1.00 16.75 270 TYR A CA 1
ATOM 4813 C C . TYR A 1 644 ? 487.665 23.130 146.996 1.00 17.62 270 TYR A C 1
ATOM 4814 O O . TYR A 1 644 ? 488.693 22.650 146.503 1.00 20.00 270 TYR A O 1
ATOM 4823 N N . ALA A 1 645 ? 487.358 24.423 146.903 1.00 18.57 271 ALA A N 1
ATOM 4824 C CA . ALA A 1 645 ? 488.175 25.321 146.090 1.00 21.38 271 ALA A CA 1
ATOM 4825 C C . ALA A 1 645 ? 489.632 25.355 146.561 1.00 20.92 271 ALA A C 1
ATOM 4826 O O . ALA A 1 645 ? 490.545 25.452 145.727 1.00 20.30 271 ALA A O 1
ATOM 4828 N N . VAL A 1 646 ? 489.863 25.266 147.874 1.00 18.61 272 VAL A N 1
ATOM 4829 C CA . VAL A 1 646 ? 491.238 25.265 148.375 1.00 19.04 272 VAL A CA 1
ATOM 4830 C C . VAL A 1 646 ? 492.002 24.052 147.846 1.00 18.88 272 VAL A C 1
ATOM 4831 O O . VAL A 1 646 ? 493.188 24.148 147.519 1.00 22.77 272 VAL A O 1
ATOM 4835 N N . ALA A 1 647 ? 491.324 22.913 147.748 1.00 18.44 273 ALA A N 1
ATOM 4836 C CA . ALA A 1 647 ? 491.988 21.707 147.279 1.00 18.20 273 ALA A CA 1
ATOM 4837 C C . ALA A 1 647 ? 492.346 21.851 145.798 1.00 18.44 273 ALA A C 1
ATOM 4838 O O . ALA A 1 647 ? 493.462 21.506 145.391 1.00 19.73 273 ALA A O 1
ATOM 4840 N N . HIS A 1 648 ? 491.424 22.396 144.999 1.00 18.94 274 HIS A N 1
ATOM 4841 C CA . HIS A 1 648 ? 491.731 22.644 143.590 1.00 18.53 274 HIS A CA 1
ATOM 4842 C C . HIS A 1 648 ? 492.989 23.498 143.456 1.00 20.56 274 HIS A C 1
ATOM 4843 O O . HIS A 1 648 ? 493.836 23.242 142.595 1.00 20.67 274 HIS A O 1
ATOM 4850 N N . ARG A 1 649 ? 493.110 24.522 144.298 1.00 20.15 275 ARG A N 1
ATOM 4851 C CA . ARG A 1 649 ? 494.238 25.435 144.174 1.00 21.45 275 ARG A CA 1
ATOM 4852 C C . ARG A 1 649 ? 495.550 24.760 144.552 1.00 21.80 275 ARG A C 1
ATOM 4853 O O . ARG A 1 649 ? 496.584 25.016 143.912 1.00 18.73 275 ARG A O 1
ATOM 4861 N N . ALA A 1 650 ? 495.522 23.922 145.596 1.00 19.33 276 ALA A N 1
ATOM 4862 C CA . ALA A 1 650 ? 496.760 23.356 146.136 1.00 19.57 276 ALA A CA 1
ATOM 4863 C C . ALA A 1 650 ? 497.424 22.423 145.129 1.00 18.00 276 ALA A C 1
ATOM 4864 O O . ALA A 1 650 ? 498.646 22.342 145.076 1.00 18.23 276 ALA A O 1
ATOM 4866 N N . ARG A 1 651 ? 496.633 21.775 144.285 1.00 18.11 277 ARG A N 1
ATOM 4867 C CA . ARG A 1 651 ? 497.214 20.885 143.291 1.00 17.75 277 ARG A CA 1
ATOM 4868 C C . ARG A 1 651 ? 498.008 21.647 142.243 1.00 23.18 277 ARG A C 1
ATOM 4869 O O . ARG A 1 651 ? 498.900 21.069 141.620 1.00 24.56 277 ARG A O 1
ATOM 4877 N N . VAL A 1 652 ? 497.697 22.928 142.046 1.00 22.48 278 VAL A N 1
ATOM 4878 C CA . VAL A 1 652 ? 498.396 23.756 141.066 1.00 20.06 278 VAL A CA 1
ATOM 4879 C C . VAL A 1 652 ? 499.520 24.571 141.717 1.00 20.49 278 VAL A C 1
ATOM 4880 O O . VAL A 1 652 ? 500.617 24.667 141.170 1.00 24.33 278 VAL A O 1
ATOM 4884 N N . THR A 1 653 ? 499.272 25.159 142.883 1.00 20.78 279 THR A N 1
ATOM 4885 C CA . THR A 1 653 ? 500.253 26.094 143.447 1.00 20.53 279 THR A CA 1
ATOM 4886 C C . THR A 1 653 ? 501.377 25.435 144.232 1.00 20.14 279 THR A C 1
ATOM 4887 O O . THR A 1 653 ? 502.405 26.071 144.453 1.00 21.24 279 THR A O 1
ATOM 4891 N N . SER A 1 654 ? 501.186 24.209 144.723 1.00 19.51 280 SER A N 1
ATOM 4892 C CA . SER A 1 654 ? 502.273 23.538 145.446 1.00 18.88 280 SER A CA 1
ATOM 4893 C C . SER A 1 654 ? 503.522 23.466 144.565 1.00 20.34 280 SER A C 1
ATOM 4894 O O . SER A 1 654 ? 503.439 23.222 143.363 1.00 21.52 280 SER A O 1
ATOM 4897 N N . ASN A 1 655 ? 504.677 23.708 145.168 1.00 20.63 281 ASN A N 1
ATOM 4898 C CA . ASN A 1 655 ? 505.941 23.570 144.473 1.00 20.41 281 ASN A CA 1
ATOM 4899 C C . ASN A 1 655 ? 506.673 22.295 144.858 1.00 20.76 281 ASN A C 1
ATOM 4900 O O . ASN A 1 655 ? 507.827 22.117 144.465 1.00 19.25 281 ASN A O 1
ATOM 4905 N N . VAL A 1 656 ? 506.013 21.404 145.612 1.00 19.25 282 VAL A N 1
ATOM 4906 C CA . VAL A 1 656 ? 506.637 20.164 146.063 1.00 20.59 282 VAL A CA 1
ATOM 4907 C C . VAL A 1 656 ? 505.926 18.944 145.481 1.00 22.29 282 VAL A C 1
ATOM 4908 O O . VAL A 1 656 ? 506.538 18.155 144.760 1.00 21.07 282 VAL A O 1
ATOM 4912 N N . TYR A 1 657 ? 504.639 18.765 145.804 1.00 21.25 283 TYR A N 1
ATOM 4913 C CA . TYR A 1 657 ? 503.907 17.584 145.342 1.00 19.37 283 TYR A CA 1
ATOM 4914 C C . TYR A 1 657 ? 502.422 17.887 145.230 1.00 19.16 283 TYR A C 1
ATOM 4915 O O . TYR A 1 657 ? 501.753 18.111 146.245 1.00 16.50 283 TYR A O 1
ATOM 4924 N N . GLY A 1 658 ? 501.891 17.835 144.007 1.00 18.94 284 GLY A N 1
ATOM 4925 C CA . GLY A 1 658 ? 500.535 18.265 143.731 1.00 18.16 284 GLY A CA 1
ATOM 4926 C C . GLY A 1 658 ? 499.440 17.407 144.361 1.00 20.53 284 GLY A C 1
ATOM 4927 O O . GLY A 1 658 ? 498.340 17.900 144.599 1.00 19.52 284 GLY A O 1
ATOM 4928 N N . LYS A 1 659 ? 499.725 16.138 144.627 1.00 18.21 285 LYS A N 1
ATOM 4929 C CA . LYS A 1 659 ? 498.707 15.261 145.201 1.00 18.02 285 LYS A CA 1
ATOM 4930 C C . LYS A 1 659 ? 498.778 15.145 146.719 1.00 16.06 285 LYS A C 1
ATOM 4931 O O . LYS A 1 659 ? 498.122 14.272 147.272 1.00 16.65 285 LYS A O 1
ATOM 4937 N N . ALA A 1 660 ? 499.574 15.968 147.401 1.00 15.49 286 ALA A N 1
ATOM 4938 C CA . ALA A 1 660 ? 499.880 15.693 148.817 1.00 15.80 286 ALA A CA 1
ATOM 4939 C C . ALA A 1 660 ? 498.613 15.601 149.684 1.00 18.05 286 ALA A C 1
ATOM 4940 O O . ALA A 1 660 ? 498.490 14.710 150.537 1.00 16.26 286 ALA A O 1
ATOM 4942 N N . ASN A 1 661 ? 497.693 16.542 149.489 1.00 15.49 287 ASN A N 1
ATOM 4943 C CA . ASN A 1 661 ? 496.477 16.572 150.312 1.00 15.90 287 ASN A CA 1
ATOM 4944 C C . ASN A 1 661 ? 495.555 15.411 150.001 1.00 15.71 287 ASN A C 1
ATOM 4945 O O . ASN A 1 661 ? 494.783 14.992 150.870 1.00 16.20 287 ASN A O 1
ATOM 4950 N N . ASP A 1 662 ? 495.622 14.879 148.780 1.00 15.11 288 ASP A N 1
ATOM 4951 C CA . ASP A 1 662 ? 494.831 13.694 148.448 1.00 15.16 288 ASP A CA 1
ATOM 4952 C C . ASP A 1 662 ? 495.387 12.459 149.148 1.00 15.15 288 ASP A C 1
ATOM 4953 O O . ASP A 1 662 ? 494.625 11.611 149.618 1.00 14.78 288 ASP A O 1
ATOM 4958 N N . VAL A 1 663 ? 496.712 12.383 149.282 1.00 15.17 289 VAL A N 1
ATOM 4959 C CA . VAL A 1 663 ? 497.316 11.326 150.092 1.00 14.20 289 VAL A CA 1
ATOM 4960 C C . VAL A 1 663 ? 496.880 11.479 151.562 1.00 13.12 289 VAL A C 1
ATOM 4961 O O . VAL A 1 663 ? 496.505 10.499 152.212 1.00 14.07 289 VAL A O 1
ATOM 4965 N N . SER A 1 664 ? 496.906 12.706 152.074 1.00 13.07 290 SER A N 1
ATOM 4966 C CA . SER A 1 664 ? 496.533 12.949 153.468 1.00 13.64 290 SER A CA 1
ATOM 4967 C C . SER A 1 664 ? 495.047 12.543 153.707 1.00 13.81 290 SER A C 1
ATOM 4968 O O . SER A 1 664 ? 494.733 11.846 154.666 1.00 13.51 290 SER A O 1
ATOM 4971 N N . LEU A 1 665 ? 494.162 12.898 152.778 1.00 13.89 291 LEU A N 1
ATOM 4972 C CA . LEU A 1 665 ? 492.732 12.618 152.940 1.00 13.54 291 LEU A CA 1
ATOM 4973 C C . LEU A 1 665 ? 492.457 11.136 152.841 1.00 13.21 291 LEU A C 1
ATOM 4974 O O . LEU A 1 665 ? 491.613 10.607 153.572 1.00 15.12 291 LEU A O 1
ATOM 4979 N N . GLN A 1 666 ? 493.149 10.457 151.918 1.00 12.97 292 GLN A N 1
ATOM 4980 C CA . GLN A 1 666 ? 492.974 9.021 151.786 1.00 12.75 292 GLN A CA 1
ATOM 4981 C C . GLN A 1 666 ? 493.444 8.305 153.048 1.00 12.88 292 GLN A C 1
ATOM 4982 O O . GLN A 1 666 ? 492.748 7.421 153.571 1.00 15.28 292 GLN A O 1
ATOM 4988 N N . ARG A 1 667 ? 494.607 8.677 153.558 1.00 12.99 293 ARG A N 1
ATOM 4989 C CA . ARG A 1 667 ? 495.074 8.050 154.799 1.00 13.28 293 ARG A CA 1
ATOM 4990 C C . ARG A 1 667 ? 494.073 8.326 155.943 1.00 12.42 293 ARG A C 1
ATOM 4991 O O . ARG A 1 667 ? 493.737 7.430 156.714 1.00 12.07 293 ARG A O 1
ATOM 4999 N N . LEU A 1 668 ? 493.564 9.551 156.015 1.00 12.40 294 LEU A N 1
ATOM 5000 C CA . LEU A 1 668 ? 492.637 9.924 157.080 1.00 12.09 294 LEU A CA 1
ATOM 5001 C C . LEU A 1 668 ? 491.372 9.058 156.981 1.00 13.37 294 LEU A C 1
ATOM 5002 O O . LEU A 1 668 ? 490.988 8.399 157.955 1.00 13.24 294 LEU A O 1
ATOM 5007 N N . ALA A 1 669 ? 490.788 8.978 155.782 1.00 12.80 295 ALA A N 1
ATOM 5008 C CA . ALA A 1 669 ? 489.567 8.209 155.625 1.00 12.19 295 ALA A CA 1
ATOM 5009 C C . ALA A 1 669 ? 489.822 6.731 155.835 1.00 12.84 295 ALA A C 1
ATOM 5010 O O . ALA A 1 669 ? 488.982 6.028 156.425 1.00 12.35 295 ALA A O 1
ATOM 5012 N N . GLU A 1 670 ? 490.948 6.228 155.324 1.00 11.91 296 GLU A N 1
ATOM 5013 C CA . GLU A 1 670 ? 491.149 4.781 155.356 1.00 11.90 296 GLU A CA 1
ATOM 5014 C C . GLU A 1 670 ? 491.526 4.315 156.758 1.00 12.13 296 GLU A C 1
ATOM 5015 O O . GLU A 1 670 ? 491.175 3.208 157.163 1.00 13.68 296 GLU A O 1
ATOM 5021 N N . THR A 1 671 ? 492.202 5.164 157.524 1.00 11.82 297 THR A N 1
ATOM 5022 C CA . THR A 1 671 ? 492.602 4.770 158.874 1.00 11.98 297 THR A CA 1
ATOM 5023 C C . THR A 1 671 ? 491.373 4.752 159.817 1.00 12.42 297 THR A C 1
ATOM 5024 O O . THR A 1 671 ? 491.198 3.823 160.598 1.00 12.42 297 THR A O 1
ATOM 5028 N N . VAL A 1 672 ? 490.512 5.762 159.712 1.00 14.44 298 VAL A N 1
ATOM 5029 C CA . VAL A 1 672 ? 489.268 5.751 160.463 1.00 13.22 298 VAL A CA 1
ATOM 5030 C C . VAL A 1 672 ? 488.458 4.524 160.042 1.00 13.59 298 VAL A C 1
ATOM 5031 O O . VAL A 1 672 ? 488.015 3.738 160.886 1.00 13.19 298 VAL A O 1
ATOM 5035 N N . TRP A 1 673 ? 488.341 4.314 158.727 1.00 13.87 299 TRP A N 1
ATOM 5036 C CA . TRP A 1 673 ? 487.571 3.183 158.203 1.00 15.74 299 TRP A CA 1
ATOM 5037 C C . TRP A 1 673 ? 488.101 1.866 158.736 1.00 17.21 299 TRP A C 1
ATOM 5038 O O . TRP A 1 673 ? 487.330 0.985 159.123 1.00 17.45 299 TRP A O 1
ATOM 5049 N N . SER A 1 674 ? 489.420 1.730 158.763 1.00 18.58 300 SER A N 1
ATOM 5050 C CA . SER A 1 674 ? 490.042 0.476 159.172 1.00 18.98 300 SER A CA 1
ATOM 5051 C C . SER A 1 674 ? 489.749 0.171 160.649 1.00 14.32 300 SER A C 1
ATOM 5052 O O . SER A 1 674 ? 489.431 -0.962 161.013 1.00 16.47 300 SER A O 1
ATOM 5055 N N . VAL A 1 675 ? 489.862 1.182 161.500 1.00 14.46 301 VAL A N 1
ATOM 5056 C CA . VAL A 1 675 ? 489.532 1.031 162.903 1.00 14.97 301 VAL A CA 1
ATOM 5057 C C . VAL A 1 675 ? 488.073 0.564 163.062 1.00 15.60 301 VAL A C 1
ATOM 5058 O O . VAL A 1 675 ? 487.759 -0.282 163.903 1.00 15.10 301 VAL A O 1
ATOM 5062 N N . VAL A 1 676 ? 487.178 1.132 162.269 1.00 15.08 302 VAL A N 1
ATOM 5063 C CA . VAL A 1 676 ? 485.778 0.770 162.384 1.00 15.62 302 VAL A CA 1
ATOM 5064 C C . VAL A 1 676 ? 485.520 -0.637 161.820 1.00 16.06 302 VAL A C 1
ATOM 5065 O O . VAL A 1 676 ? 484.773 -1.427 162.403 1.00 18.41 302 VAL A O 1
ATOM 5069 N N . GLU A 1 677 ? 486.145 -0.966 160.693 1.00 16.27 303 GLU A N 1
ATOM 5070 C CA . GLU A 1 677 ? 485.879 -2.231 160.022 1.00 15.20 303 GLU A CA 1
ATOM 5071 C C . GLU A 1 677 ? 486.255 -3.431 160.895 1.00 16.86 303 GLU A C 1
ATOM 5072 O O . GLU A 1 677 ? 485.598 -4.478 160.829 1.00 18.97 303 GLU A O 1
ATOM 5078 N N . LYS A 1 678 ? 487.268 -3.280 161.746 1.00 17.25 304 LYS A N 1
ATOM 5079 C CA . LYS A 1 678 ? 487.705 -4.371 162.605 1.00 18.09 304 LYS A CA 1
ATOM 5080 C C . LYS A 1 678 ? 486.597 -4.806 163.577 1.00 18.91 304 LYS A C 1
ATOM 5081 O O . LYS A 1 678 ? 486.490 -5.992 163.918 1.00 20.58 304 LYS A O 1
ATOM 5087 N N . ARG A 1 679 ? 485.769 -3.857 164.020 1.00 16.99 305 ARG A N 1
ATOM 5088 C CA . ARG A 1 679 ? 484.621 -4.192 164.850 1.00 15.42 305 ARG A CA 1
ATOM 5089 C C . ARG A 1 679 ? 483.352 -4.446 164.033 1.00 15.36 305 ARG A C 1
ATOM 5090 O O . ARG A 1 679 ? 482.504 -5.227 164.455 1.00 18.97 305 ARG A O 1
ATOM 5098 N N . LEU A 1 680 ? 483.195 -3.791 162.885 1.00 15.80 306 LEU A N 1
ATOM 5099 C CA . LEU A 1 680 ? 481.917 -3.783 162.184 1.00 16.27 306 LEU A CA 1
ATOM 5100 C C . LEU A 1 680 ? 482.139 -4.321 160.790 1.00 17.19 306 LEU A C 1
ATOM 5101 O O . LEU A 1 680 ? 482.377 -3.547 159.855 1.00 17.90 306 LEU A O 1
ATOM 5106 N N . SER A 1 681 ? 482.052 -5.643 160.637 1.00 16.23 307 SER A N 1
ATOM 5107 C CA . SER A 1 681 ? 482.373 -6.241 159.344 1.00 17.21 307 SER A CA 1
ATOM 5108 C C . SER A 1 681 ? 481.307 -5.957 158.279 1.00 20.85 307 SER A C 1
ATOM 5109 O O . SER A 1 681 ? 481.573 -6.176 157.101 1.00 21.93 307 SER A O 1
ATOM 5112 N N . PHE A 1 682 ? 480.123 -5.459 158.665 1.00 19.50 308 PHE A N 1
ATOM 5113 C CA . PHE A 1 682 ? 479.135 -5.091 157.660 1.00 17.82 308 PHE A CA 1
ATOM 5114 C C . PHE A 1 682 ? 479.525 -3.822 156.907 1.00 18.17 308 PHE A C 1
ATOM 5115 O O . PHE A 1 682 ? 479.003 -3.576 155.817 1.00 18.03 308 PHE A O 1
ATOM 5123 N N . MET A 1 683 ? 480.426 -3.015 157.475 1.00 17.98 309 MET A N 1
ATOM 5124 C CA . MET A 1 683 ? 480.778 -1.736 156.856 1.00 15.65 309 MET A CA 1
ATOM 5125 C C . MET A 1 683 ? 481.414 -1.905 155.480 1.00 15.15 309 MET A C 1
ATOM 5126 O O . MET A 1 683 ? 480.956 -1.254 154.533 1.00 17.26 309 MET A O 1
ATOM 5131 N N . PRO A 1 684 ? 482.451 -2.759 155.313 1.00 16.61 310 PRO A N 1
ATOM 5132 C CA . PRO A 1 684 ? 482.962 -2.973 153.944 1.00 16.83 310 PRO A CA 1
ATOM 5133 C C . PRO A 1 684 ? 481.914 -3.585 153.006 1.00 18.39 310 PRO A C 1
ATOM 5134 O O . PRO A 1 684 ? 481.882 -3.248 151.811 1.00 19.85 310 PRO A O 1
ATOM 5138 N N . ALA A 1 685 ? 481.048 -4.459 153.529 1.00 17.68 311 ALA A N 1
ATOM 5139 C CA . ALA A 1 685 ? 479.963 -5.019 152.721 1.00 17.73 311 ALA A CA 1
ATOM 5140 C C . ALA A 1 685 ? 478.998 -3.924 152.265 1.00 16.51 311 ALA A C 1
ATOM 5141 O O . ALA A 1 685 ? 478.444 -3.998 151.161 1.00 19.12 311 ALA A O 1
ATOM 5143 N N . TYR A 1 686 ? 478.779 -2.923 153.115 1.00 15.92 312 TYR A N 1
ATOM 5144 C CA . TYR A 1 686 ? 477.921 -1.808 152.749 1.00 15.38 312 TYR A CA 1
ATOM 5145 C C . TYR A 1 686 ? 478.589 -0.967 151.676 1.00 15.82 312 TYR A C 1
ATOM 5146 O O . TYR A 1 686 ? 477.964 -0.619 150.664 1.00 17.36 312 TYR A O 1
ATOM 5155 N N . ARG A 1 687 ? 479.870 -0.669 151.868 1.00 15.95 313 ARG A N 1
ATOM 5156 C CA . ARG A 1 687 ? 480.655 0.021 150.845 1.00 15.53 313 ARG A CA 1
ATOM 5157 C C . ARG A 1 687 ? 480.583 -0.711 149.496 1.00 15.06 313 ARG A C 1
ATOM 5158 O O . ARG A 1 687 ? 480.258 -0.107 148.469 1.00 16.33 313 ARG A O 1
ATOM 5166 N N . ASP A 1 688 ? 480.865 -2.013 149.495 1.00 15.48 314 ASP A N 1
ATOM 5167 C CA . ASP A 1 688 ? 480.858 -2.751 148.231 1.00 18.36 314 ASP A CA 1
ATOM 5168 C C . ASP A 1 688 ? 479.479 -2.736 147.577 1.00 20.93 314 ASP A C 1
ATOM 5169 O O . ASP A 1 688 ? 479.369 -2.800 146.356 1.00 23.63 314 ASP A O 1
ATOM 5174 N N . LEU A 1 689 ? 478.424 -2.620 148.378 1.00 22.01 315 LEU A N 1
ATOM 5175 C CA . LEU A 1 689 ? 477.079 -2.767 147.856 1.00 22.01 315 LEU A CA 1
ATOM 5176 C C . LEU A 1 689 ? 476.563 -1.487 147.188 1.00 20.76 315 LEU A C 1
ATOM 5177 O O . LEU A 1 689 ? 475.821 -1.566 146.202 1.00 22.31 315 LEU A O 1
ATOM 5182 N N . VAL A 1 690 ? 476.947 -0.315 147.695 1.00 16.95 316 VAL A N 1
ATOM 5183 C CA . VAL A 1 690 ? 476.310 0.927 147.254 1.00 15.66 316 VAL A CA 1
ATOM 5184 C C . VAL A 1 690 ? 477.189 1.853 146.412 1.00 17.14 316 VAL A C 1
ATOM 5185 O O . VAL A 1 690 ? 476.654 2.778 145.797 1.00 18.53 316 VAL A O 1
ATOM 5189 N N . ILE A 1 691 ? 478.506 1.671 146.402 1.00 17.14 317 ILE A N 1
ATOM 5190 C CA . ILE A 1 691 ? 479.370 2.524 145.590 1.00 18.87 317 ILE A CA 1
ATOM 5191 C C . ILE A 1 691 ? 479.538 1.873 144.226 1.00 19.45 317 ILE A C 1
ATOM 5192 O O . ILE A 1 691 ? 480.018 0.742 144.136 1.00 22.16 317 ILE A O 1
ATOM 5197 N N . THR A 1 692 ? 479.156 2.583 143.166 1.00 18.68 318 THR A N 1
ATOM 5198 C CA . THR A 1 692 ? 479.324 2.041 141.821 1.00 19.21 318 THR A CA 1
ATOM 5199 C C . THR A 1 692 ? 480.782 2.120 141.387 1.00 20.03 318 THR A C 1
ATOM 5200 O O . THR A 1 692 ? 481.586 2.868 141.965 1.00 20.51 318 THR A O 1
ATOM 5204 N N . GLU A 1 693 ? 481.116 1.350 140.347 1.00 18.83 319 GLU A N 1
ATOM 5205 C CA . GLU A 1 693 ? 482.427 1.452 139.711 1.00 20.72 319 GLU A CA 1
ATOM 5206 C C . GLU A 1 693 ? 482.743 2.889 139.312 1.00 20.26 319 GLU A C 1
ATOM 5207 O O . GLU A 1 693 ? 483.899 3.322 139.386 1.00 23.36 319 GLU A O 1
ATOM 5213 N N . GLN A 1 694 ? 481.724 3.628 138.880 1.00 18.76 320 GLN A N 1
ATOM 5214 C CA . GLN A 1 694 ? 481.944 5.009 138.464 1.00 20.78 320 GLN A CA 1
ATOM 5215 C C . GLN A 1 694 ? 482.127 5.941 139.650 1.00 20.06 320 GLN A C 1
ATOM 5216 O O . GLN A 1 694 ? 482.666 7.036 139.485 1.00 21.92 320 GLN A O 1
ATOM 5222 N N . GLY A 1 695 ? 481.678 5.528 140.831 1.00 18.27 321 GLY A N 1
ATOM 5223 C CA . GLY A 1 695 ? 481.819 6.360 142.022 1.00 17.54 321 GLY A CA 1
ATOM 5224 C C . GLY A 1 695 ? 483.073 6.092 142.828 1.00 16.13 321 GLY A C 1
ATOM 5225 O O . GLY A 1 695 ? 483.514 6.952 143.583 1.00 17.51 321 GLY A O 1
ATOM 5226 N N . LYS A 1 696 ? 483.638 4.898 142.689 1.00 16.55 322 LYS A N 1
ATOM 5227 C CA . LYS A 1 696 ? 484.839 4.523 143.437 1.00 18.25 322 LYS A CA 1
ATOM 5228 C C . LYS A 1 696 ? 486.009 5.514 143.333 1.00 18.20 322 LYS A C 1
ATOM 5229 O O . LYS A 1 696 ? 486.628 5.798 144.347 1.00 18.29 322 LYS A O 1
ATOM 5235 N N . PRO A 1 697 ? 486.300 6.092 142.148 1.00 17.96 323 PRO A N 1
ATOM 5236 C CA . PRO A 1 697 ? 487.435 7.039 142.113 1.00 16.40 323 PRO A CA 1
ATOM 5237 C C . PRO A 1 697 ? 487.174 8.316 142.903 1.00 18.36 323 PRO A C 1
ATOM 5238 O O . PRO A 1 697 ? 488.124 9.036 143.224 1.00 19.19 323 PRO A O 1
ATOM 5242 N N . PHE A 1 698 ? 485.915 8.582 143.259 1.00 17.31 324 PHE A N 1
ATOM 5243 C CA . PHE A 1 698 ? 485.567 9.817 143.940 1.00 15.19 324 PHE A CA 1
ATOM 5244 C C . PHE A 1 698 ? 485.241 9.644 145.414 1.00 14.12 324 PHE A C 1
ATOM 5245 O O . PHE A 1 698 ? 484.944 10.631 146.089 1.00 16.16 324 PHE A O 1
ATOM 5253 N N . MET A 1 699 ? 485.363 8.427 145.939 1.00 14.22 325 MET A N 1
ATOM 5254 C CA . MET A 1 699 ? 485.439 8.216 147.386 1.00 15.04 325 MET A CA 1
ATOM 5255 C C . MET A 1 699 ? 486.867 8.459 147.884 1.00 15.91 325 MET A C 1
ATOM 5256 O O . MET A 1 699 ? 487.826 8.469 147.105 1.00 15.08 325 MET A O 1
ATOM 5261 N N . LEU A 1 700 ? 487.006 8.664 149.194 1.00 15.40 326 LEU A N 1
ATOM 5262 C CA . LEU A 1 700 ? 488.328 8.792 149.810 1.00 14.22 326 LEU A CA 1
ATOM 5263 C C . LEU A 1 700 ? 488.877 7.401 150.062 1.00 15.87 326 LEU A C 1
ATOM 5264 O O . LEU A 1 700 ? 488.454 6.717 150.994 1.00 14.88 326 LEU A O 1
ATOM 5269 N N . GLY A 1 701 ? 489.790 6.958 149.207 1.00 15.13 327 GLY A N 1
ATOM 5270 C CA . GLY A 1 701 ? 490.328 5.617 149.367 1.00 16.09 327 GLY A CA 1
ATOM 5271 C C . GLY A 1 701 ? 489.228 4.575 149.247 1.00 16.75 327 GLY A C 1
ATOM 5272 O O . GLY A 1 701 ? 488.142 4.837 148.706 1.00 18.56 327 GLY A O 1
ATOM 5273 N N . ALA A 1 702 ? 489.494 3.406 149.818 1.00 15.65 328 ALA A N 1
ATOM 5274 C CA . ALA A 1 702 ? 488.593 2.257 149.712 1.00 15.82 328 ALA A CA 1
ATOM 5275 C C . ALA A 1 702 ? 487.597 2.279 150.885 1.00 14.50 328 ALA A C 1
ATOM 5276 O O . ALA A 1 702 ? 487.552 1.385 151.738 1.00 14.40 328 ALA A O 1
ATOM 5278 N N . THR A 1 703 ? 486.822 3.364 150.930 1.00 15.51 329 THR A N 1
ATOM 5279 C CA . THR A 1 703 ? 485.878 3.616 152.004 1.00 13.84 329 THR A CA 1
ATOM 5280 C C . THR A 1 703 ? 484.549 4.057 151.400 1.00 16.33 329 THR A C 1
ATOM 5281 O O . THR A 1 703 ? 484.427 4.263 150.191 1.00 17.12 329 THR A O 1
ATOM 5285 N N . ALA A 1 704 ? 483.541 4.194 152.250 1.00 16.30 330 ALA A N 1
ATOM 5286 C CA . ALA A 1 704 ? 482.286 4.809 151.850 1.00 16.54 330 ALA A CA 1
ATOM 5287 C C . ALA A 1 704 ? 482.218 6.251 152.324 1.00 16.57 330 ALA A C 1
ATOM 5288 O O . ALA A 1 704 ? 481.129 6.794 152.496 1.00 17.12 330 ALA A O 1
ATOM 5290 N N . THR A 1 705 ? 483.380 6.871 152.531 1.00 14.07 331 THR A N 1
ATOM 5291 C CA . THR A 1 705 ? 483.465 8.265 152.921 1.00 13.30 331 THR A CA 1
ATOM 5292 C C . THR A 1 705 ? 483.912 9.119 151.723 1.00 14.02 331 THR A C 1
ATOM 5293 O O . THR A 1 705 ? 484.923 8.804 151.091 1.00 13.18 331 THR A O 1
ATOM 5297 N N . ASN A 1 706 ? 483.204 10.228 151.462 1.00 13.11 332 ASN A N 1
ATOM 5298 C CA . ASN A 1 706 ? 483.692 11.239 150.540 1.00 13.92 332 ASN A CA 1
ATOM 5299 C C . ASN A 1 706 ? 483.824 12.632 151.148 1.00 14.56 332 ASN A C 1
ATOM 5300 O O . ASN A 1 706 ? 484.626 13.427 150.652 1.00 15.01 332 ASN A O 1
ATOM 5305 N N . ILE A 1 707 ? 483.114 12.931 152.238 1.00 14.02 333 ILE A N 1
ATOM 5306 C CA . ILE A 1 707 ? 483.233 14.223 152.903 1.00 14.17 333 ILE A CA 1
ATOM 5307 C C . ILE A 1 707 ? 483.602 14.002 154.369 1.00 14.17 333 ILE A C 1
ATOM 5308 O O . ILE A 1 707 ? 483.160 13.028 154.990 1.00 14.09 333 ILE A O 1
ATOM 5313 N N . ILE A 1 708 ? 484.429 14.899 154.911 1.00 13.40 334 ILE A N 1
ATOM 5314 C CA . ILE A 1 708 ? 484.870 14.842 156.303 1.00 13.38 334 ILE A CA 1
ATOM 5315 C C . ILE A 1 708 ? 484.647 16.218 156.919 1.00 14.38 334 ILE A C 1
ATOM 5316 O O . ILE A 1 708 ? 485.113 17.226 156.378 1.00 15.39 334 ILE A O 1
ATOM 5321 N N . SER A 1 709 ? 483.927 16.268 158.035 1.00 13.17 335 SER A N 1
ATOM 5322 C CA . SER A 1 709 ? 483.699 17.540 158.712 1.00 13.87 335 SER A CA 1
ATOM 5323 C C . SER A 1 709 ? 484.603 17.667 159.929 1.00 14.74 335 SER A C 1
ATOM 5324 O O . SER A 1 709 ? 485.230 16.700 160.368 1.00 16.84 335 SER A O 1
ATOM 5327 N N . LEU A 1 710 ? 484.679 18.872 160.484 1.00 13.86 336 LEU A N 1
ATOM 5328 C CA . LEU A 1 710 ? 485.478 19.099 161.682 1.00 14.07 336 LEU A CA 1
ATOM 5329 C C . LEU A 1 710 ? 484.882 20.260 162.454 1.00 16.57 336 LEU A C 1
ATOM 5330 O O . LEU A 1 710 ? 484.741 21.350 161.895 1.00 18.63 336 LEU A O 1
ATOM 5335 N N . THR A 1 711 ? 484.513 20.022 163.716 1.00 15.82 337 THR A N 1
ATOM 5336 C CA . THR A 1 711 ? 483.951 21.054 164.584 1.00 16.34 337 THR A CA 1
ATOM 5337 C C . THR A 1 711 ? 484.827 21.231 165.809 1.00 15.95 337 THR A C 1
ATOM 5338 O O . THR A 1 711 ? 485.537 20.321 166.225 1.00 17.49 337 THR A O 1
ATOM 5342 N N . GLU A 1 712 ? 484.723 22.402 166.419 1.00 17.11 338 GLU A N 1
ATOM 5343 C CA . GLU A 1 712 ? 485.564 22.806 167.535 1.00 17.28 338 GLU A CA 1
ATOM 5344 C C . GLU A 1 712 ? 484.653 23.336 168.633 1.00 18.11 338 GLU A C 1
ATOM 5345 O O . GLU A 1 712 ? 484.049 24.402 168.485 1.00 19.06 338 GLU A O 1
ATOM 5351 N N . ASN A 1 713 ? 484.525 22.560 169.711 1.00 17.85 339 ASN A N 1
ATOM 5352 C CA . ASN A 1 713 ? 483.675 22.908 170.860 1.00 17.89 339 ASN A CA 1
ATOM 5353 C C . ASN A 1 713 ? 482.251 23.330 170.456 1.00 18.15 339 ASN A C 1
ATOM 5354 O O . ASN A 1 713 ? 481.700 24.276 171.004 1.00 20.19 339 ASN A O 1
ATOM 5359 N N . GLN A 1 714 ? 481.653 22.608 169.510 1.00 19.91 340 GLN A N 1
ATOM 5360 C CA . GLN A 1 714 ? 480.371 23.008 168.906 1.00 24.04 340 GLN A CA 1
ATOM 5361 C C . GLN A 1 714 ? 479.253 22.058 169.298 1.00 23.90 340 GLN A C 1
ATOM 5362 O O . GLN A 1 714 ? 479.400 20.839 169.193 1.00 24.78 340 GLN A O 1
ATOM 5368 N N . GLY A 1 715 ? 478.118 22.619 169.704 1.00 24.07 341 GLY A N 1
ATOM 5369 C CA . GLY A 1 715 ? 476.881 21.854 169.777 1.00 24.20 341 GLY A CA 1
ATOM 5370 C C . GLY A 1 715 ? 476.167 21.837 168.425 1.00 24.16 341 GLY A C 1
ATOM 5371 O O . GLY A 1 715 ? 476.472 22.609 167.506 1.00 24.20 341 GLY A O 1
ATOM 5372 N N . VAL A 1 716 ? 475.214 20.922 168.291 1.00 22.43 342 VAL A N 1
ATOM 5373 C CA . VAL A 1 716 ? 474.432 20.783 167.067 1.00 21.11 342 VAL A CA 1
ATOM 5374 C C . VAL A 1 716 ? 473.011 20.418 167.456 1.00 19.76 342 VAL A C 1
ATOM 5375 O O . VAL A 1 716 ? 472.800 19.489 168.245 1.00 22.34 342 VAL A O 1
ATOM 5379 N N . MET A 1 717 ? 472.031 21.123 166.902 1.00 19.54 343 MET A N 1
ATOM 5380 C CA . MET A 1 717 ? 470.637 20.813 167.235 1.00 20.66 343 MET A CA 1
ATOM 5381 C C . MET A 1 717 ? 470.300 19.385 166.800 1.00 20.72 343 MET A C 1
ATOM 5382 O O . MET A 1 717 ? 470.965 18.808 165.928 1.00 21.63 343 MET A O 1
ATOM 5387 N N . LEU A 1 718 ? 469.286 18.806 167.435 1.00 19.67 344 LEU A N 1
ATOM 5388 C CA . LEU A 1 718 ? 468.808 17.486 167.035 1.00 21.64 344 LEU A CA 1
ATOM 5389 C C . LEU A 1 718 ? 468.307 17.535 165.600 1.00 23.78 344 LEU A C 1
ATOM 5390 O O . LEU A 1 718 ? 467.642 18.488 165.202 1.00 25.62 344 LEU A O 1
ATOM 5395 N N . HIS A 1 719 ? 468.643 16.512 164.838 1.00 25.75 345 HIS A N 1
ATOM 5396 C CA . HIS A 1 719 ? 468.319 16.446 163.430 1.00 26.81 345 HIS A CA 1
ATOM 5397 C C . HIS A 1 719 ? 468.514 15.094 162.787 1.00 25.61 345 HIS A C 1
ATOM 5398 O O . HIS A 1 719 ? 469.111 14.214 163.333 1.00 22.49 345 HIS A O 1
ATOM 5405 N N . LEU A 1 720 ? 467.904 14.931 161.634 1.00 30.16 346 LEU A N 1
ATOM 5406 C CA . LEU A 1 720 ? 468.236 13.824 160.762 1.00 28.52 346 LEU A CA 1
ATOM 5407 C C . LEU A 1 720 ? 469.044 14.364 159.611 1.00 28.77 346 LEU A C 1
ATOM 5408 O O . LEU A 1 720 ? 468.698 15.400 159.039 1.00 38.86 346 LEU A O 1
ATOM 5413 N N . ASP A 1 721 ? 470.113 13.680 159.245 1.00 29.01 347 ASP A N 1
ATOM 5414 C CA . ASP A 1 721 ? 470.713 14.024 157.993 1.00 31.49 347 ASP A CA 1
ATOM 5415 C C . ASP A 1 721 ? 469.761 13.442 156.917 1.00 41.75 347 ASP A C 1
ATOM 5416 O O . ASP A 1 721 ? 468.887 12.597 157.164 1.00 49.67 347 ASP A O 1
ATOM 5421 N N . THR A 1 722 ? 469.886 13.889 155.700 1.00 42.45 348 THR A N 1
ATOM 5422 C CA . THR A 1 722 ? 468.928 13.377 154.721 1.00 37.68 348 THR A CA 1
ATOM 5423 C C . THR A 1 722 ? 469.595 12.827 153.482 1.00 33.53 348 THR A C 1
ATOM 5424 O O . THR A 1 722 ? 469.186 11.778 152.975 1.00 36.22 348 THR A O 1
ATOM 5428 N N . ASP A 1 723 ? 470.613 13.525 152.983 1.00 27.45 349 ASP A N 1
ATOM 5429 C CA . ASP A 1 723 ? 471.238 13.157 151.714 1.00 30.71 349 ASP A CA 1
ATOM 5430 C C . ASP A 1 723 ? 472.599 12.501 151.919 1.00 25.92 349 ASP A C 1
ATOM 5431 O O . ASP A 1 723 ? 473.495 12.642 151.084 1.00 24.49 349 ASP A O 1
ATOM 5436 N N . ASP A 1 724 ? 472.742 11.759 153.021 1.00 21.60 350 ASP A N 1
ATOM 5437 C CA . ASP A 1 724 ? 473.959 11.031 153.331 1.00 21.25 350 ASP A CA 1
ATOM 5438 C C . ASP A 1 724 ? 473.749 9.528 153.182 1.00 19.93 350 ASP A C 1
ATOM 5439 O O . ASP A 1 724 ? 472.687 9.068 152.766 1.00 20.15 350 ASP A O 1
ATOM 5444 N N . GLY A 1 725 ? 474.777 8.761 153.517 1.00 18.19 351 GLY A N 1
ATOM 5445 C CA . GLY A 1 725 ? 474.771 7.332 153.296 1.00 15.87 351 GLY A CA 1
ATOM 5446 C C . GLY A 1 725 ? 473.963 6.598 154.341 1.00 17.61 351 GLY A C 1
ATOM 5447 O O . GLY A 1 725 ? 473.256 7.197 155.162 1.00 20.01 351 GLY A O 1
ATOM 5448 N N . VAL A 1 726 ? 474.045 5.273 154.292 1.00 17.20 352 VAL A N 1
ATOM 5449 C CA . VAL A 1 726 ? 473.227 4.451 155.178 1.00 15.62 352 VAL A CA 1
ATOM 5450 C C . VAL A 1 726 ? 473.786 4.490 156.605 1.00 17.08 352 VAL A C 1
ATOM 5451 O O . VAL A 1 726 ? 473.030 4.463 157.573 1.00 16.99 352 VAL A O 1
ATOM 5455 N N . TRP A 1 727 ? 475.112 4.557 156.743 1.00 15.94 353 TRP A N 1
ATOM 5456 C CA . TRP A 1 727 ? 475.741 4.671 158.054 1.00 15.89 353 TRP A CA 1
ATOM 5457 C C . TRP A 1 727 ? 476.748 5.799 158.023 1.00 17.12 353 TRP A C 1
ATOM 5458 O O . TRP A 1 727 ? 477.424 6.006 157.023 1.00 18.28 353 TRP A O 1
ATOM 5469 N N . THR A 1 728 ? 476.839 6.536 159.121 1.00 17.69 354 THR A N 1
ATOM 5470 C CA . THR A 1 728 ? 477.792 7.627 159.247 1.00 17.20 354 THR A CA 1
ATOM 5471 C C . THR A 1 728 ? 478.732 7.342 160.417 1.00 17.39 354 THR A C 1
ATOM 5472 O O . THR A 1 728 ? 478.334 6.722 161.403 1.00 16.85 354 THR A O 1
ATOM 5476 N N . ILE A 1 729 ? 479.991 7.764 160.281 1.00 17.15 355 ILE A N 1
ATOM 5477 C CA . ILE A 1 729 ? 480.983 7.658 161.356 1.00 15.90 355 ILE A CA 1
ATOM 5478 C C . ILE A 1 729 ? 481.190 9.047 161.933 1.00 15.10 355 ILE A C 1
ATOM 5479 O O . ILE A 1 729 ? 481.376 10.008 161.181 1.00 16.55 355 ILE A O 1
ATOM 5484 N N . ILE A 1 730 ? 481.167 9.152 163.265 1.00 13.49 356 ILE A N 1
ATOM 5485 C CA . ILE A 1 730 ? 481.550 10.379 163.955 1.00 13.27 356 ILE A CA 1
ATOM 5486 C C . ILE A 1 730 ? 482.605 10.028 165.000 1.00 13.56 356 ILE A C 1
ATOM 5487 O O . ILE A 1 730 ? 482.474 9.014 165.700 1.00 14.70 356 ILE A O 1
ATOM 5492 N N . LEU A 1 731 ? 483.653 10.849 165.089 1.00 12.75 357 LEU A N 1
ATOM 5493 C CA . LEU A 1 731 ? 484.679 10.655 166.105 1.00 12.38 357 LEU A CA 1
ATOM 5494 C C . LEU A 1 731 ? 484.966 11.965 166.786 1.00 12.77 357 LEU A C 1
ATOM 5495 O O . LEU A 1 731 ? 484.624 13.027 166.269 1.00 14.30 357 LEU A O 1
ATOM 5500 N N . TRP A 1 732 ? 485.650 11.870 167.925 1.00 12.92 358 TRP A N 1
ATOM 5501 C CA . TRP A 1 732 ? 486.085 13.017 168.707 1.00 13.35 358 TRP A CA 1
ATOM 5502 C C . TRP A 1 732 ? 487.454 12.754 169.309 1.00 13.54 358 TRP A C 1
ATOM 5503 O O . TRP A 1 732 ? 487.781 11.623 169.671 1.00 13.47 358 TRP A O 1
ATOM 5514 N N . PHE A 1 733 ? 488.214 13.829 169.477 1.00 13.47 359 PHE A N 1
ATOM 5515 C CA . PHE A 1 733 ? 489.451 13.784 170.237 1.00 13.77 359 PHE A CA 1
ATOM 5516 C C . PHE A 1 733 ? 489.706 15.174 170.800 1.00 13.42 359 PHE A C 1
ATOM 5517 O O . PHE A 1 733 ? 489.193 16.176 170.289 1.00 14.84 359 PHE A O 1
ATOM 5525 N N . HIS A 1 734 ? 490.534 15.225 171.829 1.00 13.59 360 HIS A N 1
ATOM 5526 C CA . HIS A 1 734 ? 490.709 16.433 172.629 1.00 15.15 360 HIS A CA 1
ATOM 5527 C C . HIS A 1 734 ? 492.151 16.941 172.616 1.00 14.33 360 HIS A C 1
ATOM 5528 O O . HIS A 1 734 ? 493.090 16.165 172.505 1.00 14.70 360 HIS A O 1
ATOM 5535 N N . ARG A 1 735 ? 492.283 18.256 172.757 1.00 14.19 361 ARG A N 1
ATOM 5536 C CA . ARG A 1 735 ? 493.565 18.962 172.805 1.00 15.24 361 ARG A CA 1
ATOM 5537 C C . ARG A 1 735 ? 493.522 19.926 173.984 1.00 15.49 361 ARG A C 1
ATOM 5538 O O . ARG A 1 735 ? 492.519 20.620 174.164 1.00 18.45 361 ARG A O 1
ATOM 5546 N N . HIS A 1 736 ? 494.604 19.963 174.767 1.00 15.41 362 HIS A N 1
ATOM 5547 C CA . HIS A 1 736 ? 494.766 20.778 175.979 1.00 15.97 362 HIS A CA 1
ATOM 5548 C C . HIS A 1 736 ? 493.960 20.237 177.170 1.00 18.29 362 HIS A C 1
ATOM 5549 O O . HIS A 1 736 ? 493.135 19.332 177.026 1.00 19.78 362 HIS A O 1
ATOM 5556 N N . SER A 1 737 ? 494.222 20.788 178.349 1.00 17.29 363 SER A N 1
ATOM 5557 C CA A SER A 1 737 ? 493.558 20.349 179.559 0.59 16.85 363 SER A CA 1
ATOM 5558 C CA B SER A 1 737 ? 493.564 20.358 179.569 0.41 16.89 363 SER A CA 1
ATOM 5559 C C . SER A 1 737 ? 492.356 21.239 179.854 1.00 18.17 363 SER A C 1
ATOM 5560 O O . SER A 1 737 ? 492.231 22.353 179.328 1.00 18.98 363 SER A O 1
ATOM 5565 N N . GLY A 1 738 ? 491.471 20.733 180.693 1.00 18.58 364 GLY A N 1
ATOM 5566 C CA . GLY A 1 738 ? 490.340 21.517 181.129 1.00 18.35 364 GLY A CA 1
ATOM 5567 C C . GLY A 1 738 ? 489.170 20.639 181.498 1.00 18.33 364 GLY A C 1
ATOM 5568 O O . GLY A 1 738 ? 489.267 19.411 181.556 1.00 18.67 364 GLY A O 1
ATOM 5569 N N . ILE A 1 739 ? 488.047 21.292 181.743 1.00 17.47 365 ILE A N 1
ATOM 5570 C CA . ILE A 1 739 ? 486.820 20.613 182.110 1.00 17.92 365 ILE A CA 1
ATOM 5571 C C . ILE A 1 739 ? 485.771 20.995 181.081 1.00 17.59 365 ILE A C 1
ATOM 5572 O O . ILE A 1 739 ? 485.656 22.175 180.716 1.00 18.85 365 ILE A O 1
ATOM 5577 N N . ILE A 1 740 ? 485.018 20.003 180.619 1.00 16.65 366 ILE A N 1
ATOM 5578 C CA . ILE A 1 740 ? 483.925 20.227 179.687 1.00 16.62 366 ILE A CA 1
ATOM 5579 C C . ILE A 1 740 ? 482.618 19.889 180.395 1.00 17.08 366 ILE A C 1
ATOM 5580 O O . ILE A 1 740 ? 482.473 18.787 180.939 1.00 17.34 366 ILE A O 1
ATOM 5585 N N . ALA A 1 741 ? 481.679 20.831 180.381 1.00 16.67 367 ALA A N 1
ATOM 5586 C CA . ALA A 1 741 ? 480.320 20.559 180.827 1.00 17.99 367 ALA A CA 1
ATOM 5587 C C . ALA A 1 741 ? 479.404 20.518 179.626 1.00 18.53 367 ALA A C 1
ATOM 5588 O O . ALA A 1 741 ? 479.572 21.293 178.691 1.00 19.75 367 ALA A O 1
ATOM 5590 N N . GLY A 1 742 ? 478.424 19.621 179.638 1.00 19.37 368 GLY A N 1
ATOM 5591 C CA . GLY A 1 742 ? 477.592 19.487 178.450 1.00 18.75 368 GLY A CA 1
ATOM 5592 C C . GLY A 1 742 ? 478.371 18.894 177.279 1.00 19.15 368 GLY A C 1
ATOM 5593 O O . GLY A 1 742 ? 479.361 18.186 177.462 1.00 20.09 368 GLY A O 1
ATOM 5594 N N . GLY A 1 743 ? 477.912 19.199 176.067 1.00 19.07 369 GLY A N 1
ATOM 5595 C CA . GLY A 1 743 ? 478.512 18.683 174.854 1.00 16.37 369 GLY A CA 1
ATOM 5596 C C . GLY A 1 743 ? 478.270 17.215 174.595 1.00 16.96 369 GLY A C 1
ATOM 5597 O O . GLY A 1 743 ? 478.953 16.628 173.753 1.00 16.27 369 GLY A O 1
ATOM 5598 N N . GLU A 1 744 ? 477.307 16.602 175.290 1.00 17.32 370 GLU A N 1
ATOM 5599 C CA . GLU A 1 744 ? 476.998 15.189 175.071 1.00 17.15 370 GLU A CA 1
ATOM 5600 C C . GLU A 1 744 ? 476.516 14.929 173.652 1.00 16.87 370 GLU A C 1
ATOM 5601 O O . GLU A 1 744 ? 475.853 15.772 173.051 1.00 18.60 370 GLU A O 1
ATOM 5607 N N . PHE A 1 745 ? 476.848 13.753 173.124 1.00 16.33 371 PHE A N 1
ATOM 5608 C CA . PHE A 1 745 ? 476.187 13.256 171.929 1.00 15.94 371 PHE A CA 1
ATOM 5609 C C . PHE A 1 745 ? 474.922 12.542 172.372 1.00 16.45 371 PHE A C 1
ATOM 5610 O O . PHE A 1 745 ? 474.968 11.705 173.283 1.00 17.20 371 PHE A O 1
ATOM 5618 N N . VAL A 1 746 ? 473.801 12.887 171.754 1.00 16.70 372 VAL A N 1
ATOM 5619 C CA . VAL A 1 746 ? 472.494 12.432 172.233 1.00 17.74 372 VAL A CA 1
ATOM 5620 C C . VAL A 1 746 ? 471.762 11.711 171.107 1.00 17.38 372 VAL A C 1
ATOM 5621 O O . VAL A 1 746 ? 471.606 12.257 170.011 1.00 17.55 372 VAL A O 1
ATOM 5625 N N . LEU A 1 747 ? 471.302 10.490 171.397 1.00 17.36 373 LEU A N 1
ATOM 5626 C CA . LEU A 1 747 ? 470.507 9.679 170.484 1.00 16.62 373 LEU A CA 1
ATOM 5627 C C . LEU A 1 747 ? 469.156 9.474 171.165 1.00 21.70 373 LEU A C 1
ATOM 5628 O O . LEU A 1 747 ? 468.870 8.390 171.692 1.00 18.97 373 LEU A O 1
ATOM 5633 N N . PRO A 1 748 ? 468.297 10.507 171.158 1.00 20.43 374 PRO A N 1
ATOM 5634 C CA . PRO A 1 748 ? 467.108 10.465 172.027 1.00 22.47 374 PRO A CA 1
ATOM 5635 C C . PRO A 1 748 ? 466.119 9.382 171.647 1.00 23.60 374 PRO A C 1
ATOM 5636 O O . PRO A 1 748 ? 465.369 8.931 172.513 1.00 26.01 374 PRO A O 1
ATOM 5640 N N . SER A 1 749 ? 466.116 8.925 170.395 1.00 21.49 375 SER A N 1
ATOM 5641 C CA . SER A 1 749 ? 465.197 7.853 170.043 1.00 21.24 375 SER A CA 1
ATOM 5642 C C . SER A 1 749 ? 465.697 6.484 170.502 1.00 22.82 375 SER A C 1
ATOM 5643 O O . SER A 1 749 ? 464.913 5.535 170.539 1.00 24.41 375 SER A O 1
ATOM 5646 N N . LEU A 1 750 ? 466.981 6.371 170.840 1.00 22.27 376 LEU A N 1
ATOM 5647 C CA . LEU A 1 750 ? 467.540 5.194 171.504 1.00 21.68 376 LEU A CA 1
ATOM 5648 C C . LEU A 1 750 ? 467.579 5.333 173.009 1.00 23.04 376 LEU A C 1
ATOM 5649 O O . LEU A 1 750 ? 467.895 4.362 173.695 1.00 28.43 376 LEU A O 1
ATOM 5654 N N . GLY A 1 751 ? 467.284 6.522 173.535 1.00 23.02 377 GLY A N 1
ATOM 5655 C CA . GLY A 1 751 ? 467.222 6.736 174.976 1.00 22.59 377 GLY A CA 1
ATOM 5656 C C . GLY A 1 751 ? 468.579 6.811 175.660 1.00 21.27 377 GLY A C 1
ATOM 5657 O O . GLY A 1 751 ? 468.672 6.532 176.859 1.00 21.81 377 GLY A O 1
ATOM 5658 N N . ILE A 1 752 ? 469.622 7.210 174.921 1.00 19.94 378 ILE A N 1
ATOM 5659 C CA . ILE A 1 752 ? 470.986 7.187 175.429 1.00 19.52 378 ILE A CA 1
ATOM 5660 C C . ILE A 1 752 ? 471.729 8.445 174.989 1.00 19.56 378 ILE A C 1
ATOM 5661 O O . ILE A 1 752 ? 471.359 9.105 174.009 1.00 18.92 378 ILE A O 1
ATOM 5666 N N . SER A 1 753 ? 472.780 8.758 175.738 1.00 18.65 379 SER A N 1
ATOM 5667 C CA . SER A 1 753 ? 473.693 9.849 175.442 1.00 18.05 379 SER A CA 1
ATOM 5668 C C . SER A 1 753 ? 475.051 9.453 176.002 1.00 17.85 379 SER A C 1
ATOM 5669 O O . SER A 1 753 ? 475.144 8.516 176.793 1.00 19.29 379 SER A O 1
ATOM 5672 N N . PHE A 1 754 ? 476.101 10.150 175.578 1.00 16.80 380 PHE A N 1
ATOM 5673 C CA . PHE A 1 754 ? 477.440 9.902 176.123 1.00 16.30 380 PHE A CA 1
ATOM 5674 C C . PHE A 1 754 ? 478.339 11.098 175.932 1.00 16.83 380 PHE A C 1
ATOM 5675 O O . PHE A 1 754 ? 478.147 11.883 174.997 1.00 17.32 380 PHE A O 1
ATOM 5683 N N . GLN A 1 755 ? 479.309 11.240 176.858 1.00 17.00 381 GLN A N 1
ATOM 5684 C CA . GLN A 1 755 ? 480.480 12.101 176.687 1.00 16.53 381 GLN A CA 1
ATOM 5685 C C . GLN A 1 755 ? 481.549 11.323 175.925 1.00 15.00 381 GLN A C 1
ATOM 5686 O O . GLN A 1 755 ? 481.844 10.177 176.276 1.00 15.72 381 GLN A O 1
ATOM 5692 N N . PRO A 1 756 ? 482.135 11.921 174.885 1.00 14.69 382 PRO A N 1
ATOM 5693 C CA . PRO A 1 756 ? 483.306 11.285 174.225 1.00 14.80 382 PRO A CA 1
ATOM 5694 C C . PRO A 1 756 ? 484.531 11.371 175.122 1.00 14.86 382 PRO A C 1
ATOM 5695 O O . PRO A 1 756 ? 484.744 12.394 175.781 1.00 15.99 382 PRO A O 1
ATOM 5699 N N . LEU A 1 757 ? 485.320 10.303 175.157 1.00 13.98 383 LEU A N 1
ATOM 5700 C CA . LEU A 1 757 ? 486.474 10.208 176.057 1.00 14.09 383 LEU A CA 1
ATOM 5701 C C . LEU A 1 757 ? 487.770 10.339 175.246 1.00 13.99 383 LEU A C 1
ATOM 5702 O O . LEU A 1 757 ? 487.869 11.269 174.444 1.00 14.97 383 LEU A O 1
ATOM 5707 N N . ASP A 1 758 ? 488.761 9.466 175.444 1.00 15.15 384 ASP A N 1
ATOM 5708 C CA . ASP A 1 758 ? 490.018 9.571 174.682 1.00 13.37 384 ASP A CA 1
ATOM 5709 C C . ASP A 1 758 ? 489.752 9.571 173.181 1.00 13.15 384 ASP A C 1
ATOM 5710 O O . ASP A 1 758 ? 490.188 10.482 172.468 1.00 14.09 384 ASP A O 1
ATOM 5715 N N . PHE A 1 759 ? 489.032 8.557 172.692 1.00 12.72 385 PHE A N 1
ATOM 5716 C CA . PHE A 1 759 ? 488.813 8.410 171.256 1.00 13.44 385 PHE A CA 1
ATOM 5717 C C . PHE A 1 759 ? 487.575 7.574 170.982 1.00 14.57 385 PHE A C 1
ATOM 5718 O O . PHE A 1 759 ? 487.648 6.403 170.564 1.00 15.70 385 PHE A O 1
ATOM 5726 N N . THR A 1 760 ? 486.432 8.186 171.245 1.00 13.77 386 THR A N 1
ATOM 5727 C CA . THR A 1 760 ? 485.135 7.560 171.062 1.00 13.75 386 THR A CA 1
ATOM 5728 C C . THR A 1 760 ? 484.710 7.727 169.620 1.00 13.19 386 THR A C 1
ATOM 5729 O O . THR A 1 760 ? 484.868 8.801 169.040 1.00 14.98 386 THR A O 1
ATOM 5733 N N . ILE A 1 761 ? 484.174 6.661 169.047 1.00 12.93 387 ILE A N 1
ATOM 5734 C CA . ILE A 1 761 ? 483.575 6.695 167.716 1.00 13.20 387 ILE A CA 1
ATOM 5735 C C . ILE A 1 761 ? 482.138 6.190 167.819 1.00 14.38 387 ILE A C 1
ATOM 5736 O O . ILE A 1 761 ? 481.860 5.231 168.549 1.00 14.83 387 ILE A O 1
ATOM 5741 N N . VAL A 1 762 ? 481.229 6.840 167.095 1.00 14.28 388 VAL A N 1
ATOM 5742 C CA . VAL A 1 762 ? 479.875 6.329 166.925 1.00 14.33 388 VAL A CA 1
ATOM 5743 C C . VAL A 1 762 ? 479.640 6.076 165.448 1.00 14.72 388 VAL A C 1
ATOM 5744 O O . VAL A 1 762 ? 480.036 6.878 164.595 1.00 15.62 388 VAL A O 1
ATOM 5748 N N . VAL A 1 763 ? 479.054 4.928 165.147 1.00 14.65 389 VAL A N 1
ATOM 5749 C CA . VAL A 1 763 ? 478.683 4.576 163.779 1.00 14.91 389 VAL A CA 1
ATOM 5750 C C . VAL A 1 763 ? 477.191 4.368 163.814 1.00 15.65 389 VAL A C 1
ATOM 5751 O O . VAL A 1 763 ? 476.695 3.574 164.627 1.00 16.77 389 VAL A O 1
ATOM 5755 N N . PHE A 1 764 ? 476.453 5.097 162.986 1.00 15.03 390 PHE A N 1
ATOM 5756 C CA . PHE A 1 764 ? 475.008 5.013 163.148 1.00 16.02 390 PHE A CA 1
ATOM 5757 C C . PHE A 1 764 ? 474.310 5.458 161.882 1.00 17.22 390 PHE A C 1
ATOM 5758 O O . PHE A 1 764 ? 474.898 6.156 161.036 1.00 15.80 390 PHE A O 1
ATOM 5766 N N . ALA A 1 765 ? 473.029 5.088 161.796 1.00 17.41 391 ALA A N 1
ATOM 5767 C CA . ALA A 1 765 ? 472.200 5.315 160.608 1.00 17.79 391 ALA A CA 1
ATOM 5768 C C . ALA A 1 765 ? 471.653 6.735 160.644 1.00 18.71 391 ALA A C 1
ATOM 5769 O O . ALA A 1 765 ? 470.580 6.991 161.204 1.00 17.26 391 ALA A O 1
ATOM 5771 N N . ALA A 1 766 ? 472.398 7.672 160.045 1.00 19.03 392 ALA A N 1
ATOM 5772 C CA . ALA A 1 766 ? 472.194 9.100 160.318 1.00 21.41 392 ALA A CA 1
ATOM 5773 C C . ALA A 1 766 ? 470.993 9.709 159.621 1.00 25.43 392 ALA A C 1
ATOM 5774 O O . ALA A 1 766 ? 470.528 10.776 160.044 1.00 28.42 392 ALA A O 1
ATOM 5776 N N . ASN A 1 767 ? 470.497 9.093 158.554 1.00 25.65 393 ASN A N 1
ATOM 5777 C CA . ASN A 1 767 ? 469.260 9.595 157.975 1.00 31.34 393 ASN A CA 1
ATOM 5778 C C . ASN A 1 767 ? 468.030 8.949 158.590 1.00 28.01 393 ASN A C 1
ATOM 5779 O O . ASN A 1 767 ? 466.921 9.244 158.162 1.00 31.32 393 ASN A O 1
ATOM 5784 N N . THR A 1 768 ? 468.218 8.099 159.598 1.00 25.13 394 THR A N 1
ATOM 5785 C CA . THR A 1 768 ? 467.134 7.336 160.210 1.00 25.59 394 THR A CA 1
ATOM 5786 C C . THR A 1 768 ? 467.021 7.532 161.724 1.00 29.21 394 THR A C 1
ATOM 5787 O O . THR A 1 768 ? 465.946 7.299 162.295 1.00 32.80 394 THR A O 1
ATOM 5791 N N . ILE A 1 769 ? 468.102 7.944 162.378 1.00 26.73 395 ILE A N 1
ATOM 5792 C CA . ILE A 1 769 ? 468.163 8.087 163.828 1.00 23.35 395 ILE A CA 1
ATOM 5793 C C . ILE A 1 769 ? 468.404 9.554 164.141 1.00 19.28 395 ILE A C 1
ATOM 5794 O O . ILE A 1 769 ? 469.434 10.099 163.742 1.00 19.17 395 ILE A O 1
ATOM 5799 N N . VAL A 1 770 ? 467.465 10.200 164.837 1.00 18.33 396 VAL A N 1
ATOM 5800 C CA . VAL A 1 770 ? 467.671 11.595 165.210 1.00 18.89 396 VAL A CA 1
ATOM 5801 C C . VAL A 1 770 ? 468.842 11.678 166.193 1.00 18.48 396 VAL A C 1
ATOM 5802 O O . VAL A 1 770 ? 469.014 10.815 167.055 1.00 19.87 396 VAL A O 1
ATOM 5806 N N . HIS A 1 771 ? 469.649 12.703 166.062 1.00 18.83 397 HIS A N 1
ATOM 5807 C CA . HIS A 1 771 ? 470.843 12.845 166.888 1.00 20.78 397 HIS A CA 1
ATOM 5808 C C . HIS A 1 771 ? 471.304 14.281 166.932 1.00 19.35 397 HIS A C 1
ATOM 5809 O O . HIS A 1 771 ? 470.982 15.049 166.064 1.00 19.25 397 HIS A O 1
ATOM 5816 N N . GLY A 1 772 ? 472.070 14.630 167.953 1.00 18.04 398 GLY A N 1
ATOM 5817 C CA . GLY A 1 772 ? 472.664 15.951 168.023 1.00 17.59 398 GLY A CA 1
ATOM 5818 C C . GLY A 1 772 ? 473.659 16.001 169.161 1.00 18.49 398 GLY A C 1
ATOM 5819 O O . GLY A 1 772 ? 473.933 14.994 169.824 1.00 18.42 398 GLY A O 1
ATOM 5820 N N . THR A 1 773 ? 474.181 17.200 169.396 1.00 19.40 399 THR A N 1
ATOM 5821 C CA . THR A 1 773 ? 475.235 17.423 170.373 1.00 18.84 399 THR A CA 1
ATOM 5822 C C . THR A 1 773 ? 474.851 18.624 171.216 1.00 19.95 399 THR A C 1
ATOM 5823 O O . THR A 1 773 ? 474.582 19.694 170.671 1.00 21.56 399 THR A O 1
ATOM 5827 N N . ARG A 1 774 ? 474.823 18.445 172.532 1.00 19.44 400 ARG A N 1
ATOM 5828 C CA . ARG A 1 774 ? 474.434 19.534 173.419 1.00 20.55 400 ARG A CA 1
ATOM 5829 C C . ARG A 1 774 ? 475.472 20.657 173.405 1.00 20.15 400 ARG A C 1
ATOM 5830 O O . ARG A 1 774 ? 476.653 20.407 173.160 1.00 23.13 400 ARG A O 1
ATOM 5838 N N . PRO A 1 775 ? 475.055 21.903 173.680 1.00 19.27 401 PRO A N 1
ATOM 5839 C CA . PRO A 1 775 ? 476.048 22.972 173.843 1.00 19.97 401 PRO A CA 1
ATOM 5840 C C . PRO A 1 775 ? 476.994 22.608 174.975 1.00 21.00 401 PRO A C 1
ATOM 5841 O O . PRO A 1 775 ? 476.619 21.868 175.889 1.00 23.82 401 PRO A O 1
ATOM 5845 N N . LEU A 1 776 ? 478.217 23.102 174.915 1.00 20.38 402 LEU A N 1
ATOM 5846 C CA . LEU A 1 776 ? 479.147 22.845 175.995 1.00 21.09 402 LEU A CA 1
ATOM 5847 C C . LEU A 1 776 ? 479.669 24.140 176.586 1.00 20.91 402 LEU A C 1
ATOM 5848 O O . LEU A 1 776 ? 479.639 25.194 175.944 1.00 22.32 402 LEU A O 1
ATOM 5853 N N . GLN A 1 777 ? 480.121 24.057 177.836 1.00 20.60 403 GLN A N 1
ATOM 5854 C CA . GLN A 1 777 ? 480.879 25.126 178.475 1.00 20.71 403 GLN A CA 1
ATOM 5855 C C . GLN A 1 777 ? 482.207 24.523 178.919 1.00 22.24 403 GLN A C 1
ATOM 5856 O O . GLN A 1 777 ? 482.241 23.386 179.397 1.00 25.88 403 GLN A O 1
ATOM 5862 N N . THR A 1 778 ? 483.302 25.248 178.724 1.00 21.46 404 THR A N 1
ATOM 5863 C CA . THR A 1 778 ? 484.601 24.727 179.104 1.00 19.92 404 THR A CA 1
ATOM 5864 C C . THR A 1 778 ? 485.234 25.597 180.168 1.00 21.04 404 THR A C 1
ATOM 5865 O O . THR A 1 778 ? 484.954 26.782 180.283 1.00 26.37 404 THR A O 1
ATOM 5869 N N . THR A 1 779 ? 486.087 24.967 180.948 1.00 21.86 405 THR A N 1
ATOM 5870 C CA . THR A 1 779 ? 487.035 25.630 181.821 1.00 23.69 405 THR A CA 1
ATOM 5871 C C . THR A 1 779 ? 488.426 25.228 181.367 1.00 19.85 405 THR A C 1
ATOM 5872 O O . THR A 1 779 ? 488.676 24.046 181.161 1.00 24.19 405 THR A O 1
ATOM 5876 N N . GLY A 1 780 ? 489.325 26.199 181.227 1.00 19.49 406 GLY A N 1
ATOM 5877 C CA . GLY A 1 780 ? 490.675 25.920 180.733 1.00 19.81 406 GLY A CA 1
ATOM 5878 C C . GLY A 1 780 ? 490.747 25.934 179.216 1.00 16.97 406 GLY A C 1
ATOM 5879 O O . GLY A 1 780 ? 489.833 26.399 178.539 1.00 19.68 406 GLY A O 1
ATOM 5880 N N . LYS A 1 781 ? 491.852 25.441 178.673 1.00 21.74 407 LYS A N 1
ATOM 5881 C CA . LYS A 1 781 ? 492.106 25.546 177.233 1.00 21.78 407 LYS A CA 1
ATOM 5882 C C . LYS A 1 781 ? 491.483 24.398 176.416 1.00 20.24 407 LYS A C 1
ATOM 5883 O O . LYS A 1 781 ? 491.542 24.435 175.185 1.00 19.29 407 LYS A O 1
ATOM 5889 N N . ILE A 1 782 ? 490.886 23.400 177.083 1.00 19.47 408 ILE A N 1
ATOM 5890 C CA . ILE A 1 782 ? 490.389 22.179 176.448 1.00 17.19 408 ILE A CA 1
ATOM 5891 C C . ILE A 1 782 ? 489.624 22.478 175.161 1.00 15.85 408 ILE A C 1
ATOM 5892 O O . ILE A 1 782 ? 488.775 23.369 175.120 1.00 16.20 408 ILE A O 1
ATOM 5897 N N . ILE A 1 783 ? 489.944 21.746 174.099 1.00 15.20 409 ILE A N 1
ATOM 5898 C CA . ILE A 1 783 ? 489.180 21.805 172.865 1.00 14.55 409 ILE A CA 1
ATOM 5899 C C . ILE A 1 783 ? 488.725 20.395 172.548 1.00 14.83 409 ILE A C 1
ATOM 5900 O O . ILE A 1 783 ? 489.553 19.469 172.493 1.00 15.46 409 ILE A O 1
ATOM 5905 N N . ARG A 1 784 ? 487.422 20.236 172.313 1.00 14.19 410 ARG A N 1
ATOM 5906 C CA . ARG A 1 784 ? 486.869 18.979 171.851 1.00 14.48 410 ARG A CA 1
ATOM 5907 C C . ARG A 1 784 ? 486.649 19.069 170.341 1.00 15.65 410 ARG A C 1
ATOM 5908 O O . ARG A 1 784 ? 485.804 19.845 169.867 1.00 16.86 410 ARG A O 1
ATOM 5916 N N . TRP A 1 785 ? 487.430 18.295 169.587 1.00 14.37 411 TRP A N 1
ATOM 5917 C CA . TRP A 1 785 ? 487.306 18.257 168.139 1.00 15.21 411 TRP A CA 1
ATOM 5918 C C . TRP A 1 785 ? 486.349 17.144 167.774 1.00 14.70 411 TRP A C 1
ATOM 5919 O O . TRP A 1 785 ? 486.524 16.007 168.201 1.00 15.36 411 TRP A O 1
ATOM 5930 N N . GLY A 1 786 ? 485.339 17.477 166.989 1.00 14.39 412 GLY A N 1
ATOM 5931 C CA . GLY A 1 786 ? 484.413 16.485 166.486 1.00 14.51 412 GLY A CA 1
ATOM 5932 C C . GLY A 1 786 ? 484.502 16.415 164.983 1.00 14.89 412 GLY A C 1
ATOM 5933 O O . GLY A 1 786 ? 484.779 17.420 164.311 1.00 15.30 412 GLY A O 1
ATOM 5934 N N . SER A 1 787 ? 484.273 15.232 164.441 1.00 14.22 413 SER A N 1
ATOM 5935 C CA . SER A 1 787 ? 484.399 15.081 163.006 1.00 14.42 413 SER A CA 1
ATOM 5936 C C . SER A 1 787 ? 483.516 13.966 162.501 1.00 13.38 413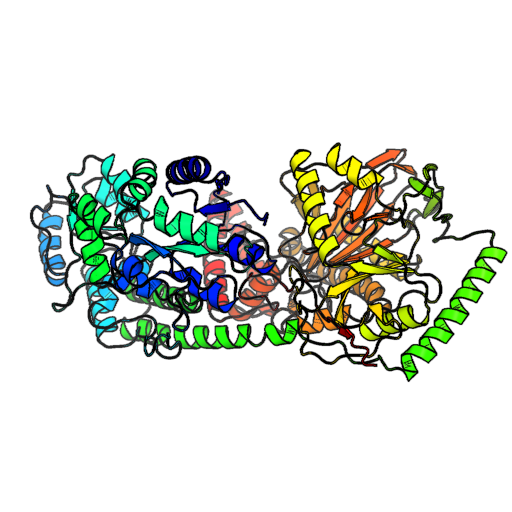 SER A C 1
ATOM 5937 O O . SER A 1 787 ? 483.555 12.858 163.026 1.00 14.74 413 SER A O 1
ATOM 5940 N N . SER A 1 788 ? 482.773 14.252 161.451 1.00 13.21 414 SER A N 1
ATOM 5941 C CA . SER A 1 788 ? 481.986 13.252 160.759 1.00 13.80 414 SER A CA 1
ATOM 5942 C C . SER A 1 788 ? 482.684 12.757 159.489 1.00 11.92 414 SER A C 1
ATOM 5943 O O . SER A 1 788 ? 483.147 13.561 158.687 1.00 12.79 414 SER A O 1
ATOM 5946 N N . HIS A 1 789 ? 482.703 11.448 159.280 1.00 12.22 415 HIS A N 1
ATOM 5947 C CA . HIS A 1 789 ? 483.065 10.874 157.977 1.00 12.86 415 HIS A CA 1
ATOM 5948 C C . HIS A 1 789 ? 481.805 10.343 157.347 1.00 13.61 415 HIS A C 1
ATOM 5949 O O . HIS A 1 789 ? 481.180 9.436 157.896 1.00 13.70 415 HIS A O 1
ATOM 5956 N N . PHE A 1 790 ? 481.422 10.881 156.195 1.00 14.10 416 PHE A N 1
ATOM 5957 C CA . PHE A 1 790 ? 480.143 10.487 155.629 1.00 14.32 416 PHE A CA 1
ATOM 5958 C C . PHE A 1 790 ? 480.161 10.436 154.110 1.00 15.24 416 PHE A C 1
ATOM 5959 O O . PHE A 1 790 ? 481.110 10.865 153.450 1.00 16.30 416 PHE A O 1
ATOM 5967 N N . LEU A 1 791 ? 479.080 9.890 153.572 1.00 16.31 417 LEU A N 1
ATOM 5968 C CA . LEU A 1 791 ? 478.830 9.828 152.140 1.00 16.05 417 LEU A CA 1
ATOM 5969 C C . LEU A 1 791 ? 477.766 10.863 151.797 1.00 17.06 417 LEU A C 1
ATOM 5970 O O . LEU A 1 791 ? 476.627 10.743 152.252 1.00 21.34 417 LEU A O 1
ATOM 5975 N N . ARG A 1 792 ? 478.140 11.902 151.052 1.00 17.25 418 ARG A N 1
ATOM 5976 C CA . ARG A 1 792 ? 477.169 12.880 150.570 1.00 17.14 418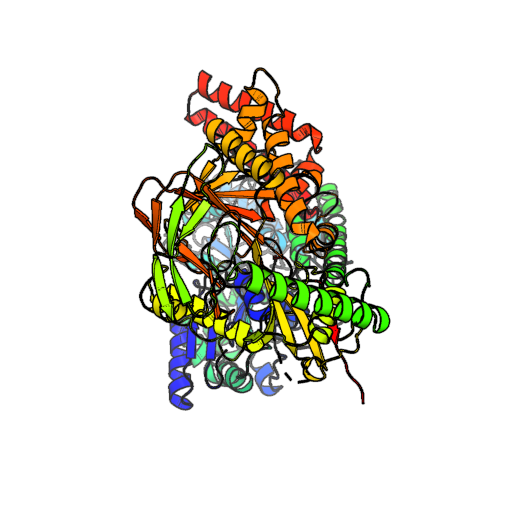 ARG A CA 1
ATOM 5977 C C . ARG A 1 792 ? 477.003 12.551 149.095 1.00 18.72 418 ARG A C 1
ATOM 5978 O O . ARG A 1 792 ? 477.883 12.852 148.283 1.00 18.15 418 ARG A O 1
ATOM 5986 N N . PHE A 1 793 ? 475.908 11.866 148.755 1.00 18.40 419 PHE A N 1
ATOM 5987 C CA . PHE A 1 793 ? 475.875 11.189 147.473 1.00 22.96 419 PHE A CA 1
ATOM 5988 C C . PHE A 1 793 ? 475.735 12.141 146.277 1.00 20.89 419 PHE A C 1
ATOM 5989 O O . PHE A 1 793 ? 476.096 11.765 145.161 1.00 21.40 419 PHE A O 1
ATOM 5997 N N . LYS A 1 794 ? 475.271 13.371 146.502 1.00 20.55 420 LYS A N 1
ATOM 5998 C CA . LYS A 1 794 ? 475.176 14.333 145.396 1.00 23.86 420 LYS A CA 1
ATOM 5999 C C . LYS A 1 794 ? 476.534 14.521 144.705 1.00 21.54 420 LYS A C 1
ATOM 6000 O O . LYS A 1 794 ? 476.634 14.445 143.479 1.00 22.68 420 LYS A O 1
ATOM 6006 N N . ASP A 1 795 ? 477.579 14.720 145.497 1.00 18.50 421 ASP A N 1
ATOM 6007 C CA . ASP A 1 795 ? 478.903 15.043 144.944 1.00 15.40 421 ASP A CA 1
ATOM 6008 C C . ASP A 1 795 ? 479.483 13.871 144.178 1.00 14.67 421 ASP A C 1
ATOM 6009 O O . ASP A 1 795 ? 480.076 14.061 143.117 1.00 19.38 421 ASP A O 1
ATOM 6014 N N . VAL A 1 796 ? 479.340 12.664 144.718 1.00 15.10 422 VAL A N 1
ATOM 6015 C CA . VAL A 1 796 ? 479.895 11.500 144.056 1.00 16.66 422 VAL A CA 1
ATOM 6016 C C . VAL A 1 796 ? 479.150 11.250 142.742 1.00 19.13 422 VAL A C 1
ATOM 6017 O O . VAL A 1 796 ? 479.759 10.860 141.742 1.00 20.32 422 VAL A O 1
ATOM 6021 N N . ASN A 1 797 ? 477.839 11.501 142.736 1.00 18.25 423 ASN A N 1
ATOM 6022 C CA . ASN A 1 797 ? 477.051 11.355 141.507 1.00 17.89 423 ASN A CA 1
ATOM 6023 C C . ASN A 1 797 ? 477.487 12.360 140.448 1.00 16.36 423 ASN A C 1
ATOM 6024 O O . ASN A 1 797 ? 477.708 11.986 139.289 1.00 19.81 423 ASN A O 1
ATOM 6029 N N . ALA A 1 798 ? 477.604 13.634 140.825 1.00 16.64 424 ALA A N 1
ATOM 6030 C CA . ALA A 1 798 ? 478.001 14.648 139.844 1.00 18.49 424 ALA A CA 1
ATOM 6031 C C . ALA A 1 798 ? 479.446 14.402 139.368 1.00 19.35 424 ALA A C 1
ATOM 6032 O O . ALA A 1 798 ? 479.750 14.571 138.188 1.00 20.96 424 ALA A O 1
ATOM 6034 N N . LEU A 1 799 ? 480.320 13.974 140.280 1.00 18.04 425 LEU A N 1
ATOM 6035 C CA . LEU A 1 799 ? 481.690 13.672 139.888 1.00 18.31 425 LEU A CA 1
ATOM 6036 C C . LEU A 1 799 ? 481.758 12.437 138.980 1.00 16.32 425 LEU A C 1
ATOM 6037 O O . LEU A 1 799 ? 482.512 12.420 138.006 1.00 17.63 425 LEU A O 1
ATOM 6042 N N . ALA A 1 800 ? 480.980 11.400 139.300 1.00 16.35 426 ALA A N 1
ATOM 6043 C CA . ALA A 1 800 ? 480.902 10.241 138.406 1.00 16.72 426 ALA A CA 1
ATOM 6044 C C . ALA A 1 800 ? 480.363 10.658 137.044 1.00 17.20 426 ALA A C 1
ATOM 6045 O O . ALA A 1 800 ? 480.775 10.114 136.018 1.00 16.87 426 ALA A O 1
ATOM 6047 N N . GLN A 1 801 ? 479.459 11.637 137.027 1.00 17.50 427 GLN A N 1
ATOM 6048 C CA . GLN A 1 801 ? 478.935 12.110 135.753 1.00 18.86 427 GLN A CA 1
ATOM 6049 C C . GLN A 1 801 ? 480.003 12.891 134.986 1.00 21.45 427 GLN A C 1
ATOM 6050 O O . GLN A 1 801 ? 480.209 12.655 133.785 1.00 22.68 427 GLN A O 1
ATOM 6056 N N . LEU A 1 802 ? 480.736 13.761 135.679 1.00 21.92 428 LEU A N 1
ATOM 6057 C CA . LEU A 1 802 ? 481.855 14.471 135.039 1.00 20.43 428 LEU A CA 1
ATOM 6058 C C . LEU A 1 802 ? 482.919 13.513 134.524 1.00 18.24 428 LEU A C 1
ATOM 6059 O O . LEU A 1 802 ? 483.498 13.740 133.459 1.00 19.99 428 LEU A O 1
ATOM 6064 N N . GLY A 1 803 ? 483.184 12.445 135.279 1.00 18.58 429 GLY A N 1
ATOM 6065 C CA . GLY A 1 803 ? 484.159 11.448 134.852 1.00 18.90 429 GLY A CA 1
ATOM 6066 C C . GLY A 1 803 ? 483.753 10.761 133.558 1.00 23.78 429 GLY A C 1
ATOM 6067 O O . GLY A 1 803 ? 484.589 10.535 132.663 1.00 21.63 429 GLY A O 1
ATOM 6068 N N . ALA A 1 804 ? 482.464 10.429 133.440 1.00 22.00 430 ALA A N 1
ATOM 6069 C CA . ALA A 1 804 ? 481.978 9.774 132.223 1.00 20.23 430 ALA A CA 1
ATOM 6070 C C . ALA A 1 804 ? 481.992 10.733 131.045 1.00 19.53 430 ALA A C 1
ATOM 6071 O O . ALA A 1 804 ? 482.153 10.306 129.899 1.00 22.93 430 ALA A O 1
ATOM 6073 N N . ALA A 1 805 ? 481.820 12.024 131.302 1.00 20.08 431 ALA A N 1
ATOM 6074 C CA . ALA A 1 805 ? 481.786 12.966 130.188 1.00 21.95 431 ALA A CA 1
ATOM 6075 C C . ALA A 1 805 ? 483.198 13.299 129.684 1.00 23.51 431 ALA A C 1
ATOM 6076 O O . ALA A 1 805 ? 483.409 13.430 128.482 1.00 21.99 431 ALA A O 1
ATOM 6078 N N . TYR A 1 806 ? 484.160 13.449 130.595 1.00 23.26 432 TYR A N 1
ATOM 6079 C CA . TYR A 1 806 ? 485.458 13.994 130.212 1.00 22.25 432 TYR A CA 1
ATOM 6080 C C . TYR A 1 806 ? 486.633 13.047 130.408 1.00 22.76 432 TYR A C 1
ATOM 6081 O O . TYR A 1 806 ? 487.695 13.277 129.838 1.00 21.09 432 TYR A O 1
ATOM 6090 N N . GLY A 1 807 ? 486.453 11.997 131.201 1.00 20.47 433 GLY A N 1
ATOM 6091 C CA . GLY A 1 807 ? 487.552 11.121 131.593 1.00 20.23 433 GLY A CA 1
ATOM 6092 C C . GLY A 1 807 ? 487.938 11.462 133.018 1.00 19.20 433 GLY A C 1
ATOM 6093 O O . GLY A 1 807 ? 488.109 12.632 133.341 1.00 20.95 433 GLY A O 1
ATOM 6094 N N . VAL A 1 808 ? 488.040 10.452 133.877 1.00 19.80 434 VAL A N 1
ATOM 6095 C CA . VAL A 1 808 ? 488.398 10.692 135.270 1.00 21.04 434 VAL A CA 1
ATOM 6096 C C . VAL A 1 808 ? 489.726 11.459 135.367 1.00 21.87 434 VAL A C 1
ATOM 6097 O O . VAL A 1 808 ? 489.812 12.480 136.060 1.00 22.98 434 VAL A O 1
ATOM 6101 N N . ASP A 1 809 ? 490.752 10.986 134.651 1.00 19.37 435 ASP A N 1
ATOM 6102 C CA . ASP A 1 809 ? 492.078 11.596 134.765 1.00 23.55 435 ASP A CA 1
ATOM 6103 C C . ASP A 1 809 ? 492.196 12.973 134.108 1.00 22.92 435 ASP A C 1
ATOM 6104 O O . ASP A 1 809 ? 493.134 13.711 134.408 1.00 31.58 435 ASP A O 1
ATOM 6109 N N . GLU A 1 810 ? 491.265 13.338 133.232 1.00 21.22 436 GLU A N 1
ATOM 6110 C CA . GLU A 1 810 ? 491.300 14.642 132.573 1.00 21.97 436 GLU A CA 1
ATOM 6111 C C . GLU A 1 810 ? 490.723 15.755 133.448 1.00 20.01 436 GLU A C 1
ATOM 6112 O O . GLU A 1 810 ? 490.829 16.934 133.087 1.00 21.97 436 GLU A O 1
ATOM 6118 N N . LEU A 1 811 ? 490.124 15.422 134.593 1.00 19.56 437 LEU A N 1
ATOM 6119 C CA . LEU A 1 811 ? 489.509 16.469 135.411 1.00 20.51 437 LEU A CA 1
ATOM 6120 C C . LEU A 1 811 ? 490.525 17.413 136.033 1.00 19.90 437 LEU A C 1
ATOM 6121 O O . LEU A 1 811 ? 490.223 18.584 136.233 1.00 20.56 437 LEU A O 1
ATOM 6126 N N . ASP A 1 812 ? 491.714 16.922 136.370 1.00 20.67 438 ASP A N 1
ATOM 6127 C CA . ASP A 1 812 ? 492.722 17.821 136.959 1.00 21.25 438 ASP A CA 1
ATOM 6128 C C . ASP A 1 812 ? 493.210 18.831 135.936 1.00 20.41 438 ASP A C 1
ATOM 6129 O O . ASP A 1 812 ? 493.468 19.992 136.273 1.00 21.52 438 ASP A O 1
ATOM 6134 N N . ALA A 1 813 ? 493.348 18.386 134.692 1.00 19.96 439 ALA A N 1
ATOM 6135 C CA . ALA A 1 813 ? 493.801 19.275 133.612 1.00 21.30 439 ALA A CA 1
ATOM 6136 C C . ALA A 1 813 ? 492.749 20.342 133.325 1.00 23.02 439 ALA A C 1
ATOM 6137 O O . ALA A 1 813 ? 493.081 21.523 133.185 1.00 24.54 439 ALA A O 1
ATOM 6139 N N . LYS A 1 814 ? 491.477 19.932 133.250 1.00 24.83 440 LYS A N 1
ATOM 6140 C CA . LYS A 1 814 ? 490.398 20.911 133.092 1.00 22.43 440 LYS A CA 1
ATOM 6141 C C . LYS A 1 814 ? 490.387 21.880 134.258 1.00 22.31 440 LYS A C 1
ATOM 6142 O O . LYS A 1 814 ? 490.250 23.096 134.056 1.00 23.55 440 LYS A O 1
ATOM 6148 N N . GLN A 1 815 ? 490.557 21.362 135.478 1.00 21.61 441 GLN A N 1
ATOM 6149 C CA . GLN A 1 815 ? 490.549 22.240 136.653 1.00 21.55 441 GLN A CA 1
ATOM 6150 C C . GLN A 1 815 ? 491.676 23.254 136.557 1.00 21.76 441 GLN A C 1
ATOM 6151 O O . GLN A 1 815 ? 491.459 24.451 136.781 1.00 22.91 441 GLN A O 1
ATOM 6157 N N . ARG A 1 816 ? 492.866 22.777 136.197 1.00 23.00 442 ARG A N 1
ATOM 6158 C CA . ARG A 1 816 ? 494.031 23.645 136.017 1.00 23.35 442 ARG A CA 1
ATOM 6159 C C . ARG A 1 816 ? 493.729 24.732 134.983 1.00 23.56 442 ARG A C 1
ATOM 6160 O O . ARG A 1 816 ? 493.900 25.923 135.264 1.00 27.75 442 ARG A O 1
ATOM 6168 N N . ASP A 1 817 ? 493.236 24.337 133.812 1.00 23.24 443 ASP A N 1
ATOM 6169 C CA . ASP A 1 817 ? 492.941 25.313 132.757 1.00 25.36 443 ASP A CA 1
ATOM 6170 C C . ASP A 1 817 ? 491.879 26.313 133.189 1.00 24.09 443 ASP A C 1
ATOM 6171 O O . ASP A 1 817 ? 492.007 27.509 132.915 1.00 24.30 443 ASP A O 1
ATOM 6176 N N . GLN A 1 818 ? 490.845 25.842 133.886 1.00 22.08 444 GLN A N 1
ATOM 6177 C CA . GLN A 1 818 ? 489.757 26.737 134.265 1.00 23.77 444 GLN A CA 1
ATOM 6178 C C . GLN A 1 818 ? 490.197 27.718 135.342 1.00 25.82 444 GLN A C 1
ATOM 6179 O O . GLN A 1 818 ? 489.739 28.860 135.356 1.00 29.78 444 GLN A O 1
ATOM 6185 N N . LEU A 1 819 ? 491.071 27.288 136.253 1.00 26.13 445 LEU A N 1
ATOM 6186 C CA . LEU A 1 819 ? 491.643 28.231 137.211 1.00 25.08 445 LEU A CA 1
ATOM 6187 C C . LEU A 1 819 ? 492.512 29.263 136.497 1.00 28.80 445 LEU A C 1
ATOM 6188 O O . LEU A 1 819 ? 492.495 30.450 136.855 1.00 30.31 445 LEU A O 1
ATOM 6193 N N . GLU A 1 820 ? 493.264 28.816 135.487 1.00 29.34 446 GLU A N 1
ATOM 6194 C CA . GLU A 1 820 ? 494.193 29.691 134.761 1.00 29.65 446 GLU A CA 1
ATOM 6195 C C . GLU A 1 820 ? 493.456 30.790 133.999 1.00 31.52 446 GLU A C 1
ATOM 6196 O O . GLU A 1 820 ? 493.834 31.962 134.066 1.00 41.26 446 GLU A O 1
ATOM 6202 N N . GLU A 1 821 ? 492.401 30.436 133.280 1.00 30.31 447 GLU A N 1
ATOM 6203 C CA . GLU A 1 821 ? 491.728 31.477 132.506 1.00 36.07 447 GLU A CA 1
ATOM 6204 C C . GLU A 1 821 ? 490.729 32.304 133.318 1.00 37.38 447 GLU A C 1
ATOM 6205 O O . GLU A 1 821 ? 490.365 33.393 132.889 1.00 44.34 447 GLU A O 1
ATOM 6211 N N . VAL A 1 822 ? 490.293 31.831 134.482 1.00 34.80 448 VAL A N 1
ATOM 6212 C CA . VAL A 1 822 ? 489.548 32.733 135.374 1.00 32.48 448 VAL A CA 1
ATOM 6213 C C . VAL A 1 822 ? 490.507 33.769 135.971 1.00 39.33 448 VAL A C 1
ATOM 6214 O O . VAL A 1 822 ? 490.147 34.941 136.129 1.00 48.04 448 VAL A O 1
ATOM 6218 N N . ASP A 1 823 ? 491.743 33.360 136.267 1.00 40.60 449 ASP A N 1
ATOM 6219 C CA . ASP A 1 823 ? 492.731 34.312 136.776 1.00 42.94 449 ASP A CA 1
ATOM 6220 C C . ASP A 1 823 ? 493.136 35.323 135.715 1.00 45.99 449 ASP A C 1
ATOM 6221 O O . ASP A 1 823 ? 493.308 36.507 136.020 1.00 52.06 449 ASP A O 1
ATOM 6226 N N . ALA A 1 824 ? 493.298 34.865 134.473 1.00 45.18 450 ALA A N 1
ATOM 6227 C CA . ALA A 1 824 ? 493.719 35.764 133.396 1.00 44.36 450 ALA A CA 1
ATOM 6228 C C . ALA A 1 824 ? 492.681 36.865 133.192 1.00 42.33 450 ALA A C 1
ATOM 6229 O O . ALA A 1 824 ? 493.025 38.045 133.127 1.00 50.09 450 ALA A O 1
ATOM 6231 N N . ALA A 1 825 ? 491.410 36.481 133.137 1.00 40.02 451 ALA A N 1
ATOM 6232 C CA . ALA A 1 825 ? 490.329 37.458 133.022 1.00 42.08 451 ALA A CA 1
ATOM 6233 C C . ALA A 1 825 ? 490.344 38.434 134.197 1.00 49.40 451 ALA A C 1
ATOM 6234 O O . ALA A 1 825 ? 490.097 39.631 134.022 1.00 50.30 451 ALA A O 1
ATOM 6236 N N . ASN A 1 826 ? 490.656 37.942 135.392 1.00 52.27 452 ASN A N 1
ATOM 6237 C CA . ASN A 1 826 ? 490.704 38.817 136.557 1.00 52.20 452 ASN A CA 1
ATOM 6238 C C . ASN A 1 826 ? 491.878 39.793 136.493 1.00 52.33 452 ASN A C 1
ATOM 6239 O O . ASN A 1 826 ? 491.787 40.899 137.029 1.00 58.60 452 ASN A O 1
ATOM 6244 N N . SER A 1 827 ? 492.974 39.406 135.845 1.00 53.29 453 SER A N 1
ATOM 6245 C CA . SER A 1 827 ? 494.113 40.315 135.738 1.00 56.71 453 SER A CA 1
ATOM 6246 C C . SER A 1 827 ? 493.924 41.324 134.613 1.00 65.45 453 SER A C 1
ATOM 6247 O O . SER A 1 827 ? 494.264 42.501 134.767 1.00 73.82 453 SER A O 1
ATOM 6250 N N . LYS A 1 828 ? 493.380 40.868 133.487 1.00 67.37 454 LYS A N 1
ATOM 6251 C CA . LYS A 1 828 ? 493.200 41.722 132.322 1.00 62.73 454 LYS A CA 1
ATOM 6252 C C . LYS A 1 828 ? 491.999 42.651 132.504 1.00 62.95 454 LYS A C 1
ATOM 6253 O O . LYS A 1 828 ? 492.147 43.872 132.511 1.00 69.69 454 LYS A O 1
ATOM 6259 N N . ASP A 1 829 ? 490.813 42.070 132.675 1.00 60.77 455 ASP A N 1
ATOM 6260 C CA . ASP A 1 829 ? 489.563 42.825 132.624 1.00 61.30 455 ASP A CA 1
ATOM 6261 C C . ASP A 1 829 ? 488.841 42.944 133.960 1.00 59.32 455 ASP A C 1
ATOM 6262 O O . ASP A 1 829 ? 487.744 43.508 134.011 1.00 57.35 455 ASP A O 1
ATOM 6267 N N . GLY A 1 830 ? 489.421 42.416 135.037 1.00 59.36 456 GLY A N 1
ATOM 6268 C CA . GLY A 1 830 ? 488.889 42.665 136.367 1.00 62.70 456 GLY A CA 1
ATOM 6269 C C . GLY A 1 830 ? 487.913 41.624 136.875 1.00 61.72 456 GLY A C 1
ATOM 6270 O O . GLY A 1 830 ? 487.682 40.570 136.270 1.00 62.96 456 GLY A O 1
ATOM 6271 N N . VAL A 1 831 ? 487.312 41.955 138.014 1.00 59.51 457 VAL A N 1
ATOM 6272 C CA . VAL A 1 831 ? 486.491 41.010 138.763 1.00 55.33 457 VAL A CA 1
ATOM 6273 C C . VAL A 1 831 ? 485.244 40.594 137.985 1.00 58.23 457 VAL A C 1
ATOM 6274 O O . VAL A 1 831 ? 484.858 39.423 137.984 1.00 64.78 457 VAL A O 1
ATOM 6278 N N . GLY A 1 832 ? 484.616 41.550 137.310 1.00 56.84 458 GLY A N 1
ATOM 6279 C CA . GLY A 1 832 ? 483.378 41.276 136.591 1.00 53.51 458 GLY A CA 1
ATOM 6280 C C . GLY A 1 832 ? 483.561 40.309 135.436 1.00 52.33 458 GLY A C 1
ATOM 6281 O O . GLY A 1 832 ? 482.708 39.455 135.183 1.00 51.87 458 GLY A O 1
ATOM 6282 N N . ALA A 1 833 ? 484.671 40.446 134.716 1.00 55.55 459 ALA A N 1
ATOM 6283 C CA . ALA A 1 833 ? 484.959 39.527 133.613 1.00 56.53 459 ALA A CA 1
ATOM 6284 C C . ALA A 1 833 ? 485.198 38.113 134.137 1.00 58.19 459 ALA A C 1
ATOM 6285 O O . ALA A 1 833 ? 484.708 37.141 133.551 1.00 62.51 459 ALA A O 1
ATOM 6287 N N . ALA A 1 834 ? 485.940 38.000 135.240 1.00 53.63 460 ALA A N 1
ATOM 6288 C CA . ALA A 1 834 ? 486.238 36.694 135.826 1.00 47.81 460 ALA A CA 1
ATOM 6289 C C . ALA A 1 834 ? 484.956 35.950 136.195 1.00 46.81 460 ALA A C 1
ATOM 6290 O O . ALA A 1 834 ? 484.855 34.742 135.979 1.00 48.29 460 ALA A O 1
ATOM 6292 N N . ARG A 1 835 ? 483.968 36.671 136.721 1.00 47.30 461 ARG A N 1
ATOM 6293 C CA . ARG A 1 835 ? 482.688 36.049 137.061 1.00 45.96 461 ARG A CA 1
ATOM 6294 C C . ARG A 1 835 ? 481.933 35.605 135.815 1.00 47.25 461 ARG A C 1
ATOM 6295 O O . ARG A 1 835 ? 481.231 34.586 135.846 1.00 48.09 461 ARG A O 1
ATOM 6303 N N . ARG A 1 836 ? 482.059 36.360 134.725 1.00 48.18 462 ARG A N 1
ATOM 6304 C CA . ARG A 1 836 ? 481.421 35.958 133.472 1.00 53.32 462 ARG A CA 1
ATOM 6305 C C . ARG A 1 836 ? 482.029 34.657 132.950 1.00 50.02 462 ARG A C 1
ATOM 6306 O O . ARG A 1 836 ? 481.308 33.775 132.471 1.00 48.74 462 ARG A O 1
ATOM 6314 N N . VAL A 1 837 ? 483.349 34.523 133.065 1.00 48.06 463 VAL A N 1
ATOM 6315 C CA . VAL A 1 837 ? 484.020 33.312 132.606 1.00 41.52 463 VAL A CA 1
ATOM 6316 C C . VAL A 1 837 ? 483.602 32.117 133.462 1.00 35.34 463 VAL A C 1
ATOM 6317 O O . VAL A 1 837 ? 483.304 31.036 132.937 1.00 32.05 463 VAL A O 1
ATOM 6321 N N . ALA A 1 838 ? 483.536 32.310 134.779 1.00 34.53 464 ALA A N 1
ATOM 6322 C CA . ALA A 1 838 ? 483.096 31.229 135.666 1.00 36.31 464 ALA A CA 1
ATOM 6323 C C . ALA A 1 838 ? 481.653 30.818 135.363 1.00 39.51 464 ALA A C 1
ATOM 6324 O O . ALA A 1 838 ? 481.317 29.628 135.410 1.00 40.14 464 ALA A O 1
ATOM 6326 N N . SER A 1 839 ? 480.799 31.790 135.041 1.00 40.04 465 SER A N 1
ATOM 6327 C CA . SER A 1 839 ? 479.406 31.472 134.714 1.00 37.00 465 SER A CA 1
ATOM 6328 C C . SER A 1 839 ? 479.304 30.658 133.422 1.00 28.21 465 SER A C 1
ATOM 6329 O O . SER A 1 839 ? 478.482 29.738 133.335 1.00 32.62 465 SER A O 1
ATOM 6332 N N . CYS A 1 840 ? 480.125 30.992 132.422 1.00 27.95 466 CYS A N 1
ATOM 6333 C CA . CYS A 1 840 ? 480.176 30.189 131.200 1.00 36.17 466 CYS A CA 1
ATOM 6334 C C . CYS A 1 840 ? 480.672 28.776 131.487 1.00 37.99 466 CYS A C 1
ATOM 6335 O O . CYS A 1 840 ? 480.186 27.805 130.895 1.00 37.99 466 CYS A O 1
ATOM 6338 N N . MET A 1 841 ? 481.654 28.660 132.378 1.00 37.20 467 MET A N 1
ATOM 6339 C CA . MET A 1 841 ? 482.152 27.345 132.767 1.00 29.35 467 MET A CA 1
ATOM 6340 C C . MET A 1 841 ? 481.059 26.520 133.437 1.00 24.47 467 MET A C 1
ATOM 6341 O O . MET A 1 841 ? 480.896 25.331 133.135 1.00 24.73 467 MET A O 1
ATOM 6346 N N . ALA A 1 842 ? 480.272 27.151 134.304 1.00 23.49 468 ALA A N 1
ATOM 6347 C CA . ALA A 1 842 ? 479.183 26.442 134.969 1.00 21.62 468 ALA A CA 1
ATOM 6348 C C . ALA A 1 842 ? 478.186 25.886 133.960 1.00 24.89 468 ALA A C 1
ATOM 6349 O O . ALA A 1 842 ? 477.787 24.719 134.049 1.00 26.08 468 ALA A O 1
ATOM 6351 N N . ALA A 1 843 ? 477.798 26.706 132.980 1.00 27.74 469 ALA A N 1
ATOM 6352 C CA . ALA A 1 843 ? 476.812 26.257 131.990 1.00 27.46 469 ALA A CA 1
ATOM 6353 C C . ALA A 1 843 ? 477.345 25.087 131.164 1.00 25.46 469 ALA A C 1
ATOM 6354 O O . ALA A 1 843 ? 476.616 24.119 130.924 1.00 27.84 469 ALA A O 1
ATOM 6356 N N . GLU A 1 844 ? 478.610 25.158 130.739 1.00 24.99 470 GLU A N 1
ATOM 6357 C CA . GLU A 1 844 ? 479.228 24.020 130.048 1.00 25.99 470 GLU A CA 1
ATOM 6358 C C . GLU A 1 844 ? 479.203 22.779 130.935 1.00 23.93 470 GLU A C 1
ATOM 6359 O O . GLU A 1 844 ? 478.777 21.702 130.499 1.00 23.05 470 GLU A O 1
ATOM 6365 N N . ARG A 1 845 ? 479.686 22.930 132.170 1.00 23.68 471 ARG A N 1
ATOM 6366 C CA . ARG A 1 845 ? 479.662 21.850 133.155 1.00 23.15 471 ARG A CA 1
ATOM 6367 C C . ARG A 1 845 ? 478.248 21.293 133.340 1.00 23.83 471 ARG A C 1
ATOM 6368 O O . ARG A 1 845 ? 478.024 20.082 133.259 1.00 24.57 471 ARG A O 1
ATOM 6376 N N . LYS A 1 846 ? 477.292 22.175 133.598 1.00 23.55 472 LYS A N 1
ATOM 6377 C CA . LYS A 1 846 ? 475.916 21.742 133.819 1.00 24.76 472 LYS A CA 1
ATOM 6378 C C . LYS A 1 846 ? 475.418 20.897 132.649 1.00 23.56 472 LYS A C 1
ATOM 6379 O O . LYS A 1 846 ? 474.841 19.819 132.845 1.00 23.89 472 LYS A O 1
ATOM 6385 N N . ALA A 1 847 ? 475.680 21.350 131.426 1.00 25.11 473 ALA A N 1
ATOM 6386 C CA . ALA A 1 847 ? 475.153 20.624 130.279 1.00 25.63 473 ALA A CA 1
ATOM 6387 C C . ALA A 1 847 ? 475.830 19.265 130.134 1.00 25.34 473 ALA A C 1
ATOM 6388 O O . ALA A 1 847 ? 475.202 18.309 129.670 1.00 24.60 473 ALA A O 1
ATOM 6390 N N . ALA A 1 848 ? 477.100 19.170 130.529 1.00 25.48 474 ALA A N 1
ATOM 6391 C CA . ALA A 1 848 ? 477.777 17.878 130.490 1.00 25.57 474 ALA A CA 1
ATOM 6392 C C . ALA A 1 848 ? 477.203 16.943 131.557 1.00 22.68 474 ALA A C 1
ATOM 6393 O O . ALA A 1 848 ? 476.968 15.755 131.288 1.00 23.79 474 ALA A O 1
ATOM 6395 N N . ILE A 1 849 ? 476.943 17.474 132.748 1.00 22.02 475 ILE A N 1
ATOM 6396 C CA . ILE A 1 849 ? 476.424 16.647 133.837 1.00 24.66 475 ILE A CA 1
ATOM 6397 C C . ILE A 1 849 ? 475.025 16.119 133.492 1.00 27.88 475 ILE A C 1
ATOM 6398 O O . ILE A 1 849 ? 474.733 14.929 133.671 1.00 30.00 475 ILE A O 1
ATOM 6403 N N . GLU A 1 850 ? 474.159 16.989 132.971 1.00 28.35 476 GLU A N 1
ATOM 6404 C CA . GLU A 1 850 ? 472.796 16.557 132.628 1.00 27.93 476 GLU A CA 1
ATOM 6405 C C . GLU A 1 850 ? 472.803 15.451 131.576 1.00 25.18 476 GLU A C 1
ATOM 6406 O O . GLU A 1 850 ? 472.039 14.488 131.682 1.00 25.28 476 GLU A O 1
ATOM 6412 N N . ALA A 1 851 ? 473.673 15.567 130.569 1.00 23.37 477 ALA A N 1
ATOM 6413 C CA . ALA A 1 851 ? 473.756 14.522 129.549 1.00 21.88 477 ALA A CA 1
ATOM 6414 C C . ALA A 1 851 ? 474.107 13.176 130.179 1.00 22.40 477 ALA A C 1
ATOM 6415 O O . ALA A 1 851 ? 473.492 12.155 129.873 1.00 26.86 477 ALA A O 1
ATOM 6417 N N . GLN A 1 852 ? 475.085 13.167 131.075 1.00 21.62 478 GLN A N 1
ATOM 6418 C CA . GLN A 1 852 ? 475.500 11.908 131.681 1.00 21.85 478 GLN A CA 1
ATOM 6419 C C . GLN A 1 852 ? 474.463 11.410 132.681 1.00 18.17 478 GLN A C 1
ATOM 6420 O O . GLN A 1 852 ? 474.216 10.202 132.775 1.00 18.52 478 GLN A O 1
ATOM 6426 N N . LYS A 1 853 ? 473.849 12.333 133.419 1.00 18.42 479 LYS A N 1
ATOM 6427 C CA . LYS A 1 853 ? 472.723 11.991 134.281 1.00 24.49 479 LYS A CA 1
ATOM 6428 C C . LYS A 1 853 ? 471.582 11.380 133.462 1.00 28.69 479 LYS A C 1
ATOM 6429 O O . LYS A 1 853 ? 470.980 10.380 133.873 1.00 28.87 479 LYS A O 1
ATOM 6435 N N . ALA A 1 854 ? 471.307 11.945 132.286 1.00 29.07 480 ALA A N 1
ATOM 6436 C CA . ALA A 1 854 ? 470.271 11.369 131.429 1.00 27.73 480 ALA A CA 1
ATOM 6437 C C . ALA A 1 854 ? 470.635 9.963 130.970 1.00 30.47 480 ALA A C 1
ATOM 6438 O O . ALA A 1 854 ? 469.748 9.148 130.745 1.00 40.11 480 ALA A O 1
ATOM 6440 N N . ALA A 1 855 ? 471.926 9.667 130.839 1.00 28.01 481 ALA A N 1
ATOM 6441 C CA . ALA A 1 855 ? 472.367 8.320 130.502 1.00 25.96 481 ALA A CA 1
ATOM 6442 C C . ALA A 1 855 ? 472.434 7.401 131.722 1.00 28.07 481 ALA A C 1
ATOM 6443 O O . ALA A 1 855 ? 472.970 6.290 131.614 1.00 31.26 481 ALA A O 1
ATOM 6445 N N . CYS A 1 856 ? 471.906 7.851 132.870 1.00 26.85 482 CYS A N 1
ATOM 6446 C CA . CYS A 1 856 ? 471.846 7.043 134.099 1.00 36.12 482 CYS A CA 1
ATOM 6447 C C . CYS A 1 856 ? 473.237 6.702 134.643 1.00 40.97 482 CYS A C 1
ATOM 6448 O O . CYS A 1 856 ? 473.432 5.644 135.258 1.00 38.86 482 CYS A O 1
ATOM 6451 N N . VAL A 1 857 ? 474.202 7.591 134.407 1.00 38.73 483 VAL A N 1
ATOM 6452 C CA . VAL A 1 857 ? 475.512 7.469 135.046 1.00 28.21 483 VAL A CA 1
ATOM 6453 C C . VAL A 1 857 ? 475.367 7.847 136.510 1.00 21.75 483 VAL A C 1
ATOM 6454 O O . VAL A 1 857 ? 474.780 8.889 136.849 1.00 21.69 483 VAL A O 1
ATOM 6458 N N . ARG A 1 858 ? 475.885 6.997 137.389 1.00 22.02 484 ARG A N 1
ATOM 6459 C CA . ARG A 1 858 ? 475.685 7.206 138.821 1.00 23.32 484 ARG A CA 1
ATOM 6460 C C . ARG A 1 858 ? 476.917 6.796 139.609 1.00 18.70 484 ARG A C 1
ATOM 6461 O O . ARG A 1 858 ? 477.646 5.883 139.201 1.00 22.93 484 ARG A O 1
ATOM 6469 N N . GLY A 1 859 ? 477.144 7.479 140.737 1.00 18.24 485 GLY A N 1
ATOM 6470 C CA . GLY A 1 859 ? 478.234 7.139 141.657 1.00 18.61 485 GLY A CA 1
ATOM 6471 C C . GLY A 1 859 ? 477.849 6.188 142.780 1.00 20.37 485 GLY A C 1
ATOM 6472 O O . GLY A 1 859 ? 478.697 5.456 143.312 1.00 21.45 485 GLY A O 1
ATOM 6473 N N . VAL A 1 860 ? 476.570 6.215 143.156 1.00 21.79 486 VAL A N 1
ATOM 6474 C CA . VAL A 1 860 ? 476.018 5.414 144.250 1.00 21.58 486 VAL A CA 1
ATOM 6475 C C . VAL A 1 860 ? 474.658 4.873 143.813 1.00 21.87 486 VAL A C 1
ATOM 6476 O O . VAL A 1 860 ? 474.028 5.421 142.897 1.00 20.73 486 VAL A O 1
ATOM 6480 N N . VAL A 1 861 ? 474.192 3.795 144.455 1.00 21.02 487 VAL A N 1
ATOM 6481 C CA . VAL A 1 861 ? 472.850 3.319 144.150 1.00 23.52 487 VAL A CA 1
ATOM 6482 C C . VAL A 1 861 ? 471.879 4.060 145.050 1.00 27.47 487 VAL A C 1
ATOM 6483 O O . VAL A 1 861 ? 472.176 4.352 146.217 1.00 29.35 487 VAL A O 1
ATOM 6487 N N . MET A 1 862 ? 470.726 4.397 144.493 1.00 28.53 488 MET A N 1
ATOM 6488 C CA . MET A 1 862 ? 469.790 5.236 145.196 1.00 34.98 488 MET A CA 1
ATOM 6489 C C . MET A 1 862 ? 468.392 4.714 145.004 1.00 32.44 488 MET A C 1
ATOM 6490 O O . MET A 1 862 ? 468.087 4.074 143.993 1.00 28.02 488 MET A O 1
ATOM 6495 N N . ASN A 1 863 ? 467.545 4.998 145.978 1.00 30.92 489 ASN A N 1
ATOM 6496 C CA . ASN A 1 863 ? 466.144 4.653 145.848 1.00 35.73 489 ASN A CA 1
ATOM 6497 C C . ASN A 1 863 ? 465.541 5.543 144.758 1.00 37.56 489 ASN A C 1
ATOM 6498 O O . ASN A 1 863 ? 465.568 6.771 144.885 1.00 35.22 489 ASN A O 1
ATOM 6503 N N . PRO A 1 864 ? 465.008 4.951 143.676 1.00 41.31 490 PRO A N 1
ATOM 6504 C CA . PRO A 1 864 ? 464.379 5.779 142.633 1.00 44.06 490 PRO A CA 1
ATOM 6505 C C . PRO A 1 864 ? 463.151 6.541 143.135 1.00 45.97 490 PRO A C 1
ATOM 6506 O O . PRO A 1 864 ? 462.884 7.655 142.666 1.00 46.84 490 PRO A O 1
ATOM 6510 N N . CYS A 1 865 ? 462.431 5.969 144.096 1.00 50.18 491 CYS A N 1
ATOM 6511 C CA . CYS A 1 865 ? 461.240 6.617 144.652 1.00 51.67 491 CYS A CA 1
ATOM 6512 C C . CYS A 1 865 ? 461.610 7.845 145.491 1.00 46.30 491 CYS A C 1
ATOM 6513 O O . CYS A 1 865 ? 461.096 8.945 145.250 1.00 41.43 491 CYS A O 1
ATOM 6516 N N . THR A 1 866 ? 462.509 7.669 146.462 1.00 42.86 492 THR A N 1
ATOM 6517 C CA . THR A 1 866 ? 462.833 8.735 147.405 1.00 34.80 492 THR A CA 1
ATOM 6518 C C . THR A 1 866 ? 463.998 9.604 146.962 1.00 34.54 492 THR A C 1
ATOM 6519 O O . THR A 1 866 ? 464.193 10.689 147.516 1.00 37.76 492 THR A O 1
ATOM 6523 N N . GLY A 1 867 ? 464.790 9.136 145.998 1.00 33.89 493 GLY A N 1
ATOM 6524 C CA . GLY A 1 867 ? 466.035 9.802 145.665 1.00 38.56 493 GLY A CA 1
ATOM 6525 C C . GLY A 1 867 ? 467.029 9.851 146.812 1.00 43.24 493 GLY A C 1
ATOM 6526 O O . GLY A 1 867 ? 467.907 10.715 146.829 1.00 43.89 493 GLY A O 1
ATOM 6527 N N . ARG A 1 868 ? 466.890 8.943 147.775 1.00 39.11 494 ARG A N 1
ATOM 6528 C CA . ARG A 1 868 ? 467.816 8.830 148.889 1.00 37.91 494 ARG A CA 1
ATOM 6529 C C . ARG A 1 868 ? 468.295 7.387 149.003 1.00 34.90 494 ARG A C 1
ATOM 6530 O O . ARG A 1 868 ? 467.795 6.480 148.326 1.00 32.37 494 ARG A O 1
ATOM 6538 N N . MET A 1 869 ? 469.270 7.176 149.874 1.00 28.92 495 MET A N 1
ATOM 6539 C CA . MET A 1 869 ? 469.828 5.852 150.052 1.00 32.21 495 MET A CA 1
ATOM 6540 C C . MET A 1 869 ? 468.896 5.058 150.966 1.00 29.85 495 MET A C 1
ATOM 6541 O O . MET A 1 869 ? 468.039 5.647 151.629 1.00 30.21 495 MET A O 1
ATOM 6546 N N . PRO A 1 870 ? 469.025 3.723 150.997 1.00 27.02 496 PRO A N 1
ATOM 6547 C CA . PRO A 1 870 ? 468.114 2.928 151.837 1.00 27.34 496 PRO A CA 1
ATOM 6548 C C . PRO A 1 870 ? 468.189 3.327 153.309 1.00 28.20 496 PRO A C 1
ATOM 6549 O O . PRO A 1 870 ? 469.208 3.855 153.776 1.00 30.13 496 PRO A O 1
ATOM 6553 N N . SER A 1 871 ? 467.109 3.083 154.043 1.00 27.11 497 SER A N 1
ATOM 6554 C CA . SER A 1 871 ? 467.075 3.472 155.453 1.00 28.79 497 SER A CA 1
ATOM 6555 C C . SER A 1 871 ? 467.962 2.565 156.304 1.00 31.59 497 SER A C 1
ATOM 6556 O O . SER A 1 871 ? 468.489 3.004 157.325 1.00 38.09 497 SER A O 1
ATOM 6559 N N . LEU A 1 872 ? 468.147 1.321 155.872 1.00 29.86 498 LEU A N 1
ATOM 6560 C CA . LEU A 1 872 ? 469.078 0.392 156.495 1.00 24.11 498 LEU A CA 1
ATOM 6561 C C . LEU A 1 872 ? 469.395 -0.687 155.469 1.00 24.27 498 LEU A C 1
ATOM 6562 O O . LEU A 1 872 ? 468.749 -0.771 154.421 1.00 28.48 498 LEU A O 1
ATOM 6567 N N . LEU A 1 873 ? 470.386 -1.516 155.781 1.00 21.20 499 LEU A N 1
ATOM 6568 C CA . LEU A 1 873 ? 470.756 -2.645 154.941 1.00 19.18 499 LEU A CA 1
ATOM 6569 C C . LEU A 1 873 ? 471.035 -3.850 155.816 1.00 19.04 499 LEU A C 1
ATOM 6570 O O . LEU A 1 873 ? 471.292 -3.711 157.019 1.00 20.73 499 LEU A O 1
ATOM 6575 N N . PHE A 1 874 ? 470.987 -5.029 155.192 1.00 17.78 500 PHE A N 1
ATOM 6576 C CA . PHE A 1 874 ? 471.450 -6.291 155.766 1.00 17.87 500 PHE A CA 1
ATOM 6577 C C . PHE A 1 874 ? 470.504 -6.814 156.832 1.00 20.86 500 PHE A C 1
ATOM 6578 O O . PHE A 1 874 ? 470.936 -7.474 157.775 1.00 23.82 500 PHE A O 1
ATOM 6586 N N . TRP A 1 875 ? 469.213 -6.538 156.674 1.00 20.27 501 TRP A N 1
ATOM 6587 C CA . TRP A 1 875 ? 468.185 -7.102 157.553 1.00 21.57 501 TRP A CA 1
ATOM 6588 C C . TRP A 1 875 ? 468.279 -8.623 157.624 1.00 24.21 501 TRP A C 1
ATOM 6589 O O . TRP A 1 875 ? 468.344 -9.294 156.593 1.00 25.79 501 TRP A O 1
ATOM 6600 N N . GLN A 1 876 ? 468.264 -9.163 158.844 1.00 22.29 502 GLN A N 1
ATOM 6601 C CA . GLN A 1 876 ? 468.219 -10.606 159.066 1.00 22.85 502 GLN A CA 1
ATOM 6602 C C . GLN A 1 876 ? 466.862 -11.004 159.643 1.00 23.21 502 GLN A C 1
ATOM 6603 O O . GLN A 1 876 ? 466.469 -10.509 160.703 1.00 25.32 502 GLN A O 1
ATOM 6609 N N . VAL A 1 877 ? 466.164 -11.917 158.972 1.00 25.53 503 VAL A N 1
ATOM 6610 C CA . VAL A 1 877 ? 464.888 -12.424 159.465 1.00 24.51 503 VAL A CA 1
ATOM 6611 C C . VAL A 1 877 ? 465.138 -13.587 160.434 1.00 27.11 503 VAL A C 1
ATOM 6612 O O . VAL A 1 877 ? 466.009 -14.438 160.199 1.00 28.36 503 VAL A O 1
ATOM 6616 N N . TRP A 1 878 ? 464.381 -13.617 161.533 1.00 27.64 504 TRP A N 1
ATOM 6617 C CA . TRP A 1 878 ? 464.475 -14.682 162.522 1.00 29.17 504 TRP A CA 1
ATOM 6618 C C . TRP A 1 878 ? 463.116 -15.366 162.635 1.00 32.08 504 TRP A C 1
ATOM 6619 O O . TRP A 1 878 ? 462.080 -14.693 162.689 1.00 32.58 504 TRP A O 1
ATOM 6630 N N . ARG A 1 879 ? 463.122 -16.698 162.637 1.00 32.92 505 ARG A N 1
ATOM 6631 C CA . ARG A 1 879 ? 461.886 -17.485 162.725 1.00 33.37 505 ARG A CA 1
ATOM 6632 C C . ARG A 1 879 ? 462.163 -18.721 163.559 1.00 35.81 505 ARG A C 1
ATOM 6633 O O . ARG A 1 879 ? 463.102 -19.469 163.263 1.00 40.24 505 ARG A O 1
ATOM 6641 N N . LYS A 1 880 ? 461.359 -18.924 164.604 1.00 39.02 506 LYS A N 1
ATOM 6642 C CA . LYS A 1 880 ? 461.522 -20.063 165.513 1.00 51.13 506 LYS A CA 1
ATOM 6643 C C . LYS A 1 880 ? 460.262 -20.920 165.486 1.00 58.21 506 LYS A C 1
ATOM 6644 O O . LYS A 1 880 ? 459.415 -20.815 166.375 1.00 58.88 506 LYS A O 1
ATOM 6650 N N . PRO A 1 881 ? 460.118 -21.784 164.472 1.00 65.63 507 PRO A N 1
ATOM 6651 C CA . PRO A 1 881 ? 458.987 -22.731 164.469 1.00 68.52 507 PRO A CA 1
ATOM 6652 C C . PRO A 1 881 ? 459.111 -23.734 165.619 1.00 77.84 507 PRO A C 1
ATOM 6653 O O . PRO A 1 881 ? 460.223 -24.122 165.988 1.00 82.50 507 PRO A O 1
ATOM 6657 N N . PRO A 1 882 ? 457.979 -24.140 166.213 1.00 86.38 508 PRO A N 1
ATOM 6658 C CA . PRO A 1 882 ? 457.993 -25.091 167.330 1.00 88.97 508 PRO A CA 1
ATOM 6659 C C . PRO A 1 882 ? 458.068 -26.546 166.867 1.00 90.44 508 PRO A C 1
ATOM 6660 O O . PRO A 1 882 ? 458.728 -26.828 165.868 1.00 88.17 508 PRO A O 1
#

Organism: Chlamydomonas reinhardtii (NCBI:txid3055)

Secondary structure (DSSP, 8-state):
--TT-EEEE--TTS-HHHHHHHHHHHHHHH---EEEE--SSHHHHHHHHHTTT-S-SEEEEEHHHHHHHHHTT-BPPP---HHHHTTB-HHHHHTTEETTEE--EEEEEE--EEEEETTT-SS--SBGGGHHHHHHHHHHTT-EEE----SSHHHHHHHHHHTT-EEEEEETTEEEEEEEESSSHHHHHHHHHHHHHHHTTSS-TT--HHHHHHHHHTTSEEEEEE-GGGHHHHHHSS--EEEEPPPEETTEEP--EEEEEEEEEBTT-S-HHHHHHIIIIIISSHHHHHHHHHHS---EESBHHHHHHHTTSHHHHHHHHHHHTSEEPP-STTHHHHHHHHHHHHHHHHHTSS-HHHHHHHHHHHHHHHHHHHHHHHHHHHHHHT--------HHHHHHHHHHHHHHHHHHHHHHHHHTSEEETTEEE-TTEEESEEEEE--SSS--EEEEE-SEEEPPPPPTTEEE---HHHHHHHHHHHTB-PPTTS-EEEEEEHHHHHHHHHHHHHHHHHTTSSS-HHHHHHHHTPEE-TT--EEEEEEEEP--------TTS-EE--SSGGGTTEEEEEEEEEEEPPSSHHHHHHHHHHHHHHHTT-PEEEEETTTTEEEEEEES-B-TTSTT--SSB-HHHHHHHHH-SS-TTHHHHHHHHHHHHHHHHHHHHBTHHHHHHHHHB-TTTGGGSSSSSS--EEEEEES--EEEE---SB-SSEEEEEEEES-EEEEE--EEETTTTEEE---SSEEEEE-TTTS-EEE--EEEEES-EEEEEEEE-BHHHHHHHHHHHHHH-STTHHHHHHHHHHHHHHHHHHT-HHHHHHHHHHHHHHHHHHHHHHHHTT--SB---TTTSS--S----EEE----

B-factor: mean 36.12, std 18.98, range [11.47, 149.88]

Sequence (872 aa):
IEEGKLVIWINGDKGYNGLAEVGKKFEKDTGIKVTVEHPDKLEEKFPQVAATGDGPDIIFWAHDRFGGYAQSGLLAEITPAAAFQDKLYPFTWDAVRYNGKLIAYPIAVEALSLIYNKDLLPNPPKTWEEIPALDKELKAKGKSALMFNLQEPYFTWPLIAADGGYAFKYAAGKYDIKDVGVDNAGAKAGLTFLVDLIKNKHMNADTDYSIAEAAFNKGETAMTINGPWAWSNIDTSAVNYGVTVLPTFKGQQPSKPFVGVLSAGINAASPNKELAKEFLENYLLTDEGLEAVNKDKPLGAVALKSYEEELAKDPRIAATMENAQKGEIMPNIPQMSAFWYAVRTAVINAASGRQTVDAALAAAQTTNAARAAAMSVALASEEYQLVQNAQLPQRWSQSARKSLAILEATARKEATAQMEAAGGSFCGQFPVDPAFKVLSLEYSAPNPDIARAIRRRVDSVPNPPLPSHVVAIQSTAVDADLSLAMGVSLTPGRHTSYLVDARALQQSNSAAVAARKADGDKWGPACDEMFRGCRCVTGQEVVFYTAVKEPASLFKPSFDGPAFRPSWGELSGKATGVVACCVLQVPIGKETDIICAEYDNLVSKGQFATVDRFGGDHTVNMTGNALIQNDGKAISKGYAVAHRARVTSNVYGKANDVSLQRLAETVWSVVEKRLSFMPAYRDLVITEQGKPFMLGATATNIISLTENQGVMLHLDTDDGVWTIILWFHRHSSGIIAGGEFVLPSLGISFQPLDFTIVVFAANTIVHGTRPLQTTGKIIRWGSSHFLRFKDVNALAQLGAAYGVDELDAKQRDQLEEVDAANSKDGVGAARRVASCMAAERKAAIEAQKAACVRGVVMNPCTGRMPSLLFWQVWRKPP